Protein 4X00 (pdb70)

Structure (mmCIF, N/CA/C/O backbone):
data_4X00
#
_entry.id   4X00
#
_cell.length_a   65.720
_cell.length_b   80.370
_cell.length_c   99.400
_cell.angle_alpha   90.000
_cell.angle_beta   93.070
_cell.angle_gamma   90.000
#
_symmetry.space_group_name_H-M   'P 1 21 1'
#
loop_
_entity.id
_entity.type
_entity.pdbx_description
1 polymer 'Putative hydrolase'
2 non-polymer 1,2-ETHANEDIOL
3 non-polymer GLYCEROL
4 non-polymer 'FLUORIDE ION'
5 water water
#
loop_
_atom_site.group_PDB
_atom_site.id
_atom_site.type_symbol
_atom_site.label_atom_id
_atom_site.label_alt_id
_atom_site.label_comp_id
_atom_site.label_asym_id
_atom_site.label_entity_id
_atom_site.label_seq_id
_atom_site.pdbx_PDB_ins_code
_atom_site.Cartn_x
_atom_site.Cartn_y
_atom_site.Cartn_z
_atom_site.occupancy
_atom_site.B_iso_or_equiv
_atom_site.auth_seq_id
_atom_site.auth_comp_id
_atom_site.auth_asym_id
_atom_site.auth_atom_id
_atom_site.pdbx_PDB_model_num
ATOM 1 N N . ALA A 1 11 ? 65.472 1.214 -5.577 1.00 42.58 11 ALA A N 1
ATOM 2 C CA . ALA A 1 11 ? 66.029 1.483 -4.255 1.00 42.20 11 ALA A CA 1
ATOM 3 C C . ALA A 1 11 ? 67.326 2.278 -4.369 1.00 40.48 11 ALA A C 1
ATOM 4 O O . ALA A 1 11 ? 68.070 2.124 -5.338 1.00 44.17 11 ALA A O 1
ATOM 6 N N . ARG A 1 12 ? 67.594 3.119 -3.373 1.00 34.24 12 ARG A N 1
ATOM 7 C CA . ARG A 1 12 ? 68.763 3.988 -3.385 1.00 28.85 12 ARG A CA 1
ATOM 8 C C . ARG A 1 12 ? 69.590 3.806 -2.122 1.00 23.74 12 ARG A C 1
ATOM 9 O O . ARG A 1 12 ? 69.052 3.454 -1.072 1.00 21.62 12 ARG A O 1
ATOM 11 N N . ASP A 1 13 ? 70.897 4.003 -2.269 1.00 21.57 13 ASP A N 1
ATOM 12 C CA . ASP A 1 13 ? 71.888 3.969 -1.191 1.00 20.56 13 ASP A CA 1
ATOM 13 C C . ASP A 1 13 ? 72.589 5.303 -1.125 1.00 19.04 13 ASP A C 1
ATOM 14 O O . ASP A 1 13 ? 72.989 5.819 -2.168 1.00 20.92 13 ASP A O 1
ATOM 19 N N . TYR A 1 14 ? 72.785 5.846 0.074 1.00 16.36 14 TYR A N 1
ATOM 20 C CA . TYR A 1 14 ? 73.601 7.050 0.214 1.00 16.27 14 TYR A CA 1
ATOM 21 C C . TYR A 1 14 ? 74.057 7.207 1.652 1.00 15.54 14 TYR A C 1
ATOM 22 O O . TYR A 1 14 ? 73.871 6.313 2.467 1.00 16.00 14 TYR A O 1
ATOM 31 N N . THR A 1 15 ? 74.692 8.319 1.977 1.00 16.02 15 THR A N 1
ATOM 32 C CA . THR A 1 15 ? 75.189 8.478 3.323 1.00 16.11 15 THR A CA 1
ATOM 33 C C . THR A 1 15 ? 74.747 9.830 3.870 1.00 15.88 15 THR A C 1
ATOM 34 O O . THR A 1 15 ? 74.426 10.762 3.097 1.00 17.95 15 THR A O 1
ATOM 38 N N . VAL A 1 16 ? 74.747 9.921 5.202 1.00 14.20 16 VAL A N 1
ATOM 39 C CA . VAL A 1 16 ? 74.417 11.147 5.933 1.00 14.18 16 VAL A CA 1
ATOM 40 C C . VAL A 1 16 ? 75.459 11.340 7.036 1.00 13.73 16 VAL A C 1
ATOM 41 O O . VAL A 1 16 ? 75.718 10.416 7.813 1.00 13.11 16 VAL A O 1
ATOM 45 N N . THR A 1 17 ? 76.075 12.517 7.100 1.00 13.81 17 THR A N 1
ATOM 46 C CA . THR A 1 17 ? 77.008 12.792 8.183 1.00 14.48 17 THR A CA 1
ATOM 47 C C . THR A 1 17 ? 76.304 13.309 9.430 1.00 14.89 17 THR A C 1
ATOM 48 O O . THR A 1 17 ? 75.569 14.285 9.365 1.00 16.04 17 THR A O 1
ATOM 52 N N . ALA A 1 18 ? 76.529 12.664 10.566 1.00 14.99 18 ALA A N 1
ATOM 53 C CA . ALA A 1 18 ? 75.952 13.109 11.836 1.00 15.42 18 ALA A CA 1
ATOM 54 C C . ALA A 1 18 ? 76.742 14.282 12.431 1.00 16.20 18 ALA A C 1
ATOM 55 O O . ALA A 1 18 ? 77.862 14.569 12.001 1.00 15.43 18 ALA A O 1
ATOM 57 N N . PRO A 1 19 ? 76.183 14.963 13.442 1.00 17.58 19 PRO A N 1
ATOM 58 C CA . PRO A 1 19 ? 76.888 16.170 13.927 1.00 18.64 19 PRO A CA 1
ATOM 59 C C . PRO A 1 19 ? 78.264 15.920 14.568 1.00 17.94 19 PRO A C 1
ATOM 60 O O . PRO A 1 19 ? 79.067 16.856 14.649 1.00 19.40 19 PRO A O 1
ATOM 64 N N . ASP A 1 20 ? 78.538 14.693 15.005 1.00 17.83 20 ASP A N 1
ATOM 65 C CA . ASP A 1 20 ? 79.849 14.388 15.563 1.00 17.02 20 ASP A CA 1
ATOM 66 C C . ASP A 1 20 ? 80.786 13.807 14.506 1.00 17.12 20 ASP A C 1
ATOM 67 O O . ASP A 1 20 ? 81.896 13.362 14.825 1.00 17.93 20 ASP A O 1
ATOM 72 N N . GLY A 1 21 ? 80.347 13.826 13.247 1.00 16.64 21 GLY A N 1
ATOM 73 C CA . GLY A 1 21 ? 81.196 13.425 12.137 1.00 15.67 21 GLY A CA 1
ATOM 74 C C . GLY A 1 21 ? 81.030 11.971 11.723 1.00 15.51 21 GLY A C 1
ATOM 75 O O . GLY A 1 21 ? 81.634 11.565 10.732 1.00 16.89 21 GLY A O 1
ATOM 76 N N . VAL A 1 22 ? 80.245 11.179 12.463 1.00 14.41 22 VAL A N 1
ATOM 77 C CA . VAL A 1 22 ? 80.032 9.776 12.111 1.00 14.41 22 VAL A CA 1
ATOM 78 C C . VAL A 1 22 ? 79.181 9.714 10.839 1.00 14.28 22 VAL A C 1
ATOM 79 O O . VAL A 1 22 ? 78.185 10.424 10.727 1.00 15.18 22 VAL A O 1
ATOM 83 N N . VAL A 1 23 ? 79.585 8.899 9.878 1.00 12.82 23 VAL A N 1
ATOM 84 C CA . VAL A 1 23 ? 78.846 8.769 8.621 1.00 13.24 23 VAL A CA 1
ATOM 85 C C . VAL A 1 23 ? 77.880 7.582 8.685 1.00 12.37 23 VAL A C 1
ATOM 86 O O . VAL A 1 23 ? 78.288 6.463 8.996 1.00 13.46 23 VAL A O 1
ATOM 90 N N . LEU A 1 24 ? 76.612 7.851 8.443 1.00 11.06 24 LEU A N 1
ATOM 91 C CA . LEU A 1 24 ? 75.561 6.845 8.498 1.00 10.57 24 LEU A CA 1
ATOM 92 C C . LEU A 1 24 ? 75.230 6.352 7.120 1.00 10.29 24 LEU A C 1
ATOM 93 O O . LEU A 1 24 ? 75.079 7.150 6.200 1.00 11.32 24 LEU A O 1
ATOM 98 N N . ALA A 1 25 ? 75.108 5.035 6.990 1.00 10.07 25 ALA A N 1
ATOM 99 C CA . ALA A 1 25 ? 74.683 4.404 5.741 1.00 9.49 25 ALA A CA 1
ATOM 100 C C . ALA A 1 25 ? 73.159 4.388 5.703 1.00 9.22 25 ALA A C 1
ATOM 101 O O . ALA A 1 25 ? 72.533 3.809 6.585 1.00 9.59 25 ALA A O 1
ATOM 103 N N . VAL A 1 26 ? 72.583 5.039 4.696 1.00 9.70 26 VAL A N 1
ATOM 104 C CA . VAL A 1 26 ? 71.145 5.232 4.574 1.00 10.35 26 VAL A CA 1
ATOM 105 C C . VAL A 1 26 ? 70.633 4.600 3.281 1.00 11.06 26 VAL A C 1
ATOM 106 O O . VAL A 1 26 ? 71.330 4.578 2.249 1.00 11.72 26 VAL A O 1
ATOM 110 N N . GLN A 1 27 ? 69.427 4.047 3.343 1.00 10.27 27 GLN A N 1
ATOM 111 C CA . GLN A 1 27 ? 68.785 3.459 2.156 1.00 9.95 27 GLN A CA 1
ATOM 112 C C . GLN A 1 27 ? 67.353 3.958 2.008 1.00 10.53 27 GLN A C 1
ATOM 113 O O . GLN A 1 27 ? 66.718 4.327 2.999 1.00 11.25 27 GLN A O 1
ATOM 119 N N . GLU A 1 28 ? 66.859 3.964 0.774 1.00 12.69 28 GLU A N 1
ATOM 120 C CA . GLU A 1 28 ? 65.469 4.312 0.537 1.00 14.96 28 GLU A CA 1
ATOM 121 C C . GLU A 1 28 ? 64.811 3.385 -0.439 1.00 14.83 28 GLU A C 1
ATOM 122 O O . GLU A 1 28 ? 65.437 2.907 -1.392 1.00 16.45 28 GLU A O 1
ATOM 128 N N . ALA A 1 29 ? 63.522 3.177 -0.221 1.00 14.62 29 ALA A N 1
ATOM 129 C CA . ALA A 1 29 ? 62.714 2.384 -1.130 1.00 15.39 29 ALA A CA 1
ATOM 130 C C . ALA A 1 29 ? 61.348 3.022 -1.170 1.00 13.72 29 ALA A C 1
ATOM 131 O O . ALA A 1 29 ? 61.126 4.051 -0.549 1.00 13.55 29 ALA A O 1
ATOM 133 N N . GLY A 1 30 ? 60.424 2.418 -1.907 1.00 13.66 30 GLY A N 1
ATOM 134 C CA . GLY A 1 30 ? 59.091 2.981 -2.011 1.00 14.62 30 GLY A CA 1
ATOM 135 C C . GLY A 1 30 ? 59.048 4.211 -2.892 1.00 15.21 30 GLY A C 1
ATOM 136 O O . GLY A 1 30 ? 59.833 4.372 -3.813 1.00 17.36 30 GLY A O 1
ATOM 137 N N . ASP A 1 31 ? 58.096 5.081 -2.612 1.00 14.59 31 ASP A N 1
ATOM 138 C CA . ASP A 1 31 ? 57.877 6.274 -3.425 1.00 14.48 31 ASP A CA 1
ATOM 139 C C . ASP A 1 31 ? 58.598 7.473 -2.812 1.00 14.36 31 ASP A C 1
ATOM 140 O O . ASP A 1 31 ? 58.280 7.867 -1.708 1.00 14.56 31 ASP A O 1
ATOM 145 N N . PRO A 1 32 ? 59.542 8.088 -3.542 1.00 14.63 32 PRO A N 1
ATOM 146 C CA . PRO A 1 32 ? 60.293 9.217 -2.972 1.00 15.20 32 PRO A CA 1
ATOM 147 C C . PRO A 1 32 ? 59.401 10.410 -2.595 1.00 15.06 32 PRO A C 1
ATOM 148 O O . PRO A 1 32 ? 59.803 11.204 -1.738 1.00 16.33 32 PRO A O 1
ATOM 152 N N . GLU A 1 33 ? 58.203 10.503 -3.176 1.00 14.09 33 GLU A N 1
ATOM 153 C CA . GLU A 1 33 ? 57.280 11.597 -2.850 1.00 14.07 33 GLU A CA 1
ATOM 154 C C . GLU A 1 33 ? 56.189 11.169 -1.878 1.00 14.30 33 GLU A C 1
ATOM 155 O O . GLU A 1 33 ? 55.328 11.972 -1.548 1.00 14.68 33 GLU A O 1
ATOM 161 N N . GLY A 1 34 ? 56.206 9.908 -1.455 1.00 15.01 34 GLY A N 1
ATOM 162 C CA . GLY A 1 34 ? 55.207 9.423 -0.523 1.00 15.24 34 GLY A CA 1
ATOM 163 C C . GLY A 1 34 ? 55.446 9.850 0.911 1.00 15.65 34 GLY A C 1
ATOM 164 O O . GLY A 1 34 ? 56.491 10.396 1.251 1.00 15.37 34 GLY A O 1
ATOM 165 N N . SER A 1 35 ? 54.466 9.596 1.767 1.00 15.80 35 SER A N 1
ATOM 166 C CA . SER A 1 35 ? 54.609 9.897 3.185 1.00 16.09 35 SER A CA 1
ATOM 167 C C . SER A 1 35 ? 55.791 9.096 3.753 1.00 14.26 35 SER A C 1
ATOM 168 O O . SER A 1 35 ? 55.858 7.889 3.545 1.00 14.30 35 SER A O 1
ATOM 171 N N . PRO A 1 36 ? 56.737 9.759 4.442 1.00 13.10 36 PRO A N 1
ATOM 172 C CA . PRO A 1 36 ? 57.927 9.011 4.889 1.00 13.20 36 PRO A CA 1
ATOM 173 C C . PRO A 1 36 ? 57.728 8.195 6.160 1.00 11.69 36 PRO A C 1
ATOM 174 O O . PRO A 1 36 ? 57.055 8.595 7.118 1.00 11.62 36 PRO A O 1
ATOM 178 N N . ILE A 1 37 ? 58.402 7.055 6.174 1.00 10.20 37 ILE A N 1
ATOM 179 C CA . ILE A 1 37 ? 58.534 6.211 7.349 1.00 10.15 37 ILE A CA 1
ATOM 180 C C . ILE A 1 37 ? 60.016 5.933 7.523 1.00 9.70 37 ILE A C 1
ATOM 181 O O . ILE A 1 37 ? 60.676 5.515 6.556 1.00 10.97 37 ILE A O 1
ATOM 186 N N . ILE A 1 38 ? 60.557 6.226 8.702 1.00 8.81 38 ILE A N 1
ATOM 187 C CA . ILE A 1 38 ? 61.963 5.949 9.004 1.00 8.09 38 ILE A CA 1
ATOM 188 C C . ILE A 1 38 ? 62.039 4.798 9.991 1.00 8.50 38 ILE A C 1
ATOM 189 O O . ILE A 1 38 ? 61.462 4.879 11.092 1.00 9.27 38 ILE A O 1
ATOM 194 N N . PHE A 1 39 ? 62.707 3.720 9.548 1.00 7.88 39 PHE A N 1
ATOM 195 C CA . PHE A 1 39 ? 62.878 2.502 10.327 1.00 7.83 39 PHE A CA 1
ATOM 196 C C . PHE A 1 39 ? 64.221 2.517 11.043 1.00 7.77 39 PHE A C 1
ATOM 197 O O . PHE A 1 39 ? 65.248 2.792 10.416 1.00 9.55 39 PHE A O 1
ATOM 205 N N . ILE A 1 40 ? 64.203 2.211 12.338 1.00 7.93 40 ILE A N 1
ATOM 206 C CA . ILE A 1 40 ? 65.381 2.269 13.206 1.00 8.10 40 ILE A CA 1
ATOM 207 C C . ILE A 1 40 ? 65.554 0.911 13.829 1.00 7.90 40 ILE A C 1
ATOM 208 O O . ILE A 1 40 ? 64.693 0.480 14.601 1.00 8.70 40 ILE A O 1
ATOM 213 N N . HIS A 1 41 ? 66.605 0.189 13.450 1.00 8.00 41 HIS A N 1
ATOM 214 C CA . HIS A 1 41 ? 66.773 -1.177 13.923 1.00 7.66 41 HIS A CA 1
ATOM 215 C C . HIS A 1 41 ? 67.318 -1.244 15.360 1.00 8.17 41 HIS A C 1
ATOM 216 O O . HIS A 1 41 ? 67.500 -0.213 16.017 1.00 8.08 41 HIS A O 1
ATOM 223 N N . GLY A 1 42 ? 67.534 -2.467 15.843 1.00 7.76 42 GLY A N 1
ATOM 224 C CA . GLY A 1 42 ? 67.947 -2.697 17.214 1.00 8.17 42 GLY A CA 1
ATOM 225 C C . GLY A 1 42 ? 69.359 -3.247 17.311 1.00 7.78 42 GLY A C 1
ATOM 226 O O . GLY A 1 42 ? 70.102 -3.320 16.321 1.00 7.80 42 GLY A O 1
ATOM 227 N N . LEU A 1 43 ? 69.708 -3.646 18.516 1.00 7.58 43 LEU A N 1
ATOM 228 C CA . LEU A 1 43 ? 71.082 -4.052 18.807 1.00 7.37 43 LEU A CA 1
ATOM 229 C C . LEU A 1 43 ? 71.498 -5.247 17.953 1.00 7.82 43 LEU A C 1
ATOM 230 O O . LEU A 1 43 ? 70.747 -6.237 17.861 1.00 9.04 43 LEU A O 1
ATOM 235 N N . LEU A 1 44 ? 72.678 -5.137 17.334 1.00 7.86 44 LEU A N 1
ATOM 236 C CA . LEU A 1 44 ? 73.272 -6.157 16.437 1.00 8.19 44 LEU A CA 1
ATOM 237 C C . LEU A 1 44 ? 72.510 -6.308 15.120 1.00 7.97 44 LEU A C 1
ATOM 238 O O . LEU A 1 44 ? 72.806 -7.211 14.328 1.00 9.10 44 LEU A O 1
ATOM 243 N N . GLY A 1 45 ? 71.598 -5.387 14.841 1.00 7.10 45 GLY A N 1
ATOM 244 C CA . GLY A 1 45 ? 70.884 -5.387 13.574 1.00 7.65 45 GLY A CA 1
ATOM 245 C C . GLY A 1 45 ? 71.537 -4.555 12.486 1.00 7.45 45 GLY A C 1
ATOM 246 O O . GLY A 1 45 ? 72.682 -4.092 12.617 1.00 7.63 45 GLY A O 1
ATOM 247 N N . SER A 1 46 ? 70.787 -4.309 11.413 1.00 7.58 46 SER A N 1
ATOM 248 C CA . SER A 1 46 ? 71.148 -3.323 10.398 1.00 7.76 46 SER A CA 1
ATOM 249 C C . SER A 1 46 ? 69.887 -3.077 9.572 1.00 7.02 46 SER A C 1
ATOM 250 O O . SER A 1 46 ? 68.820 -3.608 9.900 1.00 7.09 46 SER A O 1
ATOM 253 N N . ARG A 1 47 ? 69.998 -2.317 8.487 1.00 7.47 47 ARG A N 1
ATOM 254 C CA . ARG A 1 47 ? 68.851 -2.126 7.608 1.00 7.42 47 ARG A CA 1
ATOM 255 C C . ARG A 1 47 ? 68.266 -3.454 7.134 1.00 8.02 47 ARG A C 1
ATOM 256 O O . ARG A 1 47 ? 67.079 -3.487 6.802 1.00 9.40 47 ARG A O 1
ATOM 264 N N . LEU A 1 48 ? 69.059 -4.533 7.108 1.00 7.74 48 LEU A N 1
ATOM 265 C CA . LEU A 1 48 ? 68.554 -5.829 6.632 1.00 8.30 48 LEU A CA 1
ATOM 266 C C . LEU A 1 48 ? 67.405 -6.359 7.452 1.00 8.05 48 LEU A C 1
ATOM 267 O O . LEU A 1 48 ? 66.620 -7.172 6.936 1.00 9.31 48 LEU A O 1
ATOM 272 N N . ASN A 1 49 ? 67.273 -5.921 8.705 1.00 8.15 49 ASN A N 1
ATOM 273 C CA . ASN A 1 49 ? 66.141 -6.386 9.509 1.00 8.48 49 ASN A CA 1
ATOM 274 C C . ASN A 1 49 ? 64.786 -6.066 8.912 1.00 8.55 49 ASN A C 1
ATOM 275 O O . ASN A 1 49 ? 63.829 -6.749 9.221 1.00 9.04 49 ASN A O 1
ATOM 280 N N . TRP A 1 50 ? 64.723 -5.023 8.077 1.00 7.92 50 TRP A N 1
ATOM 281 C CA . TRP A 1 50 ? 63.440 -4.488 7.615 1.00 8.25 50 TRP A CA 1
ATOM 282 C C . TRP A 1 50 ? 63.025 -4.991 6.241 1.00 9.06 50 TRP A C 1
ATOM 283 O O . TRP A 1 50 ? 62.089 -4.468 5.650 1.00 9.19 50 TRP A O 1
ATOM 294 N N . SER A 1 51 ? 63.655 -6.049 5.751 1.00 9.65 51 SER A N 1
ATOM 295 C CA A SER A 1 51 ? 63.405 -6.527 4.391 0.76 11.08 51 SER A CA 1
ATOM 296 C CA B SER A 1 51 ? 63.403 -6.501 4.388 0.24 10.48 51 SER A CA 1
ATOM 297 C C . SER A 1 51 ? 61.934 -6.864 4.102 1.00 10.97 51 SER A C 1
ATOM 298 O O . SER A 1 51 ? 61.438 -6.620 3.001 1.00 11.68 51 SER A O 1
ATOM 303 N N . LYS A 1 52 ? 61.224 -7.434 5.075 1.00 10.72 52 LYS A N 1
ATOM 304 C CA A LYS A 1 52 ? 59.838 -7.821 4.800 0.76 11.19 52 LYS A CA 1
ATOM 305 C CA B LYS A 1 52 ? 59.842 -7.833 4.815 0.24 11.24 52 LYS A CA 1
ATOM 306 C C . LYS A 1 52 ? 58.900 -6.627 4.759 1.00 11.01 52 LYS A C 1
ATOM 307 O O . LYS A 1 52 ? 57.769 -6.730 4.253 1.00 11.90 52 LYS A O 1
ATOM 318 N N . GLN A 1 53 ? 59.338 -5.499 5.302 1.00 10.02 53 GLN A N 1
ATOM 319 C CA . GLN A 1 53 ? 58.583 -4.243 5.162 1.00 9.82 53 GLN A CA 1
ATOM 320 C C . GLN A 1 53 ? 58.924 -3.614 3.807 1.00 11.02 53 GLN A C 1
ATOM 321 O O . GLN A 1 53 ? 58.023 -3.231 3.042 1.00 12.33 53 GLN A O 1
ATOM 327 N N . LEU A 1 54 ? 60.212 -3.507 3.491 1.00 12.37 54 LEU A N 1
ATOM 328 C CA . LEU A 1 54 ? 60.602 -2.850 2.241 1.00 14.06 54 LEU A CA 1
ATOM 329 C C . LEU A 1 54 ? 60.140 -3.577 0.990 1.00 16.05 54 LEU A C 1
ATOM 330 O O . LEU A 1 54 ? 59.943 -2.952 -0.049 1.00 17.31 54 LEU A O 1
ATOM 335 N N . GLN A 1 55 ? 59.984 -4.888 1.080 1.00 16.40 55 GLN A N 1
ATOM 336 C CA . GLN A 1 55 ? 59.565 -5.679 -0.074 1.00 18.79 55 GLN A CA 1
ATOM 337 C C . GLN A 1 55 ? 58.062 -5.783 -0.280 1.00 18.26 55 GLN A C 1
ATOM 338 O O . GLN A 1 55 ? 57.625 -6.343 -1.271 1.00 18.93 55 GLN A O 1
ATOM 344 N N . ASP A 1 56 ? 57.267 -5.265 0.651 1.00 16.41 56 ASP A N 1
ATOM 345 C CA . ASP A 1 56 ? 55.817 -5.408 0.570 1.00 16.68 56 ASP A CA 1
ATOM 346 C C . ASP A 1 56 ? 55.228 -4.383 -0.392 1.00 18.13 56 ASP A C 1
ATOM 347 O O . ASP A 1 56 ? 55.338 -3.194 -0.149 1.00 17.79 56 ASP A O 1
ATOM 352 N N . PRO A 1 57 ? 54.591 -4.846 -1.481 1.00 20.58 57 PRO A N 1
ATOM 353 C CA . PRO A 1 57 ? 53.978 -3.908 -2.428 1.00 21.88 57 PRO A CA 1
ATOM 354 C C . PRO A 1 57 ? 53.031 -2.925 -1.738 1.00 20.87 57 PRO A C 1
ATOM 355 O O . PRO A 1 57 ? 52.897 -1.768 -2.176 1.00 21.74 57 PRO A O 1
ATOM 359 N N . ARG A 1 58 ? 52.386 -3.385 -0.673 1.00 19.57 58 ARG A N 1
ATOM 360 C CA . ARG A 1 58 ? 51.358 -2.592 0.016 1.00 19.51 58 ARG A CA 1
ATOM 361 C C . ARG A 1 58 ? 51.936 -1.422 0.817 1.00 18.12 58 ARG A C 1
ATOM 362 O O . ARG A 1 58 ? 51.198 -0.544 1.256 1.00 18.78 58 ARG A O 1
ATOM 364 N N . LEU A 1 59 ? 53.254 -1.395 0.999 1.00 16.06 59 LEU A N 1
ATOM 365 C CA . LEU A 1 59 ? 53.898 -0.271 1.664 1.00 15.35 59 LEU A CA 1
ATOM 366 C C . LEU A 1 59 ? 54.634 0.650 0.695 1.00 14.83 59 LEU A C 1
ATOM 367 O O . LEU A 1 59 ? 55.209 1.643 1.128 1.00 15.02 59 LEU A O 1
ATOM 372 N N . GLN A 1 60 ? 54.604 0.347 -0.597 1.00 16.57 60 GLN A N 1
ATOM 373 C CA A GLN A 1 60 ? 55.429 0.987 -1.634 0.54 18.05 60 GLN A CA 1
ATOM 374 C CA B GLN A 1 60 ? 55.561 1.067 -1.436 0.46 18.02 60 GLN A CA 1
ATOM 375 C C . GLN A 1 60 ? 55.027 2.414 -1.972 1.00 17.53 60 GLN A C 1
ATOM 376 O O . GLN A 1 60 ? 55.746 3.116 -2.695 1.00 17.71 60 GLN A O 1
ATOM 387 N N . HIS A 1 61 ? 53.837 2.830 -1.535 1.00 16.27 61 HIS A N 1
ATOM 388 C CA . HIS A 1 61 ? 53.417 4.209 -1.795 1.00 15.78 61 HIS A CA 1
ATOM 389 C C . HIS A 1 61 ? 53.919 5.128 -0.699 1.00 14.87 61 HIS A C 1
ATOM 390 O O . HIS A 1 61 ? 53.735 6.347 -0.787 1.00 15.59 61 HIS A O 1
ATOM 397 N N . TYR A 1 62 ? 54.562 4.560 0.323 1.00 13.42 62 TYR A N 1
ATOM 398 C CA . TYR A 1 62 ? 55.254 5.383 1.316 1.00 12.45 62 TYR A CA 1
ATOM 399 C C . TYR A 1 62 ? 56.698 5.583 0.908 1.00 10.85 62 TYR A C 1
ATOM 400 O O . TYR A 1 62 ? 57.217 4.806 0.108 1.00 12.26 62 TYR A O 1
ATOM 409 N N . ARG A 1 63 ? 57.349 6.609 1.457 1.00 10.03 63 ARG A N 1
ATOM 410 C CA . ARG A 1 63 ? 58.799 6.770 1.298 1.00 10.19 63 ARG A CA 1
ATOM 411 C C . ARG A 1 63 ? 59.471 5.997 2.431 1.00 10.35 63 ARG A C 1
ATOM 412 O O . ARG A 1 63 ? 59.371 6.379 3.602 1.00 11.89 63 ARG A O 1
ATOM 420 N N . LEU A 1 64 ? 60.125 4.885 2.085 1.00 10.35 64 LEU A N 1
ATOM 421 C CA . LEU A 1 64 ? 60.608 3.940 3.098 1.00 10.73 64 LEU A CA 1
ATOM 422 C C . LEU A 1 64 ? 62.098 4.129 3.329 1.00 10.66 64 LEU A C 1
ATOM 423 O O . LEU A 1 64 ? 62.912 3.756 2.487 1.00 13.23 64 LEU A O 1
ATOM 428 N N . ILE A 1 65 ? 62.438 4.701 4.470 1.00 9.05 65 ILE A N 1
ATOM 429 C CA . ILE A 1 65 ? 63.831 5.055 4.755 1.00 8.91 65 ILE A CA 1
ATOM 430 C C . ILE A 1 65 ? 64.383 4.133 5.837 1.00 7.83 65 ILE A C 1
ATOM 431 O O . ILE A 1 65 ? 63.776 3.993 6.904 1.00 8.55 65 ILE A O 1
ATOM 436 N N . THR A 1 66 ? 65.552 3.542 5.589 1.00 8.10 66 THR A N 1
ATOM 437 C CA . THR A 1 66 ? 66.230 2.761 6.606 1.00 8.40 66 THR A CA 1
ATOM 438 C C . THR A 1 66 ? 67.651 3.314 6.769 1.00 8.61 66 THR A C 1
ATOM 439 O O . THR A 1 66 ? 68.137 4.050 5.911 1.00 9.38 66 THR A O 1
ATOM 443 N N . TYR A 1 67 ? 68.320 2.946 7.855 1.00 7.59 67 TYR A N 1
ATOM 444 C CA . TYR A 1 67 ? 69.730 3.269 8.002 1.00 7.00 67 TYR A CA 1
ATOM 445 C C . TYR A 1 67 ? 70.358 2.325 8.998 1.00 7.22 67 TYR A C 1
ATOM 446 O O . TYR A 1 67 ? 69.666 1.639 9.769 1.00 8.22 67 TYR A O 1
ATOM 455 N N . ASP A 1 68 ? 71.692 2.266 8.992 1.00 7.23 68 ASP A N 1
ATOM 456 C CA . ASP A 1 68 ? 72.419 1.492 9.984 1.00 7.71 68 ASP A CA 1
ATOM 457 C C . ASP A 1 68 ? 72.766 2.409 11.155 1.00 7.53 68 ASP A C 1
ATOM 458 O O . ASP A 1 68 ? 73.306 3.518 10.975 1.00 8.98 68 ASP A O 1
ATOM 463 N N . LEU A 1 69 ? 72.436 1.980 12.367 1.00 8.26 69 LEU A N 1
ATOM 464 C CA . LEU A 1 69 ? 72.861 2.712 13.580 1.00 9.00 69 LEU A CA 1
ATOM 465 C C . LEU A 1 69 ? 74.376 2.850 13.650 1.00 8.86 69 LEU A C 1
ATOM 466 O O . LEU A 1 69 ? 75.126 2.006 13.116 1.00 8.47 69 LEU A O 1
ATOM 471 N N . ARG A 1 70 ? 74.837 3.901 14.321 1.00 8.38 70 ARG A N 1
ATOM 472 C CA . ARG A 1 70 ? 76.262 3.971 14.619 1.00 8.31 70 ARG A CA 1
ATOM 473 C C . ARG A 1 70 ? 76.706 2.655 15.259 1.00 8.83 70 ARG A C 1
ATOM 474 O O . ARG A 1 70 ? 75.982 2.020 16.046 1.00 8.56 70 ARG A O 1
ATOM 482 N N . GLY A 1 71 ? 77.916 2.226 14.905 1.00 8.71 71 GLY A N 1
ATOM 483 C CA . GLY A 1 71 ? 78.435 0.968 15.434 1.00 9.37 71 GLY A CA 1
ATOM 484 C C . GLY A 1 71 ? 77.936 -0.288 14.759 1.00 9.16 71 GLY A C 1
ATOM 485 O O . GLY A 1 71 ? 78.357 -1.374 15.153 1.00 9.79 71 GLY A O 1
ATOM 486 N N . HIS A 1 72 ? 77.045 -0.150 13.779 1.00 8.16 72 HIS A N 1
ATOM 487 C CA . HIS A 1 72 ? 76.380 -1.271 13.122 1.00 7.74 72 HIS A CA 1
ATOM 488 C C . HIS A 1 72 ? 76.514 -1.239 11.613 1.00 7.62 72 HIS A C 1
ATOM 489 O O . HIS A 1 72 ? 76.734 -0.177 11.019 1.00 7.54 72 HIS A O 1
ATOM 496 N N . GLY A 1 73 ? 76.361 -2.410 10.987 1.00 7.85 73 GLY A N 1
ATOM 497 C CA . GLY A 1 73 ? 76.238 -2.486 9.540 1.00 8.86 73 GLY A CA 1
ATOM 498 C C . GLY A 1 73 ? 77.400 -1.828 8.820 1.00 8.35 73 GLY A C 1
ATOM 499 O O . GLY A 1 73 ? 78.576 -2.136 9.110 1.00 9.13 73 GLY A O 1
ATOM 500 N N . LEU A 1 74 ? 77.093 -0.875 7.933 1.00 8.63 74 LEU A N 1
ATOM 501 C CA . LEU A 1 74 ? 78.118 -0.126 7.193 1.00 8.80 74 LEU A CA 1
ATOM 502 C C . LEU A 1 74 ? 78.193 1.327 7.635 1.00 8.27 74 LEU A C 1
ATOM 503 O O . LEU A 1 74 ? 78.844 2.147 6.961 1.00 10.11 74 LEU A O 1
ATOM 508 N N . SER A 1 75 ? 77.603 1.648 8.782 1.00 8.64 75 SER A N 1
ATOM 509 C CA . SER A 1 75 ? 77.780 2.974 9.350 1.00 8.94 75 SER A CA 1
ATOM 510 C C . SER A 1 75 ? 79.124 3.094 10.071 1.00 9.34 75 SER A C 1
ATOM 511 O O . SER A 1 75 ? 79.806 2.091 10.350 1.00 10.13 75 SER A O 1
ATOM 514 N N . GLY A 1 76 ? 79.518 4.327 10.380 1.00 9.61 76 GLY A N 1
ATOM 515 C CA . GLY A 1 76 ? 80.759 4.543 11.109 1.00 9.79 76 GLY A CA 1
ATOM 516 C C . GLY A 1 76 ? 80.736 3.893 12.485 1.00 10.22 76 GLY A C 1
ATOM 517 O O . GLY A 1 76 ? 79.672 3.736 13.132 1.00 10.36 76 GLY A O 1
ATOM 518 N N . LYS A 1 77 ? 81.929 3.518 12.931 1.00 11.10 77 LYS A N 1
ATOM 519 C CA A LYS A 1 77 ? 82.107 2.767 14.169 0.53 11.58 77 LYS A CA 1
ATOM 520 C CA B LYS A 1 77 ? 82.103 2.770 14.173 0.47 11.61 77 LYS A CA 1
ATOM 521 C C . LYS A 1 77 ? 83.225 3.373 15.005 1.00 12.67 77 LYS A C 1
ATOM 522 O O . LYS A 1 77 ? 84.312 2.808 15.100 1.00 14.09 77 LYS A O 1
ATOM 533 N N . PRO A 1 78 ? 82.957 4.521 15.631 1.00 12.74 78 PRO A N 1
ATOM 534 C CA . PRO A 1 78 ? 83.988 5.144 16.480 1.00 14.08 78 PRO A CA 1
ATOM 535 C C . PRO A 1 78 ? 84.467 4.197 17.569 1.00 14.38 78 PRO A C 1
ATOM 536 O O . PRO A 1 78 ? 83.738 3.325 18.030 1.00 13.25 78 PRO A O 1
ATOM 540 N N . ALA A 1 79 ? 85.717 4.365 17.965 1.00 15.82 79 ALA A N 1
ATOM 541 C CA . ALA A 1 79 ? 86.317 3.521 18.995 1.00 16.91 79 ALA A CA 1
ATOM 542 C C . ALA A 1 79 ? 85.984 3.986 20.412 1.00 16.51 79 ALA A C 1
ATOM 543 O O . ALA A 1 79 ? 85.974 3.183 21.338 1.00 18.09 79 ALA A O 1
ATOM 545 N N . GLU A 1 80 ? 85.695 5.270 20.599 1.00 15.87 80 GLU A N 1
ATOM 546 C CA . GLU A 1 80 ? 85.494 5.786 21.959 1.00 16.14 80 GLU A CA 1
ATOM 547 C C . GLU A 1 80 ? 84.164 5.336 22.535 1.00 13.90 80 GLU A C 1
ATOM 548 O O . GLU A 1 80 ? 83.121 5.573 21.911 1.00 14.17 80 GLU A O 1
ATOM 554 N N . ALA A 1 81 ? 84.177 4.750 23.731 1.00 12.97 81 ALA A N 1
ATOM 555 C CA . ALA A 1 81 ? 82.927 4.374 24.400 1.00 12.40 81 ALA A CA 1
ATOM 556 C C . ALA A 1 81 ? 82.019 5.581 24.561 1.00 12.61 81 ALA A C 1
ATOM 557 O O . ALA A 1 81 ? 80.793 5.459 24.432 1.00 12.66 81 ALA A O 1
ATOM 559 N N . SER A 1 82 ? 82.599 6.748 24.800 1.00 13.42 82 SER A N 1
ATOM 560 C CA . SER A 1 82 ? 81.773 7.931 25.027 1.00 13.36 82 SER A CA 1
ATOM 561 C C . SER A 1 82 ? 81.026 8.404 23.763 1.00 13.51 82 SER A C 1
ATOM 562 O O . SER A 1 82 ? 80.105 9.216 23.846 1.00 14.87 82 SER A O 1
ATOM 565 N N . SER A 1 83 ? 81.371 7.862 22.600 1.00 12.93 83 SER A N 1
ATOM 566 C CA . SER A 1 83 ? 80.586 8.109 21.398 1.00 13.11 83 SER A CA 1
ATOM 567 C C . SER A 1 83 ? 79.283 7.303 21.372 1.00 12.31 83 SER A C 1
ATOM 568 O O . SER A 1 83 ? 78.431 7.547 20.523 1.00 12.45 83 SER A O 1
ATOM 571 N N . TYR A 1 84 ? 79.116 6.377 22.317 1.00 10.97 84 TYR A N 1
ATOM 572 C CA . TYR A 1 84 ? 77.914 5.544 22.391 1.00 10.99 84 TYR A CA 1
ATOM 573 C C . TYR A 1 84 ? 77.144 5.706 23.713 1.00 11.59 84 TYR A C 1
ATOM 574 O O . TYR A 1 84 ? 75.935 5.485 23.754 1.00 12.47 84 TYR A O 1
ATOM 583 N N . THR A 1 85 ? 77.833 6.012 24.809 1.00 12.47 85 THR A N 1
ATOM 584 C CA . THR A 1 85 ? 77.153 6.027 26.101 1.00 13.20 85 THR A CA 1
ATOM 585 C C . THR A 1 85 ? 76.250 7.243 26.232 1.00 14.85 85 THR A C 1
ATOM 586 O O . THR A 1 85 ? 75.309 7.223 27.022 1.00 14.86 85 THR A O 1
ATOM 590 N N . ASP A 1 86 ? 76.521 8.294 25.460 1.00 15.02 86 ASP A N 1
ATOM 591 C CA . ASP A 1 86 ? 75.635 9.455 25.462 1.00 16.22 86 ASP A CA 1
ATOM 592 C C . ASP A 1 86 ? 74.472 9.172 24.493 1.00 15.50 86 ASP A C 1
ATOM 593 O O . ASP A 1 86 ? 74.657 9.189 23.264 1.00 15.27 86 ASP A O 1
ATOM 598 N N . GLY A 1 87 ? 73.277 8.913 25.034 1.00 15.52 87 GLY A N 1
ATOM 599 C CA . GLY A 1 87 ? 72.099 8.662 24.216 1.00 15.26 87 GLY A CA 1
ATOM 600 C C . GLY A 1 87 ? 71.827 9.763 23.202 1.00 14.97 87 GLY A C 1
ATOM 601 O O . GLY A 1 87 ? 71.252 9.501 22.149 1.00 15.31 87 GLY A O 1
ATOM 602 N N . ARG A 1 88 ? 72.220 10.993 23.516 1.00 15.46 88 ARG A N 1
ATOM 603 C CA . ARG A 1 88 ? 71.992 12.110 22.612 1.00 16.27 88 ARG A CA 1
ATOM 604 C C . ARG A 1 88 ? 72.682 11.904 21.263 1.00 15.71 88 ARG A C 1
ATOM 605 O O . ARG A 1 88 ? 72.190 12.402 20.241 1.00 15.95 88 ARG A O 1
ATOM 613 N N . ARG A 1 89 ? 73.827 11.199 21.239 1.00 14.58 89 ARG A N 1
ATOM 614 C CA . ARG A 1 89 ? 74.523 11.022 19.962 1.00 14.37 89 ARG A CA 1
ATOM 615 C C . ARG A 1 89 ? 73.661 10.236 18.985 1.00 12.74 89 ARG A C 1
ATOM 616 O O . ARG A 1 89 ? 73.629 10.533 17.783 1.00 12.75 89 ARG A O 1
ATOM 624 N N . TRP A 1 90 ? 72.967 9.226 19.499 1.00 12.57 90 TRP A N 1
ATOM 625 C CA . TRP A 1 90 ? 72.130 8.400 18.633 1.00 11.86 90 TRP A CA 1
ATOM 626 C C . TRP A 1 90 ? 70.891 9.186 18.194 1.00 11.58 90 TRP A C 1
ATOM 627 O O . TRP A 1 90 ? 70.415 9.039 17.070 1.00 11.91 90 TRP A O 1
ATOM 638 N N . ALA A 1 91 ? 70.333 9.970 19.107 1.00 11.87 91 ALA A N 1
ATOM 639 C CA . ALA A 1 91 ? 69.242 10.851 18.741 1.00 12.14 91 ALA A CA 1
ATOM 640 C C . ALA A 1 91 ? 69.662 11.850 17.675 1.00 11.74 91 ALA A C 1
ATOM 641 O O . ALA A 1 91 ? 68.870 12.161 16.768 1.00 12.30 91 ALA A O 1
ATOM 643 N N . ASP A 1 92 ? 70.886 12.372 17.785 1.00 11.91 92 ASP A N 1
ATOM 644 C CA . ASP A 1 92 ? 71.381 13.308 16.769 1.00 12.34 92 ASP A CA 1
ATOM 645 C C . ASP A 1 92 ? 71.599 12.633 15.419 1.00 11.47 92 ASP A C 1
ATOM 646 O O . ASP A 1 92 ? 71.423 13.280 14.382 1.00 13.09 92 ASP A O 1
ATOM 651 N N . ASP A 1 93 ? 71.969 11.350 15.416 1.00 11.25 93 ASP A N 1
ATOM 652 C CA . ASP A 1 93 ? 72.062 10.611 14.160 1.00 11.60 93 ASP A CA 1
ATOM 653 C C . ASP A 1 93 ? 70.693 10.603 13.475 1.00 11.47 93 ASP A C 1
ATOM 654 O O . ASP A 1 93 ? 70.588 10.867 12.275 1.00 11.95 93 ASP A O 1
ATOM 659 N N . LEU A 1 94 ? 69.652 10.256 14.237 1.00 11.20 94 LEU A N 1
ATOM 660 C CA . LEU A 1 94 ? 68.300 10.227 13.707 1.00 10.93 94 LEU A CA 1
ATOM 661 C C . LEU A 1 94 ? 67.889 11.629 13.217 1.00 11.75 94 LEU A C 1
ATOM 662 O O . LEU A 1 94 ? 67.345 11.765 12.112 1.00 13.03 94 LEU A O 1
ATOM 667 N N . ALA A 1 95 ? 68.187 12.671 13.997 1.00 11.36 95 ALA A N 1
ATOM 668 C CA . ALA A 1 95 ? 67.831 14.021 13.580 1.00 12.30 95 ALA A CA 1
ATOM 669 C C . ALA A 1 95 ? 68.524 14.389 12.267 1.00 12.80 95 ALA A C 1
ATOM 670 O O . ALA A 1 95 ? 67.945 15.065 11.418 1.00 13.52 95 ALA A O 1
ATOM 672 N N . ALA A 1 96 ? 69.771 13.944 12.102 1.00 13.13 96 ALA A N 1
ATOM 673 C CA . ALA A 1 96 ? 70.511 14.259 10.895 1.00 14.83 96 ALA A CA 1
ATOM 674 C C . ALA A 1 96 ? 69.880 13.589 9.677 1.00 16.07 96 ALA A C 1
ATOM 675 O O . ALA A 1 96 ? 69.814 14.181 8.595 1.00 17.08 96 ALA A O 1
ATOM 677 N N . ILE A 1 97 ? 69.436 12.348 9.839 1.00 15.72 97 ILE A N 1
ATOM 678 C CA . ILE A 1 97 ? 68.727 11.681 8.747 1.00 16.29 97 ILE A CA 1
ATOM 679 C C . ILE A 1 97 ? 67.392 12.357 8.430 1.00 16.53 97 ILE A C 1
ATOM 680 O O . ILE A 1 97 ? 67.095 12.574 7.262 1.00 17.21 97 ILE A O 1
ATOM 685 N N . ILE A 1 98 ? 66.609 12.731 9.445 1.00 15.50 98 ILE A N 1
ATOM 686 C CA . ILE A 1 98 ? 65.362 13.467 9.200 1.00 16.06 98 ILE A CA 1
ATOM 687 C C . ILE A 1 98 ? 65.647 14.737 8.410 1.00 18.12 98 ILE A C 1
ATOM 688 O O . ILE A 1 98 ? 64.943 15.064 7.453 1.00 18.91 98 ILE A O 1
ATOM 693 N N . GLU A 1 99 ? 66.711 15.439 8.773 1.00 19.09 99 GLU A N 1
ATOM 694 C CA . GLU A 1 99 ? 67.042 16.684 8.069 1.00 23.22 99 GLU A CA 1
ATOM 695 C C . GLU A 1 99 ? 67.547 16.453 6.645 1.00 23.36 99 GLU A C 1
ATOM 696 O O . GLU A 1 99 ? 67.102 17.118 5.697 1.00 23.18 99 GLU A O 1
ATOM 702 N N . SER A 1 100 ? 68.472 15.513 6.489 1.00 23.87 100 SER A N 1
ATOM 703 C CA . SER A 1 100 ? 69.144 15.337 5.208 1.00 25.88 100 SER A CA 1
ATOM 704 C C . SER A 1 100 ? 68.183 14.837 4.142 1.00 26.81 100 SER A C 1
ATOM 705 O O . SER A 1 100 ? 68.269 15.222 2.973 1.00 27.99 100 SER A O 1
ATOM 708 N N . THR A 1 101 ? 67.265 13.974 4.551 1.00 26.50 101 THR A N 1
ATOM 709 C CA . THR A 1 101 ? 66.283 13.424 3.634 1.00 26.52 101 THR A CA 1
ATOM 710 C C . THR A 1 101 ? 65.156 14.415 3.359 1.00 26.77 101 THR A C 1
ATOM 711 O O . THR A 1 101 ? 64.338 14.207 2.466 1.00 26.67 101 THR A O 1
ATOM 715 N N . HIS A 1 102 ? 65.140 15.517 4.107 1.00 27.18 102 HIS A N 1
ATOM 716 C CA . HIS A 1 102 ? 64.044 16.489 4.075 1.00 27.77 102 HIS A CA 1
ATOM 717 C C . HIS A 1 102 ? 62.701 15.791 4.270 1.00 26.65 102 HIS A C 1
ATOM 718 O O . HIS A 1 102 ? 61.682 16.224 3.726 1.00 26.54 102 HIS A O 1
ATOM 725 N N . ALA A 1 103 ? 62.730 14.719 5.066 1.00 26.38 103 ALA A N 1
ATOM 726 C CA . ALA A 1 103 ? 61.535 13.945 5.382 1.00 26.55 103 ALA A CA 1
ATOM 727 C C . ALA A 1 103 ? 60.508 14.828 6.078 1.00 27.74 103 ALA A C 1
ATOM 728 O O . ALA A 1 103 ? 60.775 15.408 7.136 1.00 28.91 103 ALA A O 1
ATOM 730 N N . ARG A 1 104 ? 59.334 14.919 5.466 1.00 27.26 104 ARG A N 1
ATOM 731 C CA . ARG A 1 104 ? 58.247 15.746 5.968 1.00 27.29 104 ARG A CA 1
ATOM 732 C C . ARG A 1 104 ? 57.326 14.955 6.886 1.00 25.03 104 ARG A C 1
ATOM 733 O O . ARG A 1 104 ? 56.707 13.985 6.445 1.00 25.96 104 ARG A O 1
ATOM 735 N N . LYS A 1 105 ? 57.240 15.388 8.143 1.00 22.38 105 LYS A N 1
ATOM 736 C CA . LYS A 1 105 ? 56.569 14.673 9.219 1.00 20.96 105 LYS A CA 1
ATOM 737 C C . LYS A 1 105 ? 56.664 13.159 9.060 1.00 16.89 105 LYS A C 1
ATOM 738 O O . LYS A 1 105 ? 55.662 12.519 8.777 1.00 16.74 105 LYS A O 1
ATOM 744 N N . PRO A 1 106 ? 57.864 12.571 9.219 1.00 14.04 106 PRO A N 1
ATOM 745 C CA . PRO A 1 106 ? 57.932 11.107 9.103 1.00 12.85 106 PRO A CA 1
ATOM 746 C C . PRO A 1 106 ? 57.291 10.425 10.294 1.00 11.49 106 PRO A C 1
ATOM 747 O O . PRO A 1 106 ? 57.226 10.979 11.396 1.00 11.83 106 PRO A O 1
ATOM 751 N N . VAL A 1 107 ? 56.861 9.195 10.074 1.00 9.72 107 VAL A N 1
ATOM 752 C CA . VAL A 1 107 ? 56.557 8.293 11.178 1.00 9.59 107 VAL A CA 1
ATOM 753 C C . VAL A 1 107 ? 57.844 7.523 11.488 1.00 10.41 107 VAL A C 1
ATOM 754 O O . VAL A 1 107 ? 58.481 7.010 10.571 1.00 11.04 107 VAL A O 1
ATOM 758 N N . LEU A 1 108 ? 58.201 7.447 12.764 1.00 9.41 108 LEU A N 1
ATOM 759 C CA . LEU A 1 108 ? 59.370 6.677 13.211 1.00 8.75 108 LEU A CA 1
ATOM 760 C C . LEU A 1 108 ? 58.958 5.280 13.625 1.00 8.96 108 LEU A C 1
ATOM 761 O O . LEU A 1 108 ? 57.922 5.111 14.282 1.00 9.93 108 LEU A O 1
ATOM 766 N N . VAL A 1 109 ? 59.742 4.275 13.242 1.00 7.99 109 VAL A N 1
ATOM 767 C CA . VAL A 1 109 ? 59.465 2.886 13.647 1.00 7.25 109 VAL A CA 1
ATOM 768 C C . VAL A 1 109 ? 60.755 2.393 14.276 1.00 7.77 109 VAL A C 1
ATOM 769 O O . VAL A 1 109 ? 61.757 2.248 13.582 1.00 9.20 109 VAL A O 1
ATOM 773 N N . GLY A 1 110 ? 60.737 2.129 15.571 1.00 7.55 110 GLY A N 1
ATOM 774 C CA . GLY A 1 110 ? 61.969 1.777 16.281 1.00 8.55 110 GLY A CA 1
ATOM 775 C C . GLY A 1 110 ? 61.891 0.413 16.935 1.00 8.40 110 GLY A C 1
ATOM 776 O O . GLY A 1 110 ? 61.008 0.179 17.752 1.00 8.77 110 GLY A O 1
ATOM 777 N N . TRP A 1 111 ? 62.806 -0.481 16.574 1.00 7.81 111 TRP A N 1
ATOM 778 C CA . TRP A 1 111 ? 62.868 -1.833 17.128 1.00 8.20 111 TRP A CA 1
ATOM 779 C C . TRP A 1 111 ? 63.869 -1.889 18.270 1.00 7.67 111 TRP A C 1
ATOM 780 O O . TRP A 1 111 ? 65.054 -1.624 18.050 1.00 7.95 111 TRP A O 1
ATOM 791 N N . SER A 1 112 ? 63.391 -2.218 19.477 1.00 8.33 112 SER A N 1
ATOM 792 C CA . SER A 1 112 ? 64.248 -2.566 20.618 1.00 8.84 112 SER A CA 1
ATOM 793 C C . SER A 1 112 ? 65.160 -1.367 20.963 1.00 8.88 112 SER A C 1
ATOM 794 O O . SER A 1 112 ? 64.639 -0.337 21.420 1.00 9.37 112 SER A O 1
ATOM 797 N N . LEU A 1 113 ? 66.476 -1.451 20.758 1.00 8.26 113 LEU A N 1
ATOM 798 C CA . LEU A 1 113 ? 67.343 -0.290 20.981 1.00 8.66 113 LEU A CA 1
ATOM 799 C C . LEU A 1 113 ? 66.845 0.934 20.198 1.00 8.40 113 LEU A C 1
ATOM 800 O O . LEU A 1 113 ? 66.967 2.068 20.646 1.00 8.87 113 LEU A O 1
ATOM 805 N N . GLY A 1 114 ? 66.263 0.678 19.031 1.00 8.25 114 GLY A N 1
ATOM 806 C CA . GLY A 1 114 ? 65.713 1.747 18.220 1.00 8.98 114 GLY A CA 1
ATOM 807 C C . GLY A 1 114 ? 64.622 2.529 18.937 1.00 9.38 114 GLY A C 1
ATOM 808 O O . GLY A 1 114 ? 64.438 3.723 18.675 1.00 9.53 114 GLY A O 1
ATOM 809 N N . GLY A 1 115 ? 63.888 1.851 19.824 1.00 8.73 115 GLY A N 1
ATOM 810 C CA . GLY A 1 115 ? 62.894 2.530 20.657 1.00 9.77 115 GLY A CA 1
ATOM 811 C C . GLY A 1 115 ? 63.546 3.518 21.619 1.00 9.55 115 GLY A C 1
ATOM 812 O O . GLY A 1 115 ? 63.041 4.623 21.851 1.00 9.59 115 GLY A O 1
ATOM 813 N N . ALA A 1 116 ? 64.687 3.122 22.174 1.00 10.07 116 ALA A N 1
ATOM 814 C CA . ALA A 1 116 ? 65.415 4.032 23.060 1.00 10.71 116 ALA A CA 1
ATOM 815 C C . ALA A 1 116 ? 65.954 5.234 22.293 1.00 10.49 116 ALA A C 1
ATOM 816 O O . ALA A 1 116 ? 65.992 6.361 22.818 1.00 11.36 116 ALA A O 1
ATOM 818 N N . VAL A 1 117 ? 66.392 4.994 21.060 1.00 10.00 117 VAL A N 1
ATOM 819 C CA . VAL A 1 117 ? 66.805 6.117 20.210 1.00 10.19 117 VAL A CA 1
ATOM 820 C C . VAL A 1 117 ? 65.626 7.095 20.008 1.00 9.37 117 VAL A C 1
ATOM 821 O O . VAL A 1 117 ? 65.813 8.327 20.102 1.00 10.21 117 VAL A O 1
ATOM 825 N N . ILE A 1 118 ? 64.420 6.568 19.733 1.00 9.55 118 ILE A N 1
ATOM 826 C CA . ILE A 1 118 ? 63.253 7.450 19.612 1.00 9.53 118 ILE A CA 1
ATOM 827 C C . ILE A 1 118 ? 63.012 8.216 20.907 1.00 10.09 118 ILE A C 1
ATOM 828 O O . ILE A 1 118 ? 62.743 9.427 20.858 1.00 10.14 118 ILE A O 1
ATOM 833 N N . SER A 1 119 ? 63.088 7.546 22.060 1.00 10.21 119 SER A N 1
ATOM 834 C CA . SER A 1 119 ? 62.852 8.286 23.309 1.00 10.45 119 SER A CA 1
ATOM 835 C C . SER A 1 119 ? 63.854 9.419 23.472 1.00 10.70 119 SER A C 1
ATOM 836 O O . SER A 1 119 ? 63.487 10.519 23.903 1.00 11.02 119 SER A O 1
ATOM 839 N N . ASN A 1 120 ? 65.120 9.149 23.150 1.00 11.00 120 ASN A N 1
ATOM 840 C CA . ASN A 1 120 ? 66.140 10.182 23.282 1.00 11.62 120 ASN A CA 1
ATOM 841 C C . ASN A 1 120 ? 65.943 11.306 22.262 1.00 11.79 120 ASN A C 1
ATOM 842 O O . ASN A 1 120 ? 66.178 12.479 22.584 1.00 12.21 120 ASN A O 1
ATOM 847 N N . TYR A 1 121 ? 65.461 10.964 21.067 1.00 11.35 121 TYR A N 1
ATOM 848 C CA . TYR A 1 121 ? 65.102 11.973 20.087 1.00 11.40 121 TYR A CA 1
ATOM 849 C C . TYR A 1 121 ? 63.944 12.842 20.588 1.00 12.12 121 TYR A C 1
ATOM 850 O O . TYR A 1 121 ? 64.014 14.082 20.524 1.00 12.62 121 TYR A O 1
ATOM 859 N N . LEU A 1 122 ? 62.896 12.201 21.106 1.00 11.35 122 LEU A N 1
ATOM 860 C CA . LEU A 1 122 ? 61.772 12.951 21.676 1.00 12.68 122 LEU A CA 1
ATOM 861 C C . LEU A 1 122 ? 62.235 13.848 22.814 1.00 13.86 122 LEU A C 1
ATOM 862 O O . LEU A 1 122 ? 61.787 14.992 22.930 1.00 14.42 122 LEU A O 1
ATOM 867 N N . ALA A 1 123 ? 63.145 13.361 23.652 1.00 13.78 123 ALA A N 1
ATOM 868 C CA . ALA A 1 123 ? 63.584 14.174 24.796 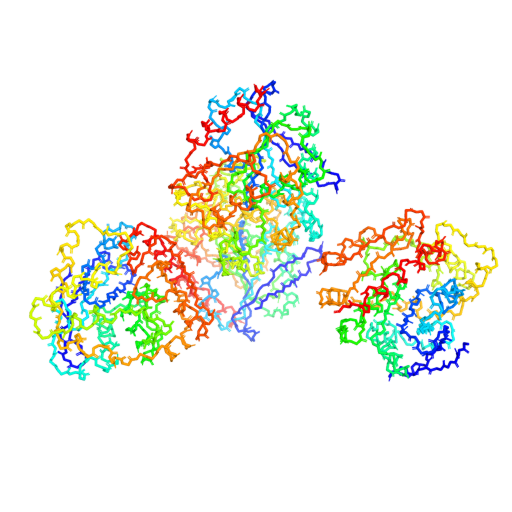1.00 14.37 123 ALA A CA 1
ATOM 869 C C . ALA A 1 123 ? 64.323 15.424 24.335 1.00 16.28 123 ALA A C 1
ATOM 870 O O . ALA A 1 123 ? 64.135 16.522 24.881 1.00 17.79 123 ALA A O 1
ATOM 872 N N . ALA A 1 124 ? 65.164 15.262 23.318 1.00 15.98 124 ALA A N 1
ATOM 873 C CA . ALA A 1 124 ? 66.021 16.368 22.888 1.00 17.02 124 ALA A CA 1
ATOM 874 C C . ALA A 1 124 ? 65.332 17.329 21.914 1.00 17.75 124 ALA A C 1
ATOM 875 O O . ALA A 1 124 ? 65.595 18.543 21.939 1.00 19.95 124 ALA A O 1
ATOM 877 N N . TYR A 1 125 ? 64.454 16.793 21.064 1.00 16.77 125 TYR A N 1
ATOM 878 C CA . TYR A 1 125 ? 63.927 17.560 19.936 1.00 16.99 125 TYR A CA 1
ATOM 879 C C . TYR A 1 125 ? 62.420 17.757 20.006 1.00 16.63 125 TYR A C 1
ATOM 880 O O . TYR A 1 125 ? 61.884 18.577 19.273 1.00 17.73 125 TYR A O 1
ATOM 889 N N . GLY A 1 126 ? 61.741 16.985 20.857 1.00 15.70 126 GLY A N 1
ATOM 890 C CA . GLY A 1 126 ? 60.290 16.969 20.873 1.00 15.15 126 GLY A CA 1
ATOM 891 C C . GLY A 1 126 ? 59.731 16.325 19.625 1.00 15.07 126 GLY A C 1
ATOM 892 O O . GLY A 1 126 ? 60.468 15.752 18.832 1.00 14.91 126 GLY A O 1
ATOM 893 N N . ASP A 1 127 ? 58.420 16.401 19.436 1.00 15.01 127 ASP A N 1
ATOM 894 C CA . ASP A 1 127 ? 57.810 15.684 18.314 1.00 15.37 127 ASP A CA 1
ATOM 895 C C . ASP A 1 127 ? 57.243 16.553 17.192 1.00 15.33 127 ASP A C 1
ATOM 896 O O . ASP A 1 127 ? 56.532 16.033 16.324 1.00 16.25 127 ASP A O 1
ATOM 901 N N . LYS A 1 128 ? 57.590 17.843 17.156 1.00 16.10 128 LYS A N 1
ATOM 902 C CA . LYS A 1 128 ? 56.976 18.703 16.147 1.00 17.44 128 LYS A CA 1
ATOM 903 C C . LYS A 1 128 ? 57.485 18.358 14.751 1.00 17.88 128 LYS A C 1
ATOM 904 O O . LYS A 1 128 ? 56.847 18.690 13.755 1.00 19.94 128 LYS A O 1
ATOM 906 N N . GLY A 1 129 ? 58.618 17.653 14.676 1.00 15.59 129 GLY A N 1
ATOM 907 C CA . GLY A 1 129 ? 59.161 17.237 13.390 1.00 15.31 129 GLY A CA 1
ATOM 908 C C . GLY A 1 129 ? 58.697 15.877 12.876 1.00 14.84 129 GLY A C 1
ATOM 909 O O . GLY A 1 129 ? 59.136 15.438 11.821 1.00 16.84 129 GLY A O 1
ATOM 910 N N . ILE A 1 130 ? 57.831 15.194 13.619 1.00 13.33 130 ILE A N 1
ATOM 911 C CA . ILE A 1 130 ? 57.409 13.870 13.201 1.00 12.01 130 ILE A CA 1
ATOM 912 C C . ILE A 1 130 ? 55.884 13.764 13.266 1.00 12.57 130 ILE A C 1
ATOM 913 O O . ILE A 1 130 ? 55.234 14.616 13.848 1.00 13.38 130 ILE A O 1
ATOM 918 N N . ALA A 1 131 ? 55.335 12.700 12.684 1.00 11.45 131 ALA A N 1
ATOM 919 C CA . ALA A 1 131 ? 53.894 12.494 12.658 1.00 11.71 131 ALA A CA 1
ATOM 920 C C . ALA A 1 131 ? 53.427 11.469 13.683 1.00 9.83 131 ALA A C 1
ATOM 921 O O . ALA A 1 131 ? 52.244 11.411 13.989 1.00 10.25 131 ALA A O 1
ATOM 923 N N . GLY A 1 132 ? 54.337 10.662 14.213 1.00 9.73 132 GLY A N 1
ATOM 924 C CA . GLY A 1 132 ? 53.983 9.598 15.127 1.00 9.39 132 GLY A CA 1
ATOM 925 C C . GLY A 1 132 ? 55.165 8.652 15.285 1.00 9.33 132 GLY A C 1
ATOM 926 O O . GLY A 1 132 ? 56.157 8.767 14.547 1.00 10.23 132 GLY A O 1
ATOM 927 N N . ALA A 1 133 ? 55.051 7.692 16.202 1.00 8.93 133 ALA A N 1
ATOM 928 C CA . ALA A 1 133 ? 56.109 6.710 16.367 1.00 9.00 133 ALA A CA 1
ATOM 929 C C . ALA A 1 133 ? 55.529 5.377 16.768 1.00 9.42 133 ALA A C 1
ATOM 930 O O . ALA A 1 133 ? 54.576 5.321 17.547 1.00 9.87 133 ALA A O 1
ATOM 932 N N . VAL A 1 134 ? 56.124 4.329 16.229 1.00 9.18 134 VAL A N 1
ATOM 933 C CA . VAL A 1 134 ? 55.821 2.965 16.599 1.00 8.89 134 VAL A CA 1
ATOM 934 C C . VAL A 1 134 ? 57.042 2.372 17.307 1.00 8.00 134 VAL A C 1
ATOM 935 O O . VAL A 1 134 ? 58.140 2.340 16.725 1.00 9.17 134 VAL A O 1
ATOM 939 N N . TYR A 1 135 ? 56.871 1.946 18.554 1.00 7.91 135 TYR A N 1
ATOM 940 C CA . TYR A 1 135 ? 57.912 1.225 19.286 1.00 8.57 135 TYR A CA 1
ATOM 941 C C . TYR A 1 135 ? 57.634 -0.249 19.059 1.00 8.22 135 TYR A C 1
ATOM 942 O O . TYR A 1 135 ? 56.578 -0.746 19.461 1.00 9.49 135 TYR A O 1
ATOM 951 N N . VAL A 1 136 ? 58.547 -0.939 18.405 1.00 7.89 136 VAL A N 1
ATOM 952 C CA . VAL A 1 136 ? 58.369 -2.351 18.138 1.00 9.11 136 VAL A CA 1
ATOM 953 C C . VAL A 1 136 ? 59.251 -3.132 19.093 1.00 8.21 136 VAL A C 1
ATOM 954 O O . VAL A 1 136 ? 60.483 -3.129 18.956 1.00 8.51 136 VAL A O 1
ATOM 958 N N . ASP A 1 137 ? 58.650 -3.757 20.102 1.00 7.93 137 ASP A N 1
ATOM 959 C CA . ASP A 1 137 ? 59.452 -4.399 21.150 1.00 7.31 137 ASP A CA 1
ATOM 960 C C . ASP A 1 137 ? 60.536 -3.454 21.626 1.00 7.35 137 ASP A C 1
ATOM 961 O O . ASP A 1 137 ? 61.683 -3.845 21.866 1.00 8.54 137 ASP A O 1
ATOM 966 N N . GLY A 1 138 ? 60.157 -2.190 21.766 1.00 8.20 138 GLY A N 1
ATOM 967 C CA . GLY A 1 138 ? 61.097 -1.158 22.132 1.00 8.90 138 GLY A CA 1
ATOM 968 C C . GLY A 1 138 ? 61.620 -1.255 23.542 1.00 9.13 138 GLY A C 1
ATOM 969 O O . GLY A 1 138 ? 60.903 -1.610 24.509 1.00 10.34 138 GLY A O 1
ATOM 970 N N . VAL A 1 139 ? 62.906 -0.943 23.679 1.00 9.34 139 VAL A N 1
ATOM 971 C CA . VAL A 1 139 ? 63.404 -0.630 24.997 1.00 10.39 139 VAL A CA 1
ATOM 972 C C . VAL A 1 139 ? 62.697 0.621 25.481 1.00 10.91 139 VAL A C 1
ATOM 973 O O . VAL A 1 139 ? 62.642 1.612 24.751 1.00 12.00 139 VAL A O 1
ATOM 977 N N . ILE A 1 140 ? 62.162 0.568 26.700 1.00 10.68 140 ILE A N 1
ATOM 978 C CA . ILE A 1 140 ? 61.582 1.737 27.353 1.00 12.07 140 ILE A CA 1
ATOM 979 C C . ILE A 1 140 ? 62.654 2.229 28.321 1.00 13.09 140 ILE A C 1
ATOM 980 O O . ILE A 1 140 ? 63.303 3.247 28.071 1.00 13.48 140 ILE A O 1
ATOM 985 N N . GLU A 1 141 ? 62.902 1.473 29.388 1.00 13.24 141 GLU A N 1
ATOM 986 C CA . GLU A 1 141 ? 64.099 1.698 30.198 1.00 14.68 141 GLU A CA 1
ATOM 987 C C . GLU A 1 141 ? 64.891 0.426 30.308 1.00 15.79 141 GLU A C 1
ATOM 988 O O . GLU A 1 141 ? 64.335 -0.673 30.259 1.00 15.78 141 GLU A O 1
ATOM 994 N N . LEU A 1 142 ? 66.199 0.580 30.475 1.00 17.27 142 LEU A N 1
ATOM 995 C CA . LEU A 1 142 ? 67.082 -0.554 30.675 1.00 18.51 142 LEU A CA 1
ATOM 996 C C . LEU A 1 142 ? 67.171 -0.867 32.163 1.00 19.62 142 LEU A C 1
ATOM 997 O O . LEU A 1 142 ? 68.119 -0.466 32.827 1.00 21.23 142 LEU A O 1
ATOM 1002 N N . LYS A 1 143 ? 66.148 -1.541 32.684 1.00 20.00 143 LYS A N 1
ATOM 1003 C CA . LYS A 1 143 ? 66.008 -1.816 34.114 1.00 20.18 143 LYS A CA 1
ATOM 1004 C C . LYS A 1 143 ? 65.592 -3.281 34.257 1.00 20.21 143 LYS A C 1
ATOM 1005 O O . LYS A 1 143 ? 64.942 -3.825 33.368 1.00 19.27 143 LYS A O 1
ATOM 1007 N N . PRO A 1 144 ? 65.973 -3.936 35.356 1.00 21.34 144 PRO A N 1
ATOM 1008 C CA . PRO A 1 144 ? 65.615 -5.349 35.512 1.00 21.35 144 PRO A CA 1
ATOM 1009 C C . PRO A 1 144 ? 64.121 -5.639 35.463 1.00 21.30 144 PRO A C 1
ATOM 1010 O O . PRO A 1 144 ? 63.737 -6.729 35.039 1.00 21.31 144 PRO A O 1
ATOM 1014 N N . ASP A 1 145 ? 63.283 -4.682 35.840 1.00 20.88 145 ASP A N 1
ATOM 1015 C CA . ASP A 1 145 ? 61.852 -4.927 35.812 1.00 21.74 145 ASP A CA 1
ATOM 1016 C C . ASP A 1 145 ? 61.317 -4.909 34.386 1.00 19.07 145 ASP A C 1
ATOM 1017 O O . ASP A 1 145 ? 60.175 -5.278 34.162 1.00 19.09 145 ASP A O 1
ATOM 1022 N N . GLN A 1 146 ? 62.151 -4.520 33.424 1.00 16.63 146 GLN A N 1
ATOM 1023 C CA . GLN A 1 146 ? 61.697 -4.392 32.030 1.00 15.58 146 GLN A CA 1
ATOM 1024 C C . GLN A 1 146 ? 62.527 -5.187 31.030 1.00 14.18 146 GLN A C 1
ATOM 1025 O O . GLN A 1 146 ? 62.158 -5.251 29.864 1.00 13.49 146 GLN A O 1
ATOM 1031 N N . ILE A 1 147 ? 63.634 -5.793 31.476 1.00 13.90 147 ILE A N 1
ATOM 1032 C CA . ILE A 1 147 ? 64.557 -6.502 30.595 1.00 13.14 147 ILE A CA 1
ATOM 1033 C C . ILE A 1 147 ? 64.729 -7.950 31.095 1.00 12.44 147 ILE A C 1
ATOM 1034 O O . ILE A 1 147 ? 64.885 -8.185 32.284 1.00 13.67 147 ILE A O 1
ATOM 1039 N N . VAL A 1 148 ? 64.610 -8.918 30.197 1.00 10.94 148 VAL A N 1
ATOM 1040 C CA . VAL A 1 148 ? 64.712 -10.325 30.609 1.00 10.89 148 VAL A CA 1
ATOM 1041 C C . VAL A 1 148 ? 66.135 -10.649 31.028 1.00 11.40 148 VAL A C 1
ATOM 1042 O O . VAL A 1 148 ? 67.091 -10.258 30.357 1.00 12.43 148 VAL A O 1
ATOM 1046 N N . ALA A 1 149 ? 66.280 -11.392 32.118 1.00 11.52 149 ALA A N 1
ATOM 1047 C CA . ALA A 1 149 ? 67.609 -11.773 32.585 1.00 11.54 149 ALA A CA 1
ATOM 1048 C C . ALA A 1 149 ? 68.242 -12.840 31.693 1.00 11.32 149 ALA A C 1
ATOM 1049 O O . ALA A 1 149 ? 67.630 -13.893 31.446 1.00 12.88 149 ALA A O 1
ATOM 1051 N N . HIS A 1 150 ? 69.465 -12.578 31.219 1.00 11.33 150 HIS A N 1
ATOM 1052 C CA . HIS A 1 150 ? 70.246 -13.566 30.500 1.00 11.39 150 HIS A CA 1
ATOM 1053 C C . HIS A 1 150 ? 71.701 -13.338 30.835 1.00 11.23 150 HIS A C 1
ATOM 1054 O O . HIS A 1 150 ? 72.473 -12.872 29.999 1.00 11.37 150 HIS A O 1
ATOM 1061 N N . PRO A 1 151 ? 72.093 -13.650 32.070 1.00 11.54 151 PRO A N 1
ATOM 1062 C CA . PRO A 1 151 ? 73.440 -13.204 32.480 1.00 11.97 151 PRO A CA 1
ATOM 1063 C C . PRO A 1 151 ? 74.560 -13.818 31.655 1.00 11.70 151 PRO A C 1
ATOM 1064 O O . PRO A 1 151 ? 75.508 -13.103 31.332 1.00 13.07 151 PRO A O 1
ATOM 1068 N N . GLU A 1 152 ? 74.445 -15.087 31.266 1.00 11.04 152 GLU A N 1
ATOM 1069 C CA . GLU A 1 152 ? 75.494 -15.772 30.497 1.00 12.11 152 GLU A CA 1
ATOM 1070 C C . GLU A 1 152 ? 75.641 -15.136 29.116 1.00 11.59 152 GLU A C 1
ATOM 1071 O O . GLU A 1 152 ? 76.741 -14.842 28.656 1.00 11.39 152 GLU A O 1
ATOM 1077 N N . VAL A 1 153 ? 74.515 -14.926 28.433 1.00 10.27 153 VAL A N 1
ATOM 1078 C CA . VAL A 1 153 ? 74.551 -14.419 27.065 1.00 10.06 153 VAL A CA 1
ATOM 1079 C C . VAL A 1 153 ? 75.025 -12.966 27.048 1.00 9.31 153 VAL A C 1
ATOM 1080 O O . VAL A 1 153 ? 75.856 -12.576 26.205 1.00 9.65 153 VAL A O 1
ATOM 1084 N N . TYR A 1 154 ? 74.500 -12.159 27.976 1.00 9.93 154 TYR A N 1
ATOM 1085 C CA . TYR A 1 154 ? 74.863 -10.757 27.977 1.00 11.19 154 TYR A CA 1
ATOM 1086 C C . TYR A 1 154 ? 76.360 -10.584 28.289 1.00 11.64 154 TYR A C 1
ATOM 1087 O O . TYR A 1 154 ? 77.016 -9.717 27.697 1.00 13.06 154 TYR A O 1
ATOM 1096 N N . ARG A 1 155 ? 76.910 -11.443 29.153 1.00 10.98 155 ARG A N 1
ATOM 1097 C CA . ARG A 1 155 ? 78.344 -11.431 29.426 1.00 11.71 155 ARG A CA 1
ATOM 1098 C C . ARG A 1 155 ? 79.126 -11.939 28.211 1.00 10.34 155 ARG A C 1
ATOM 1099 O O . ARG A 1 155 ? 80.147 -11.323 27.799 1.00 11.45 155 ARG A O 1
ATOM 1107 N N . ASP A 1 156 ? 78.704 -13.071 27.651 1.00 10.40 156 ASP A N 1
ATOM 1108 C CA . ASP A 1 156 ? 79.491 -13.652 26.568 1.00 9.95 156 ASP A CA 1
ATOM 1109 C C . ASP A 1 156 ? 79.528 -12.754 25.331 1.00 9.30 156 ASP A C 1
ATOM 1110 O O . ASP A 1 156 ? 80.547 -12.687 24.650 1.00 9.28 156 ASP A O 1
ATOM 1115 N N . MET A 1 157 ? 78.409 -12.093 25.001 1.00 10.02 157 MET A N 1
ATOM 1116 C CA A MET A 1 157 ? 78.330 -11.362 23.744 0.43 10.18 157 MET A CA 1
ATOM 1117 C CA B MET A 1 157 ? 78.375 -11.405 23.715 0.57 10.26 157 MET A CA 1
ATOM 1118 C C . MET A 1 157 ? 79.265 -10.151 23.730 1.00 11.19 157 MET A C 1
ATOM 1119 O O . MET A 1 157 ? 79.512 -9.598 22.670 1.00 11.62 157 MET A O 1
ATOM 1128 N N . ILE A 1 158 ? 79.786 -9.753 24.903 1.00 11.51 158 ILE A N 1
ATOM 1129 C CA . ILE A 1 158 ? 80.756 -8.645 24.957 1.00 12.12 158 ILE A CA 1
ATOM 1130 C C . ILE A 1 158 ? 82.139 -9.110 25.423 1.00 12.50 158 ILE A C 1
ATOM 1131 O O . ILE A 1 158 ? 83.024 -8.283 25.691 1.00 14.13 158 ILE A O 1
ATOM 1136 N N . ALA A 1 159 ? 82.343 -10.418 25.511 1.00 11.85 159 ALA A N 1
ATOM 1137 C CA . ALA A 1 159 ? 83.614 -10.955 25.991 1.00 10.99 159 ALA A CA 1
ATOM 1138 C C . ALA A 1 159 ? 84.794 -10.655 25.073 1.00 11.18 159 ALA A C 1
ATOM 1139 O O . ALA A 1 159 ? 84.654 -10.482 23.852 1.00 11.29 159 ALA A O 1
ATOM 1141 N N . SER A 1 160 ? 85.991 -10.617 25.656 1.00 11.90 160 SER A N 1
ATOM 1142 C CA A SER A 1 160 ? 87.193 -10.419 24.851 0.42 11.85 160 SER A CA 1
ATOM 1143 C CA B SER A 1 160 ? 87.186 -10.409 24.846 0.58 11.96 160 SER A CA 1
ATOM 1144 C C . SER A 1 160 ? 87.569 -11.667 24.057 1.00 11.29 160 SER A C 1
ATOM 1145 O O . SER A 1 160 ? 88.114 -11.576 22.968 1.00 11.92 160 SER A O 1
ATOM 1150 N N . ASP A 1 161 ? 87.266 -12.842 24.601 1.00 10.14 161 ASP A N 1
ATOM 1151 C CA . ASP A 1 161 ? 87.578 -14.088 23.899 1.00 9.44 161 ASP A CA 1
ATOM 1152 C C . ASP A 1 161 ? 86.765 -14.214 22.628 1.00 9.07 161 ASP A C 1
ATOM 1153 O O . ASP A 1 161 ? 85.538 -14.121 22.677 1.00 9.24 161 ASP A O 1
ATOM 1158 N N . LEU A 1 162 ? 87.413 -14.458 21.502 1.00 8.99 162 LEU A N 1
ATOM 1159 C CA . LEU A 1 162 ? 86.733 -14.422 20.220 1.00 8.35 162 LEU A CA 1
ATOM 1160 C C . LEU A 1 162 ? 85.599 -15.448 20.072 1.00 8.13 162 LEU A C 1
ATOM 1161 O O . LEU A 1 162 ? 84.483 -15.078 19.703 1.00 8.07 162 LEU A O 1
ATOM 1166 N N . GLN A 1 163 ? 85.859 -16.718 20.365 1.00 8.40 163 GLN A N 1
ATOM 1167 C CA . GLN A 1 163 ? 84.783 -17.689 20.255 1.00 8.45 163 GLN A CA 1
ATOM 1168 C C . GLN A 1 163 ? 83.634 -17.359 21.194 1.00 8.98 163 GLN A C 1
ATOM 1169 O O . GLN A 1 163 ? 82.460 -17.451 20.800 1.00 9.11 163 GLN A O 1
ATOM 1175 N N . THR A 1 164 ? 83.942 -16.970 22.420 1.00 8.90 164 THR A N 1
ATOM 1176 C CA . THR A 1 164 ? 82.890 -16.672 23.394 1.00 9.09 164 THR A CA 1
ATOM 1177 C C . THR A 1 164 ? 82.030 -15.523 22.890 1.00 8.37 164 THR A C 1
ATOM 1178 O O . THR A 1 164 ? 80.798 -15.556 22.996 1.00 8.88 164 THR A O 1
ATOM 1182 N N . HIS A 1 165 ? 82.684 -14.494 22.347 1.00 8.31 165 HIS A N 1
ATOM 1183 C CA . HIS A 1 165 ? 81.972 -13.329 21.824 1.00 8.43 165 HIS A CA 1
ATOM 1184 C C . HIS A 1 165 ? 81.028 -13.717 20.686 1.00 7.78 165 HIS A C 1
ATOM 1185 O O . HIS A 1 165 ? 79.859 -13.300 20.646 1.00 7.77 165 HIS A O 1
ATOM 1192 N N . LEU A 1 166 ? 81.539 -14.483 19.732 1.00 7.65 166 LEU A N 1
ATOM 1193 C CA . LEU A 1 166 ? 80.699 -14.903 18.607 1.00 8.03 166 LEU A CA 1
ATOM 1194 C C . LEU A 1 166 ? 79.575 -15.847 19.073 1.00 8.01 166 LEU A C 1
ATOM 1195 O O . LEU A 1 166 ? 78.417 -15.700 18.644 1.00 8.22 166 LEU A O 1
ATOM 1200 N N . ASP A 1 167 ? 79.870 -16.789 19.962 1.00 7.87 167 ASP A N 1
ATOM 1201 C CA . ASP A 1 167 ? 78.837 -17.669 20.495 1.00 8.52 167 ASP A CA 1
ATOM 1202 C C . ASP A 1 167 ? 77.766 -16.835 21.212 1.00 8.46 167 ASP A C 1
ATOM 1203 O O . ASP A 1 167 ? 76.564 -17.130 21.112 1.00 9.53 167 ASP A O 1
ATOM 1208 N N . GLY A 1 168 ? 78.184 -15.816 21.960 1.00 8.18 168 GLY A N 1
ATOM 1209 C CA . GLY A 1 168 ? 77.238 -14.947 22.654 1.00 8.75 168 GLY A CA 1
ATOM 1210 C C . GLY A 1 168 ? 76.325 -14.199 21.679 1.00 8.20 168 GLY A C 1
ATOM 1211 O O . GLY A 1 168 ? 75.114 -14.087 21.894 1.00 8.68 168 GLY A O 1
ATOM 1212 N N . GLU A 1 169 ? 76.897 -13.659 20.598 1.00 7.37 169 GLU A N 1
ATOM 1213 C CA . GLU A 1 169 ? 76.079 -12.987 19.601 1.00 6.85 169 GLU A CA 1
ATOM 1214 C C . GLU A 1 169 ? 75.088 -13.954 18.975 1.00 7.21 169 GLU A C 1
ATOM 1215 O O . GLU A 1 169 ? 73.944 -13.553 18.709 1.00 8.31 169 GLU A O 1
ATOM 1221 N N . ARG A 1 170 ? 75.510 -15.192 18.707 1.00 7.17 170 ARG A N 1
ATOM 1222 C CA . ARG A 1 170 ? 74.609 -16.153 18.088 1.00 8.23 170 ARG A CA 1
ATOM 1223 C C . ARG A 1 170 ? 73.460 -16.476 19.038 1.00 8.21 170 ARG A C 1
ATOM 1224 O O . ARG A 1 170 ? 72.283 -16.555 18.609 1.00 8.80 170 ARG A O 1
ATOM 1232 N N . ALA A 1 171 ? 73.754 -16.622 20.327 1.00 8.10 171 ALA A N 1
ATOM 1233 C CA . ALA A 1 171 ? 72.703 -16.877 21.314 1.00 8.61 171 ALA A CA 1
ATOM 1234 C C . ALA A 1 171 ? 71.750 -15.673 21.437 1.00 8.01 171 ALA A C 1
ATOM 1235 O O . ALA A 1 171 ? 70.523 -15.831 21.553 1.00 8.64 171 ALA A O 1
ATOM 1237 N N . PHE A 1 172 ? 72.302 -14.465 21.410 1.00 7.89 172 PHE A N 1
ATOM 1238 C CA . PHE A 1 172 ? 71.463 -13.272 21.455 1.00 8.44 172 PHE A CA 1
ATOM 1239 C C . PHE A 1 172 ? 70.523 -13.238 20.247 1.00 8.58 172 PHE A C 1
ATOM 1240 O O . PHE A 1 172 ? 69.342 -12.893 20.372 1.00 8.70 172 PHE A O 1
ATOM 1248 N N . LEU A 1 173 ? 71.052 -13.520 19.061 1.00 8.84 173 LEU A N 1
ATOM 1249 C CA . LEU A 1 173 ? 70.202 -13.471 17.860 1.00 8.52 173 LEU A CA 1
ATOM 1250 C C . LEU A 1 173 ? 69.094 -14.520 17.974 1.00 9.03 173 LEU A C 1
ATOM 1251 O O . LEU A 1 173 ? 67.943 -14.257 17.584 1.00 8.95 173 LEU A O 1
ATOM 1256 N N . ARG A 1 174 ? 69.382 -15.711 18.523 1.00 9.55 174 ARG A N 1
ATOM 1257 C CA A ARG A 1 174 ? 68.322 -16.709 18.714 0.55 9.01 174 ARG A CA 1
ATOM 1258 C CA B ARG A 1 174 ? 68.339 -16.721 18.717 0.45 9.49 174 ARG A CA 1
ATOM 1259 C C . ARG A 1 174 ? 67.246 -16.186 19.655 1.00 9.72 174 ARG A C 1
ATOM 1260 O O . ARG A 1 174 ? 66.061 -16.480 19.464 1.00 10.37 174 ARG A O 1
ATOM 1275 N N . LEU A 1 175 ? 67.647 -15.403 20.658 1.00 9.49 175 LEU A N 1
ATOM 1276 C CA . LEU A 1 175 ? 66.695 -14.827 21.607 1.00 9.94 175 LEU A CA 1
ATOM 1277 C C . LEU A 1 175 ? 65.840 -13.738 20.965 1.00 9.80 175 LEU A C 1
ATOM 1278 O O . LEU A 1 175 ? 64.880 -13.279 21.580 1.00 10.37 175 LEU A O 1
ATOM 1283 N N . CYS A 1 176 ? 66.172 -13.304 19.754 1.00 8.91 176 CYS A N 1
ATOM 1284 C CA . CYS A 1 176 ? 65.391 -12.254 19.114 1.00 9.04 176 CYS A CA 1
ATOM 1285 C C . CYS A 1 176 ? 64.078 -12.790 18.525 1.00 8.88 176 CYS A C 1
ATOM 1286 O O . CYS A 1 176 ? 63.276 -11.997 18.029 1.00 10.03 176 CYS A O 1
ATOM 1289 N N . PHE A 1 177 ? 63.872 -14.113 18.551 1.00 9.38 177 PHE A N 1
ATOM 1290 C CA . PHE A 1 177 ? 62.708 -14.701 17.882 1.00 9.86 177 PHE A CA 1
ATOM 1291 C C . PHE A 1 177 ? 62.007 -15.697 18.762 1.00 11.19 177 PHE A C 1
ATOM 1292 O O . PHE A 1 177 ? 62.664 -16.432 19.516 1.00 11.97 177 PHE A O 1
ATOM 1300 N N . HIS A 1 178 ? 60.680 -15.755 18.653 1.00 10.81 178 HIS A N 1
ATOM 1301 C CA . HIS A 1 178 ? 59.949 -16.954 19.080 1.00 13.39 178 HIS A CA 1
ATOM 1302 C C . HIS A 1 178 ? 59.782 -17.885 17.888 1.00 14.52 178 HIS A C 1
ATOM 1303 O O . HIS A 1 178 ? 60.139 -19.059 17.976 1.00 16.60 178 HIS A O 1
ATOM 1310 N N . ARG A 1 179 ? 59.216 -17.363 16.793 1.00 15.30 179 ARG A N 1
ATOM 1311 C CA . ARG A 1 179 ? 59.121 -18.077 15.512 1.00 17.49 179 ARG A CA 1
ATOM 1312 C C . ARG A 1 179 ? 60.499 -17.932 14.844 1.00 16.55 179 ARG A C 1
ATOM 1313 O O . ARG A 1 179 ? 60.802 -16.876 14.311 1.00 14.92 179 ARG A O 1
ATOM 1321 N N . GLN A 1 180 ? 61.362 -18.944 14.925 1.00 16.07 180 GLN A N 1
ATOM 1322 C CA . GLN A 1 180 ? 62.692 -18.794 14.334 1.00 15.49 180 GLN A CA 1
ATOM 1323 C C . GLN A 1 180 ? 62.610 -18.629 12.830 1.00 14.54 180 GLN A C 1
ATOM 1324 O O . GLN A 1 180 ? 61.779 -19.260 12.179 1.00 15.54 180 GLN A O 1
ATOM 1330 N N . PRO A 1 181 ? 63.481 -17.778 12.277 1.00 13.45 181 PRO A N 1
ATOM 1331 C CA . PRO A 1 181 ? 63.526 -17.603 10.819 1.00 13.96 181 PRO A CA 1
ATOM 1332 C C . PRO A 1 181 ? 64.088 -18.839 10.135 1.00 14.13 181 PRO A C 1
ATOM 1333 O O . PRO A 1 181 ? 64.646 -19.719 10.795 1.00 14.46 181 PRO A O 1
ATOM 1337 N N . ASP A 1 182 ? 63.946 -18.929 8.825 1.00 14.48 182 ASP A N 1
ATOM 1338 C CA . ASP A 1 182 ? 64.572 -20.061 8.149 1.00 16.03 182 ASP A CA 1
ATOM 1339 C C . ASP A 1 182 ? 66.096 -19.944 8.304 1.00 14.12 182 ASP A C 1
ATOM 1340 O O . ASP A 1 182 ? 66.633 -18.871 8.644 1.00 14.45 182 ASP A O 1
ATOM 1345 N N . ALA A 1 183 ? 66.786 -21.047 8.058 1.00 14.15 183 ALA A N 1
ATOM 1346 C CA . ALA A 1 183 ? 68.211 -21.134 8.336 1.00 14.09 183 ALA A CA 1
ATOM 1347 C C . ALA A 1 183 ? 69.001 -20.121 7.534 1.00 13.88 183 ALA A C 1
ATOM 1348 O O . ALA A 1 183 ? 69.982 -19.579 8.017 1.00 13.43 183 ALA A O 1
ATOM 1350 N N . THR A 1 184 ? 68.607 -19.872 6.295 1.00 14.08 184 THR A N 1
ATOM 1351 C CA . THR A 1 184 ? 69.389 -18.955 5.479 1.00 14.50 184 THR A CA 1
ATOM 1352 C C . THR A 1 184 ? 69.228 -17.507 5.981 1.00 12.29 184 THR A C 1
ATOM 1353 O O . THR A 1 184 ? 70.210 -16.759 6.095 1.00 12.48 184 THR A O 1
ATOM 1357 N N . THR A 1 185 ? 68.005 -17.116 6.333 1.00 11.60 185 THR A N 1
ATOM 1358 C CA . THR A 1 185 ? 67.781 -15.809 6.911 1.00 11.60 185 THR A CA 1
ATOM 1359 C C . THR A 1 185 ? 68.545 -15.647 8.217 1.00 9.74 185 THR A C 1
ATOM 1360 O O . THR A 1 185 ? 69.160 -14.585 8.465 1.00 9.34 185 THR A O 1
ATOM 1364 N N . PHE A 1 186 ? 68.522 -16.677 9.062 1.00 9.64 186 PHE A N 1
ATOM 1365 C CA . PHE A 1 186 ? 69.284 -16.604 10.296 1.00 9.31 186 PHE A CA 1
ATOM 1366 C C . PHE A 1 186 ? 70.773 -16.406 10.004 1.00 8.86 186 PHE A C 1
ATOM 1367 O O . PHE A 1 186 ? 71.428 -15.572 10.638 1.00 9.18 186 PHE A O 1
ATOM 1375 N N . SER A 1 187 ? 71.308 -17.134 9.018 1.00 8.91 187 SER A N 1
ATOM 1376 C CA A SER A 1 187 ? 72.729 -17.017 8.701 0.48 9.20 187 SER A CA 1
ATOM 1377 C CA B SER A 1 187 ? 72.737 -17.025 8.722 0.52 9.13 187 SER A CA 1
ATOM 1378 C C . SER A 1 187 ? 73.078 -15.611 8.221 1.00 8.49 187 SER A C 1
ATOM 1379 O O . SER A 1 187 ? 74.162 -15.094 8.521 1.00 8.66 187 SER A O 1
ATOM 1384 N N . LEU A 1 188 ? 72.187 -14.984 7.448 1.00 8.48 188 LEU A N 1
ATOM 1385 C CA . LEU A 1 188 ? 72.423 -13.622 6.946 1.00 8.77 188 LEU A CA 1
ATOM 1386 C C . LEU A 1 188 ? 72.463 -12.666 8.133 1.00 8.14 188 LEU A C 1
ATOM 1387 O O . LEU A 1 188 ? 73.374 -11.834 8.266 1.00 8.25 188 LEU A O 1
ATOM 1392 N N . LEU A 1 189 ? 71.489 -12.787 9.034 1.00 8.61 189 LEU A N 1
ATOM 1393 C CA . LEU A 1 189 ? 71.433 -11.909 10.200 1.00 8.34 189 LEU A CA 1
ATOM 1394 C C . LEU A 1 189 ? 72.575 -12.182 11.180 1.00 7.93 189 LEU A C 1
ATOM 1395 O O . LEU A 1 189 ? 73.014 -11.274 11.871 1.00 8.83 189 LEU A O 1
ATOM 1400 N N . LEU A 1 190 ? 73.072 -13.414 11.210 1.00 7.32 190 LEU A N 1
ATOM 1401 C CA . LEU A 1 190 ? 74.206 -13.768 12.074 1.00 7.59 190 LEU A CA 1
ATOM 1402 C C . LEU A 1 190 ? 75.493 -13.063 11.599 1.00 7.16 190 LEU A C 1
ATOM 1403 O O . LEU A 1 190 ? 76.208 -12.430 12.383 1.00 7.75 190 LEU A O 1
ATOM 1408 N N . ALA A 1 191 ? 75.764 -13.143 10.299 1.00 6.76 191 ALA A N 1
ATOM 1409 C CA . ALA A 1 191 ? 76.927 -12.446 9.718 1.00 7.64 191 ALA A CA 1
ATOM 1410 C C . ALA A 1 191 ? 76.767 -10.926 9.878 1.00 7.16 191 ALA A C 1
ATOM 1411 O O . ALA A 1 191 ? 77.706 -10.189 10.225 1.00 7.89 191 ALA A O 1
ATOM 1413 N N . ASN A 1 192 ? 75.540 -10.451 9.660 1.00 7.49 192 ASN A N 1
ATOM 1414 C CA . ASN A 1 192 ? 75.193 -9.058 9.847 1.00 7.74 192 ASN A CA 1
ATOM 1415 C C . ASN A 1 192 ? 75.501 -8.573 11.268 1.00 7.55 192 ASN A C 1
ATOM 1416 O O . ASN A 1 192 ? 76.074 -7.475 11.468 1.00 8.38 192 ASN A O 1
ATOM 1421 N N . ALA A 1 193 ? 75.164 -9.397 12.262 1.00 7.28 193 ALA A N 1
ATOM 1422 C CA . ALA A 1 193 ? 75.421 -9.058 13.658 1.00 7.74 193 ALA A CA 1
ATOM 1423 C C . ALA A 1 193 ? 76.920 -8.992 13.921 1.00 7.17 193 ALA A C 1
ATOM 1424 O O . ALA A 1 193 ? 77.354 -8.182 14.731 1.00 7.90 193 ALA A O 1
ATOM 1426 N N . ALA A 1 194 ? 77.712 -9.852 13.258 1.00 6.69 194 ALA A N 1
ATOM 1427 C CA . ALA A 1 194 ? 79.162 -9.861 13.482 1.00 6.93 194 ALA A CA 1
ATOM 1428 C C . ALA A 1 194 ? 79.843 -8.590 12.992 1.00 7.74 194 ALA A C 1
ATOM 1429 O O . ALA A 1 194 ? 80.985 -8.327 13.384 1.00 9.36 194 ALA A O 1
ATOM 1431 N N . LEU A 1 195 ? 79.154 -7.789 12.191 1.00 8.25 195 LEU A N 1
ATOM 1432 C CA . LEU A 1 195 ? 79.694 -6.501 11.774 1.00 8.58 195 LEU A CA 1
ATOM 1433 C C . LEU A 1 195 ? 79.659 -5.471 12.882 1.00 9.56 195 LEU A C 1
ATOM 1434 O O . LEU A 1 195 ? 80.347 -4.450 12.800 1.00 10.92 195 LEU A O 1
ATOM 1439 N N . ALA A 1 196 ? 78.867 -5.699 13.921 1.00 9.73 196 ALA A N 1
ATOM 1440 C CA . ALA A 1 196 ? 78.728 -4.655 14.954 1.00 9.89 196 ALA A CA 1
ATOM 1441 C C . ALA A 1 196 ? 80.030 -4.444 15.741 1.00 8.77 196 ALA A C 1
ATOM 1442 O O . ALA A 1 196 ? 80.760 -5.376 16.082 1.00 9.45 196 ALA A O 1
ATOM 1444 N N . SER A 1 197 ? 80.284 -3.184 16.052 1.00 8.10 197 SER A N 1
ATOM 1445 C CA . SER A 1 197 ? 81.474 -2.780 16.792 1.00 8.34 197 SER A CA 1
ATOM 1446 C C . SER A 1 197 ? 81.494 -3.335 18.207 1.00 8.37 197 SER A C 1
ATOM 1447 O O . SER A 1 197 ? 80.526 -3.181 18.950 1.00 9.08 197 SER A O 1
ATOM 1450 N N . TRP A 1 198 ? 82.621 -3.931 18.605 1.00 8.13 198 TRP A N 1
ATOM 1451 C CA . TRP A 1 198 ? 82.767 -4.421 19.968 1.00 8.65 198 TRP A CA 1
ATOM 1452 C C . TRP A 1 198 ? 82.846 -3.249 20.958 1.00 9.33 198 TRP A C 1
ATOM 1453 O O . TRP A 1 198 ? 82.473 -3.385 22.132 1.00 10.65 198 TRP A O 1
ATOM 1464 N N . ASP A 1 199 ? 83.311 -2.086 20.489 1.00 9.61 199 ASP A N 1
ATOM 1465 C CA . ASP A 1 199 ? 83.336 -0.899 21.359 1.00 10.80 199 ASP A CA 1
ATOM 1466 C C . ASP A 1 199 ? 81.911 -0.456 21.648 1.00 10.02 199 ASP A C 1
ATOM 1467 O O . ASP A 1 199 ? 81.561 -0.133 22.773 1.00 11.25 199 ASP A O 1
ATOM 1472 N N . MET A 1 200 ? 81.090 -0.441 20.605 1.00 9.26 200 MET A N 1
ATOM 1473 C CA . MET A 1 200 ? 79.682 -0.115 20.739 1.00 9.04 200 MET A CA 1
ATOM 1474 C C . MET A 1 200 ? 79.022 -1.105 21.696 1.00 9.65 200 MET A C 1
ATOM 1475 O O . MET A 1 200 ? 78.306 -0.692 22.623 1.00 10.03 200 MET A O 1
ATOM 1480 N N . GLN A 1 201 ? 79.288 -2.409 21.512 1.00 9.07 201 GLN A N 1
ATOM 1481 C CA . GLN A 1 201 ? 78.574 -3.393 22.321 1.00 10.23 201 GLN A CA 1
ATOM 1482 C C . GLN A 1 201 ? 78.835 -3.246 23.818 1.00 10.94 201 GLN A C 1
ATOM 1483 O O . GLN A 1 201 ? 77.936 -3.405 24.644 1.00 13.15 201 GLN A O 1
ATOM 1489 N N . ARG A 1 202 ? 80.087 -2.981 24.183 1.00 11.33 202 ARG A N 1
ATOM 1490 C CA . ARG A 1 202 ? 80.425 -2.794 25.603 1.00 14.29 202 ARG A CA 1
ATOM 1491 C C . ARG A 1 202 ? 79.811 -1.517 26.169 1.00 14.39 202 ARG A C 1
ATOM 1492 O O . ARG A 1 202 ? 79.400 -1.469 27.337 1.00 17.44 202 ARG A O 1
ATOM 1500 N N . ALA A 1 203 ? 79.739 -0.485 25.339 1.00 12.13 203 ALA A N 1
ATOM 1501 C CA . ALA A 1 203 ? 79.258 0.815 25.779 1.00 13.08 203 ALA A CA 1
ATOM 1502 C C . ALA A 1 203 ? 77.728 0.933 25.860 1.00 14.29 203 ALA A C 1
ATOM 1503 O O . ALA A 1 203 ? 77.185 1.645 26.731 1.00 14.79 203 ALA A O 1
ATOM 1505 N N . VAL A 1 204 ? 77.013 0.251 24.962 1.00 15.29 204 VAL A N 1
ATOM 1506 C CA . VAL A 1 204 ? 75.592 0.539 24.802 1.00 15.72 204 VAL A CA 1
ATOM 1507 C C . VAL A 1 204 ? 74.796 0.160 26.058 1.00 17.52 204 VAL A C 1
ATOM 1508 O O . VAL A 1 204 ? 73.750 0.754 26.331 1.00 16.70 204 VAL A O 1
ATOM 1512 N N . ARG A 1 205 ? 75.323 -0.781 26.838 1.00 29.56 205 ARG A N 1
ATOM 1513 C CA . ARG A 1 205 ? 74.829 -1.134 28.167 1.00 29.90 205 ARG A CA 1
ATOM 1514 C C . ARG A 1 205 ? 74.577 0.096 29.047 1.00 29.90 205 ARG A C 1
ATOM 1515 O O . ARG A 1 205 ? 73.632 0.143 29.844 1.00 29.85 205 ARG A O 1
ATOM 1523 N N . SER A 1 206 ? 75.449 1.084 28.887 1.00 18.69 206 SER A N 1
ATOM 1524 C CA . SER A 1 206 ? 75.477 2.289 29.715 1.00 16.93 206 SER A CA 1
ATOM 1525 C C . SER A 1 206 ? 74.859 3.491 29.032 1.00 16.43 206 SER A C 1
ATOM 1526 O O . SER A 1 206 ? 74.952 4.596 29.552 1.00 17.54 206 SER A O 1
ATOM 1529 N N . MET A 1 207 ? 74.249 3.292 27.867 1.00 15.18 207 MET A N 1
ATOM 1530 C CA . MET A 1 207 ? 73.654 4.402 27.125 1.00 14.64 207 MET A CA 1
ATOM 1531 C C . MET A 1 207 ? 72.519 5.034 27.912 1.00 14.60 207 MET A C 1
ATOM 1532 O O . MET A 1 207 ? 71.636 4.336 28.382 1.00 16.14 207 MET A O 1
ATOM 1537 N N . THR A 1 208 ? 72.539 6.356 28.044 1.00 14.44 208 THR A N 1
ATOM 1538 C CA . THR A 1 208 ? 71.462 7.048 28.721 1.00 15.50 208 THR A CA 1
ATOM 1539 C C . THR A 1 208 ? 70.175 6.955 27.891 1.00 15.32 208 THR A C 1
ATOM 1540 O O . THR A 1 208 ? 70.224 6.969 26.658 1.00 15.09 208 THR A O 1
ATOM 1544 N N . VAL A 1 209 ? 69.041 6.808 28.574 1.00 14.99 209 VAL A N 1
ATOM 1545 C CA . VAL A 1 209 ? 67.741 6.745 27.892 1.00 15.47 209 VAL A CA 1
ATOM 1546 C C . VAL A 1 209 ? 66.761 7.649 28.623 1.00 16.52 209 VAL A C 1
ATOM 1547 O O . VAL A 1 209 ? 66.376 7.371 29.764 1.00 17.51 209 VAL A O 1
ATOM 1551 N N . GLU A 1 210 ? 66.350 8.734 27.976 1.00 16.06 210 GLU A N 1
ATOM 1552 C CA . GLU A 1 210 ? 65.431 9.675 28.614 1.00 17.14 210 GLU A CA 1
ATOM 1553 C C . GLU A 1 210 ? 63.990 9.334 28.262 1.00 15.78 210 GLU A C 1
ATOM 1554 O O . GLU A 1 210 ? 63.270 10.124 27.641 1.00 15.30 210 GLU A O 1
ATOM 1560 N N . ALA A 1 211 ? 63.572 8.136 28.658 1.00 15.02 211 ALA A N 1
ATOM 1561 C CA . ALA A 1 211 ? 62.224 7.678 28.346 1.00 14.85 211 ALA A CA 1
ATOM 1562 C C . ALA A 1 211 ? 61.165 8.530 29.043 1.00 14.57 211 ALA A C 1
ATOM 1563 O O . ALA A 1 211 ? 60.152 8.870 28.447 1.00 14.23 211 ALA A O 1
ATOM 1565 N N . ALA A 1 212 ? 61.367 8.855 30.314 1.00 15.67 212 ALA A N 1
ATOM 1566 C CA . ALA A 1 212 ? 60.354 9.595 31.045 1.00 16.86 212 ALA A CA 1
ATOM 1567 C C . ALA A 1 212 ? 60.110 10.941 30.392 1.00 17.26 212 ALA A C 1
ATOM 1568 O O . ALA A 1 212 ? 58.959 11.324 30.124 1.00 18.32 212 ALA A O 1
ATOM 1570 N N . LYS A 1 213 ? 61.189 11.651 30.089 1.00 17.39 213 LYS A N 1
ATOM 1571 C CA . LYS A 1 213 ? 61.047 12.952 29.448 1.00 18.54 213 LYS A CA 1
ATOM 1572 C C . LYS A 1 213 ? 60.482 12.831 28.020 1.00 17.30 213 LYS A C 1
ATOM 1573 O O . LYS A 1 213 ? 59.544 13.532 27.663 1.00 19.00 213 LYS A O 1
ATOM 1579 N N . GLY A 1 214 ? 61.037 11.949 27.194 1.00 15.08 214 GLY A N 1
ATOM 1580 C CA . GLY A 1 214 ? 60.608 11.914 25.806 1.00 14.67 214 GLY A CA 1
ATOM 1581 C C . GLY A 1 214 ? 59.184 11.407 25.637 1.00 15.07 214 GLY A C 1
ATOM 1582 O O . GLY A 1 214 ? 58.412 11.955 24.853 1.00 15.51 214 GLY A O 1
ATOM 1583 N N . LEU A 1 215 ? 58.851 10.320 26.333 1.00 14.60 215 LEU A N 1
ATOM 1584 C CA . LEU A 1 215 ? 57.513 9.756 26.191 1.00 14.97 215 LEU A CA 1
ATOM 1585 C C . LEU A 1 215 ? 56.460 10.647 26.802 1.00 15.74 215 LEU A C 1
ATOM 1586 O O . LEU A 1 215 ? 55.382 10.831 26.218 1.00 15.49 215 LEU A O 1
ATOM 1591 N N . SER A 1 216 ? 56.728 11.195 27.981 1.00 16.95 216 SER A N 1
ATOM 1592 C CA A SER A 1 216 ? 55.642 11.853 28.692 0.69 18.30 216 SER A CA 1
ATOM 1593 C CA B SER A 1 216 ? 55.695 11.906 28.734 0.31 17.86 216 SER A CA 1
ATOM 1594 C C . SER A 1 216 ? 55.244 13.128 27.980 1.00 19.27 216 SER A C 1
ATOM 1595 O O . SER A 1 216 ? 54.086 13.520 28.053 1.00 19.97 216 SER A O 1
ATOM 1600 N N . LYS A 1 217 ? 56.174 13.740 27.261 1.00 20.50 217 LYS A N 1
ATOM 1601 C CA . LYS A 1 217 ? 55.862 14.990 26.574 1.00 22.70 217 LYS A CA 1
ATOM 1602 C C . LYS A 1 217 ? 55.271 14.834 25.175 1.00 20.01 217 LYS A C 1
ATOM 1603 O O . LYS A 1 217 ? 54.889 15.828 24.559 1.00 21.10 217 LYS A O 1
ATOM 1609 N N . ALA A 1 218 ? 55.204 13.612 24.654 1.00 17.68 218 ALA A N 1
ATOM 1610 C CA . ALA A 1 218 ? 54.787 13.444 23.267 1.00 16.22 218 ALA A CA 1
ATOM 1611 C C . ALA A 1 218 ? 53.293 13.697 23.093 1.00 15.36 218 ALA A C 1
ATOM 1612 O O . ALA A 1 218 ? 52.489 13.263 23.935 1.00 16.22 218 ALA A O 1
ATOM 1614 N N . GLU A 1 219 ? 52.929 14.363 21.989 1.00 14.20 219 GLU A N 1
ATOM 1615 C CA . GLU A 1 219 ? 51.519 14.543 21.600 1.00 14.68 219 GLU A CA 1
ATOM 1616 C C . GLU A 1 219 ? 51.160 13.760 20.358 1.00 13.20 219 GLU A C 1
ATOM 1617 O O . GLU A 1 219 ? 49.987 13.457 20.107 1.00 14.16 219 GLU A O 1
ATOM 1623 N N . VAL A 1 220 ? 52.144 13.460 19.530 1.00 12.03 220 VAL A N 1
ATOM 1624 C CA . VAL A 1 220 ? 51.848 12.664 18.336 1.00 11.42 220 VAL A CA 1
ATOM 1625 C C . VAL A 1 220 ? 51.417 11.281 18.763 1.00 10.73 220 VAL A C 1
ATOM 1626 O O . VAL A 1 220 ? 51.730 10.828 19.870 1.00 11.69 220 VAL A O 1
ATOM 1630 N N . PRO A 1 221 ? 50.707 10.578 17.879 1.00 10.06 221 PRO A N 1
ATOM 1631 C CA . PRO A 1 221 ? 50.324 9.223 18.258 1.00 9.97 221 PRO A CA 1
ATOM 1632 C C . PRO A 1 221 ? 51.530 8.302 18.451 1.00 9.53 221 PRO A C 1
ATOM 1633 O O . PRO A 1 221 ? 52.524 8.353 17.704 1.00 9.99 221 PRO A O 1
ATOM 1637 N N . LEU A 1 222 ? 51.400 7.446 19.451 1.00 9.99 222 LEU A N 1
ATOM 1638 C CA . LEU A 1 222 ? 52.395 6.447 19.776 1.00 9.81 222 LEU A CA 1
ATOM 1639 C C . LEU A 1 222 ? 51.726 5.076 19.836 1.00 9.24 222 LEU A C 1
ATOM 1640 O O . LEU A 1 222 ? 50.698 4.895 20.514 1.00 10.05 222 LEU A O 1
ATOM 1645 N N . LEU A 1 223 ? 52.345 4.112 19.169 1.00 9.17 223 LEU A N 1
ATOM 1646 C CA . LEU A 1 223 ? 51.857 2.736 19.165 1.00 9.35 223 LEU A CA 1
ATOM 1647 C C . LEU A 1 223 ? 52.993 1.816 19.629 1.00 9.37 223 LEU A C 1
ATOM 1648 O O . LEU A 1 223 ? 54.105 1.900 19.117 1.00 9.99 223 LEU A O 1
ATOM 1653 N N . LEU A 1 224 ? 52.710 0.969 20.602 1.00 9.83 224 LEU A N 1
ATOM 1654 C CA . LEU A 1 224 ? 53.679 0.007 21.102 1.00 10.12 224 LEU A CA 1
ATOM 1655 C C . LEU A 1 224 ? 53.229 -1.370 20.659 1.00 10.57 224 LEU A C 1
ATOM 1656 O O . LEU A 1 224 ? 52.155 -1.830 21.054 1.00 12.09 224 LEU A O 1
ATOM 1661 N N . LEU A 1 225 ? 54.023 -2.026 19.828 1.00 8.94 225 LEU A N 1
ATOM 1662 C CA . LEU A 1 225 ? 53.681 -3.337 19.278 1.00 9.98 225 LEU A CA 1
ATOM 1663 C C . LEU A 1 225 ? 54.732 -4.304 19.790 1.00 8.54 225 LEU A C 1
ATOM 1664 O O . LEU A 1 225 ? 55.922 -4.125 19.465 1.00 9.46 225 LEU A O 1
ATOM 1669 N N . TYR A 1 226 ? 54.333 -5.301 20.589 1.00 8.52 226 TYR A N 1
ATOM 1670 C CA . TYR A 1 226 ? 55.308 -6.238 21.198 1.00 8.48 226 TYR A CA 1
ATOM 1671 C C . TYR A 1 226 ? 54.880 -7.662 20.945 1.00 8.74 226 TYR A C 1
ATOM 1672 O O . TYR A 1 226 ? 53.677 -7.979 21.022 1.00 8.80 226 TYR A O 1
ATOM 1681 N N . GLY A 1 227 ? 55.848 -8.544 20.727 1.00 8.78 227 GLY A N 1
ATOM 1682 C CA . GLY A 1 227 ? 55.584 -9.966 20.836 1.00 9.01 227 GLY A CA 1
ATOM 1683 C C . GLY A 1 227 ? 55.420 -10.338 22.296 1.00 10.01 227 GLY A C 1
ATOM 1684 O O . GLY A 1 227 ? 56.280 -10.009 23.138 1.00 10.61 227 GLY A O 1
ATOM 1685 N N . ALA A 1 228 ? 54.351 -11.071 22.619 1.00 10.74 228 ALA A N 1
ATOM 1686 C CA . ALA A 1 228 ? 54.090 -11.453 24.005 1.00 11.46 228 ALA A CA 1
ATOM 1687 C C . ALA A 1 228 ? 55.182 -12.361 24.555 1.00 12.40 228 ALA A C 1
ATOM 1688 O O . ALA A 1 228 ? 55.378 -12.441 25.764 1.00 14.06 228 ALA A O 1
ATOM 1690 N N . GLN A 1 229 ? 55.856 -13.078 23.660 1.00 11.33 229 GLN A N 1
ATOM 1691 C CA A GLN A 1 229 ? 56.878 -14.012 24.129 0.69 11.27 229 GLN A CA 1
ATOM 1692 C CA B GLN A 1 229 ? 56.899 -14.047 23.982 0.31 11.95 229 GLN A CA 1
ATOM 1693 C C . GLN A 1 229 ? 58.292 -13.463 23.929 1.00 10.97 229 GLN A C 1
ATOM 1694 O O . GLN A 1 229 ? 59.263 -14.215 23.903 1.00 12.10 229 GLN A O 1
ATOM 1705 N N . ASP A 1 230 ? 58.412 -12.142 23.848 1.00 9.98 230 ASP A N 1
ATOM 1706 C CA . ASP A 1 230 ? 59.718 -11.498 23.720 1.00 9.61 230 ASP A CA 1
ATOM 1707 C C . ASP A 1 230 ? 60.651 -11.976 24.845 1.00 9.60 230 ASP A C 1
ATOM 1708 O O . ASP A 1 230 ? 60.362 -11.847 26.022 1.00 10.94 230 ASP A O 1
ATOM 1713 N N . ALA A 1 231 ? 61.766 -12.572 24.446 1.00 9.29 231 ALA A N 1
ATOM 1714 C CA . ALA A 1 231 ? 62.738 -13.162 25.374 1.00 9.95 231 ALA A CA 1
ATOM 1715 C C . ALA A 1 231 ? 63.834 -12.190 25.778 1.00 10.16 231 ALA A C 1
ATOM 1716 O O . ALA A 1 231 ? 64.731 -12.578 26.519 1.00 11.88 231 ALA A O 1
ATOM 1718 N N . LEU A 1 232 ? 63.744 -10.937 25.322 1.00 9.33 232 LEU A N 1
ATOM 1719 C CA . LEU A 1 232 ? 64.792 -9.968 25.619 1.00 9.27 232 LEU A CA 1
ATOM 1720 C C . LEU A 1 232 ? 64.237 -8.771 26.350 1.00 9.54 232 LEU A C 1
ATOM 1721 O O . LEU A 1 232 ? 64.819 -8.333 27.347 1.00 10.49 232 LEU A O 1
ATOM 1726 N N . VAL A 1 233 ? 63.120 -8.237 25.867 1.00 9.38 233 VAL A N 1
ATOM 1727 C CA . VAL A 1 233 ? 62.462 -7.121 26.542 1.00 9.96 233 VAL A CA 1
ATOM 1728 C C . VAL A 1 233 ? 61.183 -7.668 27.162 1.00 10.55 233 VAL A C 1
ATOM 1729 O O . VAL A 1 233 ? 60.444 -8.378 26.475 1.00 11.40 233 VAL A O 1
ATOM 1733 N N . LYS A 1 234 ? 60.942 -7.385 28.445 1.00 10.71 234 LYS A N 1
ATOM 1734 C CA . LYS A 1 234 ? 59.711 -7.832 29.108 1.00 10.87 234 LYS A CA 1
ATOM 1735 C C . LYS A 1 234 ? 58.538 -7.001 28.571 1.00 11.08 234 LYS A C 1
ATOM 1736 O O . LYS A 1 234 ? 58.433 -5.806 28.848 1.00 12.08 234 LYS A O 1
ATOM 1742 N N . ALA A 1 235 ? 57.674 -7.644 27.793 1.00 10.53 235 ALA A N 1
ATOM 1743 C CA . ALA A 1 235 ? 56.635 -6.931 27.025 1.00 10.96 235 ALA A CA 1
ATOM 1744 C C . ALA A 1 235 ? 55.628 -6.211 27.918 1.00 11.79 235 ALA A C 1
ATOM 1745 O O . ALA A 1 235 ? 55.466 -4.987 27.806 1.00 12.31 235 ALA A O 1
ATOM 1747 N N . LYS A 1 236 ? 54.937 -6.947 28.785 1.00 12.69 236 LYS A N 1
ATOM 1748 C CA . LYS A 1 236 ? 53.909 -6.266 29.561 1.00 13.66 236 LYS A CA 1
ATOM 1749 C C . LYS A 1 236 ? 54.484 -5.201 30.516 1.00 13.33 236 LYS A C 1
ATOM 1750 O O . LYS A 1 236 ? 53.933 -4.110 30.597 1.00 13.91 236 LYS A O 1
ATOM 1756 N N . PRO A 1 237 ? 55.611 -5.477 31.196 1.00 13.45 237 PRO A N 1
ATOM 1757 C CA . PRO A 1 237 ? 56.115 -4.420 32.082 1.00 13.07 237 PRO A CA 1
ATOM 1758 C C . PRO A 1 237 ? 56.622 -3.196 31.315 1.00 13.28 237 PRO A C 1
ATOM 1759 O O . PRO A 1 237 ? 56.464 -2.086 31.802 1.00 14.48 237 PRO A O 1
ATOM 1763 N N . SER A 1 238 ? 57.193 -3.388 30.131 1.00 12.11 238 SER A N 1
ATOM 1764 C CA . SER A 1 238 ? 57.637 -2.251 29.341 1.00 11.62 238 SER A CA 1
ATOM 1765 C C . SER A 1 238 ? 56.447 -1.419 28.871 1.00 11.45 238 SER A C 1
ATOM 1766 O O . SER A 1 238 ? 56.476 -0.190 28.945 1.00 12.71 238 SER A O 1
ATOM 1769 N N . ILE A 1 239 ? 55.413 -2.092 28.363 1.00 10.18 239 ILE A N 1
ATOM 1770 C CA . ILE A 1 239 ? 54.201 -1.406 27.935 1.00 10.99 239 ILE A CA 1
ATOM 1771 C C . ILE A 1 239 ? 53.588 -0.646 29.102 1.00 11.81 239 ILE A C 1
ATOM 1772 O O . ILE A 1 239 ? 53.207 0.519 28.958 1.00 12.11 239 ILE A O 1
ATOM 1777 N N . ALA A 1 240 ? 53.534 -1.275 30.271 1.00 12.41 240 ALA A N 1
ATOM 1778 C CA . ALA A 1 240 ? 52.898 -0.645 31.424 1.00 13.70 240 ALA A CA 1
ATOM 1779 C C . ALA A 1 240 ? 53.694 0.575 31.875 1.00 13.47 240 ALA A C 1
ATOM 1780 O O . ALA A 1 240 ? 53.108 1.607 32.215 1.00 14.02 240 ALA A O 1
ATOM 1782 N N . ARG A 1 241 ? 55.019 0.487 31.859 1.00 13.68 241 ARG A N 1
ATOM 1783 C CA . ARG A 1 241 ? 55.844 1.630 32.218 1.00 13.62 241 ARG A CA 1
ATOM 1784 C C . ARG A 1 241 ? 55.628 2.773 31.229 1.00 13.32 241 ARG A C 1
ATOM 1785 O O . ARG A 1 241 ? 55.453 3.916 31.632 1.00 13.55 241 ARG A O 1
ATOM 1793 N N . ALA A 1 242 ? 55.604 2.458 29.937 1.00 12.12 242 ALA A N 1
ATOM 1794 C CA . ALA A 1 242 ? 55.358 3.496 28.944 1.00 12.09 242 ALA A CA 1
ATOM 1795 C C . ALA A 1 242 ? 53.990 4.142 29.102 1.00 12.77 242 ALA A C 1
ATOM 1796 O O . ALA A 1 242 ? 53.887 5.373 28.989 1.00 13.04 242 ALA A O 1
ATOM 1798 N N . LYS A 1 243 ? 52.936 3.343 29.333 1.00 12.02 243 LYS A N 1
ATOM 1799 C CA . LYS A 1 243 ? 51.604 3.911 29.488 1.00 13.04 243 LYS A CA 1
ATOM 1800 C C . LYS A 1 243 ? 51.513 4.735 30.763 1.00 14.54 243 LYS A C 1
ATOM 1801 O O . LYS A 1 243 ? 50.729 5.688 30.826 1.00 15.37 243 LYS A O 1
ATOM 1807 N N . SER A 1 244 ? 52.306 4.383 31.775 1.00 15.48 244 SER A N 1
ATOM 1808 C CA A SER A 1 244 ? 52.346 5.153 33.012 0.62 16.26 244 SER A CA 1
ATOM 1809 C CA B SER A 1 244 ? 52.339 5.160 33.013 0.38 16.70 244 SER A CA 1
ATOM 1810 C C . SER A 1 244 ? 52.891 6.548 32.725 1.00 16.99 244 SER A C 1
ATOM 1811 O O . SER A 1 244 ? 52.440 7.553 33.299 1.00 19.21 244 SER A O 1
ATOM 1816 N N . LEU A 1 245 ? 53.843 6.617 31.812 1.00 16.43 245 LEU A N 1
ATOM 1817 C CA . LEU A 1 245 ? 54.447 7.877 31.433 1.00 15.37 245 LEU A CA 1
ATOM 1818 C C . LEU A 1 245 ? 53.576 8.684 30.487 1.00 15.33 245 LEU A C 1
ATOM 1819 O O . LEU A 1 245 ? 53.543 9.921 30.566 1.00 16.83 245 LEU A O 1
ATOM 1824 N N . ASN A 1 246 ? 52.883 7.986 29.588 1.00 14.24 246 ASN A N 1
ATOM 1825 C CA . ASN A 1 246 ? 52.029 8.650 28.608 1.00 14.05 246 ASN A CA 1
ATOM 1826 C C . ASN A 1 246 ? 50.781 7.824 28.405 1.00 12.84 246 ASN A C 1
ATOM 1827 O O . ASN A 1 246 ? 50.817 6.812 27.723 1.00 12.18 246 ASN A O 1
ATOM 1832 N N . PRO A 1 247 ? 49.655 8.256 28.998 1.00 13.20 247 PRO A N 1
ATOM 1833 C CA . PRO A 1 247 ? 48.439 7.421 29.001 1.00 12.20 247 PRO A CA 1
ATOM 1834 C C . PRO A 1 247 ? 47.753 7.389 27.647 1.00 11.92 247 PRO A C 1
ATOM 1835 O O . PRO A 1 247 ? 46.783 6.634 27.475 1.00 14.24 247 PRO A O 1
ATOM 1839 N N . ARG A 1 248 ? 48.225 8.180 26.681 1.00 11.47 248 ARG A N 1
ATOM 1840 C CA . ARG A 1 248 ? 47.617 8.110 25.348 1.00 11.51 248 ARG A CA 1
ATOM 1841 C C . ARG A 1 248 ? 48.273 7.059 24.445 1.00 10.93 248 ARG A C 1
ATOM 1842 O O . ARG A 1 248 ? 47.820 6.838 23.328 1.00 11.97 248 ARG A O 1
ATOM 1850 N N . ILE A 1 249 ? 49.342 6.423 24.915 1.00 11.12 249 ILE A N 1
ATOM 1851 C CA . ILE A 1 249 ? 49.933 5.305 24.171 1.00 11.44 249 ILE A CA 1
ATOM 1852 C C . ILE A 1 249 ? 48.903 4.198 23.939 1.00 12.44 249 ILE A C 1
ATOM 1853 O O . ILE A 1 249 ? 48.162 3.824 24.855 1.00 13.24 249 ILE A O 1
ATOM 1858 N N . ARG A 1 250 ? 48.875 3.676 22.721 1.00 12.14 250 ARG A N 1
ATOM 1859 C CA . ARG A 1 250 ? 48.124 2.476 22.407 1.00 13.28 250 ARG A CA 1
ATOM 1860 C C . ARG A 1 250 ? 49.112 1.316 22.266 1.00 10.97 250 ARG A C 1
ATOM 1861 O O . ARG A 1 250 ? 50.251 1.524 21.850 1.00 11.35 250 ARG A O 1
ATOM 1863 N N . SER A 1 251 ? 48.682 0.104 22.587 1.00 11.46 251 SER A N 1
ATOM 1864 C CA . SER A 1 251 ? 49.560 -1.041 22.481 1.00 11.88 251 SER A CA 1
ATOM 1865 C C . SER A 1 251 ? 48.840 -2.241 21.899 1.00 12.49 251 SER A C 1
ATOM 1866 O O . SER A 1 251 ? 47.604 -2.345 21.935 1.00 13.60 251 SER A O 1
ATOM 1869 N N . GLU A 1 252 ? 49.629 -3.166 21.359 1.00 12.31 252 GLU A N 1
ATOM 1870 C CA . GLU A 1 252 ? 49.122 -4.439 20.879 1.00 14.12 252 GLU A CA 1
ATOM 1871 C C . GLU A 1 252 ? 50.152 -5.499 21.226 1.00 12.41 252 GLU A C 1
ATOM 1872 O O . GLU A 1 252 ? 51.339 -5.275 21.068 1.00 12.68 252 GLU A O 1
ATOM 1878 N N . LEU A 1 253 ? 49.682 -6.640 21.684 1.00 12.50 253 LEU A N 1
ATOM 1879 C CA . LEU A 1 253 ? 50.518 -7.800 21.940 1.00 13.21 253 LEU A CA 1
ATOM 1880 C C . LEU A 1 253 ? 50.294 -8.827 20.859 1.00 12.80 253 LEU A C 1
ATOM 1881 O O . LEU A 1 253 ? 49.149 -9.221 20.607 1.00 14.70 253 LEU A O 1
ATOM 1886 N N . TYR A 1 254 ? 51.367 -9.304 20.244 1.00 10.86 254 TYR A N 1
ATOM 1887 C CA . TYR A 1 254 ? 51.293 -10.405 19.288 1.00 11.00 254 TYR A CA 1
ATOM 1888 C C . TYR A 1 254 ? 51.551 -11.674 20.085 1.00 11.32 254 TYR A C 1
ATOM 1889 O O . TYR A 1 254 ? 52.716 -11.961 20.455 1.00 11.79 254 TYR A O 1
ATOM 1898 N N . ALA A 1 255 ? 50.491 -12.439 20.350 1.00 11.86 255 ALA A N 1
ATOM 1899 C CA . ALA A 1 255 ? 50.574 -13.569 21.265 1.00 13.08 255 ALA A CA 1
ATOM 1900 C C . ALA A 1 255 ? 51.677 -14.581 20.947 1.00 15.25 255 ALA A C 1
ATOM 1901 O O . ALA A 1 255 ? 52.317 -15.112 21.867 1.00 16.45 255 ALA A O 1
ATOM 1903 N N . ASP A 1 256 ? 51.896 -14.839 19.661 1.00 14.78 256 ASP A N 1
ATOM 1904 C CA A ASP A 1 256 ? 52.800 -15.920 19.282 0.70 16.62 256 ASP A CA 1
ATOM 1905 C CA B ASP A 1 256 ? 52.746 -15.927 19.184 0.30 16.63 256 ASP A CA 1
ATOM 1906 C C . ASP A 1 256 ? 54.067 -15.407 18.613 1.00 16.18 256 ASP A C 1
ATOM 1907 O O . ASP A 1 256 ? 54.774 -16.141 17.946 1.00 19.13 256 ASP A O 1
ATOM 1916 N N . SER A 1 257 ? 54.381 -14.137 18.845 1.00 13.09 257 SER A N 1
ATOM 1917 C CA . SER A 1 257 ? 55.680 -13.595 18.421 1.00 11.99 257 SER A CA 1
ATOM 1918 C C . SER A 1 257 ? 56.565 -13.343 19.605 1.00 10.47 257 SER A C 1
ATOM 1919 O O . SER A 1 257 ? 56.105 -13.116 20.742 1.00 11.26 257 SER A O 1
ATOM 1922 N N . GLY A 1 258 ? 57.862 -13.362 19.328 1.00 10.39 258 GLY A N 1
ATOM 1923 C CA . GLY A 1 258 ? 58.871 -12.899 20.273 1.00 10.44 258 GLY A CA 1
ATOM 1924 C C . GLY A 1 258 ? 59.321 -11.483 19.954 1.00 8.66 258 GLY A C 1
ATOM 1925 O O . GLY A 1 258 ? 58.493 -10.620 19.628 1.00 9.86 258 GLY A O 1
ATOM 1926 N N . HIS A 1 259 ? 60.629 -11.244 20.077 1.00 8.12 259 HIS A N 1
ATOM 1927 C CA . HIS A 1 259 ? 61.193 -9.908 20.045 1.00 7.55 259 HIS A CA 1
ATOM 1928 C C . HIS A 1 259 ? 61.148 -9.226 18.671 1.00 7.94 259 HIS A C 1
ATOM 1929 O O . HIS A 1 259 ? 61.336 -8.019 18.587 1.00 8.46 259 HIS A O 1
ATOM 1936 N N . ALA A 1 260 ? 60.887 -9.980 17.599 1.00 8.14 260 ALA A N 1
ATOM 1937 C CA . ALA A 1 260 ? 60.959 -9.444 16.250 1.00 8.09 260 ALA A CA 1
ATOM 1938 C C . ALA A 1 260 ? 59.666 -9.706 15.438 1.00 8.05 260 ALA A C 1
ATOM 1939 O O . ALA A 1 260 ? 59.690 -10.358 14.395 1.00 8.50 260 ALA A O 1
ATOM 1941 N N . PRO A 1 261 ? 58.526 -9.139 15.877 1.00 8.28 261 PRO A N 1
ATOM 1942 C CA . PRO A 1 261 ? 57.246 -9.406 15.201 1.00 8.57 261 PRO A CA 1
ATOM 1943 C C . PRO A 1 261 ? 57.205 -8.949 13.741 1.00 8.72 261 PRO A C 1
ATOM 1944 O O . PRO A 1 261 ? 56.397 -9.480 12.981 1.00 8.90 261 PRO A O 1
ATOM 1948 N N . PHE A 1 262 ? 57.991 -7.950 13.363 1.00 8.30 262 PHE A N 1
ATOM 1949 C CA . PHE A 1 262 ? 58.030 -7.479 11.978 1.00 8.38 262 PHE A CA 1
ATOM 1950 C C . PHE A 1 262 ? 58.610 -8.555 11.041 1.00 8.80 262 PHE A C 1
ATOM 1951 O O . PHE A 1 262 ? 58.349 -8.524 9.820 1.00 9.49 262 PHE A O 1
ATOM 1959 N N . LEU A 1 263 ? 59.382 -9.497 11.603 1.00 8.72 263 LEU A N 1
ATOM 1960 C CA . LEU A 1 263 ? 59.874 -10.645 10.836 1.00 9.11 263 LEU A CA 1
ATOM 1961 C C . LEU A 1 263 ? 59.000 -11.858 11.083 1.00 9.56 263 LEU A C 1
ATOM 1962 O O . LEU A 1 263 ? 58.763 -12.651 10.168 1.00 10.84 263 LEU A O 1
ATOM 1967 N N . GLU A 1 264 ? 58.524 -12.012 12.321 1.00 8.69 264 GLU A N 1
ATOM 1968 C CA . GLU A 1 264 ? 57.768 -13.228 12.689 1.00 9.39 264 GLU A CA 1
ATOM 1969 C C . GLU A 1 264 ? 56.327 -13.258 12.177 1.00 9.35 264 GLU A C 1
ATOM 1970 O O . GLU A 1 264 ? 55.809 -14.343 11.837 1.00 11.00 264 GLU A O 1
ATOM 1976 N N . GLU A 1 265 ? 55.681 -12.100 12.156 1.00 9.31 265 GLU A N 1
ATOM 1977 C CA . GLU A 1 265 ? 54.308 -11.948 11.677 1.00 9.33 265 GLU A CA 1
ATOM 1978 C C . GLU A 1 265 ? 54.262 -10.747 10.732 1.00 8.93 265 GLU A C 1
ATOM 1979 O O . GLU A 1 265 ? 53.659 -9.713 11.050 1.00 9.16 265 GLU A O 1
ATOM 1985 N N . PRO A 1 266 ? 54.923 -10.859 9.577 1.00 8.59 266 PRO A N 1
ATOM 1986 C CA . PRO A 1 266 ? 55.149 -9.661 8.753 1.00 8.70 266 PRO A CA 1
ATOM 1987 C C . PRO A 1 266 ? 53.872 -9.144 8.103 1.00 8.69 266 PRO A C 1
ATOM 1988 O O . PRO A 1 266 ? 53.754 -7.925 7.948 1.00 9.86 266 PRO A O 1
ATOM 1992 N N . GLU A 1 267 ? 52.945 -10.019 7.729 1.00 9.66 267 GLU A N 1
ATOM 1993 C CA . GLU A 1 267 ? 51.714 -9.532 7.113 1.00 10.20 267 GLU A CA 1
ATOM 1994 C C . GLU A 1 267 ? 50.889 -8.720 8.114 1.00 9.28 267 GLU A C 1
ATOM 1995 O O . GLU A 1 267 ? 50.397 -7.625 7.821 1.00 9.76 267 GLU A O 1
ATOM 2001 N N . ARG A 1 268 ? 50.765 -9.244 9.327 1.00 9.21 268 ARG A N 1
ATOM 2002 C CA . ARG A 1 268 ? 50.082 -8.525 10.392 1.00 8.81 268 ARG A CA 1
ATOM 2003 C C . ARG A 1 268 ? 50.800 -7.220 10.737 1.00 8.91 268 ARG A C 1
ATOM 2004 O O . ARG A 1 268 ? 50.170 -6.156 10.848 1.00 9.20 268 ARG A O 1
ATOM 2012 N N . PHE A 1 269 ? 52.126 -7.284 10.843 1.00 8.49 269 PHE A N 1
ATOM 2013 C CA . PHE A 1 269 ? 52.883 -6.087 11.181 1.00 8.61 269 PHE A CA 1
ATOM 2014 C C . PHE A 1 269 ? 52.695 -5.002 10.134 1.00 8.53 269 PHE A C 1
ATOM 2015 O O . PHE A 1 269 ? 52.487 -3.838 10.476 1.00 8.64 269 PHE A O 1
ATOM 2023 N N . ASN A 1 270 ? 52.782 -5.379 8.861 1.00 8.50 270 ASN A N 1
ATOM 2024 C CA . ASN A 1 270 ? 52.696 -4.381 7.802 1.00 9.00 270 ASN A CA 1
ATOM 2025 C C . ASN A 1 270 ? 51.305 -3.780 7.729 1.00 9.20 270 ASN A C 1
ATOM 2026 O O . ASN A 1 270 ? 51.151 -2.602 7.379 1.00 10.47 270 ASN A O 1
ATOM 2031 N N . ARG A 1 271 ? 50.287 -4.595 8.012 1.00 9.81 271 ARG A N 1
ATOM 2032 C CA . ARG A 1 271 ? 48.919 -4.094 8.132 1.00 9.43 271 ARG A CA 1
ATOM 2033 C C . ARG A 1 271 ? 48.813 -3.074 9.278 1.00 9.54 271 ARG A C 1
ATOM 2034 O O . ARG A 1 271 ? 48.313 -1.958 9.094 1.00 9.96 271 ARG A O 1
ATOM 2042 N N . ASP A 1 272 ? 49.304 -3.449 10.466 1.00 9.11 272 ASP A N 1
ATOM 2043 C CA . ASP A 1 272 ? 49.264 -2.525 11.598 1.00 10.04 272 ASP A CA 1
ATOM 2044 C C . ASP A 1 272 ? 50.043 -1.244 11.318 1.00 10.13 272 ASP A C 1
ATOM 2045 O O . ASP A 1 272 ? 49.603 -0.152 11.696 1.00 10.22 272 ASP A O 1
ATOM 2050 N N . LEU A 1 273 ? 51.196 -1.364 10.668 1.00 8.93 273 LEU A N 1
ATOM 2051 C CA . LEU A 1 273 ? 52.021 -0.188 10.394 1.00 9.07 273 LEU A CA 1
ATOM 2052 C C . LEU A 1 273 ? 51.322 0.734 9.413 1.00 9.73 273 LEU A C 1
ATOM 2053 O O . LEU A 1 273 ? 51.208 1.954 9.655 1.00 9.64 273 LEU A O 1
ATOM 2058 N N . SER A 1 274 ? 50.800 0.178 8.321 1.00 10.60 274 SER A N 1
ATOM 2059 C CA . SER A 1 274 ? 50.144 1.050 7.341 1.00 10.98 274 SER A CA 1
ATOM 2060 C C . SER A 1 274 ? 48.912 1.724 7.961 1.00 10.94 274 SER A C 1
ATOM 2061 O O . SER A 1 274 ? 48.690 2.921 7.757 1.00 11.19 274 SER A O 1
ATOM 2064 N N . ASP A 1 275 ? 48.155 0.964 8.757 1.00 10.87 275 ASP A N 1
ATOM 2065 C CA . ASP A 1 275 ? 46.984 1.532 9.421 1.00 11.56 275 ASP A CA 1
ATOM 2066 C C . ASP A 1 275 ? 47.389 2.650 10.379 1.00 11.38 275 ASP A C 1
ATOM 2067 O O . ASP A 1 275 ? 46.722 3.670 10.449 1.00 11.77 275 ASP A O 1
ATOM 2072 N N . PHE A 1 276 ? 48.490 2.470 11.112 1.00 10.59 276 PHE A N 1
ATOM 2073 C CA . PHE A 1 276 ? 48.936 3.482 12.035 1.00 9.96 276 PHE A CA 1
ATOM 2074 C C . PHE A 1 276 ? 49.335 4.761 11.280 1.00 10.32 276 PHE A C 1
ATOM 2075 O O . PHE A 1 276 ? 48.963 5.891 11.674 1.00 10.26 276 PHE A O 1
ATOM 2083 N N . VAL A 1 277 ? 50.077 4.603 10.185 1.00 10.71 277 VAL A N 1
ATOM 2084 C CA . VAL A 1 277 ? 50.513 5.764 9.434 1.00 10.58 277 VAL A CA 1
ATOM 2085 C C . VAL A 1 277 ? 49.311 6.502 8.865 1.00 10.39 277 VAL A C 1
ATOM 2086 O O . VAL A 1 277 ? 49.220 7.724 8.970 1.00 11.58 277 VAL A O 1
ATOM 2090 N N . ARG A 1 278 ? 48.371 5.767 8.284 1.00 10.33 278 ARG A N 1
ATOM 2091 C CA . ARG A 1 278 ? 47.146 6.382 7.750 1.00 11.37 278 ARG A CA 1
ATOM 2092 C C . ARG A 1 278 ? 46.405 7.182 8.817 1.00 11.60 278 ARG A C 1
ATOM 2093 O O . ARG A 1 278 ? 45.919 8.293 8.565 1.00 12.29 278 ARG A O 1
ATOM 2101 N N . MET A 1 279 ? 46.287 6.603 10.001 1.00 11.70 279 MET A N 1
ATOM 2102 C CA . MET A 1 279 ? 45.625 7.273 11.113 1.00 11.96 279 MET A CA 1
ATOM 2103 C C . MET A 1 279 ? 46.402 8.540 11.534 1.00 11.08 279 MET A C 1
ATOM 2104 O O . MET A 1 279 ? 45.819 9.621 11.738 1.00 11.64 279 MET A O 1
ATOM 2109 N N . ALA A 1 280 ? 47.719 8.421 11.644 1.00 10.88 280 ALA A N 1
ATOM 2110 C CA . ALA A 1 280 ? 48.525 9.527 12.150 1.00 11.21 280 ALA A CA 1
ATOM 2111 C C . ALA A 1 280 ? 48.468 10.711 11.203 1.00 11.78 280 ALA A C 1
ATOM 2112 O O . ALA A 1 280 ? 48.515 11.867 11.627 1.00 13.08 280 ALA A O 1
ATOM 2114 N N . LEU A 1 281 ? 48.324 10.413 9.920 1.00 11.27 281 LEU A N 1
ATOM 2115 C CA . LEU A 1 281 ? 48.314 11.464 8.899 1.00 11.77 281 LEU A CA 1
ATOM 2116 C C . LEU A 1 281 ? 46.926 12.072 8.637 1.00 13.61 281 LEU A C 1
ATOM 2117 O O . LEU A 1 281 ? 46.788 12.994 7.835 1.00 14.94 281 LEU A O 1
ATOM 2122 N N . SER A 1 282 ? 45.910 11.591 9.355 1.00 13.62 282 SER A N 1
ATOM 2123 C CA . SER A 1 282 ? 44.564 12.119 9.150 1.00 14.62 282 SER A CA 1
ATOM 2124 C C . SER A 1 282 ? 43.930 12.519 10.486 1.00 16.70 282 SER A C 1
ATOM 2125 O O . SER A 1 282 ? 42.715 12.696 10.573 1.00 17.58 282 SER A O 1
ATOM 2128 N N . ARG A 1 283 ? 44.768 12.760 11.495 1.00 19.29 283 ARG A N 1
ATOM 2129 C CA . ARG A 1 283 ? 44.309 13.119 12.843 1.00 22.94 283 ARG A CA 1
ATOM 2130 C C . ARG A 1 283 ? 43.696 14.529 12.908 1.00 25.20 283 ARG A C 1
ATOM 2131 O O . ARG A 1 283 ? 44.049 15.445 12.159 1.00 25.82 283 ARG A O 1
ATOM 2134 N N . ARG B 1 12 ? 64.411 -50.971 19.205 1.00 48.60 12 ARG B N 1
ATOM 2135 C CA . ARG B 1 12 ? 65.247 -51.678 20.169 1.00 42.43 12 ARG B CA 1
ATOM 2136 C C . ARG B 1 12 ? 64.633 -51.642 21.567 1.00 35.18 12 ARG B C 1
ATOM 2137 O O . ARG B 1 12 ? 64.302 -50.578 22.102 1.00 31.49 12 ARG B O 1
ATOM 2145 N N . ASP B 1 13 ? 64.501 -52.824 22.151 1.00 31.77 13 ASP B N 1
ATOM 2146 C CA . ASP B 1 13 ? 63.880 -52.986 23.450 1.00 29.18 13 ASP B CA 1
ATOM 2147 C C . ASP B 1 13 ? 64.536 -54.177 24.155 1.00 25.76 13 ASP B C 1
ATOM 2148 O O . ASP B 1 13 ? 64.528 -55.292 23.630 1.00 26.38 13 ASP B O 1
ATOM 2153 N N . TYR B 1 14 ? 65.123 -53.951 25.322 1.00 21.11 14 TYR B N 1
ATOM 2154 C CA . TYR B 1 14 ? 65.840 -55.018 26.006 1.00 19.50 14 TYR B CA 1
ATOM 2155 C C . TYR B 1 14 ? 65.964 -54.706 27.492 1.00 18.62 14 TYR B C 1
ATOM 2156 O O . TYR B 1 14 ? 65.360 -53.755 27.982 1.00 19.13 14 TYR B O 1
ATOM 2165 N N . THR B 1 15 ? 66.703 -55.526 28.219 1.00 17.87 15 THR B N 1
ATOM 2166 C CA . THR B 1 15 ? 66.896 -55.274 29.626 1.00 18.04 15 THR B CA 1
ATOM 2167 C C . THR B 1 15 ? 68.371 -55.209 29.947 1.00 17.28 15 THR B C 1
ATOM 2168 O O . THR B 1 15 ? 69.217 -55.721 29.198 1.00 17.99 15 THR B O 1
ATOM 2172 N N . VAL B 1 16 ? 68.665 -54.540 31.056 1.00 16.23 16 VAL B N 1
ATOM 2173 C CA . VAL B 1 16 ? 70.021 -54.414 31.617 1.00 16.45 16 VAL B CA 1
ATOM 2174 C C . VAL B 1 16 ? 69.915 -54.705 33.104 1.00 15.93 16 VAL B C 1
ATOM 2175 O O . VAL B 1 16 ? 69.033 -54.146 33.784 1.00 16.26 16 VAL B O 1
ATOM 2179 N N . THR B 1 17 ? 70.746 -55.598 33.626 1.00 16.48 17 THR B N 1
ATOM 2180 C CA . THR B 1 17 ? 70.696 -55.878 35.043 1.00 16.86 17 THR B CA 1
ATOM 2181 C C . THR B 1 17 ? 71.647 -54.938 35.769 1.00 16.74 17 THR B C 1
ATOM 2182 O O . THR B 1 17 ? 72.841 -54.854 35.442 1.00 18.00 17 THR B O 1
ATOM 2186 N N . ALA B 1 18 ? 71.098 -54.218 36.745 1.00 15.80 18 ALA B N 1
ATOM 2187 C CA . ALA B 1 18 ? 71.840 -53.245 37.547 1.00 16.25 18 ALA B CA 1
ATOM 2188 C C . ALA B 1 18 ? 72.758 -53.963 38.544 1.00 16.66 18 ALA B C 1
ATOM 2189 O O . ALA B 1 18 ? 72.568 -55.146 38.843 1.00 17.58 18 ALA B O 1
ATOM 2191 N N . PRO B 1 19 ? 73.759 -53.246 39.067 1.00 17.22 19 PRO B N 1
ATOM 2192 C CA . PRO B 1 19 ? 74.656 -53.871 40.033 1.00 18.51 19 PRO B CA 1
ATOM 2193 C C . PRO B 1 19 ? 73.971 -54.542 41.231 1.00 19.14 19 PRO B C 1
ATOM 2194 O O . PRO B 1 19 ? 74.485 -55.568 41.703 1.00 21.44 19 PRO B O 1
ATOM 2198 N N . ASP B 1 20 ? 72.831 -54.031 41.710 1.00 18.36 20 ASP B N 1
ATOM 2199 C CA . ASP B 1 20 ? 72.186 -54.701 42.847 1.00 18.73 20 ASP B CA 1
ATOM 2200 C C . ASP B 1 20 ? 71.138 -55.733 42.405 1.00 19.24 20 ASP B C 1
ATOM 2201 O O . ASP B 1 20 ? 70.370 -56.233 43.224 1.00 20.91 20 ASP B O 1
ATOM 2206 N N . GLY B 1 21 ? 71.113 -56.054 41.116 1.00 17.90 21 GLY B N 1
ATOM 2207 C CA . GLY B 1 21 ? 70.271 -57.128 40.627 1.00 18.04 21 GLY B CA 1
ATOM 2208 C C . GLY B 1 21 ? 68.945 -56.662 40.030 1.00 17.93 21 GLY B C 1
ATOM 2209 O O . GLY B 1 21 ? 68.232 -57.465 39.411 1.00 19.58 21 GLY B O 1
ATOM 2210 N N . VAL B 1 22 ? 68.585 -55.391 40.205 1.00 15.69 22 VAL B N 1
ATOM 2211 C CA . VAL B 1 22 ? 67.324 -54.913 39.644 1.00 15.17 22 VAL B CA 1
ATOM 2212 C C . VAL B 1 22 ? 67.409 -54.926 38.123 1.00 14.93 22 VAL B C 1
ATOM 2213 O O . VAL B 1 22 ? 68.376 -54.475 37.538 1.00 14.81 22 VAL B O 1
ATOM 2217 N N . VAL B 1 23 ? 66.388 -55.450 37.471 1.00 14.12 23 VAL B N 1
ATOM 2218 C CA . VAL B 1 23 ? 66.372 -55.554 36.029 1.00 14.54 23 VAL B CA 1
ATOM 2219 C C . VAL B 1 23 ? 65.710 -54.322 35.430 1.00 13.83 23 VAL B C 1
ATOM 2220 O O . VAL B 1 23 ? 64.538 -54.044 35.686 1.00 14.77 23 VAL B O 1
ATOM 2224 N N . LEU B 1 24 ? 66.466 -53.570 34.641 1.00 12.50 24 LEU B N 1
ATOM 2225 C CA . LEU B 1 24 ? 65.977 -52.320 34.045 1.00 12.19 24 LEU B CA 1
ATOM 2226 C C . LEU B 1 24 ? 65.481 -52.543 32.641 1.00 12.47 24 LEU B C 1
ATOM 2227 O O . LEU B 1 24 ? 66.122 -53.231 31.861 1.00 13.19 24 LEU B O 1
ATOM 2232 N N . ALA B 1 25 ? 64.343 -51.938 32.305 1.00 12.00 25 ALA B N 1
ATOM 2233 C CA . ALA B 1 25 ? 63.808 -51.983 30.958 1.00 11.71 25 ALA B CA 1
ATOM 2234 C C . ALA B 1 25 ? 64.377 -50.818 30.167 1.00 11.75 25 ALA B C 1
ATOM 2235 O O . ALA B 1 25 ? 64.231 -49.645 30.572 1.00 12.27 25 ALA B O 1
ATOM 2237 N N . VAL B 1 26 ? 65.048 -51.148 29.059 1.00 12.36 26 VAL B N 1
ATOM 2238 C CA . VAL B 1 26 ? 65.805 -50.187 28.256 1.00 13.34 26 VAL B CA 1
ATOM 2239 C C . VAL B 1 26 ? 65.309 -50.172 26.827 1.00 13.56 26 VAL B C 1
ATOM 2240 O O . VAL B 1 26 ? 64.889 -51.210 26.287 1.00 14.62 26 VAL B O 1
ATOM 2244 N N . GLN B 1 27 ? 65.338 -49.000 26.214 1.00 14.47 27 GLN B N 1
ATOM 2245 C CA . GLN B 1 27 ? 64.900 -48.841 24.826 1.00 14.60 27 GLN B CA 1
ATOM 2246 C C . GLN B 1 27 ? 65.864 -47.972 24.057 1.00 15.53 27 GLN B C 1
ATOM 2247 O O . GLN B 1 27 ? 66.570 -47.142 24.630 1.00 16.29 27 GLN B O 1
ATOM 2253 N N . GLU B 1 28 ? 65.884 -48.156 22.743 1.00 16.73 28 GLU B N 1
ATOM 2254 C CA . GLU B 1 28 ? 66.669 -47.277 21.871 1.00 19.00 28 GLU B CA 1
ATOM 2255 C C . GLU B 1 28 ? 65.901 -46.880 20.650 1.00 19.39 28 GLU B C 1
ATOM 2256 O O . GLU B 1 28 ? 65.120 -47.667 20.109 1.00 20.66 28 GLU B O 1
ATOM 2262 N N . ALA B 1 29 ? 66.226 -45.699 20.149 1.00 19.12 29 ALA B N 1
ATOM 2263 C CA . ALA B 1 29 ? 65.663 -45.184 18.923 1.00 19.83 29 ALA B CA 1
ATOM 2264 C C . ALA B 1 29 ? 66.724 -44.309 18.246 1.00 19.51 29 ALA B C 1
ATOM 2265 O O . ALA B 1 29 ? 67.891 -44.277 18.668 1.00 19.04 29 ALA B O 1
ATOM 2267 N N . GLY B 1 30 ? 66.331 -43.594 17.200 1.00 19.82 30 GLY B N 1
ATOM 2268 C CA . GLY B 1 30 ? 67.275 -42.795 16.431 1.00 20.76 30 GLY B CA 1
ATOM 2269 C C . GLY B 1 30 ? 68.306 -43.638 15.687 1.00 22.81 30 GLY B C 1
ATOM 2270 O O . GLY B 1 30 ? 68.031 -44.773 15.305 1.00 23.63 30 GLY B O 1
ATOM 2271 N N . ASP B 1 31 ? 69.484 -43.069 15.457 1.00 22.89 31 ASP B N 1
ATOM 2272 C CA . ASP B 1 31 ? 70.546 -43.727 14.693 1.00 24.19 31 ASP B CA 1
ATOM 2273 C C . ASP B 1 31 ? 71.448 -44.520 15.637 1.00 24.28 31 ASP B C 1
ATOM 2274 O O . ASP B 1 31 ? 72.115 -43.926 16.474 1.00 23.44 31 ASP B O 1
ATOM 2279 N N . PRO B 1 32 ? 71.491 -45.864 15.491 1.00 25.25 32 PRO B N 1
ATOM 2280 C CA . PRO B 1 32 ? 72.336 -46.658 16.401 1.00 25.90 32 PRO B CA 1
ATOM 2281 C C . PRO B 1 32 ? 73.809 -46.268 16.317 1.00 26.56 32 PRO B C 1
ATOM 2282 O O . PRO B 1 32 ? 74.554 -46.531 17.254 1.00 26.50 32 PRO B O 1
ATOM 2286 N N . GLU B 1 33 ? 74.206 -45.657 15.204 1.00 27.46 33 GLU B N 1
ATOM 2287 C CA . GLU B 1 33 ? 75.596 -45.272 14.993 1.00 30.27 33 GLU B CA 1
ATOM 2288 C C . GLU B 1 33 ? 75.848 -43.819 15.376 1.00 28.34 33 GLU B C 1
ATOM 2289 O O . GLU B 1 33 ? 76.976 -43.346 15.286 1.00 28.78 33 GLU B O 1
ATOM 2291 N N . GLY B 1 34 ? 74.811 -43.109 15.808 1.00 26.62 34 GLY B N 1
ATOM 2292 C CA . GLY B 1 34 ? 74.966 -41.709 16.169 1.00 25.20 34 GLY B CA 1
ATOM 2293 C C . GLY B 1 34 ? 75.510 -41.520 17.568 1.00 23.61 34 GLY B C 1
ATOM 2294 O O . GLY B 1 34 ? 75.567 -42.455 18.358 1.00 23.23 34 GLY B O 1
ATOM 2295 N N . SER B 1 35 ? 75.906 -40.297 17.894 1.00 23.75 35 SER B N 1
ATOM 2296 C CA A SER B 1 35 ? 76.356 -39.994 19.248 0.60 22.79 35 SER B CA 1
ATOM 2297 C CA B SER B 1 35 ? 76.342 -39.970 19.248 0.40 22.81 35 SER B CA 1
ATOM 2298 C C . SER B 1 35 ? 75.185 -40.198 20.212 1.00 20.16 35 SER B C 1
ATOM 2299 O O . SER B 1 35 ? 74.054 -39.851 19.904 1.00 19.73 35 SER B O 1
ATOM 2304 N N . PRO B 1 36 ? 75.460 -40.784 21.379 1.00 18.76 36 PRO B N 1
ATOM 2305 C CA . PRO B 1 36 ? 74.361 -41.174 22.278 1.00 17.84 36 PRO B CA 1
ATOM 2306 C C . PRO B 1 36 ? 73.849 -40.059 23.184 1.00 15.97 36 PRO B C 1
ATOM 2307 O O . PRO B 1 36 ? 74.634 -39.212 23.665 1.00 15.11 36 PRO B O 1
ATOM 2311 N N . ILE B 1 37 ? 72.527 -40.064 23.388 1.00 14.83 37 ILE B N 1
ATOM 2312 C CA . ILE B 1 37 ? 71.856 -39.252 24.371 1.00 14.15 37 ILE B CA 1
ATOM 2313 C C . ILE B 1 37 ? 71.084 -40.210 25.246 1.00 13.85 37 ILE B C 1
ATOM 2314 O O . ILE B 1 37 ? 70.334 -41.029 24.716 1.00 14.86 37 ILE B O 1
ATOM 2319 N N . ILE B 1 38 ? 71.255 -40.125 26.564 1.00 12.43 38 ILE B N 1
ATOM 2320 C CA . ILE B 1 38 ? 70.503 -40.984 27.485 1.00 11.85 38 ILE B CA 1
ATOM 2321 C C . ILE B 1 38 ? 69.528 -40.112 28.273 1.00 11.01 38 ILE B C 1
ATOM 2322 O O . ILE B 1 38 ? 69.920 -39.132 28.937 1.00 11.81 38 ILE B O 1
ATOM 2327 N N . PHE B 1 39 ? 68.254 -40.464 28.170 1.00 11.27 39 PHE B N 1
ATOM 2328 C CA . PHE B 1 39 ? 67.159 -39.745 28.822 1.00 10.91 39 PHE B CA 1
ATOM 2329 C C . PHE B 1 39 ? 66.728 -40.460 30.083 1.00 10.79 39 PHE B C 1
ATOM 2330 O O . PHE B 1 39 ? 66.493 -41.671 30.053 1.00 11.65 39 PHE B O 1
ATOM 2338 N N . ILE B 1 40 ? 66.579 -39.707 31.167 1.00 10.58 40 ILE B N 1
ATOM 2339 C CA . ILE B 1 40 ? 66.277 -40.237 32.495 1.00 10.37 40 ILE B CA 1
ATOM 2340 C C . ILE B 1 40 ? 65.012 -39.537 32.973 1.00 9.85 40 ILE B C 1
ATOM 2341 O O . ILE B 1 40 ? 65.001 -38.310 33.162 1.00 10.65 40 ILE B O 1
ATOM 2346 N N . HIS B 1 41 ? 63.917 -40.285 33.137 1.00 9.99 41 HIS B N 1
ATOM 2347 C CA . HIS B 1 41 ? 62.659 -39.653 33.461 1.00 9.68 41 HIS B CA 1
ATOM 2348 C C . HIS B 1 41 ? 62.531 -39.342 34.954 1.00 10.54 41 HIS B C 1
ATOM 2349 O O . HIS B 1 41 ? 63.472 -39.536 35.739 1.00 11.32 41 HIS B O 1
ATOM 2356 N N . GLY B 1 42 ? 61.374 -38.799 35.325 1.00 11.67 42 GLY B N 1
ATOM 2357 C CA . GLY B 1 42 ? 61.117 -38.374 36.693 1.00 11.61 42 GLY B CA 1
ATOM 2358 C C . GLY B 1 42 ? 60.110 -39.230 37.438 1.00 10.97 42 GLY B C 1
ATOM 2359 O O . GLY B 1 42 ? 59.668 -40.257 36.929 1.00 10.45 42 GLY B O 1
ATOM 2360 N N . LEU B 1 43 ? 59.749 -38.792 38.647 1.00 10.74 43 LEU B N 1
ATOM 2361 C CA . LEU B 1 43 ? 58.832 -39.541 39.492 1.00 11.13 43 LEU B CA 1
ATOM 2362 C C . LEU B 1 43 ? 57.492 -39.801 38.801 1.00 11.08 43 LEU B C 1
ATOM 2363 O O . LEU B 1 43 ? 56.879 -38.883 38.215 1.00 11.98 43 LEU B O 1
ATOM 2368 N N . LEU B 1 44 ? 57.084 -41.067 38.876 1.00 10.80 44 LEU B N 1
ATOM 2369 C CA A LEU B 1 44 ? 55.823 -41.560 38.297 0.56 11.00 44 LEU B CA 1
ATOM 2370 C CA B LEU B 1 44 ? 55.832 -41.577 38.300 0.44 10.91 44 LEU B CA 1
ATOM 2371 C C . LEU B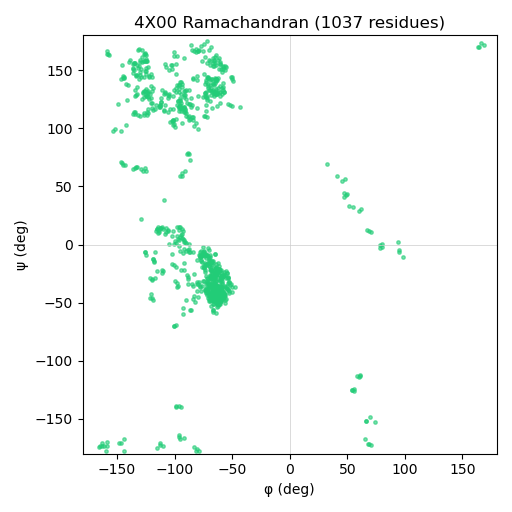 1 44 ? 55.830 -41.583 36.777 1.00 10.64 44 LEU B C 1
ATOM 2372 O O . LEU B 1 44 ? 54.784 -41.828 36.165 1.00 11.78 44 LEU B O 1
ATOM 2381 N N . GLY B 1 45 ? 56.988 -41.371 36.164 1.00 10.68 45 GLY B N 1
ATOM 2382 C CA . GLY B 1 45 ? 57.094 -41.444 34.718 1.00 10.91 45 GLY B CA 1
ATOM 2383 C C . GLY B 1 45 ? 57.570 -42.788 34.216 1.00 9.99 45 GLY B C 1
ATOM 2384 O O . GLY B 1 45 ? 57.551 -43.794 34.934 1.00 10.78 45 GLY B O 1
ATOM 2385 N N . SER B 1 46 ? 58.000 -42.795 32.957 1.00 9.94 46 SER B N 1
ATOM 2386 C CA . SER B 1 46 ? 58.653 -43.950 32.334 1.00 9.72 46 SER B CA 1
ATOM 2387 C C . SER B 1 46 ? 59.302 -43.444 31.061 1.00 10.06 46 SER B C 1
ATOM 2388 O O . SER B 1 46 ? 59.266 -42.240 30.794 1.00 10.75 46 SER B O 1
ATOM 2391 N N . ARG B 1 47 ? 59.865 -44.344 30.258 1.00 10.11 47 ARG B N 1
ATOM 2392 C CA . ARG B 1 47 ? 60.393 -43.912 28.959 1.00 10.93 47 ARG B CA 1
ATOM 2393 C C . ARG B 1 47 ? 59.368 -43.165 28.075 1.00 10.70 47 ARG B C 1
ATOM 2394 O O . ARG B 1 47 ? 59.772 -42.377 27.199 1.00 12.06 47 ARG B O 1
ATOM 2402 N N . LEU B 1 48 ? 58.068 -43.400 28.285 1.00 10.51 48 LEU B N 1
ATOM 2403 C CA . LEU B 1 48 ? 57.027 -42.737 27.501 1.00 11.52 48 LEU B CA 1
ATOM 2404 C C . LEU B 1 48 ? 57.015 -41.217 27.643 1.00 12.53 48 LEU B C 1
ATOM 2405 O O . LEU B 1 48 ? 56.479 -40.521 26.791 1.00 13.41 48 LEU B O 1
ATOM 2410 N N . ASN B 1 49 ? 57.642 -40.703 28.696 1.00 11.87 49 ASN B N 1
ATOM 2411 C CA . ASN B 1 49 ? 57.732 -39.261 28.860 1.00 12.62 49 ASN B CA 1
ATOM 2412 C C . ASN B 1 49 ? 58.425 -38.588 27.691 1.00 12.13 49 ASN B C 1
ATOM 2413 O O . ASN B 1 49 ? 58.137 -37.436 27.398 1.00 13.28 49 ASN B O 1
ATOM 2418 N N . TRP B 1 50 ? 59.333 -39.313 27.039 1.00 11.71 50 TRP B N 1
ATOM 2419 C CA . TRP B 1 50 ? 60.205 -38.724 26.036 1.00 12.01 50 TRP B CA 1
ATOM 2420 C C . TRP B 1 50 ? 59.745 -38.848 24.589 1.00 13.17 50 TRP B C 1
ATOM 2421 O O . TRP B 1 50 ? 60.521 -38.600 23.662 1.00 13.99 50 TRP B O 1
ATOM 2432 N N . SER B 1 51 ? 58.482 -39.196 24.383 1.00 14.56 51 SER B N 1
ATOM 2433 C CA . SER B 1 51 ? 57.993 -39.457 23.029 1.00 16.63 51 SER B CA 1
ATOM 2434 C C . SER B 1 51 ? 58.230 -38.319 22.029 1.00 17.52 51 SER B C 1
ATOM 2435 O O . SER B 1 51 ? 58.549 -38.564 20.874 1.00 18.51 51 SER B O 1
ATOM 2438 N N . LYS B 1 52 ? 58.091 -37.073 22.465 1.00 18.05 52 LYS B N 1
ATOM 2439 C CA . LYS B 1 52 ? 58.235 -35.966 21.532 1.00 19.70 52 LYS B CA 1
ATOM 2440 C C . LYS B 1 52 ? 59.680 -35.672 21.167 1.00 18.88 52 LYS B C 1
ATOM 2441 O O . LYS B 1 52 ? 59.930 -34.968 20.195 1.00 19.78 52 LYS B O 1
ATOM 2447 N N . GLN B 1 53 ? 60.621 -36.205 21.938 1.00 16.99 53 GLN B N 1
ATOM 2448 C CA . GLN B 1 53 ? 62.047 -36.134 21.589 1.00 16.23 53 GLN B CA 1
ATOM 2449 C C . GLN B 1 53 ? 62.392 -37.256 20.624 1.00 16.85 53 GLN B C 1
ATOM 2450 O O . GLN B 1 53 ? 63.067 -37.048 19.610 1.00 17.19 53 GLN B O 1
ATOM 2456 N N . LEU B 1 54 ? 61.889 -38.451 20.930 1.00 16.60 54 LEU B N 1
ATOM 2457 C CA . LEU B 1 54 ? 62.186 -39.620 20.103 1.00 18.01 54 LEU B CA 1
ATOM 2458 C C . LEU B 1 54 ? 61.621 -39.472 18.692 1.00 20.35 54 LEU B C 1
ATOM 2459 O O . LEU B 1 54 ? 62.148 -40.058 17.733 1.00 21.34 54 LEU B O 1
ATOM 2464 N N . GLN B 1 55 ? 60.565 -38.673 18.559 1.00 21.80 55 GLN B N 1
ATOM 2465 C CA . GLN B 1 55 ? 59.882 -38.522 17.277 1.00 25.10 55 GLN B CA 1
ATOM 2466 C C . GLN B 1 55 ? 60.413 -37.367 16.425 1.00 26.19 55 GLN B C 1
ATOM 2467 O O . GLN B 1 55 ? 59.995 -37.199 15.281 1.00 26.53 55 GLN B O 1
ATOM 2473 N N . ASP B 1 56 ? 61.350 -36.594 16.967 1.00 26.81 56 ASP B N 1
ATOM 2474 C CA A ASP B 1 56 ? 61.887 -35.398 16.311 0.49 27.23 56 ASP B CA 1
ATOM 2475 C CA B ASP B 1 56 ? 61.836 -35.411 16.257 0.51 27.48 56 ASP B CA 1
ATOM 2476 C C . ASP B 1 56 ? 62.985 -35.739 15.301 1.00 28.37 56 ASP B C 1
ATOM 2477 O O . ASP B 1 56 ? 63.999 -36.316 15.690 1.00 27.17 56 ASP B O 1
ATOM 2486 N N . PRO B 1 57 ? 62.809 -35.373 14.012 1.00 31.25 57 PRO B N 1
ATOM 2487 C CA . PRO B 1 57 ? 63.832 -35.681 13.000 1.00 32.41 57 PRO B CA 1
ATOM 2488 C C . PRO B 1 57 ? 65.245 -35.216 13.339 1.00 33.17 57 PRO B C 1
ATOM 2489 O O . PRO B 1 57 ? 66.186 -35.969 13.072 1.00 33.32 57 PRO B O 1
ATOM 2493 N N . ARG B 1 58 ? 65.392 -34.020 13.912 1.00 32.99 58 ARG B N 1
ATOM 2494 C CA . ARG B 1 58 ? 66.706 -33.517 14.316 1.00 32.36 58 ARG B CA 1
ATOM 2495 C C . ARG B 1 58 ? 67.408 -34.432 15.317 1.00 30.64 58 ARG B C 1
ATOM 2496 O O . ARG B 1 58 ? 68.599 -34.720 15.185 1.00 31.49 58 ARG B O 1
ATOM 2498 N N . LEU B 1 59 ? 66.669 -34.907 16.314 1.00 27.76 59 LEU B N 1
ATOM 2499 C CA . LEU B 1 59 ? 67.280 -35.687 17.376 1.00 25.18 59 LEU B CA 1
ATOM 2500 C C . LEU B 1 59 ? 67.584 -37.113 16.911 1.00 24.63 59 LEU B C 1
ATOM 2501 O O . LEU B 1 59 ? 68.409 -37.800 17.510 1.00 22.91 59 LEU B O 1
ATOM 2506 N N . GLN B 1 60 ? 66.930 -37.545 15.838 1.00 25.70 60 GLN B N 1
ATOM 2507 C CA . GLN B 1 60 ? 67.103 -38.912 15.367 1.00 27.08 60 GLN B CA 1
ATOM 2508 C C . GLN B 1 60 ? 68.440 -39.149 14.673 1.00 27.73 60 GLN B C 1
ATOM 2509 O O . GLN B 1 60 ? 68.764 -40.287 14.344 1.00 27.63 60 GLN B O 1
ATOM 2515 N N . HIS B 1 61 ? 69.230 -38.087 14.484 1.00 28.22 61 HIS B N 1
ATOM 2516 C CA . HIS B 1 61 ? 70.627 -38.236 14.065 1.00 29.92 61 HIS B CA 1
ATOM 2517 C C . HIS B 1 61 ? 71.461 -38.831 15.194 1.00 26.29 61 HIS B C 1
ATOM 2518 O O . HIS B 1 61 ? 72.582 -39.298 14.973 1.00 26.72 61 HIS B O 1
ATOM 2525 N N . TYR B 1 62 ? 70.910 -38.799 16.403 1.00 23.23 62 TYR B N 1
ATOM 2526 C CA . TYR B 1 62 ? 71.578 -39.314 17.594 1.00 21.13 62 TYR B CA 1
ATOM 2527 C C . TYR B 1 62 ? 71.075 -40.692 17.984 1.00 19.32 62 TYR B C 1
ATOM 2528 O O . TYR B 1 62 ? 70.036 -41.136 17.517 1.00 18.67 62 TYR B O 1
ATOM 2537 N N . ARG B 1 63 ? 71.849 -41.383 18.812 1.00 18.79 63 ARG B N 1
ATOM 2538 C CA . ARG B 1 63 ? 71.419 -42.658 19.351 1.00 17.68 63 ARG B CA 1
ATOM 2539 C C . ARG B 1 63 ? 70.644 -42.337 20.614 1.00 16.40 63 ARG B C 1
ATOM 2540 O O . ARG B 1 63 ? 71.216 -41.886 21.614 1.00 16.87 63 ARG B O 1
ATOM 2548 N N . LEU B 1 64 ? 69.331 -42.562 20.558 1.00 14.91 64 LEU B N 1
ATOM 2549 C CA . LEU B 1 64 ? 68.432 -42.053 21.579 1.00 14.57 64 LEU B CA 1
ATOM 2550 C C . LEU B 1 64 ? 68.062 -43.177 22.548 1.00 14.42 64 LEU B C 1
ATOM 2551 O O . LEU B 1 64 ? 67.256 -44.057 22.223 1.00 15.63 64 LEU B O 1
ATOM 2556 N N . ILE B 1 65 ? 68.669 -43.164 23.719 1.00 13.99 65 ILE B N 1
ATOM 2557 C CA . ILE B 1 65 ? 68.510 -44.233 24.711 1.00 13.04 65 ILE B CA 1
ATOM 2558 C C . ILE B 1 65 ? 67.600 -43.783 25.850 1.00 11.94 65 ILE B C 1
ATOM 2559 O O . ILE B 1 65 ? 67.762 -42.667 26.374 1.00 12.77 65 ILE B O 1
ATOM 2564 N N . THR B 1 66 ? 66.598 -44.607 26.173 1.00 12.06 66 THR B N 1
ATOM 2565 C CA . THR B 1 66 ? 65.705 -44.333 27.294 1.00 11.89 66 THR B CA 1
ATOM 2566 C C . THR B 1 66 ? 65.694 -45.571 28.192 1.00 11.28 66 THR B C 1
ATOM 2567 O O . THR B 1 66 ? 66.112 -46.671 27.775 1.00 12.70 66 THR B O 1
ATOM 2571 N N . TYR B 1 67 ? 65.208 -45.407 29.410 1.00 11.17 67 TYR B N 1
ATOM 2572 C CA . TYR B 1 67 ? 64.943 -46.560 30.264 1.00 11.04 67 TYR B CA 1
ATOM 2573 C C . TYR B 1 67 ? 63.951 -46.188 31.338 1.00 10.37 67 TYR B C 1
ATOM 2574 O O . TYR B 1 67 ? 63.675 -45.024 31.568 1.00 10.79 67 TYR B O 1
ATOM 2583 N N . ASP B 1 68 ? 63.422 -47.196 32.001 1.00 10.28 68 ASP B N 1
ATOM 2584 C CA . ASP B 1 68 ? 62.535 -46.978 33.132 1.00 10.19 68 ASP B CA 1
ATOM 2585 C C . ASP B 1 68 ? 63.353 -47.018 34.422 1.00 9.87 68 ASP B C 1
ATOM 2586 O O . ASP B 1 68 ? 64.132 -47.965 34.661 1.00 9.78 68 ASP B O 1
ATOM 2591 N N . LEU B 1 69 ? 63.187 -46.001 35.267 1.00 10.01 69 LEU B N 1
ATOM 2592 C CA . LEU B 1 69 ? 63.818 -46.026 36.584 1.00 10.22 69 LEU B CA 1
ATOM 2593 C C . LEU B 1 69 ? 63.385 -47.244 37.401 1.00 9.80 69 LEU B C 1
ATOM 2594 O O . LEU B 1 69 ? 62.276 -47.750 37.224 1.00 10.20 69 LEU B O 1
ATOM 2599 N N . ARG B 1 70 ? 64.232 -47.675 38.330 1.00 10.53 70 ARG B N 1
ATOM 2600 C CA . ARG B 1 70 ? 63.790 -48.644 39.315 1.00 10.10 70 ARG B CA 1
ATOM 2601 C C . ARG B 1 70 ? 62.460 -48.188 39.951 1.00 9.90 70 ARG B C 1
ATOM 2602 O O . ARG B 1 70 ? 62.224 -46.997 40.155 1.00 10.15 70 ARG B O 1
ATOM 2610 N N . GLY B 1 71 ? 61.561 -49.145 40.180 1.00 10.19 71 GLY B N 1
ATOM 2611 C CA . GLY B 1 71 ? 60.270 -48.850 40.757 1.00 10.41 71 GLY B CA 1
ATOM 2612 C C . GLY B 1 71 ? 59.244 -48.310 39.783 1.00 10.89 71 GLY B C 1
ATOM 2613 O O . GLY B 1 71 ? 58.113 -48.025 40.179 1.00 11.98 71 GLY B O 1
ATOM 2614 N N . HIS B 1 72 ? 59.615 -48.162 38.517 1.00 10.58 72 HIS B N 1
ATOM 2615 C CA . HIS B 1 72 ? 58.754 -47.500 37.518 1.00 10.41 72 HIS B CA 1
ATOM 2616 C C . HIS B 1 72 ? 58.578 -48.361 36.287 1.00 9.95 72 HIS B C 1
ATOM 2617 O O . HIS B 1 72 ? 59.426 -49.210 35.986 1.00 10.40 72 HIS B O 1
ATOM 2624 N N . GLY B 1 73 ? 57.492 -48.125 35.557 1.00 10.08 73 GLY B N 1
ATOM 2625 C CA . GLY B 1 73 ? 57.322 -48.720 34.239 1.00 10.57 73 GLY B CA 1
ATOM 2626 C C . GLY B 1 73 ? 57.459 -50.226 34.253 1.00 10.93 73 GLY B C 1
ATOM 2627 O O . GLY B 1 73 ? 56.756 -50.914 35.002 1.00 11.73 73 GLY B O 1
ATOM 2628 N N . LEU B 1 74 ? 58.355 -50.749 33.416 1.00 10.56 74 LEU B N 1
ATOM 2629 C CA . LEU B 1 74 ? 58.587 -52.202 33.350 1.00 10.70 74 LEU B CA 1
ATOM 2630 C C . LEU B 1 74 ? 59.905 -52.606 34.000 1.00 11.10 74 LEU B C 1
ATOM 2631 O O . LEU B 1 74 ? 60.342 -53.723 33.806 1.00 12.37 74 LEU B O 1
ATOM 2636 N N . SER B 1 75 ? 60.536 -51.707 34.751 1.00 10.37 75 SER B N 1
ATOM 2637 C CA . SER B 1 75 ? 61.765 -52.085 35.463 1.00 10.68 75 SER B CA 1
ATOM 2638 C C . SER B 1 75 ? 61.411 -52.782 36.776 1.00 11.21 75 SER B C 1
ATOM 2639 O O . SER B 1 75 ? 60.254 -52.749 37.229 1.00 11.57 75 SER B O 1
ATOM 2642 N N . GLY B 1 76 ? 62.398 -53.426 37.401 1.00 11.49 76 GLY B N 1
ATOM 2643 C CA . GLY B 1 76 ? 62.167 -54.116 38.654 1.00 10.96 76 GLY B CA 1
ATOM 2644 C C . GLY B 1 76 ? 61.671 -53.187 39.744 1.00 11.67 76 GLY B C 1
ATOM 2645 O O . GLY B 1 76 ? 61.989 -51.984 39.749 1.00 11.53 76 GLY B O 1
ATOM 2646 N N . LYS B 1 77 ? 60.892 -53.763 40.662 1.00 11.86 77 LYS B N 1
ATOM 2647 C CA A LYS B 1 77 ? 60.184 -53.020 41.701 0.45 12.29 77 LYS B CA 1
ATOM 2648 C CA B LYS B 1 77 ? 60.206 -52.994 41.708 0.55 12.51 77 LYS B CA 1
ATOM 2649 C C . LYS B 1 77 ? 60.409 -53.701 43.052 1.00 13.31 77 LYS B C 1
ATOM 2650 O O . LYS B 1 77 ? 59.488 -54.266 43.632 1.00 14.27 77 LYS B O 1
ATOM 2661 N N . PRO B 1 78 ? 61.644 -53.667 43.562 1.00 14.06 78 PRO B N 1
ATOM 2662 C CA . PRO B 1 78 ? 61.869 -54.318 44.855 1.00 14.83 78 PRO B CA 1
ATOM 2663 C C . PRO B 1 78 ? 61.046 -53.662 45.955 1.00 15.10 78 PRO B C 1
ATOM 2664 O O . PRO B 1 78 ? 60.604 -52.503 45.819 1.00 14.92 78 PRO B O 1
ATOM 2668 N N . ALA B 1 79 ? 60.830 -54.402 47.033 1.00 16.37 79 ALA B N 1
ATOM 2669 C CA . ALA B 1 79 ? 59.965 -53.937 48.103 1.00 17.33 79 ALA B CA 1
ATOM 2670 C C . ALA B 1 79 ? 60.675 -53.123 49.161 1.00 18.00 79 ALA B C 1
ATOM 2671 O O . ALA B 1 79 ? 60.069 -52.266 49.797 1.00 19.10 79 ALA B O 1
ATOM 2673 N N . GLU B 1 80 ? 61.952 -53.421 49.365 1.00 18.04 80 GLU B N 1
ATOM 2674 C CA . GLU B 1 80 ? 62.723 -52.867 50.468 1.00 19.68 80 GLU B CA 1
ATOM 2675 C C . GLU B 1 80 ? 62.989 -51.377 50.285 1.00 18.29 80 GLU B C 1
ATOM 2676 O O . GLU B 1 80 ? 63.400 -50.947 49.209 1.00 18.07 80 GLU B O 1
ATOM 2682 N N . ALA B 1 81 ? 62.763 -50.596 51.339 1.00 18.39 81 ALA B N 1
ATOM 2683 C CA . ALA B 1 81 ? 62.991 -49.166 51.266 1.00 17.58 81 ALA B CA 1
ATOM 2684 C C . ALA B 1 81 ? 64.440 -48.851 50.899 1.00 17.09 81 ALA B C 1
ATOM 2685 O O . ALA B 1 81 ? 64.690 -47.902 50.166 1.00 15.54 81 ALA B O 1
ATOM 2687 N N . SER B 1 82 ? 65.395 -49.639 51.387 1.00 18.50 82 SER B N 1
ATOM 2688 C CA . SER B 1 82 ? 66.805 -49.380 51.092 1.00 19.71 82 SER B CA 1
ATOM 2689 C C . SER B 1 82 ? 67.128 -49.460 49.592 1.00 18.41 82 SER B C 1
ATOM 2690 O O . SER B 1 82 ? 68.101 -48.846 49.123 1.00 18.71 82 SER B O 1
ATOM 2693 N N . SER B 1 83 ? 66.301 -50.173 48.822 1.00 16.44 83 SER B N 1
ATOM 2694 C CA . SER B 1 83 ? 66.511 -50.204 47.378 1.00 14.87 83 SER B CA 1
ATOM 2695 C C . SER B 1 83 ? 66.277 -48.840 46.737 1.00 13.74 83 SER B C 1
ATOM 2696 O O . SER B 1 83 ? 66.683 -48.612 45.590 1.00 14.41 83 SER B O 1
ATOM 2699 N N . TYR B 1 84 ? 65.617 -47.936 47.460 1.00 13.25 84 TYR B N 1
ATOM 2700 C CA . TYR B 1 84 ? 65.300 -46.629 46.896 1.00 13.52 84 TYR B CA 1
ATOM 2701 C C . TYR B 1 84 ? 65.912 -45.476 47.665 1.00 13.69 84 TYR B C 1
ATOM 2702 O O . TYR B 1 84 ? 66.199 -44.435 47.085 1.00 14.05 84 TYR B O 1
ATOM 2711 N N . THR B 1 85 ? 66.095 -45.624 48.974 1.00 13.34 85 THR B N 1
ATOM 2712 C CA . THR B 1 85 ? 66.636 -44.499 49.742 1.00 14.07 85 THR B CA 1
ATOM 2713 C C . THR B 1 85 ? 68.131 -44.271 49.485 1.00 14.39 85 THR B C 1
ATOM 2714 O O . THR B 1 85 ? 68.618 -43.162 49.646 1.00 14.20 85 THR B O 1
ATOM 2718 N N . ASP B 1 86 ? 68.850 -45.300 49.057 1.00 15.20 86 ASP B N 1
ATOM 2719 C CA . ASP B 1 86 ? 70.289 -45.173 48.783 1.00 15.06 86 ASP B CA 1
ATOM 2720 C C . ASP B 1 86 ? 70.436 -44.599 47.367 1.00 13.98 86 ASP B C 1
ATOM 2721 O O . ASP B 1 86 ? 70.235 -45.325 46.378 1.00 14.49 86 ASP B O 1
ATOM 2726 N N . GLY B 1 87 ? 70.726 -43.302 47.266 1.00 12.93 87 GLY B N 1
ATOM 2727 C CA . GLY B 1 87 ? 70.880 -42.659 45.973 1.00 13.13 87 GLY B CA 1
ATOM 2728 C C . GLY B 1 87 ? 71.880 -43.335 45.059 1.00 12.90 87 GLY B C 1
ATOM 2729 O O . GLY B 1 87 ? 71.781 -43.228 43.839 1.00 13.70 87 GLY B O 1
ATOM 2730 N N . ARG B 1 88 ? 72.865 -44.006 45.640 1.00 13.38 88 ARG B N 1
ATOM 2731 C CA . ARG B 1 88 ? 73.880 -44.639 44.813 1.00 13.82 88 ARG B CA 1
ATOM 2732 C C . ARG B 1 88 ? 73.308 -45.770 43.941 1.00 14.09 88 ARG B C 1
ATOM 2733 O O . ARG B 1 88 ? 73.831 -46.056 42.865 1.00 13.88 88 ARG B O 1
ATOM 2741 N N . ARG B 1 89 ? 72.228 -46.401 44.395 1.00 13.92 89 ARG B N 1
ATOM 2742 C CA . ARG B 1 89 ? 71.633 -47.460 43.586 1.00 14.06 89 ARG B CA 1
ATOM 2743 C C . ARG B 1 89 ? 71.092 -46.926 42.275 1.00 12.89 89 ARG B C 1
ATOM 2744 O O . ARG B 1 89 ? 71.205 -47.590 41.238 1.00 12.20 89 ARG B O 1
ATOM 2752 N N . TRP B 1 90 ? 70.514 -45.728 42.324 1.00 12.82 90 TRP B N 1
ATOM 2753 C CA . TRP B 1 90 ? 69.977 -45.131 41.109 1.00 13.10 90 TRP B CA 1
ATOM 2754 C C . TRP B 1 90 ? 71.111 -44.662 40.196 1.00 12.60 90 TRP B C 1
ATOM 2755 O O . TRP B 1 90 ? 71.008 -44.748 38.970 1.00 13.13 90 TRP B O 1
ATOM 2766 N N . ALA B 1 91 ? 72.185 -44.136 40.795 1.00 12.43 91 ALA B N 1
ATOM 2767 C CA . ALA B 1 91 ? 73.396 -43.815 40.051 1.00 12.38 91 ALA B CA 1
ATOM 2768 C C . ALA B 1 91 ? 73.948 -45.051 39.382 1.00 12.78 91 ALA B C 1
ATOM 2769 O O . ALA B 1 91 ? 74.372 -44.989 38.218 1.00 12.17 91 ALA B O 1
ATOM 2771 N N . ASP B 1 92 ? 73.958 -46.168 40.107 1.00 12.76 92 ASP B N 1
ATOM 2772 C CA . ASP B 1 92 ? 74.494 -47.394 39.522 1.00 13.13 92 ASP B CA 1
ATOM 2773 C C . ASP B 1 92 ? 73.613 -47.934 38.398 1.00 12.65 92 ASP B C 1
ATOM 2774 O O . ASP B 1 92 ? 74.114 -48.577 37.461 1.00 13.03 92 ASP B O 1
ATOM 2779 N N . ASP B 1 93 ? 72.304 -47.683 38.466 1.00 12.14 93 ASP B N 1
ATOM 2780 C CA . ASP B 1 93 ? 71.404 -48.063 37.378 1.00 11.82 93 ASP B CA 1
ATOM 2781 C C . ASP B 1 93 ? 71.823 -47.340 36.111 1.00 11.72 93 ASP B C 1
ATOM 2782 O O . ASP B 1 93 ? 71.939 -47.941 35.044 1.00 12.62 93 ASP B O 1
ATOM 2787 N N . LEU B 1 94 ? 72.038 -46.030 36.225 1.00 11.57 94 LEU B N 1
ATOM 2788 C CA . LEU B 1 94 ? 72.404 -45.244 35.053 1.00 11.68 94 LEU B CA 1
ATOM 2789 C C . LEU B 1 94 ? 73.774 -45.686 34.542 1.00 12.47 94 LEU B C 1
ATOM 2790 O O . LEU B 1 94 ? 73.989 -45.834 33.332 1.00 13.21 94 LEU B O 1
ATOM 2795 N N . ALA B 1 95 ? 74.714 -45.917 35.453 1.00 12.87 95 ALA B N 1
ATOM 2796 C CA . ALA B 1 95 ? 76.020 -46.414 35.015 1.00 13.36 95 ALA B CA 1
ATOM 2797 C C . ALA B 1 95 ? 75.883 -47.744 34.259 1.00 13.75 95 ALA B C 1
ATOM 2798 O O . ALA B 1 95 ? 76.542 -47.979 33.247 1.00 14.12 95 ALA B O 1
ATOM 2800 N N . ALA B 1 96 ? 75.013 -48.616 34.750 1.00 14.32 96 ALA B N 1
ATOM 2801 C CA . ALA B 1 96 ? 74.815 -49.909 34.095 1.00 15.96 96 ALA B CA 1
ATOM 2802 C C . ALA B 1 96 ? 74.288 -49.724 32.674 1.00 16.24 96 ALA B C 1
ATOM 2803 O O . ALA B 1 96 ? 74.650 -50.487 31.769 1.00 17.12 96 ALA B O 1
ATOM 2805 N N . ILE B 1 97 ? 73.428 -48.726 32.479 1.00 15.95 97 ILE B N 1
ATOM 2806 C CA . ILE B 1 97 ? 72.911 -48.421 31.137 1.00 17.30 97 ILE B CA 1
ATOM 2807 C C . ILE B 1 97 ? 74.064 -47.990 30.218 1.00 16.38 97 ILE B C 1
ATOM 2808 O O . ILE B 1 97 ? 74.213 -48.464 29.083 1.00 16.88 97 ILE B O 1
ATOM 2813 N N . ILE B 1 98 ? 74.883 -47.074 30.717 1.00 15.35 98 ILE B N 1
ATOM 2814 C CA . ILE B 1 98 ? 75.982 -46.579 29.927 1.00 16.64 98 ILE B CA 1
ATOM 2815 C C . ILE B 1 98 ? 76.935 -47.724 29.574 1.00 18.03 98 ILE B C 1
ATOM 2816 O O . ILE B 1 98 ? 77.380 -47.863 28.426 1.00 18.78 98 ILE B O 1
ATOM 2821 N N . GLU B 1 99 ? 77.233 -48.559 30.560 1.00 18.13 99 GLU B N 1
ATOM 2822 C CA . GLU B 1 99 ? 78.163 -49.671 30.352 1.00 19.07 99 GLU B CA 1
ATOM 2823 C C . GLU B 1 99 ? 77.609 -50.695 29.363 1.00 20.28 99 GLU B C 1
ATOM 2824 O O . GLU B 1 99 ? 78.305 -51.130 28.456 1.00 21.39 99 GLU B O 1
ATOM 2830 N N . SER B 1 100 ? 76.338 -51.056 29.525 1.00 19.96 100 SER B N 1
ATOM 2831 C CA . SER B 1 100 ? 75.761 -52.114 28.709 1.00 21.47 100 SER B CA 1
ATOM 2832 C C . SER B 1 100 ? 75.553 -51.666 27.256 1.00 21.55 100 SER B C 1
ATOM 2833 O O . SER B 1 100 ? 75.751 -52.446 26.314 1.00 22.65 100 SER B O 1
ATOM 2836 N N . THR B 1 101 ? 75.166 -50.409 27.069 1.00 21.14 101 THR B N 1
ATOM 2837 C CA . THR B 1 101 ? 74.950 -49.896 25.725 1.00 21.39 101 THR B CA 1
ATOM 2838 C C . THR B 1 101 ? 76.252 -49.542 25.009 1.00 21.94 101 THR B C 1
ATOM 2839 O O . THR B 1 101 ? 76.224 -49.257 23.812 1.00 22.86 101 THR B O 1
ATOM 2843 N N . HIS B 1 102 ? 77.377 -49.554 25.733 1.00 21.60 102 HIS B N 1
ATOM 2844 C CA . HIS B 1 102 ? 78.673 -49.136 25.182 1.00 22.87 102 HIS B CA 1
ATOM 2845 C C . HIS B 1 102 ? 78.631 -47.693 24.712 1.00 22.19 102 HIS B C 1
ATOM 2846 O O . HIS B 1 102 ? 79.352 -47.328 23.779 1.00 22.79 102 HIS B O 1
ATOM 2853 N N . ALA B 1 103 ? 77.779 -46.887 25.342 1.00 20.69 103 ALA B N 1
ATOM 2854 C CA . ALA B 1 103 ? 77.688 -45.469 25.014 1.00 20.51 103 ALA B CA 1
ATOM 2855 C C . ALA B 1 103 ? 78.963 -44.736 25.412 1.00 20.94 103 ALA B C 1
ATOM 2856 O O . ALA B 1 103 ? 79.294 -44.645 26.595 1.00 20.94 103 ALA B O 1
ATOM 2858 N N . ARG B 1 104 ? 79.645 -44.180 24.414 1.00 20.90 104 ARG B N 1
ATOM 2859 C CA . ARG B 1 104 ? 80.838 -43.372 24.639 1.00 22.37 104 ARG B CA 1
ATOM 2860 C C . ARG B 1 104 ? 80.435 -41.900 24.685 1.00 23.42 104 ARG B C 1
ATOM 2861 O O . ARG B 1 104 ? 79.800 -41.385 23.764 1.00 24.88 104 ARG B O 1
ATOM 2863 N N . LYS B 1 105 ? 80.828 -41.239 25.763 1.00 23.12 105 LYS B N 1
ATOM 2864 C CA . LYS B 1 105 ? 80.495 -39.835 26.021 1.00 22.18 105 LYS B CA 1
ATOM 2865 C C . LYS B 1 105 ? 79.062 -39.447 25.668 1.00 20.24 105 LYS B C 1
ATOM 2866 O O . LYS B 1 105 ? 78.834 -38.544 24.848 1.00 20.27 105 LYS B O 1
ATOM 2868 N N . PRO B 1 106 ? 78.091 -40.115 26.292 1.00 18.90 106 PRO B N 1
ATOM 2869 C CA . PRO B 1 106 ? 76.715 -39.694 26.063 1.00 17.23 106 PRO B CA 1
ATOM 2870 C C . PRO B 1 106 ? 76.444 -38.343 26.686 1.00 15.67 106 PRO B C 1
ATOM 2871 O O . PRO B 1 106 ? 77.119 -37.941 27.637 1.00 16.45 106 PRO B O 1
ATOM 2875 N N . VAL B 1 107 ? 75.473 -37.627 26.145 1.00 14.28 107 VAL B N 1
ATOM 2876 C CA . VAL B 1 107 ? 74.874 -36.528 26.880 1.00 13.82 107 VAL B CA 1
ATOM 2877 C C . VAL B 1 107 ? 73.728 -37.093 27.727 1.00 13.20 107 VAL B C 1
ATOM 2878 O O . VAL B 1 107 ? 72.924 -37.886 27.219 1.00 13.44 107 VAL B O 1
ATOM 2882 N N . LEU B 1 108 ? 73.668 -36.720 29.013 1.00 12.27 108 LEU B N 1
ATOM 2883 C CA . LEU B 1 108 ? 72.584 -37.154 29.908 1.00 11.72 108 LEU B CA 1
ATOM 2884 C C . LEU B 1 108 ? 71.511 -36.086 29.940 1.00 11.45 108 LEU B C 1
ATOM 2885 O O . LEU B 1 108 ? 71.827 -34.893 29.989 1.00 12.88 108 LEU B O 1
ATOM 2890 N N . VAL B 1 109 ? 70.252 -36.507 29.948 1.00 11.70 109 VAL B N 1
ATOM 2891 C CA . VAL B 1 109 ? 69.133 -35.590 30.012 1.00 11.61 109 VAL B CA 1
ATOM 2892 C C . VAL B 1 109 ? 68.216 -36.116 31.099 1.00 11.36 109 VAL B C 1
ATOM 2893 O O . VAL B 1 109 ? 67.621 -37.169 30.899 1.00 11.62 109 VAL B O 1
ATOM 2897 N N . GLY B 1 110 ? 68.102 -35.406 32.218 1.00 11.50 110 GLY B N 1
ATOM 2898 C CA . GLY B 1 110 ? 67.404 -35.915 33.371 1.00 10.17 110 GLY B CA 1
ATOM 2899 C C . GLY B 1 110 ? 66.283 -34.994 33.775 1.00 10.29 110 GLY B C 1
ATOM 2900 O O . GLY B 1 110 ? 66.511 -33.804 34.044 1.00 11.37 110 GLY B O 1
ATOM 2901 N N . TRP B 1 111 ? 65.073 -35.548 33.858 1.00 9.65 111 TRP B N 1
ATOM 2902 C CA . TRP B 1 111 ? 63.893 -34.780 34.221 1.00 9.83 111 TRP B CA 1
ATOM 2903 C C . TRP B 1 111 ? 63.581 -34.957 35.689 1.00 10.86 111 TRP B C 1
ATOM 2904 O O . TRP B 1 111 ? 63.335 -36.076 36.115 1.00 10.38 111 TRP B O 1
ATOM 2915 N N . SER B 1 112 ? 63.573 -33.864 36.467 1.00 10.78 112 SER B N 1
ATOM 2916 C CA . SER B 1 112 ? 63.072 -33.874 37.840 1.00 10.28 112 SER B CA 1
ATOM 2917 C C . SER B 1 112 ? 63.848 -34.893 38.728 1.00 10.04 112 SER B C 1
ATOM 2918 O O . SER B 1 112 ? 65.032 -34.668 38.959 1.00 10.47 112 SER B O 1
ATOM 2921 N N . LEU B 1 113 ? 63.245 -35.979 39.214 1.00 10.16 113 LEU B N 1
ATOM 2922 C CA . LEU B 1 113 ? 64.004 -37.029 39.920 1.00 10.94 113 LEU B CA 1
ATOM 2923 C C . LEU B 1 113 ? 65.233 -37.499 39.127 1.00 10.84 113 LEU B C 1
ATOM 2924 O O . LEU B 1 113 ? 66.283 -37.802 39.715 1.00 10.10 113 LEU B O 1
ATOM 2929 N N . GLY B 1 114 ? 65.108 -37.503 37.804 1.00 9.91 114 GLY B N 1
ATOM 2930 C CA . GLY B 1 114 ? 66.202 -37.836 36.913 1.00 10.04 114 GLY B CA 1
ATOM 2931 C C . GLY B 1 114 ? 67.405 -36.917 37.107 1.00 10.23 114 GLY B C 1
ATOM 2932 O O . GLY B 1 114 ? 68.558 -37.327 36.878 1.00 10.43 114 GLY B O 1
ATOM 2933 N N . GLY B 1 115 ? 67.183 -35.647 37.483 1.00 10.56 115 GLY B N 1
ATOM 2934 C CA . GLY B 1 115 ? 68.302 -34.761 37.788 1.00 10.63 115 GLY B CA 1
ATOM 2935 C C . GLY B 1 115 ? 69.049 -35.218 39.022 1.00 10.31 115 GLY B C 1
ATOM 2936 O O . GLY B 1 115 ? 70.297 -35.157 39.074 1.00 11.12 115 GLY B O 1
ATOM 2937 N N . ALA B 1 116 ? 68.317 -35.670 40.035 1.00 10.48 116 ALA B N 1
ATOM 2938 C CA . ALA B 1 116 ? 68.948 -36.211 41.236 1.00 11.12 116 ALA B CA 1
ATOM 2939 C C . ALA B 1 116 ? 69.748 -37.470 40.898 1.00 10.31 116 ALA B C 1
ATOM 2940 O O . ALA B 1 116 ? 70.820 -37.704 41.461 1.00 10.63 116 ALA B O 1
ATOM 2942 N N . VAL B 1 117 ? 69.241 -38.286 39.976 1.00 9.65 117 VAL B N 1
ATOM 2943 C CA . VAL B 1 117 ? 70.002 -39.448 39.513 1.00 10.46 117 VAL B CA 1
ATOM 2944 C C . VAL B 1 117 ? 71.337 -38.988 38.896 1.00 9.63 117 VAL B C 1
ATOM 2945 O O . VAL B 1 117 ? 72.384 -39.558 39.201 1.00 10.34 117 VAL B O 1
ATOM 2949 N N . ILE B 1 118 ? 71.301 -37.950 38.054 1.00 9.33 118 ILE B N 1
ATOM 2950 C CA . ILE B 1 118 ? 72.521 -37.430 37.445 1.00 9.65 118 ILE B CA 1
ATOM 2951 C C . ILE B 1 118 ? 73.460 -36.940 38.535 1.00 10.43 118 ILE B C 1
ATOM 2952 O O . ILE B 1 118 ? 74.651 -37.210 38.482 1.00 10.96 118 ILE B O 1
ATOM 2957 N N . SER B 1 119 ? 72.960 -36.229 39.538 1.00 10.34 119 SER B N 1
ATOM 2958 C CA . SER B 1 119 ? 73.858 -35.735 40.597 1.00 10.81 119 SER B CA 1
ATOM 2959 C C . SER B 1 119 ? 74.529 -36.879 41.329 1.00 11.07 119 SER B C 1
ATOM 2960 O O . SER B 1 119 ? 75.722 -36.839 41.636 1.00 11.50 119 SER B O 1
ATOM 2963 N N . ASN B 1 120 ? 73.753 -37.916 41.624 1.00 11.29 120 ASN B N 1
ATOM 2964 C CA . ASN B 1 120 ? 74.338 -39.053 42.304 1.00 11.00 120 ASN B CA 1
ATOM 2965 C C . ASN B 1 120 ? 75.330 -39.792 41.418 1.00 11.40 120 ASN B C 1
ATOM 2966 O O . ASN B 1 120 ? 76.375 -40.281 41.909 1.00 11.48 120 ASN B O 1
ATOM 2971 N N . TYR B 1 121 ? 75.031 -39.861 40.126 1.00 11.38 121 TYR B N 1
ATOM 2972 C CA . TYR B 1 121 ? 75.966 -40.445 39.171 1.00 11.59 121 TYR B CA 1
ATOM 2973 C C . TYR B 1 121 ? 77.293 -39.633 39.131 1.00 11.95 121 TYR B C 1
ATOM 2974 O O . TYR B 1 121 ? 78.393 -40.220 39.175 1.00 13.06 121 TYR B O 1
ATOM 2983 N N . LEU B 1 122 ? 77.188 -38.306 39.040 1.00 11.99 122 LEU B N 1
ATOM 2984 C CA . LEU B 1 122 ? 78.376 -37.450 39.001 1.00 12.86 122 LEU B CA 1
ATOM 2985 C C . LEU B 1 122 ? 79.174 -37.638 40.279 1.00 13.55 122 LEU B C 1
ATOM 2986 O O . LEU B 1 122 ? 80.395 -37.669 40.244 1.00 14.05 122 LEU B O 1
ATOM 2991 N N . ALA B 1 123 ? 78.497 -37.770 41.424 1.00 13.59 123 ALA B N 1
ATOM 2992 C CA . ALA B 1 123 ? 79.216 -37.917 42.702 1.00 14.64 123 ALA B CA 1
ATOM 2993 C C . ALA B 1 123 ? 79.997 -39.221 42.789 1.00 15.42 123 ALA B C 1
ATOM 2994 O O . ALA B 1 123 ? 81.084 -39.260 43.368 1.00 16.67 123 ALA B O 1
ATOM 2996 N N . ALA B 1 124 ? 79.436 -40.284 42.218 1.00 14.72 124 ALA B N 1
ATOM 2997 C CA . ALA B 1 124 ? 80.011 -41.622 42.329 1.00 15.68 124 ALA B CA 1
ATOM 2998 C C . ALA B 1 124 ? 81.019 -41.901 41.230 1.00 15.64 124 ALA B C 1
ATOM 2999 O O . ALA B 1 124 ? 82.005 -42.596 41.466 1.00 17.04 124 ALA B O 1
ATOM 3001 N N . TYR B 1 125 ? 80.788 -41.361 40.035 1.00 15.39 125 TYR B N 1
ATOM 3002 C CA . TYR B 1 125 ? 81.563 -41.741 38.846 1.00 15.53 125 TYR B CA 1
ATOM 3003 C C . TYR B 1 125 ? 82.354 -40.601 38.240 1.00 16.06 125 TYR B C 1
ATOM 3004 O O . TYR B 1 125 ? 83.241 -40.846 37.434 1.00 17.62 125 TYR B O 1
ATOM 3013 N N . GLY B 1 126 ? 82.064 -39.367 38.633 1.00 15.44 126 GLY B N 1
ATOM 3014 C CA . GLY B 1 126 ? 82.644 -38.235 37.934 1.00 16.05 126 GLY B CA 1
ATOM 3015 C C . GLY B 1 126 ? 82.083 -38.121 36.524 1.00 16.26 126 GLY B C 1
ATOM 3016 O O . GLY B 1 126 ? 81.143 -38.847 36.142 1.00 16.85 126 GLY B O 1
ATOM 3017 N N . ASP B 1 127 ? 82.657 -37.228 35.723 1.00 17.76 127 ASP B N 1
ATOM 3018 C CA . ASP B 1 127 ? 82.070 -36.971 34.411 1.00 18.69 127 ASP B CA 1
ATOM 3019 C C . ASP B 1 127 ? 82.939 -37.389 33.233 1.00 18.51 127 ASP B C 1
ATOM 3020 O O . ASP B 1 127 ? 82.649 -37.034 32.087 1.00 18.68 127 ASP B O 1
ATOM 3025 N N . LYS B 1 128 ? 83.963 -38.195 33.484 1.00 19.96 128 LYS B N 1
ATOM 3026 C CA . LYS B 1 128 ? 84.864 -38.550 32.402 1.00 22.59 128 LYS B CA 1
ATOM 3027 C C . LYS B 1 128 ? 84.194 -39.444 31.361 1.00 21.29 128 LYS B C 1
ATOM 3028 O O . LYS B 1 128 ? 84.666 -39.536 30.239 1.00 22.74 128 LYS B O 1
ATOM 3034 N N . GLY B 1 129 ? 83.093 -40.094 31.717 1.00 19.48 129 GLY B N 1
ATOM 3035 C CA . GLY B 1 129 ? 82.410 -40.942 30.756 1.00 19.86 129 GLY B CA 1
ATOM 3036 C C . GLY B 1 129 ? 81.227 -40.288 30.065 1.00 19.45 129 GLY B C 1
ATOM 3037 O O . GLY B 1 129 ? 80.477 -40.962 29.355 1.00 20.30 129 GLY B O 1
ATOM 3038 N N . ILE B 1 130 ? 81.026 -38.991 30.288 1.00 17.27 130 ILE B N 1
ATOM 3039 C CA . ILE B 1 130 ? 79.927 -38.289 29.625 1.00 16.27 130 ILE B CA 1
ATOM 3040 C C . ILE B 1 130 ? 80.428 -37.025 28.931 1.00 16.31 130 ILE B C 1
ATOM 3041 O O . ILE B 1 130 ? 81.539 -36.550 29.200 1.00 17.03 130 ILE B O 1
ATOM 3046 N N . ALA B 1 131 ? 79.644 -36.510 27.998 1.00 15.12 131 ALA B N 1
ATOM 3047 C CA . ALA B 1 131 ? 80.004 -35.293 27.287 1.00 15.28 131 ALA B CA 1
ATOM 3048 C C . ALA B 1 131 ? 79.385 -34.056 27.940 1.00 14.33 131 ALA B C 1
ATOM 3049 O O . ALA B 1 131 ? 79.833 -32.939 27.720 1.00 16.94 131 ALA B O 1
ATOM 3051 N N . GLY B 1 132 ? 78.313 -34.245 28.700 1.00 13.56 132 GLY B N 1
ATOM 3052 C CA . GLY B 1 132 ? 77.594 -33.122 29.274 1.00 12.89 132 GLY B CA 1
ATOM 3053 C C . GLY B 1 132 ? 76.281 -33.603 29.853 1.00 12.57 132 GLY B C 1
ATOM 3054 O O . GLY B 1 132 ? 75.904 -34.754 29.669 1.00 13.08 132 GLY B O 1
ATOM 3055 N N . ALA B 1 133 ? 75.582 -32.730 30.571 1.00 11.81 133 ALA B N 1
ATOM 3056 C CA . ALA B 1 133 ? 74.278 -33.092 31.109 1.00 12.03 133 ALA B CA 1
ATOM 3057 C C . ALA B 1 133 ? 73.322 -31.930 31.106 1.00 11.89 133 ALA B C 1
ATOM 3058 O O . ALA B 1 133 ? 73.710 -30.771 31.332 1.00 12.36 133 ALA B O 1
ATOM 3060 N N . VAL B 1 134 ? 72.061 -32.283 30.866 1.00 11.83 134 VAL B N 1
ATOM 3061 C CA . VAL B 1 134 ? 70.961 -31.340 30.920 1.00 12.41 134 VAL B CA 1
ATOM 3062 C C . VAL B 1 134 ? 70.030 -31.748 32.044 1.00 11.78 134 VAL B C 1
ATOM 3063 O O . VAL B 1 134 ? 69.522 -32.856 32.044 1.00 12.86 134 VAL B O 1
ATOM 3067 N N . TYR B 1 135 ? 69.840 -30.867 33.022 1.00 11.20 135 TYR B N 1
ATOM 3068 C CA . TYR B 1 135 ? 68.841 -31.032 34.075 1.00 11.12 135 TYR B CA 1
ATOM 3069 C C . TYR B 1 135 ? 67.581 -30.343 33.607 1.00 10.79 135 TYR B C 1
ATOM 3070 O O . TYR B 1 135 ? 67.599 -29.115 33.457 1.00 12.51 135 TYR B O 1
ATOM 3079 N N . VAL B 1 136 ? 66.511 -31.103 33.356 1.00 10.66 136 VAL B N 1
ATOM 3080 C CA . VAL B 1 136 ? 65.252 -30.552 32.882 1.00 10.74 136 VAL B CA 1
ATOM 3081 C C . VAL B 1 136 ? 64.335 -30.488 34.084 1.00 9.41 136 VAL B C 1
ATOM 3082 O O . VAL B 1 136 ? 63.864 -31.529 34.558 1.00 10.05 136 VAL B O 1
ATOM 3086 N N . ASP B 1 137 ? 64.097 -29.286 34.607 1.00 10.70 137 ASP B N 1
ATOM 3087 C CA . ASP B 1 137 ? 63.302 -29.144 35.835 1.00 10.45 137 ASP B CA 1
ATOM 3088 C C . ASP B 1 137 ? 63.807 -30.105 36.906 1.00 10.92 137 ASP B C 1
ATOM 3089 O O . ASP B 1 137 ? 63.054 -30.732 37.648 1.00 11.21 137 ASP B O 1
ATOM 3094 N N . GLY B 1 138 ? 65.123 -30.185 37.003 1.00 10.43 138 GLY B N 1
ATOM 3095 C CA . GLY B 1 138 ? 65.747 -31.185 37.852 1.00 11.37 138 GLY B CA 1
ATOM 3096 C C . GLY B 1 138 ? 65.598 -30.906 39.320 1.00 10.77 138 GLY B C 1
ATOM 3097 O O . GLY B 1 138 ? 65.653 -29.759 39.782 1.00 10.40 138 GLY B O 1
ATOM 3098 N N . VAL B 1 139 ? 65.445 -31.973 40.081 1.00 10.93 139 VAL B N 1
ATOM 3099 C CA . VAL B 1 139 ? 65.708 -31.894 41.498 1.00 10.73 139 VAL B CA 1
ATOM 3100 C C . VAL B 1 139 ? 67.178 -31.589 41.684 1.00 10.48 139 VAL B C 1
ATOM 3101 O O . VAL B 1 139 ? 68.022 -32.279 41.091 1.00 11.47 139 VAL B O 1
ATOM 3105 N N . ILE B 1 140 ? 67.470 -30.568 42.490 1.00 9.92 140 ILE B N 1
ATOM 3106 C CA . ILE B 1 140 ? 68.844 -30.245 42.864 1.00 10.26 140 ILE B CA 1
ATOM 3107 C C . ILE B 1 140 ? 69.021 -30.817 44.261 1.00 11.45 140 ILE B C 1
ATOM 3108 O O . ILE B 1 140 ? 69.678 -31.855 44.424 1.00 12.35 140 ILE B O 1
ATOM 3113 N N . GLU B 1 141 ? 68.364 -30.215 45.247 1.00 12.36 141 GLU B N 1
ATOM 3114 C CA . GLU B 1 141 ? 68.209 -30.863 46.555 1.00 12.99 141 GLU B CA 1
ATOM 3115 C C . GLU B 1 141 ? 66.734 -30.998 46.942 1.00 13.08 141 GLU B C 1
ATOM 3116 O O . GLU B 1 141 ? 65.894 -30.185 46.530 1.00 13.31 141 GLU B O 1
ATOM 3122 N N . LEU B 1 142 ? 66.438 -32.013 47.753 1.00 13.73 142 LEU B N 1
ATOM 3123 C CA . LEU B 1 142 ? 65.077 -32.226 48.259 1.00 14.88 142 LEU B CA 1
ATOM 3124 C C . LEU B 1 142 ? 64.936 -31.447 49.565 1.00 16.37 142 LEU B C 1
ATOM 3125 O O . LEU B 1 142 ? 65.018 -32.000 50.666 1.00 18.01 142 LEU B O 1
ATOM 3130 N N . LYS B 1 143 ? 64.756 -30.142 49.420 1.00 15.41 143 LYS B N 1
ATOM 3131 C CA . LYS B 1 143 ? 64.652 -29.224 50.550 1.00 16.10 143 LYS B CA 1
ATOM 3132 C C . LYS B 1 143 ? 63.452 -28.323 50.334 1.00 16.28 143 LYS B C 1
ATOM 3133 O O . LYS B 1 143 ? 63.117 -28.017 49.188 1.00 15.56 143 LYS B O 1
ATOM 3139 N N . PRO B 1 144 ? 62.837 -27.840 51.420 1.00 17.63 144 PRO B N 1
ATOM 3140 C CA . PRO B 1 144 ? 61.655 -26.986 51.252 1.00 17.66 144 PRO B CA 1
ATOM 3141 C C . PRO B 1 144 ? 61.946 -25.702 50.486 1.00 17.95 144 PRO B C 1
ATOM 3142 O O . PRO B 1 144 ? 61.028 -25.192 49.857 1.00 18.60 144 PRO B O 1
ATOM 3146 N N . ASP B 1 145 ? 63.184 -25.199 50.508 1.00 18.07 145 ASP B N 1
ATOM 3147 C CA . ASP B 1 145 ? 63.442 -23.971 49.767 1.00 19.19 145 ASP B CA 1
ATOM 3148 C C . ASP B 1 145 ? 63.571 -24.221 48.264 1.00 16.90 145 ASP B C 1
ATOM 3149 O O . ASP B 1 145 ? 63.638 -23.260 47.499 1.00 16.96 145 ASP B O 1
ATOM 3154 N N . GLN B 1 146 ? 63.553 -25.490 47.840 1.00 13.70 146 GLN B N 1
ATOM 3155 C CA . GLN B 1 146 ? 63.702 -25.825 46.423 1.00 13.45 146 GLN B CA 1
ATOM 3156 C C . GLN B 1 146 ? 62.580 -26.676 45.826 1.00 13.26 146 GLN B C 1
ATOM 3157 O O . GLN B 1 146 ? 62.555 -26.904 44.628 1.00 13.81 146 GLN B O 1
ATOM 3163 N N . ILE B 1 147 ? 61.693 -27.167 46.669 1.00 13.87 147 ILE B N 1
ATOM 3164 C CA . ILE B 1 147 ? 60.614 -28.060 46.269 1.00 14.85 147 ILE B CA 1
ATOM 3165 C C . ILE B 1 147 ? 59.287 -27.442 46.694 1.00 15.17 147 ILE B C 1
ATOM 3166 O O . ILE B 1 147 ? 59.155 -26.966 47.840 1.00 15.67 147 ILE B O 1
ATOM 3171 N N . VAL B 1 148 ? 58.323 -27.411 45.775 1.00 14.93 148 VAL B N 1
ATOM 3172 C CA . VAL B 1 148 ? 57.038 -26.779 46.067 1.00 15.44 148 VAL B CA 1
ATOM 3173 C C . VAL B 1 148 ? 56.245 -27.631 47.057 1.00 16.37 148 VAL B C 1
ATOM 3174 O O . VAL B 1 148 ? 56.154 -28.860 46.902 1.00 16.46 148 VAL B O 1
ATOM 3178 N N . ALA B 1 149 ? 55.672 -26.978 48.069 1.00 17.73 149 ALA B N 1
ATOM 3179 C CA . ALA B 1 149 ? 54.852 -27.671 49.053 1.00 18.33 149 ALA B CA 1
ATOM 3180 C C . ALA B 1 149 ? 53.515 -28.100 48.453 1.00 19.37 149 ALA B C 1
ATOM 3181 O O . ALA B 1 149 ? 52.771 -27.267 47.915 1.00 20.66 149 ALA B O 1
ATOM 3183 N N . HIS B 1 150 ? 53.212 -29.386 48.578 1.00 19.05 150 HIS B N 1
ATOM 3184 C CA . HIS B 1 150 ? 51.888 -29.906 48.254 1.00 18.63 150 HIS B CA 1
ATOM 3185 C C . HIS B 1 150 ? 51.552 -31.009 49.253 1.00 18.35 150 HIS B C 1
ATOM 3186 O O . HIS B 1 150 ? 51.531 -32.172 48.901 1.00 18.32 150 HIS B O 1
ATOM 3193 N N . PRO B 1 151 ? 51.336 -30.650 50.520 1.00 18.99 151 PRO B N 1
ATOM 3194 C CA . PRO B 1 151 ? 51.255 -31.721 51.520 1.00 19.84 151 PRO B CA 1
ATOM 3195 C C . PRO B 1 151 ? 50.072 -32.674 51.312 1.00 21.11 151 PRO B C 1
ATOM 3196 O O . PRO B 1 151 ? 50.223 -33.855 51.609 1.00 21.20 151 PRO B O 1
ATOM 3200 N N . GLU B 1 152 ? 48.950 -32.202 50.778 1.00 22.08 152 GLU B N 1
ATOM 3201 C CA . GLU B 1 152 ? 47.827 -33.110 50.531 1.00 23.30 152 GLU B CA 1
ATOM 3202 C C . GLU B 1 152 ? 48.117 -34.087 49.381 1.00 21.02 152 GLU B C 1
ATOM 3203 O O . GLU B 1 152 ? 47.837 -35.287 49.479 1.00 20.08 152 GLU B O 1
ATOM 3209 N N . VAL B 1 153 ? 48.672 -33.576 48.287 1.00 19.29 153 VAL B N 1
ATOM 3210 C CA . VAL B 1 153 ? 48.970 -34.423 47.142 1.00 18.19 153 VAL B CA 1
ATOM 3211 C C . VAL B 1 153 ? 50.048 -35.452 47.521 1.00 17.10 153 VAL B C 1
ATOM 3212 O O . VAL B 1 153 ? 49.914 -36.652 47.232 1.00 16.77 153 VAL B O 1
ATOM 3216 N N . TYR B 1 154 ? 51.099 -35.008 48.210 1.00 15.95 154 TYR B N 1
ATOM 3217 C CA A TYR B 1 154 ? 52.169 -35.930 48.588 0.72 16.56 154 TYR B CA 1
ATOM 3218 C CA B TYR B 1 154 ? 52.178 -35.907 48.579 0.28 16.56 154 TYR B CA 1
ATOM 3219 C C . TYR B 1 154 ? 51.680 -36.965 49.583 1.00 15.92 154 TYR B C 1
ATOM 3220 O O . TYR B 1 154 ? 52.085 -38.125 49.527 1.00 17.29 154 TYR B O 1
ATOM 3237 N N . ARG B 1 155 ? 50.805 -36.555 50.492 1.00 15.95 155 ARG B N 1
ATOM 3238 C CA . ARG B 1 155 ? 50.169 -37.510 51.403 1.00 15.70 155 ARG B CA 1
ATOM 3239 C C . ARG B 1 155 ? 49.288 -38.520 50.661 1.00 15.89 155 ARG B C 1
ATOM 3240 O O . ARG B 1 155 ? 49.392 -39.738 50.863 1.00 16.74 155 ARG B O 1
ATOM 3248 N N . ASP B 1 156 ? 48.415 -38.003 49.806 1.00 15.79 156 ASP B N 1
ATOM 3249 C CA . ASP B 1 156 ? 47.416 -38.858 49.177 1.00 17.02 156 ASP B CA 1
ATOM 3250 C C . ASP B 1 156 ? 48.039 -39.826 48.205 1.00 16.19 156 ASP B C 1
ATOM 3251 O O . ASP B 1 156 ? 47.604 -40.971 48.113 1.00 15.98 156 ASP B O 1
ATOM 3256 N N . MET B 1 157 ? 49.072 -39.406 47.479 1.00 15.97 157 MET B N 1
ATOM 3257 C CA A MET B 1 157 ? 49.635 -40.244 46.434 0.55 16.31 157 MET B CA 1
ATOM 3258 C CA B MET B 1 157 ? 49.560 -40.294 46.434 0.45 16.57 157 MET B CA 1
ATOM 3259 C C . MET B 1 157 ? 50.398 -41.440 47.018 1.00 16.51 157 MET B C 1
ATOM 3260 O O . MET B 1 157 ? 50.761 -42.344 46.283 1.00 16.63 157 MET B O 1
ATOM 3269 N N . ILE B 1 158 ? 50.652 -41.443 48.336 1.00 16.83 158 ILE B N 1
ATOM 3270 C CA . ILE B 1 158 ? 51.257 -42.628 48.985 1.00 17.63 158 ILE B CA 1
ATOM 3271 C C . ILE B 1 158 ? 50.329 -43.312 50.013 1.00 18.11 158 ILE B C 1
ATOM 3272 O O . ILE B 1 158 ? 50.750 -44.191 50.784 1.00 18.57 158 ILE B O 1
ATOM 3277 N N . ALA B 1 159 ? 49.054 -42.943 49.976 1.00 16.34 159 ALA B N 1
ATOM 3278 C CA . ALA B 1 159 ? 48.062 -43.462 50.924 1.00 16.08 159 ALA B CA 1
ATOM 3279 C C . ALA B 1 159 ? 47.809 -44.958 50.725 1.00 16.45 159 ALA B C 1
ATOM 3280 O O . ALA B 1 159 ? 47.947 -45.490 49.620 1.00 15.91 159 ALA B O 1
ATOM 3282 N N . SER B 1 160 ? 47.385 -45.631 51.787 1.00 17.18 160 SER B N 1
ATOM 3283 C CA A SER B 1 160 ? 47.023 -47.047 51.694 0.73 18.31 160 SER B CA 1
ATOM 3284 C CA B SER B 1 160 ? 47.033 -47.040 51.673 0.27 17.95 160 SER B CA 1
ATOM 3285 C C . SER B 1 160 ? 45.680 -47.252 50.995 1.00 17.95 160 SER B C 1
ATOM 3286 O O . SER B 1 160 ? 45.490 -48.256 50.320 1.00 18.24 160 SER B O 1
ATOM 3291 N N . ASP B 1 161 ? 44.761 -46.302 51.157 1.00 16.64 161 ASP B N 1
ATOM 3292 C CA . ASP B 1 161 ? 43.437 -46.423 50.528 1.00 15.40 161 ASP B CA 1
ATOM 3293 C C . ASP B 1 161 ? 43.560 -46.332 49.005 1.00 14.37 161 ASP B C 1
ATOM 3294 O O . ASP B 1 161 ? 44.201 -45.397 48.485 1.00 14.71 161 ASP B O 1
ATOM 3299 N N . LEU B 1 162 ? 42.923 -47.265 48.287 1.00 13.18 162 LEU B N 1
ATOM 3300 C CA . LEU B 1 162 ? 43.154 -47.375 46.851 1.00 12.69 162 LEU B CA 1
ATOM 3301 C C . LEU B 1 162 ? 42.710 -46.101 46.103 1.00 13.20 162 LEU B C 1
ATOM 3302 O O . LEU B 1 162 ? 43.496 -45.544 45.316 1.00 13.01 162 LEU B O 1
ATOM 3307 N N . GLN B 1 163 ? 41.465 -45.651 46.287 1.00 13.33 163 GLN B N 1
ATOM 3308 C CA . GLN B 1 163 ? 41.017 -44.489 45.520 1.00 14.44 163 GLN B CA 1
ATOM 3309 C C . GLN B 1 163 ? 41.859 -43.253 45.860 1.00 13.63 163 GLN B C 1
ATOM 3310 O O . GLN B 1 163 ? 42.183 -42.444 44.985 1.00 13.95 163 GLN B O 1
ATOM 3316 N N . THR B 1 164 ? 42.178 -43.089 47.139 1.00 14.07 164 THR B N 1
ATOM 3317 C CA . THR B 1 164 ? 42.950 -41.920 47.561 1.00 14.70 164 THR B CA 1
ATOM 3318 C C . THR B 1 164 ? 44.315 -41.909 46.871 1.00 13.76 164 THR B C 1
ATOM 3319 O O . THR B 1 164 ? 44.753 -40.864 46.381 1.00 14.12 164 THR B O 1
ATOM 3323 N N . HIS B 1 165 ? 44.957 -43.076 46.798 1.00 12.34 165 HIS B N 1
ATOM 3324 C CA . HIS B 1 165 ? 46.272 -43.214 46.189 1.00 11.94 165 HIS B CA 1
ATOM 3325 C C . HIS B 1 165 ? 46.207 -42.846 44.716 1.00 11.57 165 HIS B C 1
ATOM 3326 O O . HIS B 1 165 ? 47.032 -42.097 44.214 1.00 12.59 165 HIS B O 1
ATOM 3333 N N . LEU B 1 166 ? 45.187 -43.355 44.024 1.00 11.42 166 LEU B N 1
ATOM 3334 C CA . LEU B 1 166 ? 45.071 -43.100 42.603 1.00 11.91 166 LEU B CA 1
ATOM 3335 C C . LEU B 1 166 ? 44.723 -41.629 42.372 1.00 12.04 166 LEU B C 1
ATOM 3336 O O . LEU B 1 166 ? 45.273 -40.989 41.460 1.00 11.86 166 LEU B O 1
ATOM 3341 N N . ASP B 1 167 ? 43.800 -41.091 43.180 1.00 13.01 167 ASP B N 1
ATOM 3342 C CA . ASP B 1 167 ? 43.485 -39.676 43.072 1.00 13.77 167 ASP B CA 1
ATOM 3343 C C . ASP B 1 167 ? 44.718 -38.802 43.332 1.00 13.34 167 ASP B C 1
ATOM 3344 O O . ASP B 1 167 ? 44.911 -37.791 42.646 1.00 13.64 167 ASP B O 1
ATOM 3349 N N . GLY B 1 168 ? 45.571 -39.205 44.283 1.00 13.78 168 GLY B N 1
ATOM 3350 C CA . GLY B 1 168 ? 46.802 -38.472 44.569 1.00 13.28 168 GLY B CA 1
ATOM 3351 C C . GLY B 1 168 ? 47.756 -38.493 43.372 1.00 12.26 168 GLY B C 1
ATOM 3352 O O . GLY B 1 168 ? 48.340 -37.460 43.008 1.00 12.64 168 GLY B O 1
ATOM 3353 N N . GLU B 1 169 ? 47.904 -39.663 42.741 1.00 12.37 169 GLU B N 1
ATOM 3354 C CA . GLU B 1 169 ? 48.751 -39.754 41.564 1.00 12.22 169 GLU B CA 1
ATOM 3355 C C . GLU B 1 169 ? 48.222 -38.865 40.448 1.00 11.57 169 GLU B C 1
ATOM 3356 O O . GLU B 1 169 ? 49.000 -38.210 39.756 1.00 12.08 169 GLU B O 1
ATOM 3362 N N . ARG B 1 170 ? 46.898 -38.840 40.259 1.00 11.63 170 ARG B N 1
ATOM 3363 C CA . ARG B 1 170 ? 46.335 -38.041 39.186 1.00 11.64 170 ARG B CA 1
ATOM 3364 C C . ARG B 1 170 ? 46.603 -36.547 39.430 1.00 12.27 170 ARG B C 1
ATOM 3365 O O . ARG B 1 170 ? 46.986 -35.819 38.510 1.00 12.75 170 ARG B O 1
ATOM 3373 N N . ALA B 1 171 ? 46.448 -36.114 40.675 1.00 12.53 171 ALA B N 1
ATOM 3374 C CA . ALA B 1 171 ? 46.710 -34.720 41.029 1.00 13.17 171 ALA B CA 1
ATOM 3375 C C . ALA B 1 171 ? 48.204 -34.370 40.813 1.00 12.62 171 ALA B C 1
ATOM 3376 O O . ALA B 1 171 ? 48.536 -33.286 40.323 1.00 12.36 171 ALA B O 1
ATOM 3378 N N . PHE B 1 172 ? 49.104 -35.292 41.163 1.00 12.67 172 PHE B N 1
ATOM 3379 C CA . PHE B 1 172 ? 50.537 -35.079 40.944 1.00 12.34 172 PHE B CA 1
ATOM 3380 C C . PHE B 1 172 ? 50.828 -34.940 39.453 1.00 12.29 172 PHE B C 1
ATOM 3381 O O . PHE B 1 172 ? 51.574 -34.055 39.023 1.00 12.14 172 PHE B O 1
ATOM 3389 N N . LEU B 1 173 ? 50.227 -35.819 38.654 1.00 11.77 173 LEU B N 1
ATOM 3390 C CA . LEU B 1 173 ? 50.467 -35.739 37.214 1.00 12.03 173 LEU B CA 1
ATOM 3391 C C . LEU B 1 173 ? 49.952 -34.399 36.666 1.00 12.16 173 LEU B C 1
ATOM 3392 O O . LEU B 1 173 ? 50.624 -33.800 35.819 1.00 12.32 173 LEU B O 1
ATOM 3397 N N . ARG B 1 174 ? 48.789 -33.922 37.129 1.00 13.12 174 ARG B N 1
ATOM 3398 C CA . ARG B 1 174 ? 48.337 -32.627 36.671 1.00 13.65 174 ARG B CA 1
ATOM 3399 C C . ARG B 1 174 ? 49.351 -31.527 37.022 1.00 13.53 174 ARG B C 1
ATOM 3400 O O . ARG B 1 174 ? 49.551 -30.591 36.241 1.00 14.58 174 ARG B O 1
ATOM 3408 N N . LEU B 1 175 ? 49.994 -31.630 38.183 1.00 13.56 175 LEU B N 1
ATOM 3409 C CA . LEU B 1 175 ? 50.988 -30.644 38.604 1.00 13.13 175 LEU B CA 1
ATOM 3410 C C . LEU B 1 175 ? 52.266 -30.711 37.786 1.00 12.69 175 LEU B C 1
ATOM 3411 O O . LEU B 1 175 ? 53.125 -29.832 37.910 1.00 12.98 175 LEU B O 1
ATOM 3416 N N . CYS B 1 176 ? 52.438 -31.753 36.975 1.00 13.34 176 CYS B N 1
ATOM 3417 C CA . CYS B 1 176 ? 53.610 -31.821 36.100 1.00 13.45 176 CYS B CA 1
ATOM 3418 C C . CYS B 1 176 ? 53.545 -30.839 34.917 1.00 13.44 176 CYS B C 1
ATOM 3419 O O . CYS B 1 176 ? 54.534 -30.686 34.172 1.00 13.92 176 CYS B O 1
ATOM 3422 N N . PHE B 1 177 ? 52.390 -30.192 34.718 1.00 14.37 177 PHE B N 1
ATOM 3423 C CA . PHE B 1 177 ? 52.200 -29.309 33.555 1.00 15.17 177 PHE B CA 1
ATOM 3424 C C . PHE B 1 177 ? 51.662 -27.962 33.933 1.00 16.08 177 PHE B C 1
ATOM 3425 O O . PHE B 1 177 ? 50.850 -27.857 34.855 1.00 16.80 177 PHE B O 1
ATOM 3433 N N . HIS B 1 178 ? 52.079 -26.931 33.200 1.00 16.63 178 HIS B N 1
ATOM 3434 C CA . HIS B 1 178 ? 51.349 -25.660 33.238 1.00 18.06 178 HIS B CA 1
ATOM 3435 C C . HIS B 1 178 ? 50.216 -25.715 32.226 1.00 20.42 178 HIS B C 1
ATOM 3436 O O . HIS B 1 178 ? 49.045 -25.526 32.576 1.00 21.64 178 HIS B O 1
ATOM 3443 N N . ARG B 1 179 ? 50.560 -25.975 30.968 1.00 20.99 179 ARG B N 1
ATOM 3444 C CA . ARG B 1 179 ? 49.541 -26.261 29.960 1.00 22.67 179 ARG B CA 1
ATOM 3445 C C . ARG B 1 179 ? 49.358 -27.759 29.846 1.00 21.17 179 ARG B C 1
ATOM 3446 O O . ARG B 1 179 ? 50.285 -28.488 29.478 1.00 21.49 179 ARG B O 1
ATOM 3448 N N . GLN B 1 180 ? 48.155 -28.227 30.162 1.00 20.33 180 GLN B N 1
ATOM 3449 C CA . GLN B 1 180 ? 47.891 -29.665 30.163 1.00 19.99 180 GLN B CA 1
ATOM 3450 C C . GLN B 1 180 ? 48.014 -30.227 28.753 1.00 20.09 180 GLN B C 1
ATOM 3451 O O . GLN B 1 180 ? 47.655 -29.546 27.777 1.00 20.86 180 GLN B O 1
ATOM 3457 N N . PRO B 1 181 ? 48.545 -31.448 28.640 1.00 19.24 181 PRO B N 1
ATOM 3458 C CA . PRO B 1 181 ? 48.639 -32.098 27.329 1.00 19.56 181 PRO B CA 1
ATOM 3459 C C . PRO B 1 181 ? 47.275 -32.538 26.843 1.00 19.64 181 PRO B C 1
ATOM 3460 O O . PRO B 1 181 ? 46.275 -32.408 27.577 1.00 19.52 181 PRO B O 1
ATOM 3464 N N . ASP B 1 182 ? 47.216 -33.054 25.624 1.00 20.30 182 ASP B N 1
ATOM 3465 C CA . ASP B 1 182 ? 45.906 -33.491 25.143 1.00 22.37 182 ASP B CA 1
ATOM 3466 C C . ASP B 1 182 ? 45.436 -34.659 26.003 1.00 20.31 182 ASP B C 1
ATOM 3467 O O . ASP B 1 182 ? 46.228 -35.275 26.714 1.00 18.66 182 ASP B O 1
ATOM 3472 N N . ALA B 1 183 ? 44.135 -34.931 25.958 1.00 19.69 183 ALA B N 1
ATOM 3473 C CA . ALA B 1 183 ? 43.510 -35.920 26.834 1.00 18.83 183 ALA B CA 1
ATOM 3474 C C . ALA B 1 183 ? 44.086 -37.302 26.653 1.00 18.06 183 ALA B C 1
ATOM 3475 O O . ALA B 1 183 ? 44.202 -38.046 27.614 1.00 18.75 183 ALA B O 1
ATOM 3477 N N . THR B 1 184 ? 44.401 -37.664 25.413 1.00 18.05 184 THR B N 1
ATOM 3478 C CA . THR B 1 184 ? 44.918 -39.001 25.156 1.00 18.66 184 THR B CA 1
ATOM 3479 C C . THR B 1 184 ? 46.309 -39.158 25.762 1.00 16.73 184 THR B C 1
ATOM 3480 O O . THR B 1 184 ? 46.609 -40.165 26.423 1.00 17.20 184 THR B O 1
ATOM 3484 N N . THR B 1 185 ? 47.158 -38.155 25.563 1.00 15.93 185 THR B N 1
ATOM 3485 C CA . THR B 1 185 ? 48.484 -38.153 26.166 1.00 15.25 185 THR B CA 1
ATOM 3486 C C . THR B 1 185 ? 48.377 -38.210 27.684 1.00 13.99 185 THR B C 1
ATOM 3487 O O . THR B 1 185 ? 49.095 -38.964 28.336 1.00 13.80 185 THR B O 1
ATOM 3491 N N . PHE B 1 186 ? 47.475 -37.428 28.263 1.00 13.99 186 PHE B N 1
ATOM 3492 C CA . PHE B 1 186 ? 47.316 -37.479 29.701 1.00 13.98 186 PHE B CA 1
ATOM 3493 C C . PHE B 1 186 ? 46.865 -38.860 30.177 1.00 13.55 186 PHE B C 1
ATOM 3494 O O . PHE B 1 186 ? 47.416 -39.396 31.154 1.00 13.94 186 PHE B O 1
ATOM 3502 N N . SER B 1 187 ? 45.881 -39.442 29.490 1.00 13.12 187 SER B N 1
ATOM 3503 C CA . SER B 1 187 ? 45.432 -40.773 29.860 1.00 13.04 187 SER B CA 1
ATOM 3504 C C . SER B 1 187 ? 46.546 -41.812 29.780 1.00 12.17 187 SER B C 1
ATOM 3505 O O . SER B 1 187 ? 46.645 -42.683 30.645 1.00 12.45 187 SER B O 1
ATOM 3508 N N . LEU B 1 188 ? 47.380 -41.737 28.750 1.00 11.83 188 LEU B N 1
ATOM 3509 C CA . LEU B 1 188 ? 48.525 -42.637 28.646 1.00 11.64 188 LEU B CA 1
ATOM 3510 C C . LEU B 1 188 ? 49.467 -42.463 29.836 1.00 11.70 188 LEU B C 1
ATOM 3511 O O . LEU B 1 188 ? 49.878 -43.446 30.479 1.00 11.81 188 LEU B O 1
ATOM 3516 N N . LEU B 1 189 ? 49.812 -41.217 30.153 1.00 11.69 189 LEU B N 1
ATOM 3517 C CA . LEU B 1 189 ? 50.737 -40.983 31.267 1.00 11.28 189 LEU B CA 1
ATOM 3518 C C . LEU B 1 189 ? 50.120 -41.324 32.620 1.00 11.51 189 LEU B C 1
ATOM 3519 O O . LEU B 1 189 ? 50.821 -41.675 33.562 1.00 12.62 189 LEU B O 1
ATOM 3524 N N . LEU B 1 190 ? 48.800 -41.233 32.720 1.00 11.11 190 LEU B N 1
ATOM 3525 C CA . LEU B 1 190 ? 48.137 -41.548 33.973 1.00 10.65 190 LEU B CA 1
ATOM 3526 C C . LEU B 1 190 ? 48.212 -43.052 34.272 1.00 10.97 190 LEU B C 1
ATOM 3527 O O . LEU B 1 190 ? 48.528 -43.473 35.397 1.00 11.36 190 LEU B O 1
ATOM 3532 N N . ALA B 1 191 ? 47.893 -43.864 33.265 1.00 10.17 191 ALA B N 1
ATOM 3533 C CA . ALA B 1 191 ? 48.032 -45.324 33.405 1.00 10.06 191 ALA B CA 1
ATOM 3534 C C . ALA B 1 191 ? 49.496 -45.703 33.655 1.00 10.03 191 ALA B C 1
ATOM 3535 O O . ALA B 1 191 ? 49.787 -46.560 34.501 1.00 10.94 191 ALA B O 1
ATOM 3537 N N . ASN B 1 192 ? 50.395 -45.020 32.942 1.00 10.38 192 ASN B N 1
ATOM 3538 C CA . ASN B 1 192 ? 51.817 -45.208 33.108 1.00 10.96 192 ASN B CA 1
ATOM 3539 C C . ASN B 1 192 ? 52.250 -44.955 34.566 1.00 10.73 192 ASN B C 1
ATOM 3540 O O . ASN B 1 192 ? 53.035 -45.713 35.153 1.00 11.17 192 ASN B O 1
ATOM 3545 N N . ALA B 1 193 ? 51.726 -43.887 35.152 1.00 10.57 193 ALA B N 1
ATOM 3546 C CA . ALA B 1 193 ? 52.036 -43.541 36.555 1.00 10.60 193 ALA B CA 1
ATOM 3547 C C . ALA B 1 193 ? 51.535 -44.612 37.515 1.00 10.63 193 ALA B C 1
ATOM 3548 O O . ALA B 1 193 ? 52.165 -44.871 38.535 1.00 11.10 193 ALA B O 1
ATOM 3550 N N . ALA B 1 194 ? 50.403 -45.239 37.191 1.00 9.99 194 ALA B N 1
ATOM 3551 C CA . ALA B 1 194 ? 49.838 -46.249 38.080 1.00 10.39 194 ALA B CA 1
ATOM 3552 C C . ALA B 1 194 ? 50.707 -47.508 38.160 1.00 11.31 194 ALA B C 1
ATOM 3553 O O . ALA B 1 194 ? 50.507 -48.345 39.042 1.00 12.14 194 ALA B O 1
ATOM 3555 N N . LEU B 1 195 ? 51.651 -47.647 37.235 1.00 10.85 195 LEU B N 1
ATOM 3556 C CA . LEU B 1 195 ? 52.618 -48.752 37.308 1.00 11.07 195 LEU B CA 1
ATOM 3557 C C . LEU B 1 195 ? 53.649 -48.575 38.408 1.00 11.13 195 LEU B C 1
ATOM 3558 O O . LEU B 1 195 ? 54.330 -49.535 38.769 1.00 12.53 195 LEU B O 1
ATOM 3563 N N . ALA B 1 196 ? 53.792 -47.363 38.922 1.00 11.33 196 ALA B N 1
ATOM 3564 C CA . ALA B 1 196 ? 54.872 -47.089 39.870 1.00 12.48 196 ALA B CA 1
ATOM 3565 C C . ALA B 1 196 ? 54.664 -47.868 41.152 1.00 12.34 196 ALA B C 1
ATOM 3566 O O . ALA B 1 196 ? 53.549 -47.950 41.681 1.00 12.89 196 ALA B O 1
ATOM 3568 N N . SER B 1 197 ? 55.747 -48.435 41.667 1.00 11.36 197 SER B N 1
ATOM 3569 C CA . SER B 1 197 ? 55.716 -49.174 42.912 1.00 11.66 197 SER B CA 1
ATOM 3570 C C . SER B 1 197 ? 55.338 -48.314 44.104 1.00 11.73 197 SER B C 1
ATOM 3571 O O . SER B 1 197 ? 55.926 -47.245 44.327 1.00 11.86 197 SER B O 1
ATOM 3574 N N . TRP B 1 198 ? 54.363 -48.767 44.885 1.00 11.94 198 TRP B N 1
ATOM 3575 C CA . TRP B 1 198 ? 53.980 -48.040 46.083 1.00 12.31 198 TRP B CA 1
ATOM 3576 C C . TRP B 1 198 ? 55.117 -48.032 47.128 1.00 12.98 198 TRP B C 1
ATOM 3577 O O . TRP B 1 198 ? 55.216 -47.104 47.942 1.00 14.10 198 TRP B O 1
ATOM 3588 N N . ASP B 1 199 ? 55.956 -49.078 47.117 1.00 13.10 199 ASP B N 1
ATOM 3589 C CA . ASP B 1 199 ? 57.124 -49.132 48.003 1.00 13.40 199 ASP B CA 1
ATOM 3590 C C . ASP B 1 199 ? 58.119 -48.056 47.603 1.00 13.59 199 ASP B C 1
ATOM 3591 O O . ASP B 1 199 ? 58.648 -47.324 48.455 1.00 13.73 199 ASP B O 1
ATOM 3596 N N . MET B 1 200 ? 58.357 -47.940 46.299 1.00 12.70 200 MET B N 1
ATOM 3597 C CA . MET B 1 200 ? 59.231 -46.886 45.799 1.00 11.50 200 MET B CA 1
ATOM 3598 C C . MET B 1 200 ? 58.696 -45.519 46.212 1.00 12.24 200 MET B C 1
ATOM 3599 O O . MET B 1 200 ? 59.440 -44.659 46.693 1.00 12.43 200 MET B O 1
ATOM 3604 N N . GLN B 1 201 ? 57.395 -45.322 46.038 1.00 12.33 201 GLN B N 1
ATOM 3605 C CA . GLN B 1 201 ? 56.801 -44.022 46.333 1.00 13.50 201 GLN B CA 1
ATOM 3606 C C . GLN B 1 201 ? 57.023 -43.580 47.771 1.00 14.79 201 GLN B C 1
ATOM 3607 O O . GLN B 1 201 ? 57.269 -42.396 48.021 1.00 15.28 201 GLN B O 1
ATOM 3613 N N . ARG B 1 202 ? 56.895 -44.502 48.724 1.00 15.42 202 ARG B N 1
ATOM 3614 C CA . ARG B 1 202 ? 57.086 -44.139 50.133 1.00 17.87 202 ARG B CA 1
ATOM 3615 C C . ARG B 1 202 ? 58.548 -43.857 50.466 1.00 17.87 202 ARG B C 1
ATOM 3616 O O . ARG B 1 202 ? 58.849 -43.013 51.295 1.00 19.79 202 ARG B O 1
ATOM 3624 N N . ALA B 1 203 ? 59.458 -44.545 49.803 1.00 15.28 203 ALA B N 1
ATOM 3625 C CA . ALA B 1 203 ? 60.862 -44.463 50.145 1.00 15.92 203 ALA B CA 1
ATOM 3626 C C . ALA B 1 203 ? 61.596 -43.334 49.414 1.00 16.37 203 ALA B C 1
ATOM 3627 O O . ALA B 1 203 ? 62.598 -42.815 49.914 1.00 15.94 203 ALA B O 1
ATOM 3629 N N . VAL B 1 204 ? 61.126 -42.960 48.221 1.00 16.66 204 VAL B N 1
ATOM 3630 C CA . VAL B 1 204 ? 61.936 -42.097 47.362 1.00 16.89 204 VAL B CA 1
ATOM 3631 C C . VAL B 1 204 ? 62.064 -40.693 47.969 1.00 17.52 204 VAL B C 1
ATOM 3632 O O . VAL B 1 204 ? 63.016 -39.967 47.670 1.00 17.03 204 VAL B O 1
ATOM 3636 N N . ARG B 1 205 ? 61.134 -40.342 48.855 1.00 19.52 205 ARG B N 1
ATOM 3637 C CA . ARG B 1 205 ? 61.148 -39.082 49.606 1.00 21.19 205 ARG B CA 1
ATOM 3638 C C . ARG B 1 205 ? 62.443 -38.879 50.371 1.00 19.83 205 ARG B C 1
ATOM 3639 O O . ARG B 1 205 ? 62.851 -37.748 50.636 1.00 20.86 205 ARG B O 1
ATOM 3647 N N . SER B 1 206 ? 63.048 -39.996 50.748 1.00 18.22 206 SER B N 1
ATOM 3648 C CA . SER B 1 206 ? 64.210 -40.028 51.605 1.00 18.63 206 SER B CA 1
ATOM 3649 C C . SER B 1 206 ? 65.477 -40.394 50.839 1.00 17.32 206 SER B C 1
ATOM 3650 O O . SER B 1 206 ? 66.514 -40.638 51.454 1.00 17.47 206 SER B O 1
ATOM 3653 N N . MET B 1 207 ? 65.407 -40.419 49.512 1.00 15.62 207 MET B N 1
ATOM 3654 C CA . MET B 1 207 ? 66.572 -40.750 48.692 1.00 14.97 207 MET B CA 1
ATOM 3655 C C . MET B 1 207 ? 67.695 -39.745 48.936 1.00 14.11 207 MET B C 1
ATOM 3656 O O . MET B 1 207 ? 67.463 -38.535 48.907 1.00 15.25 207 MET B O 1
ATOM 3661 N N . THR B 1 208 ? 68.904 -40.236 49.181 1.00 13.22 208 THR B N 1
ATOM 3662 C CA . THR B 1 208 ? 70.040 -39.331 49.342 1.00 13.43 208 THR B CA 1
ATOM 3663 C C . THR B 1 208 ? 70.400 -38.717 47.998 1.00 13.83 208 THR B C 1
ATOM 3664 O O . THR B 1 208 ? 70.278 -39.362 46.953 1.00 13.98 208 THR B O 1
ATOM 3668 N N . VAL B 1 209 ? 70.804 -37.453 48.019 1.00 13.26 209 VAL B N 1
ATOM 3669 C CA . VAL B 1 209 ? 71.168 -36.773 46.781 1.00 13.16 209 VAL B CA 1
ATOM 3670 C C . VAL B 1 209 ? 72.455 -35.996 47.009 1.00 14.23 209 VAL B C 1
ATOM 3671 O O . VAL B 1 209 ? 72.493 -35.038 47.778 1.00 15.75 209 VAL B O 1
ATOM 3675 N N . GLU B 1 210 ? 73.516 -36.406 46.337 1.00 15.13 210 GLU B N 1
ATOM 3676 C CA . GLU B 1 210 ? 74.823 -35.759 46.508 1.00 16.17 210 GLU B CA 1
ATOM 3677 C C . GLU B 1 210 ? 75.013 -34.662 45.459 1.00 14.78 210 GLU B C 1
ATOM 3678 O O . GLU B 1 210 ? 75.948 -34.692 44.653 1.00 14.46 210 GLU B O 1
ATOM 3684 N N . ALA B 1 211 ? 74.111 -33.689 45.473 1.00 14.44 211 ALA B N 1
ATOM 3685 C CA . ALA B 1 211 ? 74.173 -32.589 44.516 1.00 13.76 211 ALA B CA 1
ATOM 3686 C C . ALA B 1 211 ? 75.446 -31.792 44.672 1.00 14.54 211 ALA B C 1
ATOM 3687 O O . ALA B 1 211 ? 76.066 -31.429 43.680 1.00 13.98 211 ALA B O 1
ATOM 3689 N N . ALA B 1 212 ? 75.822 -31.515 45.915 1.00 15.73 212 ALA B N 1
ATOM 3690 C CA . ALA B 1 212 ? 76.980 -30.678 46.131 1.00 17.91 212 ALA B CA 1
ATOM 3691 C C . ALA B 1 212 ? 78.226 -31.345 45.562 1.00 17.81 212 ALA B C 1
ATOM 3692 O O . ALA B 1 212 ? 78.971 -30.741 44.794 1.00 18.64 212 ALA B O 1
ATOM 3694 N N . LYS B 1 213 ? 78.445 -32.601 45.921 1.00 17.70 213 LYS B N 1
ATOM 3695 C CA . LYS B 1 213 ? 79.612 -33.310 45.425 1.00 18.94 213 LYS B CA 1
ATOM 3696 C C . LYS B 1 213 ? 79.580 -33.455 43.907 1.00 17.85 213 LYS B C 1
ATOM 3697 O O . LYS B 1 213 ? 80.539 -33.108 43.218 1.00 19.89 213 LYS B O 1
ATOM 3703 N N . GLY B 1 214 ? 78.457 -33.918 43.365 1.00 15.03 214 GLY B N 1
ATOM 3704 C CA . GLY B 1 214 ? 78.389 -34.159 41.942 1.00 15.20 214 GLY B CA 1
ATOM 3705 C C . GLY B 1 214 ? 78.504 -32.907 41.082 1.00 14.43 214 GLY B C 1
ATOM 3706 O O . GLY B 1 214 ? 79.281 -32.867 40.127 1.00 15.20 214 GLY B O 1
ATOM 3707 N N . LEU B 1 215 ? 77.750 -31.872 41.424 1.00 14.57 215 LEU B N 1
ATOM 3708 C CA . LEU B 1 215 ? 77.773 -30.665 40.629 1.00 15.37 215 LEU B CA 1
ATOM 3709 C C . LEU B 1 215 ? 79.052 -29.873 40.833 1.00 16.84 215 LEU B C 1
ATOM 3710 O O . LEU B 1 215 ? 79.568 -29.309 39.881 1.00 17.58 215 LEU B O 1
ATOM 3715 N N . SER B 1 216 ? 79.555 -29.807 42.064 1.00 17.37 216 SER B N 1
ATOM 3716 C CA . SER B 1 216 ? 80.663 -28.888 42.339 1.00 19.52 216 SER B CA 1
ATOM 3717 C C . SER B 1 216 ? 81.911 -29.299 41.593 1.00 20.87 216 SER B C 1
ATOM 3718 O O . SER B 1 216 ? 82.694 -28.443 41.192 1.00 21.08 216 SER B O 1
ATOM 3721 N N . LYS B 1 217 ? 82.101 -30.597 41.393 1.00 22.70 217 LYS B N 1
ATOM 3722 C CA . LYS B 1 217 ? 83.308 -31.078 40.749 1.00 26.00 217 LYS B CA 1
ATOM 3723 C C . LYS B 1 217 ? 83.174 -31.322 39.232 1.00 24.58 217 LYS B C 1
ATOM 3724 O O . LYS B 1 217 ? 84.162 -31.633 38.574 1.00 24.55 217 LYS B O 1
ATOM 3726 N N . ALA B 1 218 ? 81.973 -31.182 38.669 1.00 22.52 218 ALA B N 1
ATOM 3727 C CA . ALA B 1 218 ? 81.778 -31.414 37.231 1.00 21.23 218 ALA B CA 1
ATOM 3728 C C . ALA B 1 218 ? 82.526 -30.411 36.339 1.00 21.45 218 ALA B C 1
ATOM 3729 O O . ALA B 1 218 ? 82.559 -29.221 36.644 1.00 21.20 218 ALA B O 1
ATOM 3731 N N . GLU B 1 219 ? 83.117 -30.900 35.243 1.00 22.47 219 GLU B N 1
ATOM 3732 C CA . GLU B 1 219 ? 83.845 -30.052 34.291 1.00 23.89 219 GLU B CA 1
ATOM 3733 C C . GLU B 1 219 ? 83.178 -30.024 32.914 1.00 20.93 219 GLU B C 1
ATOM 3734 O O . GLU B 1 219 ? 83.357 -29.083 32.141 1.00 21.43 219 GLU B O 1
ATOM 3740 N N . VAL B 1 220 ? 82.388 -31.053 32.602 1.00 18.45 220 VAL B N 1
ATOM 3741 C CA . VAL B 1 220 ? 81.640 -31.060 31.356 1.00 16.62 220 VAL B CA 1
ATOM 3742 C C . VAL B 1 220 ? 80.580 -29.958 31.407 1.00 16.11 220 VAL B C 1
ATOM 3743 O O . VAL B 1 220 ? 80.211 -29.505 32.490 1.00 16.98 220 VAL B O 1
ATOM 3747 N N . PRO B 1 221 ? 80.065 -29.536 30.238 1.00 15.73 221 PRO B N 1
ATOM 3748 C CA . PRO B 1 221 ? 78.993 -28.537 30.258 1.00 15.19 221 PRO B CA 1
ATOM 3749 C C . PRO B 1 221 ? 77.736 -29.063 30.916 1.00 14.20 221 PRO B C 1
ATOM 3750 O O . PRO B 1 221 ? 77.358 -30.232 30.778 1.00 14.35 221 PRO B O 1
ATOM 3754 N N . LEU B 1 222 ? 77.100 -28.160 31.646 1.00 12.81 222 LEU B N 1
ATOM 3755 C CA . LEU B 1 222 ? 75.861 -28.414 32.350 1.00 12.91 222 LEU B CA 1
ATOM 3756 C C . LEU B 1 222 ? 74.836 -27.352 31.978 1.00 12.58 222 LEU B C 1
ATOM 3757 O O . LEU B 1 222 ? 75.146 -26.168 32.015 1.00 12.84 222 LEU B O 1
ATOM 3762 N N . LEU B 1 223 ? 73.637 -27.786 31.606 1.00 12.18 223 LEU B N 1
ATOM 3763 C CA . LEU B 1 223 ? 72.553 -26.869 31.291 1.00 12.65 223 LEU B CA 1
ATOM 3764 C C . LEU B 1 223 ? 71.361 -27.223 32.154 1.00 12.23 223 LEU B C 1
ATOM 3765 O O . LEU B 1 223 ? 70.958 -28.375 32.205 1.00 13.26 223 LEU B O 1
ATOM 3770 N N . LEU B 1 224 ? 70.828 -26.230 32.838 1.00 11.25 224 LEU B N 1
ATOM 3771 C CA . LEU B 1 224 ? 69.591 -26.365 33.579 1.00 11.48 224 LEU B CA 1
ATOM 3772 C C . LEU B 1 224 ? 68.469 -25.694 32.814 1.00 11.47 224 LEU B C 1
ATOM 3773 O O . LEU B 1 224 ? 68.501 -24.503 32.590 1.00 13.00 224 LEU B O 1
ATOM 3778 N N . LEU B 1 225 ? 67.482 -26.476 32.395 1.00 11.47 225 LEU B N 1
ATOM 3779 C CA . LEU B 1 225 ? 66.370 -25.952 31.607 1.00 12.55 225 LEU B CA 1
ATOM 3780 C C . LEU B 1 225 ? 65.103 -26.193 32.408 1.00 11.75 225 LEU B C 1
ATOM 3781 O O . LEU B 1 225 ? 64.761 -27.354 32.704 1.00 12.19 225 LEU B O 1
ATOM 3786 N N . TYR B 1 226 ? 64.448 -25.108 32.820 1.00 12.00 226 TYR B N 1
ATOM 3787 C CA . TYR B 1 226 ? 63.246 -25.164 33.670 1.00 11.40 226 TYR B CA 1
ATOM 3788 C C . TYR B 1 226 ? 62.089 -24.386 33.076 1.00 12.39 226 TYR B C 1
ATOM 3789 O O . TYR B 1 226 ? 62.286 -23.324 32.484 1.00 13.46 226 TYR B O 1
ATOM 3798 N N . GLY B 1 227 ? 60.877 -24.898 33.260 1.00 12.14 227 GLY B N 1
ATOM 3799 C CA . GLY B 1 227 ? 59.691 -24.063 33.082 1.00 12.03 227 GLY B CA 1
ATOM 3800 C C . GLY B 1 227 ? 59.563 -23.108 34.265 1.00 12.23 227 GLY B C 1
ATOM 3801 O O . GLY B 1 227 ? 59.623 -23.538 35.430 1.00 12.62 227 GLY B O 1
ATOM 3802 N N . ALA B 1 228 ? 59.372 -21.823 33.983 1.00 13.18 228 ALA B N 1
ATOM 3803 C CA . ALA B 1 228 ? 59.280 -20.830 35.039 1.00 14.78 228 ALA B CA 1
ATOM 3804 C C . ALA B 1 228 ? 58.065 -21.067 35.955 1.00 15.59 228 ALA B C 1
ATOM 3805 O O . ALA B 1 228 ? 58.038 -20.612 37.096 1.00 18.11 228 ALA B O 1
ATOM 3807 N N . GLN B 1 229 ? 57.052 -21.758 35.447 1.00 14.51 229 GLN B N 1
ATOM 3808 C CA A GLN B 1 229 ? 55.799 -22.030 36.150 0.58 15.29 229 GLN B CA 1
ATOM 3809 C CA B GLN B 1 229 ? 55.862 -21.966 36.271 0.42 15.06 229 GLN B CA 1
ATOM 3810 C C . GLN B 1 229 ? 55.788 -23.380 36.854 1.00 14.18 229 GLN B C 1
ATOM 3811 O O . GLN B 1 229 ? 54.731 -23.852 37.277 1.00 14.75 229 GLN B O 1
ATOM 3822 N N . ASP B 1 230 ? 56.937 -24.029 36.938 1.00 13.43 230 ASP B N 1
ATOM 3823 C CA . ASP B 1 230 ? 57.021 -25.390 37.474 1.00 12.59 230 ASP B CA 1
ATOM 3824 C C . ASP B 1 230 ? 56.334 -25.445 38.834 1.00 12.93 230 ASP B C 1
ATOM 3825 O O . ASP B 1 230 ? 56.705 -24.707 39.746 1.00 13.42 230 ASP B O 1
ATOM 3830 N N . ALA B 1 231 ? 55.309 -26.292 38.940 1.00 12.69 231 ALA B N 1
ATOM 3831 C CA . ALA B 1 231 ? 54.520 -26.382 40.173 1.00 12.24 231 ALA B CA 1
ATOM 3832 C C . ALA B 1 231 ? 55.008 -27.444 41.153 1.00 13.24 231 ALA B C 1
ATOM 3833 O O . ALA B 1 231 ? 54.374 -27.672 42.195 1.00 13.97 231 ALA B O 1
ATOM 3835 N N . LEU B 1 232 ? 56.127 -28.099 40.840 1.00 11.92 232 LEU B N 1
ATOM 3836 C CA . LEU B 1 232 ? 56.630 -29.172 41.697 1.00 12.28 232 LEU B CA 1
ATOM 3837 C C . LEU B 1 232 ? 58.033 -28.889 42.217 1.00 12.57 232 LEU B C 1
ATOM 3838 O O . LEU B 1 232 ? 58.316 -29.146 43.386 1.00 12.64 232 LEU B O 1
ATOM 3843 N N . VAL B 1 233 ? 58.908 -28.390 41.346 1.00 12.05 233 VAL B N 1
ATOM 3844 C CA . VAL B 1 233 ? 60.267 -27.996 41.725 1.00 11.49 233 VAL B CA 1
ATOM 3845 C C . VAL B 1 233 ? 60.283 -26.474 41.604 1.00 11.35 233 VAL B C 1
ATOM 3846 O O . VAL B 1 233 ? 59.832 -25.949 40.570 1.00 12.27 233 VAL B O 1
ATOM 3850 N N . LYS B 1 234 ? 60.815 -25.771 42.617 1.00 11.02 234 LYS B N 1
ATOM 3851 C CA . LYS B 1 234 ? 60.913 -24.322 42.570 1.00 12.11 234 LYS B CA 1
ATOM 3852 C C . LYS B 1 234 ? 62.034 -23.950 41.628 1.00 11.96 234 LYS B C 1
ATOM 3853 O O . LYS B 1 234 ? 63.197 -24.195 41.943 1.00 11.71 234 LYS B O 1
ATOM 3859 N N . ALA B 1 235 ? 61.706 -23.381 40.475 1.00 12.32 235 ALA B N 1
ATOM 3860 C CA . ALA B 1 235 ? 62.696 -23.241 39.404 1.00 12.66 235 ALA B CA 1
ATOM 3861 C C . ALA B 1 235 ? 63.824 -22.288 39.770 1.00 12.26 235 ALA B C 1
ATOM 3862 O O . ALA B 1 235 ? 64.995 -22.686 39.721 1.00 11.62 235 ALA B O 1
ATOM 3864 N N . LYS B 1 236 ? 63.520 -21.043 40.130 1.00 11.99 236 LYS B N 1
ATOM 3865 C CA . LYS B 1 236 ? 64.618 -20.109 40.371 1.00 12.64 236 LYS B CA 1
ATOM 3866 C C . LYS B 1 236 ? 65.456 -20.493 41.596 1.00 12.80 236 LYS B C 1
ATOM 3867 O O . LYS B 1 236 ? 66.680 -20.425 41.512 1.00 12.76 236 LYS B O 1
ATOM 3873 N N . PRO B 1 237 ? 64.844 -20.909 42.732 1.00 12.27 237 PRO B N 1
ATOM 3874 C CA . PRO B 1 237 ? 65.693 -21.347 43.852 1.00 12.61 237 PRO B CA 1
ATOM 3875 C C . PRO B 1 237 ? 66.549 -22.578 43.543 1.00 11.36 237 PRO B C 1
ATOM 3876 O O . PRO B 1 237 ? 67.690 -22.675 44.018 1.00 11.59 237 PRO B O 1
ATOM 3880 N N . SER B 1 238 ? 66.029 -23.512 42.766 1.00 11.43 238 SER B N 1
ATOM 3881 C CA . SER B 1 238 ? 66.826 -24.671 42.383 1.00 10.37 238 SER B CA 1
ATOM 3882 C C . SER B 1 238 ? 67.995 -24.279 41.473 1.00 10.29 238 SER B C 1
ATOM 3883 O O . SER B 1 238 ? 69.149 -24.693 41.704 1.00 10.66 238 SER B O 1
ATOM 3886 N N . ILE B 1 239 ? 67.720 -23.457 40.463 1.00 10.82 239 ILE B N 1
ATOM 3887 C CA . ILE B 1 239 ? 68.772 -22.960 39.592 1.00 10.86 239 ILE B CA 1
ATOM 3888 C C . ILE B 1 239 ? 69.799 -22.185 40.409 1.00 10.78 239 ILE B C 1
ATOM 3889 O O . ILE B 1 239 ? 71.005 -22.361 40.202 1.00 11.23 239 ILE B O 1
ATOM 3894 N N . ALA B 1 240 ? 69.341 -21.335 41.334 1.00 11.12 240 ALA B N 1
ATOM 3895 C CA . ALA B 1 240 ? 70.270 -20.524 42.118 1.00 11.78 240 ALA B CA 1
ATOM 3896 C C . ALA B 1 240 ? 71.166 -21.416 42.971 1.00 11.43 240 ALA B C 1
ATOM 3897 O O . ALA B 1 240 ? 72.388 -21.177 43.073 1.00 11.79 240 ALA B O 1
ATOM 3899 N N . ARG B 1 241 ? 70.592 -22.437 43.604 1.00 11.58 241 ARG B N 1
ATOM 3900 C CA . ARG B 1 241 ? 71.421 -23.333 44.408 1.00 11.68 241 ARG B CA 1
ATOM 3901 C C . ARG B 1 241 ? 72.433 -24.045 43.518 1.00 10.66 241 ARG B C 1
ATOM 3902 O O . ARG B 1 241 ? 73.617 -24.161 43.866 1.00 11.08 241 ARG B O 1
ATOM 3910 N N . ALA B 1 242 ? 71.981 -24.559 42.379 1.00 9.99 242 ALA B N 1
ATOM 3911 C CA . ALA B 1 242 ? 72.900 -25.243 41.471 1.00 10.11 242 ALA B CA 1
ATOM 3912 C C . ALA B 1 242 ? 74.042 -24.319 41.029 1.00 9.76 242 ALA B C 1
ATOM 3913 O O . ALA B 1 242 ? 75.213 -24.730 41.034 1.00 9.70 242 ALA B O 1
ATOM 3915 N N . LYS B 1 243 ? 73.728 -23.086 40.648 1.00 10.57 243 LYS B N 1
ATOM 3916 C CA . LYS B 1 243 ? 74.793 -22.169 40.217 1.00 10.78 243 LYS B CA 1
ATOM 3917 C C . LYS B 1 243 ? 75.696 -21.752 41.369 1.00 11.26 243 LYS B C 1
ATOM 3918 O O . LYS B 1 243 ? 76.883 -21.482 41.163 1.00 12.61 243 LYS B O 1
ATOM 3924 N N . SER B 1 244 ? 75.172 -21.723 42.589 1.00 11.55 244 SER B N 1
ATOM 3925 C CA A SER B 1 244 ? 76.026 -21.503 43.750 0.68 12.14 244 SER B CA 1
ATOM 3926 C CA B SER B 1 244 ? 76.046 -21.476 43.727 0.32 11.90 244 SER B CA 1
ATOM 3927 C C . SER B 1 244 ? 77.026 -22.649 43.900 1.00 11.46 244 SER B C 1
ATOM 3928 O O . SER B 1 244 ? 78.215 -22.420 44.180 1.00 11.73 244 SER B O 1
ATOM 3933 N N . LEU B 1 245 ? 76.552 -23.888 43.704 1.00 11.05 245 LEU B N 1
ATOM 3934 C CA . LEU B 1 245 ? 77.425 -25.073 43.794 1.00 11.32 245 LEU B CA 1
ATOM 3935 C C . LEU B 1 245 ? 78.429 -25.119 42.649 1.00 11.22 245 LEU B C 1
ATOM 3936 O O . LEU B 1 245 ? 79.578 -25.508 42.839 1.00 11.68 245 LEU B O 1
ATOM 3941 N N . ASN B 1 246 ? 78.016 -24.687 41.465 1.00 11.60 246 ASN B N 1
ATOM 3942 C CA . ASN B 1 246 ? 78.887 -24.689 40.295 1.00 11.45 246 ASN B CA 1
ATOM 3943 C C . ASN B 1 246 ? 78.542 -23.499 39.416 1.00 11.23 246 ASN B C 1
ATOM 3944 O O . ASN B 1 246 ? 77.589 -23.542 38.636 1.00 10.97 246 ASN B O 1
ATOM 3949 N N . PRO B 1 247 ? 79.307 -22.414 39.553 1.00 11.68 247 PRO B N 1
ATOM 3950 C CA . PRO B 1 247 ? 78.982 -21.150 38.874 1.00 12.87 247 PRO B CA 1
ATOM 3951 C C . PRO B 1 247 ? 79.057 -21.239 37.351 1.00 13.33 247 PRO B C 1
ATOM 3952 O O . PRO B 1 247 ? 78.643 -20.296 36.698 1.00 14.44 247 PRO B O 1
ATOM 3956 N N . ARG B 1 248 ? 79.560 -22.347 36.806 1.00 12.91 248 ARG B N 1
ATOM 3957 C CA . ARG B 1 248 ? 79.705 -22.496 35.371 1.00 13.68 248 ARG B CA 1
ATOM 3958 C C . ARG B 1 248 ? 78.474 -23.118 34.732 1.00 12.73 248 ARG B C 1
ATOM 3959 O O . ARG B 1 248 ? 78.373 -23.182 33.511 1.00 12.70 248 ARG B O 1
ATOM 3967 N N . ILE B 1 249 ? 77.530 -23.530 35.566 1.00 11.67 249 ILE B N 1
ATOM 3968 C CA . ILE B 1 249 ? 76.254 -24.036 35.065 1.00 11.47 249 ILE B CA 1
ATOM 3969 C C . ILE B 1 249 ? 75.531 -22.939 34.292 1.00 11.71 249 ILE B C 1
ATOM 3970 O O . ILE B 1 249 ? 75.481 -21.787 34.758 1.00 13.13 249 ILE B O 1
ATOM 3975 N N . ARG B 1 250 ? 74.995 -23.296 33.124 1.00 11.96 250 ARG B N 1
ATOM 3976 C CA . ARG B 1 250 ? 74.148 -22.380 32.372 1.00 12.70 250 ARG B CA 1
ATOM 3977 C C . ARG B 1 250 ? 72.691 -22.749 32.551 1.00 12.67 250 ARG B C 1
ATOM 3978 O O . ARG B 1 250 ? 72.376 -23.903 32.782 1.00 12.30 250 ARG B O 1
ATOM 3986 N N . SER B 1 251 ? 71.789 -21.784 32.461 1.00 13.02 251 SER B N 1
ATOM 3987 C CA . SER B 1 251 ? 70.373 -22.092 32.607 1.00 13.52 251 SER B CA 1
ATOM 3988 C C . SER B 1 251 ? 69.542 -21.398 31.561 1.00 14.44 251 SER B C 1
ATOM 3989 O O . SER B 1 251 ? 69.924 -20.362 31.017 1.00 15.17 251 SER B O 1
ATOM 3992 N N . GLU B 1 252 ? 68.385 -21.983 31.306 1.00 15.50 252 GLU B N 1
ATOM 3993 C CA . GLU B 1 252 ? 67.338 -21.403 30.471 1.00 17.78 252 GLU B CA 1
ATOM 3994 C C . GLU B 1 252 ? 66.023 -21.550 31.209 1.00 15.56 252 GLU B C 1
ATOM 3995 O O . GLU B 1 252 ? 65.734 -22.617 31.750 1.00 15.49 252 GLU B O 1
ATOM 4001 N N . LEU B 1 253 ? 65.234 -20.490 31.215 1.00 15.69 253 LEU B N 1
ATOM 4002 C CA A LEU B 1 253 ? 63.902 -20.517 31.811 0.58 15.74 253 LEU B CA 1
ATOM 4003 C CA B LEU B 1 253 ? 63.921 -20.510 31.816 0.42 15.90 253 LEU B CA 1
ATOM 4004 C C . LEU B 1 253 ? 62.868 -20.336 30.714 1.00 16.35 253 LEU B C 1
ATOM 4005 O O . LEU B 1 253 ? 62.907 -19.353 29.987 1.00 18.40 253 LEU B O 1
ATOM 4014 N N . TYR B 1 254 ? 61.945 -21.281 30.598 1.00 15.59 254 TYR B N 1
ATOM 4015 C CA . TYR B 1 254 ? 60.849 -21.163 29.648 1.00 15.73 254 TYR B CA 1
ATOM 4016 C C . TYR B 1 254 ? 59.708 -20.470 30.376 1.00 15.89 254 TYR B C 1
ATOM 4017 O O . TYR B 1 254 ? 59.091 -21.068 31.271 1.00 16.46 254 TYR B O 1
ATOM 4026 N N . ALA B 1 255 ? 59.409 -19.235 29.994 1.00 15.92 255 ALA B N 1
ATOM 4027 C CA . ALA B 1 255 ? 58.459 -18.412 30.751 1.00 17.57 255 ALA B CA 1
ATOM 4028 C C . ALA B 1 255 ? 57.093 -19.077 30.938 1.00 19.05 255 ALA B C 1
ATOM 4029 O O . ALA B 1 255 ? 56.448 -18.929 31.989 1.00 19.53 255 ALA B O 1
ATOM 4031 N N . ASP B 1 256 ? 56.640 -19.796 29.914 1.00 19.10 256 ASP B N 1
ATOM 4032 C CA . ASP B 1 256 ? 55.263 -20.247 29.895 1.00 21.48 256 ASP B CA 1
ATOM 4033 C C . ASP B 1 256 ? 55.123 -21.766 30.016 1.00 20.06 256 ASP B C 1
ATOM 4034 O O . ASP B 1 256 ? 54.050 -22.318 29.755 1.00 21.79 256 ASP B O 1
ATOM 4039 N N . SER B 1 257 ? 56.202 -22.441 30.415 1.00 17.97 257 SER B N 1
ATOM 4040 C CA . SER B 1 257 ? 56.153 -23.880 30.677 1.00 16.45 257 SER B CA 1
ATOM 4041 C C . SER B 1 257 ? 56.115 -24.148 32.169 1.00 14.98 257 SER B C 1
ATOM 4042 O O . SER B 1 257 ? 56.638 -23.338 32.976 1.00 14.41 257 SER B O 1
ATOM 4045 N N . GLY B 1 258 ? 55.552 -25.304 32.527 1.00 14.96 258 GLY B N 1
ATOM 4046 C CA . GLY B 1 258 ? 55.599 -25.791 33.879 1.00 14.14 258 GLY B CA 1
ATOM 4047 C C . GLY B 1 258 ? 56.713 -26.824 34.006 1.00 12.97 258 GLY B C 1
ATOM 4048 O O . GLY B 1 258 ? 57.802 -26.690 33.446 1.00 13.82 258 GLY B O 1
ATOM 4049 N N . HIS B 1 259 ? 56.430 -27.875 34.756 1.00 11.96 259 HIS B N 1
ATOM 4050 C CA . HIS B 1 259 ? 57.424 -28.875 35.132 1.00 11.21 259 HIS B CA 1
ATOM 4051 C C . HIS B 1 259 ? 57.912 -29.759 33.975 1.00 12.35 259 HIS B C 1
ATOM 4052 O O . HIS B 1 259 ? 58.961 -30.402 34.125 1.00 12.18 259 HIS B O 1
ATOM 4059 N N . ALA B 1 260 ? 57.183 -29.793 32.849 1.00 12.31 260 ALA B N 1
ATOM 4060 C CA . ALA B 1 260 ? 57.537 -30.694 31.733 1.00 12.07 260 ALA B CA 1
ATOM 4061 C C . ALA B 1 260 ? 57.723 -29.964 30.391 1.00 13.12 260 ALA B C 1
ATOM 4062 O O . ALA B 1 260 ? 56.978 -30.180 29.445 1.00 13.55 260 ALA B O 1
ATOM 4064 N N . PRO B 1 261 ? 58.711 -29.079 30.300 1.00 12.86 261 PRO B N 1
ATOM 4065 C CA . PRO B 1 261 ? 58.853 -28.286 29.066 1.00 12.33 261 PRO B CA 1
ATOM 4066 C C . PRO B 1 261 ? 59.144 -29.121 27.805 1.00 12.99 261 PRO B C 1
ATOM 4067 O O . PRO B 1 261 ? 58.883 -28.676 26.683 1.00 13.49 261 PRO B O 1
ATOM 4071 N N . PHE B 1 262 ? 59.683 -30.320 27.992 1.00 12.91 262 PHE B N 1
ATOM 4072 C CA . PHE B 1 262 ? 59.964 -31.218 26.870 1.00 13.01 262 PHE B CA 1
ATOM 4073 C C . PHE B 1 262 ? 58.653 -31.689 26.228 1.00 13.36 262 PHE B C 1
ATOM 4074 O O . PHE B 1 262 ? 58.648 -32.097 25.059 1.00 14.44 262 PHE B O 1
ATOM 4082 N N . LEU B 1 263 ? 57.562 -31.678 27.002 1.00 12.80 263 LEU B N 1
ATOM 4083 C CA . LEU B 1 263 ? 56.222 -31.969 26.472 1.00 14.37 263 LEU B CA 1
ATOM 4084 C C . LEU B 1 263 ? 55.419 -30.711 26.163 1.00 15.66 263 LEU B C 1
ATOM 4085 O O . LEU B 1 263 ? 54.617 -30.720 25.231 1.00 17.27 263 LEU B O 1
ATOM 4090 N N . GLU B 1 264 ? 55.614 -29.640 26.935 1.00 16.40 264 GLU B N 1
ATOM 4091 C CA . GLU B 1 264 ? 54.811 -28.420 26.757 1.00 16.57 264 GLU B CA 1
ATOM 4092 C C . GLU B 1 264 ? 55.310 -27.536 25.605 1.00 16.33 264 GLU B C 1
ATOM 4093 O O . GLU B 1 264 ? 54.513 -26.867 24.938 1.00 17.55 264 GLU B O 1
ATOM 4099 N N . GLU B 1 265 ? 56.625 -27.541 25.372 1.00 16.30 265 GLU B N 1
ATOM 4100 C CA . GLU B 1 265 ? 57.236 -26.752 24.300 1.00 16.47 265 GLU B CA 1
ATOM 4101 C C . GLU B 1 265 ? 58.273 -27.639 23.597 1.00 16.71 265 GLU B C 1
ATOM 4102 O O . GLU B 1 265 ? 59.482 -27.380 23.625 1.00 15.78 265 GLU B O 1
ATOM 4108 N N . PRO B 1 266 ? 57.800 -28.707 22.960 1.00 16.54 266 PRO B N 1
ATOM 4109 C CA . PRO B 1 266 ? 58.754 -29.702 22.461 1.00 16.94 266 PRO B CA 1
ATOM 4110 C C . PRO B 1 266 ? 59.665 -29.233 21.321 1.00 18.25 266 PRO B C 1
ATOM 4111 O O . PRO B 1 266 ? 60.823 -29.636 21.298 1.00 18.01 266 PRO B O 1
ATOM 4115 N N . GLU B 1 267 ? 59.168 -28.417 20.394 1.00 19.09 267 GLU B N 1
ATOM 4116 C CA . GLU B 1 267 ? 60.019 -27.940 19.303 1.00 18.68 267 GLU B CA 1
ATOM 4117 C C . GLU B 1 267 ? 61.174 -27.116 19.854 1.00 18.22 267 GLU B C 1
ATOM 4118 O O . GLU B 1 267 ? 62.333 -27.283 19.444 1.00 18.77 267 GLU B O 1
ATOM 4120 N N . ARG B 1 268 ? 60.848 -26.223 20.782 1.00 17.41 268 ARG B N 1
ATOM 4121 C CA . ARG B 1 268 ? 61.821 -25.366 21.424 1.00 17.17 268 ARG B CA 1
ATOM 4122 C C . ARG B 1 268 ? 62.798 -26.208 22.228 1.00 16.17 268 ARG B C 1
ATOM 4123 O O . ARG B 1 268 ? 64.007 -26.026 22.137 1.00 17.39 268 ARG B O 1
ATOM 4131 N N . PHE B 1 269 ? 62.277 -27.137 23.023 1.00 15.21 269 PHE B N 1
ATOM 4132 C CA . PHE B 1 269 ? 63.138 -28.010 23.795 1.00 13.82 269 PHE B CA 1
ATOM 4133 C C . PHE B 1 269 ? 64.068 -28.842 22.919 1.00 14.23 269 PHE B C 1
ATOM 4134 O O . PHE B 1 269 ? 65.265 -28.948 23.204 1.00 14.22 269 PHE B O 1
ATOM 4142 N N . ASN B 1 270 ? 63.538 -29.398 21.832 1.00 14.24 270 ASN B N 1
ATOM 4143 C CA . ASN B 1 270 ? 64.354 -30.237 20.978 1.00 15.35 270 ASN B CA 1
ATOM 4144 C C . ASN B 1 270 ? 65.468 -29.424 20.316 1.00 16.35 270 ASN B C 1
ATOM 4145 O O . ASN B 1 270 ? 66.572 -29.938 20.126 1.00 16.71 270 ASN B O 1
ATOM 4150 N N . ARG B 1 271 ? 65.192 -28.171 19.959 1.00 18.42 271 ARG B N 1
ATOM 4151 C CA . ARG B 1 271 ? 66.224 -27.327 19.361 1.00 20.31 271 ARG B CA 1
ATOM 4152 C C . ARG B 1 271 ? 67.298 -26.999 20.396 1.00 18.68 271 ARG B C 1
ATOM 4153 O O . ARG B 1 271 ? 68.495 -27.067 20.118 1.00 18.99 271 ARG B O 1
ATOM 4161 N N . ASP B 1 272 ? 66.870 -26.679 21.605 1.00 17.36 272 ASP B N 1
ATOM 4162 C CA . ASP B 1 272 ? 67.828 -26.349 22.665 1.00 17.18 272 ASP B CA 1
ATOM 4163 C C . ASP B 1 272 ? 68.675 -27.560 23.025 1.00 15.80 272 ASP B C 1
ATOM 4164 O O . ASP B 1 272 ? 69.886 -27.445 23.253 1.00 16.51 272 ASP B O 1
ATOM 4169 N N . LEU B 1 273 ? 68.043 -28.725 23.080 1.00 15.16 273 LEU B N 1
ATOM 4170 C CA . LEU B 1 273 ? 68.782 -29.952 23.349 1.00 15.17 273 LEU B CA 1
ATOM 4171 C C . LEU B 1 273 ? 69.803 -30.263 22.245 1.00 16.31 273 LEU B C 1
ATOM 4172 O O . LEU B 1 273 ? 70.976 -30.550 22.525 1.00 16.04 273 LEU B O 1
ATOM 4177 N N . SER B 1 274 ? 69.386 -30.201 20.981 1.00 17.20 274 SER B N 1
ATOM 4178 C CA A SER B 1 274 ? 70.311 -30.430 19.873 0.54 17.51 274 SER B CA 1
ATOM 4179 C CA B SER B 1 274 ? 70.346 -30.489 19.923 0.46 17.91 274 SER B CA 1
ATOM 4180 C C . SER B 1 274 ? 71.488 -29.452 19.918 1.00 17.36 274 SER B C 1
ATOM 4181 O O . SER B 1 274 ? 72.649 -29.831 19.695 1.00 17.13 274 SER B O 1
ATOM 4186 N N . ASP B 1 275 ? 71.185 -28.174 20.178 1.00 17.94 275 ASP B N 1
ATOM 4187 C CA . ASP B 1 275 ? 72.230 -27.142 20.278 1.00 18.30 275 ASP B CA 1
ATOM 4188 C C . ASP B 1 275 ? 73.228 -27.521 21.356 1.00 17.87 275 ASP B C 1
ATOM 4189 O O . ASP B 1 275 ? 74.443 -27.416 21.171 1.00 18.58 275 ASP B O 1
ATOM 4194 N N . PHE B 1 276 ? 72.701 -27.929 22.507 1.00 16.79 276 PHE B N 1
ATOM 4195 C CA . PHE B 1 276 ? 73.558 -28.313 23.620 1.00 15.76 276 PHE B CA 1
ATOM 4196 C C . PHE B 1 276 ? 74.449 -29.487 23.236 1.00 16.50 276 PHE B C 1
ATOM 4197 O O . PHE B 1 276 ? 75.649 -29.482 23.537 1.00 17.27 276 PHE B O 1
ATOM 4205 N N . VAL B 1 277 ? 73.856 -30.504 22.611 1.00 17.24 277 VAL B N 1
ATOM 4206 C CA . VAL B 1 277 ? 74.608 -31.706 22.292 1.00 17.77 277 VAL B CA 1
ATOM 4207 C C . VAL B 1 277 ? 75.731 -31.341 21.320 1.00 18.45 277 VAL B C 1
ATOM 4208 O O . VAL B 1 277 ? 76.875 -31.771 21.521 1.00 18.57 277 VAL B O 1
ATOM 4212 N N . ARG B 1 278 ? 75.440 -30.530 20.298 1.00 20.73 278 ARG B N 1
ATOM 4213 C CA . ARG B 1 278 ? 76.496 -30.160 19.345 1.00 23.50 278 ARG B CA 1
ATOM 4214 C C . ARG B 1 278 ? 77.622 -29.414 20.065 1.00 22.43 278 ARG B C 1
ATOM 4215 O O . ARG B 1 278 ? 78.815 -29.645 19.807 1.00 22.83 278 ARG B O 1
ATOM 4223 N N . MET B 1 279 ? 77.249 -28.521 20.973 1.00 21.18 279 MET B N 1
ATOM 4224 C CA . MET B 1 279 ? 78.241 -27.740 21.700 1.00 21.20 279 MET B CA 1
ATOM 4225 C C . MET B 1 279 ? 79.111 -28.659 22.553 1.00 20.51 279 MET B C 1
ATOM 4226 O O . MET B 1 279 ? 80.352 -28.528 22.568 1.00 20.41 279 MET B O 1
ATOM 4231 N N . ALA B 1 280 ? 78.472 -29.599 23.252 1.00 20.70 280 ALA B N 1
ATOM 4232 C CA . ALA B 1 280 ? 79.213 -30.476 24.136 1.00 21.25 280 ALA B CA 1
ATOM 4233 C C . ALA B 1 280 ? 80.160 -31.358 23.337 1.00 21.91 280 ALA B C 1
ATOM 4234 O O . ALA B 1 280 ? 81.271 -31.633 23.786 1.00 21.96 280 ALA B O 1
ATOM 4236 N N . LEU B 1 281 ? 79.721 -31.796 22.157 1.00 22.32 281 LEU B N 1
ATOM 4237 C CA . LEU B 1 281 ? 80.528 -32.719 21.362 1.00 23.89 281 LEU B CA 1
ATOM 4238 C C . LEU B 1 281 ? 81.674 -31.999 20.664 1.00 26.06 281 LEU B C 1
ATOM 4239 O O . LEU B 1 281 ? 82.595 -32.638 20.163 1.00 25.97 281 LEU B O 1
ATOM 4244 N N . SER B 1 282 ? 81.620 -30.670 20.646 1.00 28.50 282 SER B N 1
ATOM 4245 C CA . SER B 1 282 ? 82.627 -29.855 19.964 1.00 31.85 282 SER B CA 1
ATOM 4246 C C . SER B 1 282 ? 83.770 -29.452 20.873 1.00 34.02 282 SER B C 1
ATOM 4247 O O . SER B 1 282 ? 84.824 -28.998 20.396 1.00 33.78 282 SER B O 1
ATOM 4250 N N . ARG B 1 283 ? 83.553 -29.590 22.177 1.00 36.55 283 ARG B N 1
ATOM 4251 C CA . ARG B 1 283 ? 84.521 -29.134 23.168 1.00 39.90 283 ARG B CA 1
ATOM 4252 C C . ARG B 1 283 ? 85.733 -30.063 23.194 1.00 43.14 283 ARG B C 1
ATOM 4253 O O . ARG B 1 283 ? 86.848 -29.637 23.494 1.00 45.65 283 ARG B O 1
ATOM 4256 N N . ALA C 1 11 ? 98.431 32.345 56.963 1.00 44.18 11 ALA C N 1
ATOM 4257 C CA . ALA C 1 11 ? 99.003 31.345 56.068 1.00 41.35 11 ALA C CA 1
ATOM 4258 C C . ALA C 1 11 ? 100.261 30.728 56.672 1.00 38.12 11 ALA C C 1
ATOM 4259 O O . ALA C 1 11 ? 100.965 31.366 57.458 1.00 38.66 11 ALA C O 1
ATOM 4261 N N . ARG C 1 12 ? 100.539 29.485 56.296 1.00 33.50 12 ARG C N 1
ATOM 4262 C CA . ARG C 1 12 ? 101.709 28.778 56.794 1.00 29.48 12 ARG C CA 1
ATOM 4263 C C . ARG C 1 12 ? 102.557 28.291 55.629 1.00 25.42 12 ARG C C 1
ATOM 4264 O O . ARG C 1 12 ? 102.075 28.151 54.491 1.00 23.97 12 ARG C O 1
ATOM 4266 N N . ASP C 1 13 ? 103.818 28.018 55.940 1.00 23.42 13 ASP C N 1
ATOM 4267 C CA . ASP C 1 13 ? 104.823 27.618 54.967 1.00 23.66 13 ASP C CA 1
ATOM 4268 C C . ASP C 1 13 ? 105.683 26.553 55.645 1.00 20.72 13 ASP C C 1
ATOM 4269 O O . ASP C 1 13 ? 106.175 26.802 56.736 1.00 21.90 13 ASP C O 1
ATOM 4274 N N . TYR C 1 14 ? 105.821 25.369 55.047 1.00 17.73 14 TYR C N 1
ATOM 4275 C CA . TYR C 1 14 ? 106.649 24.311 55.625 1.00 17.41 14 TYR C CA 1
ATOM 4276 C C . TYR C 1 14 ? 107.051 23.320 54.536 1.00 17.07 14 TYR C C 1
ATOM 4277 O O . TYR C 1 14 ? 106.865 23.574 53.345 1.00 18.19 14 TYR C O 1
ATOM 4286 N N . THR C 1 15 ? 107.630 22.199 54.932 1.00 16.30 15 THR C N 1
ATOM 4287 C CA . THR C 1 15 ? 108.027 21.198 53.962 1.00 15.14 15 THR C CA 1
ATOM 4288 C C . THR C 1 15 ? 107.409 19.853 54.292 1.00 16.24 15 THR C C 1
ATOM 4289 O O . THR C 1 15 ? 106.989 19.594 55.436 1.00 18.02 15 THR C O 1
ATOM 4293 N N . VAL C 1 16 ? 107.323 19.017 53.266 1.00 15.42 16 VAL C N 1
ATOM 4294 C CA . VAL C 1 16 ? 106.935 17.628 53.403 1.00 15.44 16 VAL C CA 1
ATOM 4295 C C . VAL C 1 16 ? 107.923 16.820 52.569 1.00 15.93 16 VAL C C 1
ATOM 4296 O O . VAL C 1 16 ? 108.237 17.190 51.427 1.00 16.20 16 VAL C O 1
ATOM 4300 N N . THR C 1 17 ? 108.445 15.748 53.155 1.00 16.12 17 THR C N 1
ATOM 4301 C CA . THR C 1 17 ? 109.444 14.904 52.508 1.00 16.38 17 THR C CA 1
ATOM 4302 C C . THR C 1 17 ? 108.858 13.667 51.832 1.00 16.26 17 THR C C 1
ATOM 4303 O O . THR C 1 17 ? 108.183 12.848 52.461 1.00 16.53 17 THR C O 1
ATOM 4307 N N . ALA C 1 18 ? 109.129 13.534 50.542 1.00 15.20 18 ALA C N 1
ATOM 4308 C CA . ALA C 1 18 ? 108.672 12.379 49.780 1.00 15.89 18 ALA C CA 1
ATOM 4309 C C . ALA C 1 18 ? 109.547 11.184 50.117 1.00 16.64 18 ALA C C 1
ATOM 4310 O O . ALA C 1 18 ? 110.674 11.366 50.561 1.00 16.47 18 ALA C O 1
ATOM 4312 N N . PRO C 1 19 ? 109.042 9.955 49.901 1.00 17.66 19 PRO C N 1
ATOM 4313 C CA . PRO C 1 19 ? 109.811 8.784 50.345 1.00 17.87 19 PRO C CA 1
ATOM 4314 C C . PRO C 1 19 ? 111.104 8.557 49.557 1.00 17.84 19 PRO C C 1
ATOM 4315 O O . PRO C 1 19 ? 111.961 7.815 50.040 1.00 19.09 19 PRO C O 1
ATOM 4319 N N . ASP C 1 20 ? 111.273 9.194 48.402 1.00 16.92 20 ASP C N 1
ATOM 4320 C CA . ASP C 1 20 ? 112.549 9.124 47.703 1.00 16.70 20 ASP C CA 1
ATOM 4321 C C . ASP C 1 20 ? 113.470 10.293 48.062 1.00 16.67 20 ASP C C 1
ATOM 4322 O O . ASP C 1 20 ? 114.532 10.446 47.460 1.00 17.44 20 ASP C O 1
ATOM 4327 N N . GLY C 1 21 ? 113.059 11.123 49.022 1.00 15.96 21 GLY C N 1
ATOM 4328 C CA . GLY C 1 21 ? 113.952 12.150 49.568 1.00 15.54 21 GLY C CA 1
ATOM 4329 C C . GLY C 1 21 ? 113.864 13.524 48.945 1.00 14.64 21 GLY C C 1
ATOM 4330 O O . GLY C 1 21 ? 114.596 14.448 49.312 1.00 16.03 21 GLY C O 1
ATOM 4331 N N . VAL C 1 22 ? 112.956 13.671 47.997 1.00 13.11 22 VAL C N 1
ATOM 4332 C CA . VAL C 1 22 ? 112.670 14.996 47.479 1.00 12.82 22 VAL C CA 1
ATOM 4333 C C . VAL C 1 22 ? 111.908 15.756 48.543 1.00 13.52 22 VAL C C 1
ATOM 4334 O O . VAL C 1 22 ? 110.857 15.291 48.996 1.00 14.33 22 VAL C O 1
ATOM 4338 N N . VAL C 1 23 ? 112.417 16.920 48.935 1.00 13.37 23 VAL C N 1
ATOM 4339 C CA . VAL C 1 23 ? 111.733 17.710 49.952 1.00 13.29 23 VAL C CA 1
ATOM 4340 C C . VAL C 1 23 ? 110.844 18.731 49.261 1.00 12.46 23 VAL C C 1
ATOM 4341 O O . VAL C 1 23 ? 111.325 19.521 48.426 1.00 13.06 23 VAL C O 1
ATOM 4345 N N . LEU C 1 24 ? 109.540 18.674 49.563 1.00 11.99 24 LEU C N 1
ATOM 4346 C CA . LEU C 1 24 ? 108.533 19.482 48.884 1.00 12.31 24 LEU C CA 1
ATOM 4347 C C . LEU C 1 24 ? 108.232 20.744 49.679 1.00 11.93 24 LEU C C 1
ATOM 4348 O O . LEU C 1 24 ? 108.078 20.692 50.889 1.00 13.22 24 LEU C O 1
ATOM 4353 N N . ALA C 1 25 ? 108.113 21.870 48.979 1.00 11.31 25 ALA C N 1
ATOM 4354 C CA . ALA C 1 25 ? 107.703 23.130 49.592 1.00 12.32 25 ALA C CA 1
ATOM 4355 C C . ALA C 1 25 ? 106.175 23.186 49.606 1.00 12.10 25 ALA C C 1
ATOM 4356 O O . ALA C 1 25 ? 105.538 23.163 48.546 1.00 12.26 25 ALA C O 1
ATOM 4358 N N . VAL C 1 26 ? 105.587 23.259 50.804 1.00 12.32 26 VAL C N 1
ATOM 4359 C CA . VAL C 1 26 ? 104.135 23.203 51.002 1.00 12.59 26 VAL C CA 1
ATOM 4360 C C . VAL C 1 26 ? 103.666 24.473 51.684 1.00 12.97 26 VAL C C 1
ATOM 4361 O O . VAL C 1 26 ? 104.389 25.050 52.500 1.00 13.68 26 VAL C O 1
ATOM 4365 N N . GLN C 1 27 ? 102.461 24.907 51.341 1.00 12.91 27 GLN C N 1
ATOM 4366 C CA . GLN C 1 27 ? 101.866 26.093 51.928 1.00 14.02 27 GLN C CA 1
ATOM 4367 C C . GLN C 1 27 ? 100.440 25.797 52.304 1.00 14.91 27 GLN C C 1
ATOM 4368 O O . GLN C 1 27 ? 99.800 24.900 51.721 1.00 14.84 27 GLN C O 1
ATOM 4374 N N . GLU C 1 28 ? 99.914 26.563 53.252 1.00 16.78 28 GLU C N 1
ATOM 4375 C CA . GLU C 1 28 ? 98.479 26.501 53.437 1.00 19.59 28 GLU C CA 1
ATOM 4376 C C . GLU C 1 28 ? 97.915 27.840 53.847 1.00 20.61 28 GLU C C 1
ATOM 4377 O O . GLU C 1 28 ? 98.622 28.706 54.380 1.00 21.82 28 GLU C O 1
ATOM 4383 N N . ALA C 1 29 ? 96.637 28.016 53.530 1.00 20.02 29 ALA C N 1
ATOM 4384 C CA . ALA C 1 29 ? 95.926 29.265 53.756 1.00 20.26 29 ALA C CA 1
ATOM 4385 C C . ALA C 1 29 ? 94.485 28.906 54.093 1.00 20.41 29 ALA C C 1
ATOM 4386 O O . ALA C 1 29 ? 94.165 27.727 54.294 1.00 20.27 29 ALA C O 1
ATOM 4388 N N . GLY C 1 30 ? 93.624 29.916 54.158 1.00 20.74 30 GLY C N 1
ATOM 4389 C CA . GLY C 1 30 ? 92.234 29.704 54.514 1.00 21.63 30 GLY C CA 1
ATOM 4390 C C . GLY C 1 30 ? 92.113 29.325 55.978 1.00 23.05 30 GLY C C 1
ATOM 4391 O O . GLY C 1 30 ? 92.927 29.740 56.811 1.00 23.92 30 GLY C O 1
ATOM 4392 N N . ASP C 1 31 ? 91.112 28.514 56.287 1.00 24.78 31 ASP C N 1
ATOM 4393 C CA . ASP C 1 31 ? 90.813 28.127 57.656 1.00 26.39 31 ASP C CA 1
ATOM 4394 C C . ASP C 1 31 ? 91.472 26.788 57.949 1.00 27.02 31 ASP C C 1
ATOM 4395 O O . ASP C 1 31 ? 91.107 25.789 57.354 1.00 26.91 31 ASP C O 1
ATOM 4400 N N . PRO C 1 32 ? 92.451 26.762 58.868 1.00 28.75 32 PRO C N 1
ATOM 4401 C CA . PRO C 1 32 ? 93.122 25.489 59.159 1.00 30.05 32 PRO C CA 1
ATOM 4402 C C . PRO C 1 32 ? 92.166 24.436 59.723 1.00 31.46 32 PRO C C 1
ATOM 4403 O O . PRO C 1 32 ? 92.505 23.260 59.719 1.00 31.57 32 PRO C O 1
ATOM 4407 N N . GLU C 1 33 ? 90.984 24.851 60.174 1.00 32.76 33 GLU C N 1
ATOM 4408 C CA . GLU C 1 33 ? 90.000 23.912 60.708 1.00 34.78 33 GLU C CA 1
ATOM 4409 C C . GLU C 1 33 ? 88.932 23.533 59.682 1.00 32.01 33 GLU C C 1
ATOM 4410 O O . GLU C 1 33 ? 88.026 22.748 59.985 1.00 32.06 33 GLU C O 1
ATOM 4412 N N . GLY C 1 34 ? 89.041 24.072 58.466 1.00 29.26 34 GLY C N 1
ATOM 4413 C CA . GLY C 1 34 ? 88.054 23.814 57.424 1.00 27.52 34 GLY C CA 1
ATOM 4414 C C . GLY C 1 34 ? 88.340 22.538 56.653 1.00 25.74 34 GLY C C 1
ATOM 4415 O O . GLY C 1 34 ? 89.375 21.924 56.847 1.00 25.82 34 GLY C O 1
ATOM 4416 N N . SER C 1 35 ? 87.419 22.108 55.800 1.00 24.57 35 SER C N 1
ATOM 4417 C CA A SER C 1 35 ? 87.670 20.895 55.033 0.43 24.07 35 SER C CA 1
ATOM 4418 C CA B SER C 1 35 ? 87.640 20.908 55.006 0.57 23.69 35 SER C CA 1
ATOM 4419 C C . SER C 1 35 ? 88.786 21.181 54.039 1.00 22.50 35 SER C C 1
ATOM 4420 O O . SER C 1 35 ? 88.842 22.257 53.461 1.00 21.94 35 SER C O 1
ATOM 4425 N N . PRO C 1 36 ? 89.700 20.214 53.864 1.00 20.68 36 PRO C N 1
ATOM 4426 C CA . PRO C 1 36 ? 90.888 20.467 53.038 1.00 18.98 36 PRO C CA 1
ATOM 4427 C C . PRO C 1 36 ? 90.672 20.348 51.532 1.00 17.08 36 PRO C C 1
ATOM 4428 O O . PRO C 1 36 ? 89.933 19.480 51.024 1.00 17.58 36 PRO C O 1
ATOM 4432 N N . ILE C 1 37 ? 91.329 21.261 50.818 1.00 15.16 37 ILE C N 1
ATOM 4433 C CA . ILE C 1 37 ? 91.469 21.210 49.373 1.00 14.02 37 ILE C CA 1
ATOM 4434 C C . ILE C 1 37 ? 92.953 21.231 49.072 1.00 13.17 37 ILE C C 1
ATOM 4435 O O . ILE C 1 37 ? 93.666 22.069 49.614 1.00 14.18 37 ILE C O 1
ATOM 4440 N N . ILE C 1 38 ? 93.429 20.312 48.233 1.00 12.21 38 ILE C N 1
ATOM 4441 C CA . ILE C 1 38 ? 94.845 20.279 47.868 1.00 12.43 38 ILE C CA 1
ATOM 4442 C C . ILE C 1 38 ? 94.962 20.606 46.399 1.00 11.96 38 ILE C C 1
ATOM 4443 O O . ILE C 1 38 ? 94.367 19.901 45.568 1.00 12.05 38 ILE C O 1
ATOM 4448 N N . PHE C 1 39 ? 95.656 21.706 46.092 1.00 11.34 39 PHE C N 1
ATOM 4449 C CA . PHE C 1 39 ? 95.849 22.175 44.734 1.00 12.03 39 PHE C CA 1
ATOM 4450 C C . PHE C 1 39 ? 97.181 21.674 44.212 1.00 11.53 39 PHE C C 1
ATOM 4451 O O . PHE C 1 39 ? 98.213 21.795 44.892 1.00 11.39 39 PHE C O 1
ATOM 4459 N N . ILE C 1 40 ? 97.161 21.153 42.990 1.00 10.78 40 ILE C N 1
ATOM 4460 C CA . ILE C 1 40 ? 98.313 20.584 42.324 1.00 10.40 40 ILE C CA 1
ATOM 4461 C C . ILE C 1 40 ? 98.516 21.318 41.013 1.00 9.79 40 ILE C C 1
ATOM 4462 O O . ILE C 1 40 ? 97.664 21.236 40.142 1.00 9.70 40 ILE C O 1
ATOM 4467 N N . HIS C 1 41 ? 99.610 22.077 40.887 1.00 9.51 41 HIS C N 1
ATOM 4468 C CA . HIS C 1 41 ? 99.802 22.891 39.690 1.00 9.57 41 HIS C CA 1
ATOM 4469 C C . HIS C 1 41 ? 100.347 22.065 38.521 1.00 9.50 41 HIS C C 1
ATOM 4470 O O . HIS C 1 41 ? 100.498 20.848 38.610 1.00 10.25 41 HIS C O 1
ATOM 4477 N N . GLY C 1 42 ? 100.631 22.752 37.421 1.00 9.65 42 GLY C N 1
ATOM 4478 C CA . GLY C 1 42 ? 101.056 22.113 36.191 1.00 10.16 42 GLY C CA 1
ATOM 4479 C C . GLY C 1 42 ? 102.498 22.425 35.799 1.00 9.61 42 GLY C C 1
ATOM 4480 O O . GLY C 1 42 ? 103.244 23.099 36.545 1.00 9.73 42 GLY C O 1
ATOM 4481 N N . LEU C 1 43 ? 102.874 21.981 34.607 1.00 9.43 43 LEU C N 1
ATOM 4482 C CA . LEU C 1 43 ? 104.231 22.160 34.126 1.00 8.77 43 LEU C CA 1
ATOM 4483 C C . LEU C 1 43 ? 104.630 23.631 34.099 1.00 8.45 43 LEU C C 1
ATOM 4484 O O . LEU C 1 43 ? 103.901 24.489 33.584 1.00 9.85 43 LEU C O 1
ATOM 4489 N N . LEU C 1 44 ? 105.814 23.900 34.662 1.00 8.53 44 LEU C N 1
ATOM 4490 C CA . LEU C 1 44 ? 106.442 25.227 34.754 1.00 9.46 44 LEU C CA 1
ATOM 4491 C C . LEU C 1 44 ? 105.718 26.145 35.725 1.00 9.77 44 LEU C C 1
ATOM 4492 O O . LEU C 1 44 ? 106.053 27.326 35.808 1.00 10.49 44 LEU C O 1
ATOM 4497 N N . GLY C 1 45 ? 104.790 25.598 36.521 1.00 8.27 45 GLY C N 1
ATOM 4498 C CA . GLY C 1 45 ? 104.093 26.391 37.531 1.00 9.15 45 GLY C CA 1
ATOM 4499 C C . GLY C 1 45 ? 104.699 26.316 38.923 1.00 9.33 45 GLY C C 1
ATOM 4500 O O . GLY C 1 45 ? 105.841 25.863 39.123 1.00 9.88 45 GLY C O 1
ATOM 4501 N N . SER C 1 46 ? 103.943 26.801 39.907 1.00 9.57 46 SER C N 1
ATOM 4502 C CA . SER C 1 46 ? 104.283 26.593 41.304 1.00 9.81 46 SER C CA 1
ATOM 4503 C C . SER C 1 46 ? 103.022 26.894 42.083 1.00 9.66 46 SER C C 1
ATOM 4504 O O . SER C 1 46 ? 101.979 27.176 41.477 1.00 9.65 46 SER C O 1
ATOM 4507 N N . ARG C 1 47 ? 103.123 26.953 43.399 1.00 9.99 47 ARG C N 1
ATOM 4508 C CA . ARG C 1 47 ? 101.961 27.338 44.195 1.00 10.85 47 ARG C CA 1
ATOM 4509 C C . ARG C 1 47 ? 101.421 28.710 43.780 1.00 10.94 47 ARG C C 1
ATOM 4510 O O . ARG C 1 47 ? 100.228 28.988 44.009 1.00 11.44 47 ARG C O 1
ATOM 4518 N N . LEU C 1 48 ? 102.253 29.571 43.176 1.00 10.55 48 LEU C N 1
ATOM 4519 C CA . LEU C 1 48 ? 101.784 30.914 42.817 1.00 11.78 48 LEU C CA 1
ATOM 4520 C C . LEU C 1 48 ? 100.669 30.885 41.774 1.00 12.18 48 LEU C C 1
ATOM 4521 O O . LEU C 1 48 ? 99.937 31.878 41.610 1.00 13.02 48 LEU C O 1
ATOM 4526 N N . ASN C 1 49 ? 100.537 29.781 41.032 1.00 11.51 49 ASN C N 1
ATOM 4527 C CA . ASN C 1 49 ? 99.430 29.726 40.086 1.00 12.31 49 ASN C CA 1
ATOM 4528 C C . ASN C 1 49 ? 98.050 29.882 40.703 1.00 12.16 49 ASN C C 1
ATOM 4529 O O . ASN C 1 49 ? 97.103 30.294 40.020 1.00 12.11 49 ASN C O 1
ATOM 4534 N N . TRP C 1 50 ? 97.927 29.521 41.976 1.00 11.47 50 TRP C N 1
ATOM 4535 C CA . TRP C 1 50 ? 96.609 29.463 42.631 1.00 11.77 50 TRP C CA 1
ATOM 4536 C C . TRP C 1 50 ? 96.206 30.729 43.385 1.00 12.37 50 TRP C C 1
ATOM 4537 O O . TRP C 1 50 ? 95.245 30.704 44.165 1.00 13.32 50 TRP C O 1
ATOM 4548 N N . SER C 1 51 ? 96.920 31.834 43.165 1.00 13.36 51 SER C N 1
ATOM 4549 C CA . SER C 1 51 ? 96.661 33.072 43.908 1.00 14.81 51 SER C CA 1
ATOM 4550 C C . SER C 1 51 ? 95.192 33.504 43.935 1.00 14.86 51 SER C C 1
ATOM 4551 O O . SER C 1 51 ? 94.724 33.975 44.971 1.00 16.23 51 SER C O 1
ATOM 4554 N N . LYS C 1 52 ? 94.467 33.376 42.814 1.00 15.15 52 LYS C N 1
ATOM 4555 C CA . LYS C 1 52 ? 93.104 33.923 42.746 1.00 15.63 52 LYS C CA 1
ATOM 4556 C C . LYS C 1 52 ? 92.132 33.016 43.477 1.00 15.41 52 LYS C C 1
ATOM 4557 O O . LYS C 1 52 ? 91.021 33.433 43.791 1.00 16.52 52 LYS C O 1
ATOM 4563 N N . GLN C 1 53 ? 92.563 31.793 43.778 1.00 14.28 53 GLN C N 1
ATOM 4564 C CA . GLN C 1 53 ? 91.776 30.901 44.626 1.00 14.87 53 GLN C CA 1
ATOM 4565 C C . GLN C 1 53 ? 92.054 31.203 46.098 1.00 15.73 53 GLN C C 1
ATOM 4566 O O . GLN C 1 53 ? 91.122 31.339 46.896 1.00 16.80 53 GLN C O 1
ATOM 4572 N N . LEU C 1 54 ? 93.331 31.333 46.452 1.00 16.35 54 LEU C N 1
ATOM 4573 C CA . LEU C 1 54 ? 93.719 31.596 47.829 1.00 17.71 54 LEU C CA 1
ATOM 4574 C C . LEU C 1 54 ? 93.189 32.915 48.327 1.00 20.00 54 LEU C C 1
ATOM 4575 O O . LEU C 1 54 ? 92.915 33.054 49.519 1.00 21.76 54 LEU C O 1
ATOM 4580 N N . GLN C 1 55 ? 93.021 33.874 47.423 1.00 21.14 55 GLN C N 1
ATOM 4581 C CA A GLN C 1 55 ? 92.593 35.215 47.812 0.50 22.76 55 GLN C CA 1
ATOM 4582 C CA B GLN C 1 55 ? 92.591 35.229 47.786 0.50 22.61 55 GLN C CA 1
ATOM 4583 C C . GLN C 1 55 ? 91.071 35.364 47.892 1.00 23.48 55 GLN C C 1
ATOM 4584 O O . GLN C 1 55 ? 90.565 36.413 48.262 1.00 24.42 55 GLN C O 1
ATOM 4595 N N . ASP C 1 56 ? 90.344 34.303 47.571 1.00 23.12 56 ASP C N 1
ATOM 4596 C CA A ASP C 1 56 ? 88.883 34.334 47.496 0.53 22.94 56 ASP C CA 1
ATOM 4597 C CA B ASP C 1 56 ? 88.887 34.389 47.513 0.47 23.14 56 ASP C CA 1
ATOM 4598 C C . ASP C 1 56 ? 88.224 34.119 48.863 1.00 23.60 56 ASP C C 1
ATOM 4599 O O . ASP C 1 56 ? 88.403 33.066 49.466 1.00 22.46 56 ASP C O 1
ATOM 4608 N N . PRO C 1 57 ? 87.436 35.098 49.343 1.00 25.74 57 PRO C N 1
ATOM 4609 C CA . PRO C 1 57 ? 86.789 34.947 50.649 1.00 26.58 57 PRO C CA 1
ATOM 4610 C C . PRO C 1 57 ? 85.967 33.662 50.804 1.00 26.60 57 PRO C C 1
ATOM 4611 O O . PRO C 1 57 ? 86.012 33.064 51.879 1.00 26.73 57 PRO C O 1
ATOM 4615 N N . ARG C 1 58 ? 85.247 33.224 49.772 1.00 27.01 58 ARG C N 1
ATOM 4616 C CA . ARG C 1 58 ? 84.412 32.031 49.939 1.00 28.07 58 ARG C CA 1
ATOM 4617 C C . ARG C 1 58 ? 85.250 30.758 50.080 1.00 26.54 58 ARG C C 1
ATOM 4618 O O . ARG C 1 58 ? 84.923 29.880 50.865 1.00 26.83 58 ARG C O 1
ATOM 4626 N N . LEU C 1 59 ? 86.360 30.662 49.359 1.00 24.39 59 LEU C N 1
ATOM 4627 C CA . LEU C 1 59 ? 87.199 29.477 49.492 1.00 23.30 59 LEU C CA 1
ATOM 4628 C C . LEU C 1 59 ? 87.988 29.490 50.793 1.00 22.73 59 LEU C C 1
ATOM 4629 O O . LEU C 1 59 ? 88.457 28.450 51.249 1.00 22.17 59 LEU C O 1
ATOM 4634 N N . GLN C 1 60 ? 88.136 30.668 51.385 1.00 23.59 60 GLN C N 1
ATOM 4635 C CA . GLN C 1 60 ? 88.940 30.799 52.598 1.00 25.28 60 GLN C CA 1
ATOM 4636 C C . GLN C 1 60 ? 88.272 30.136 53.791 1.00 25.65 60 GLN C C 1
ATOM 4637 O O . GLN C 1 60 ? 88.861 30.068 54.860 1.00 26.13 60 GLN C O 1
ATOM 4643 N N . HIS C 1 61 ? 87.052 29.626 53.621 1.00 25.70 61 HIS C N 1
ATOM 4644 C CA A HIS C 1 61 ? 86.368 28.817 54.621 0.58 26.19 61 HIS C CA 1
ATOM 4645 C CA B HIS C 1 61 ? 86.511 28.875 54.749 0.42 26.11 61 HIS C CA 1
ATOM 4646 C C . HIS C 1 61 ? 86.945 27.404 54.655 1.00 24.88 61 HIS C C 1
ATOM 4647 O O . HIS C 1 61 ? 86.690 26.626 55.568 1.00 25.25 61 HIS C O 1
ATOM 4660 N N . TYR C 1 62 ? 87.702 27.059 53.610 1.00 22.17 62 TYR C N 1
ATOM 4661 C CA . TYR C 1 62 ? 88.301 25.737 53.514 1.00 21.09 62 TYR C CA 1
ATOM 4662 C C . TYR C 1 62 ? 89.767 25.796 53.934 1.00 19.22 62 TYR C C 1
ATOM 4663 O O . TYR C 1 62 ? 90.346 26.880 54.030 1.00 19.82 62 TYR C O 1
ATOM 4672 N N . ARG C 1 63 ? 90.363 24.632 54.187 1.00 17.53 63 ARG C N 1
ATOM 4673 C CA . ARG C 1 63 ? 91.807 24.544 54.425 1.00 16.81 63 ARG C CA 1
ATOM 4674 C C . ARG C 1 63 ? 92.498 24.403 53.071 1.00 15.62 63 ARG C C 1
ATOM 4675 O O . ARG C 1 63 ? 92.400 23.352 52.443 1.00 16.59 63 ARG C O 1
ATOM 4683 N N . LEU C 1 64 ? 93.184 25.463 52.637 1.00 15.41 64 LEU C N 1
ATOM 4684 C CA . LEU C 1 64 ? 93.671 25.564 51.277 1.00 15.19 64 LEU C CA 1
ATOM 4685 C C . LEU C 1 64 ? 95.157 25.201 51.229 1.00 14.20 64 LEU C C 1
ATOM 4686 O O . LEU C 1 64 ? 96.013 26.005 51.582 1.00 15.04 64 LEU C O 1
ATOM 4691 N N . ILE C 1 65 ? 95.439 23.983 50.797 1.00 13.37 65 ILE C N 1
ATOM 4692 C CA . ILE C 1 65 ? 96.794 23.454 50.746 1.00 12.55 65 ILE C CA 1
ATOM 4693 C C . ILE C 1 65 ? 97.335 23.508 49.320 1.00 12.20 65 ILE C C 1
ATOM 4694 O O . ILE C 1 65 ? 96.700 23.044 48.374 1.00 12.62 65 ILE C O 1
ATOM 4699 N N . THR C 1 66 ? 98.515 24.096 49.185 1.00 12.05 66 THR C N 1
ATOM 4700 C CA . THR C 1 66 ? 99.221 24.135 47.922 1.00 11.12 66 THR C CA 1
ATOM 4701 C C . THR C 1 66 ? 100.629 23.565 48.121 1.00 11.31 66 THR C C 1
ATOM 4702 O O . THR C 1 66 ? 101.086 23.427 49.251 1.00 11.73 66 THR C O 1
ATOM 4706 N N . TYR C 1 67 ? 101.289 23.216 47.022 1.00 10.41 67 TYR C N 1
ATOM 4707 C CA . TYR C 1 67 ? 102.693 22.829 47.078 1.00 10.15 67 TYR C CA 1
ATOM 4708 C C . TYR C 1 67 ? 103.332 22.981 45.730 1.00 9.90 67 TYR C C 1
ATOM 4709 O O . TYR C 1 67 ? 102.655 23.095 44.695 1.00 10.06 67 TYR C O 1
ATOM 4718 N N . ASP C 1 68 ? 104.657 22.987 45.734 1.00 9.84 68 ASP C N 1
ATOM 4719 C CA . ASP C 1 68 ? 105.412 22.983 44.492 1.00 9.74 68 ASP C CA 1
ATOM 4720 C C . ASP C 1 68 ? 105.725 21.553 44.083 1.00 10.06 68 ASP C C 1
ATOM 4721 O O . ASP C 1 68 ? 106.260 20.763 44.891 1.00 10.43 68 ASP C O 1
ATOM 4726 N N . LEU C 1 69 ? 105.377 21.201 42.841 1.00 9.17 69 LEU C N 1
ATOM 4727 C CA . LEU C 1 69 ? 105.747 19.883 42.309 1.00 9.25 69 LEU C CA 1
ATOM 4728 C C . LEU C 1 69 ? 107.248 19.649 42.404 1.00 9.60 69 LEU C C 1
ATOM 4729 O O . LEU C 1 69 ? 108.028 20.600 42.396 1.00 9.99 69 LEU C O 1
ATOM 4734 N N . ARG C 1 70 ? 107.665 18.392 42.493 1.00 9.81 70 ARG C N 1
ATOM 4735 C CA . ARG C 1 70 ? 109.081 18.100 42.336 1.00 8.92 70 ARG C CA 1
ATOM 4736 C C . ARG C 1 70 ? 109.585 18.772 41.042 1.00 8.85 70 ARG C C 1
ATOM 4737 O O . ARG C 1 70 ? 108.898 18.858 40.018 1.00 9.38 70 ARG C O 1
ATOM 4745 N N . GLY C 1 71 ? 110.825 19.247 41.090 1.00 9.27 71 GLY C N 1
ATOM 4746 C CA . GLY C 1 71 ? 111.372 19.938 39.940 1.00 10.08 71 GLY C CA 1
ATOM 4747 C C . GLY C 1 71 ? 110.934 21.389 39.750 1.00 10.04 71 GLY C C 1
ATOM 4748 O O . GLY C 1 71 ? 111.398 22.040 38.805 1.00 11.09 71 GLY C O 1
ATOM 4749 N N . HIS C 1 72 ? 110.049 21.887 40.617 1.00 9.56 72 HIS C N 1
ATOM 4750 C CA . HIS C 1 72 ? 109.431 23.205 40.424 1.00 8.93 72 HIS C CA 1
ATOM 4751 C C . HIS C 1 72 ? 109.598 24.083 41.643 1.00 9.65 72 HIS C C 1
ATOM 4752 O O . HIS C 1 72 ? 109.766 23.566 42.760 1.00 9.83 72 HIS C O 1
ATOM 4759 N N . GLY C 1 73 ? 109.506 25.399 41.438 1.00 10.45 73 GLY C N 1
ATOM 4760 C CA . GLY C 1 73 ? 109.385 26.320 42.557 1.00 11.25 73 GLY C CA 1
ATOM 4761 C C . GLY C 1 73 ? 110.520 26.166 43.555 1.00 11.11 73 GLY C C 1
ATOM 4762 O O . GLY C 1 73 ? 111.710 26.259 43.197 1.00 11.49 73 GLY C O 1
ATOM 4763 N N . LEU C 1 74 ? 110.153 25.961 44.818 1.00 10.26 74 LEU C N 1
ATOM 4764 C CA . LEU C 1 74 ? 111.159 25.755 45.854 1.00 10.78 74 LEU C CA 1
ATOM 4765 C C . LEU C 1 74 ? 111.234 24.308 46.342 1.00 11.21 74 LEU C C 1
ATOM 4766 O O . LEU C 1 74 ? 111.869 24.044 47.376 1.00 13.38 74 LEU C O 1
ATOM 4771 N N . SER C 1 75 ? 110.632 23.376 45.605 1.00 10.50 75 SER C N 1
ATOM 4772 C CA . SER C 1 75 ? 110.794 21.963 45.913 1.00 10.24 75 SER C CA 1
ATOM 4773 C C . SER C 1 75 ? 112.135 21.417 45.413 1.00 10.84 75 SER C C 1
ATOM 4774 O O . SER C 1 75 ? 112.793 22.061 44.598 1.00 11.92 75 SER C O 1
ATOM 4777 N N . GLY C 1 76 ? 112.493 20.222 45.871 1.00 10.75 76 GLY C N 1
ATOM 4778 C CA . GLY C 1 76 ? 113.709 19.563 45.425 1.00 10.67 76 GLY C CA 1
ATOM 4779 C C . GLY C 1 76 ? 113.717 19.346 43.925 1.00 10.77 76 GLY C C 1
ATOM 4780 O O . GLY C 1 76 ? 112.670 19.119 43.304 1.00 10.84 76 GLY C O 1
ATOM 4781 N N . LYS C 1 77 ? 114.918 19.389 43.351 1.00 11.80 77 LYS C N 1
ATOM 4782 C CA A LYS C 1 77 ? 115.128 19.306 41.913 0.49 12.01 77 LYS C CA 1
ATOM 4783 C CA B LYS C 1 77 ? 115.132 19.311 41.913 0.51 12.02 77 LYS C CA 1
ATOM 4784 C C . LYS C 1 77 ? 116.230 18.304 41.574 1.00 12.73 77 LYS C C 1
ATOM 4785 O O . LYS C 1 77 ? 117.299 18.674 41.090 1.00 13.04 77 LYS C O 1
ATOM 4796 N N . PRO C 1 78 ? 115.967 17.018 41.812 1.00 12.69 78 PRO C N 1
ATOM 4797 C CA . PRO C 1 78 ? 116.985 16.011 41.468 1.00 13.22 78 PRO C CA 1
ATOM 4798 C C . PRO C 1 78 ? 117.312 16.005 39.971 1.00 12.75 78 PRO C C 1
ATOM 4799 O O . PRO C 1 78 ? 116.499 16.427 39.132 1.00 12.34 78 PRO C O 1
ATOM 4803 N N . ALA C 1 79 ? 118.496 15.513 39.638 1.00 13.77 79 ALA C N 1
ATOM 4804 C CA . ALA C 1 79 ? 118.941 15.466 38.253 1.00 14.68 79 ALA C CA 1
ATOM 4805 C C . ALA C 1 79 ? 118.534 14.188 37.535 1.00 15.91 79 ALA C C 1
ATOM 4806 O O . ALA C 1 79 ? 118.444 14.174 36.324 1.00 17.54 79 ALA C O 1
ATOM 4808 N N . GLU C 1 80 ? 118.337 13.109 38.283 1.00 15.91 80 GLU C N 1
ATOM 4809 C CA . GLU C 1 80 ? 118.135 11.810 37.666 1.00 17.76 80 GLU C CA 1
ATOM 4810 C C . GLU C 1 80 ? 116.803 11.733 36.931 1.00 15.25 80 GLU C C 1
ATOM 4811 O O . GLU C 1 80 ? 115.764 12.120 37.480 1.00 14.97 80 GLU C O 1
ATOM 4817 N N . ALA C 1 81 ? 116.803 11.188 35.712 1.00 14.81 81 ALA C N 1
ATOM 4818 C CA . ALA C 1 81 ? 115.554 11.145 34.953 1.00 13.79 81 ALA C CA 1
ATOM 4819 C C . ALA C 1 81 ? 114.491 10.318 35.665 1.00 13.63 81 ALA C C 1
ATOM 4820 O O . ALA C 1 81 ? 113.324 10.669 35.614 1.00 13.22 81 ALA C O 1
ATOM 4822 N N . SER C 1 82 ? 114.887 9.224 36.326 1.00 15.35 82 SER C N 1
ATOM 4823 C CA . SER C 1 82 ? 113.920 8.364 36.998 1.00 17.21 82 SER C CA 1
ATOM 4824 C C . SER C 1 82 ? 113.150 9.079 38.105 1.00 16.62 82 SER C C 1
ATOM 4825 O O . SER C 1 82 ? 112.050 8.648 38.482 1.00 18.22 82 SER C O 1
ATOM 4828 N N . SER C 1 83 ? 113.706 10.178 38.624 1.00 14.92 83 SER C N 1
ATOM 4829 C CA . SER C 1 83 ? 112.985 10.961 39.608 1.00 14.00 83 SER C CA 1
ATOM 4830 C C . SER C 1 83 ? 111.710 11.547 39.024 1.00 12.76 83 SER C C 1
ATOM 4831 O O . SER C 1 83 ? 110.805 11.922 39.767 1.00 12.70 83 SER C O 1
ATOM 4834 N N . TYR C 1 84 ? 111.651 11.654 37.696 1.00 11.69 84 TYR C N 1
ATOM 4835 C CA . TYR C 1 84 ? 110.499 12.258 37.056 1.00 10.82 84 TYR C CA 1
ATOM 4836 C C . TYR C 1 84 ? 109.739 11.320 36.163 1.00 10.81 84 TYR C C 1
ATOM 4837 O O . TYR C 1 84 ? 108.545 11.510 35.950 1.00 11.22 84 TYR C O 1
ATOM 4846 N N . THR C 1 85 ? 110.406 10.324 35.583 1.00 11.03 85 THR C N 1
ATOM 4847 C CA . THR C 1 85 ? 109.689 9.444 34.649 1.00 12.25 85 THR C CA 1
ATOM 4848 C C . THR C 1 85 ? 108.725 8.493 35.333 1.00 12.94 85 THR C C 1
ATOM 4849 O O . THR C 1 85 ? 107.760 8.028 34.716 1.00 12.89 85 THR C O 1
ATOM 4853 N N . ASP C 1 86 ? 109.011 8.150 36.579 1.00 13.70 86 ASP C N 1
ATOM 4854 C CA . ASP C 1 86 ? 108.172 7.221 37.322 1.00 15.27 86 ASP C CA 1
ATOM 4855 C C . ASP C 1 86 ? 106.970 7.977 37.876 1.00 14.43 86 ASP C C 1
ATOM 4856 O O . ASP C 1 86 ? 107.104 8.725 38.855 1.00 13.93 86 ASP C O 1
ATOM 4861 N N . GLY C 1 87 ? 105.802 7.784 37.259 1.00 14.16 87 GLY C N 1
ATOM 4862 C CA . GLY C 1 87 ? 104.619 8.492 37.693 1.00 14.66 87 GLY C CA 1
ATOM 4863 C C . GLY C 1 87 ? 104.286 8.252 39.153 1.00 14.78 87 GLY C C 1
ATOM 4864 O O . GLY C 1 87 ? 103.689 9.130 39.794 1.00 14.09 87 GLY C O 1
ATOM 4865 N N . ARG C 1 88 ? 104.684 7.095 39.680 1.00 15.47 88 ARG C N 1
ATOM 4866 C CA . ARG C 1 88 ? 104.479 6.765 41.096 1.00 17.05 88 ARG C CA 1
ATOM 4867 C C . ARG C 1 88 ? 105.139 7.758 42.038 1.00 16.02 88 ARG C C 1
ATOM 4868 O O . ARG C 1 88 ? 104.630 8.000 43.142 1.00 16.52 88 ARG C O 1
ATOM 4876 N N . ARG C 1 89 ? 106.287 8.303 41.639 1.00 15.06 89 ARG C N 1
ATOM 4877 C CA . ARG C 1 89 ? 106.996 9.234 42.507 1.00 15.71 89 ARG C CA 1
ATOM 4878 C C . ARG C 1 89 ? 106.162 10.474 42.749 1.00 14.01 89 ARG C C 1
ATOM 4879 O O . ARG C 1 89 ? 106.131 10.994 43.872 1.00 13.90 89 ARG C O 1
ATOM 4887 N N . TRP C 1 90 ? 105.473 10.948 41.706 1.00 13.06 90 TRP C N 1
ATOM 4888 C CA . TRP C 1 90 ? 104.624 12.131 41.844 1.00 12.92 90 TRP C CA 1
ATOM 4889 C C . TRP C 1 90 ? 103.381 11.810 42.671 1.00 12.79 90 TRP C C 1
ATOM 4890 O O . TRP C 1 90 ? 102.901 12.647 43.453 1.00 13.20 90 TRP C O 1
ATOM 4901 N N . ALA C 1 91 ? 102.831 10.612 42.470 1.00 12.65 91 ALA C N 1
ATOM 4902 C CA . ALA C 1 91 ? 101.705 10.163 43.301 1.00 13.29 91 ALA C CA 1
ATOM 4903 C C . ALA C 1 91 ? 102.111 10.096 44.770 1.00 12.18 91 ALA C C 1
ATOM 4904 O O . ALA C 1 91 ? 101.329 10.444 45.667 1.00 12.77 91 ALA C O 1
ATOM 4906 N N . ASP C 1 92 ? 103.337 9.646 45.024 1.00 12.33 92 ASP C N 1
ATOM 4907 C CA . ASP C 1 92 ? 103.825 9.513 46.390 1.00 13.49 92 ASP C CA 1
ATOM 4908 C C . ASP C 1 92 ? 104.093 10.876 47.026 1.00 13.57 92 ASP C C 1
ATOM 4909 O O . ASP C 1 92 ? 103.951 11.019 48.243 1.00 14.65 92 ASP C O 1
ATOM 4914 N N . ASP C 1 93 ? 104.482 11.863 46.215 1.00 12.65 93 ASP C N 1
ATOM 4915 C CA . ASP C 1 93 ? 104.596 13.236 46.706 1.00 12.89 93 ASP C CA 1
ATOM 4916 C C . ASP C 1 93 ? 103.258 13.674 47.298 1.00 12.73 93 ASP C C 1
ATOM 4917 O O . ASP C 1 93 ? 103.175 14.180 48.425 1.00 12.48 93 ASP C O 1
ATOM 4922 N N . LEU C 1 94 ? 102.207 13.466 46.511 1.00 13.00 94 LEU C N 1
ATOM 4923 C CA . LEU C 1 94 ? 100.871 13.851 46.918 1.00 12.78 94 LEU C CA 1
ATOM 4924 C C . LEU C 1 94 ? 100.422 13.067 48.145 1.00 12.21 94 LEU C C 1
ATOM 4925 O O . LEU C 1 94 ? 99.903 13.647 49.103 1.00 13.00 94 LEU C O 1
ATOM 4930 N N . ALA C 1 95 ? 100.635 11.753 48.129 1.00 12.46 95 ALA C N 1
ATOM 4931 C CA . ALA C 1 95 ? 100.264 10.927 49.273 1.00 13.08 95 ALA C CA 1
ATOM 4932 C C . ALA C 1 95 ? 100.992 11.368 50.544 1.00 13.92 95 ALA C C 1
ATOM 4933 O O . ALA C 1 95 ? 100.395 11.398 51.633 1.00 15.02 95 ALA C O 1
ATOM 4935 N N . ALA C 1 96 ? 102.271 11.729 50.411 1.00 14.17 96 ALA C N 1
ATOM 4936 C CA . ALA C 1 96 ? 103.031 12.197 51.574 1.00 14.92 96 ALA C CA 1
ATOM 4937 C C . ALA C 1 96 ? 102.440 13.484 52.140 1.00 15.12 96 ALA C C 1
ATOM 4938 O O . ALA C 1 96 ? 102.394 13.680 53.361 1.00 15.99 96 ALA C O 1
ATOM 4940 N N . ILE C 1 97 ? 102.001 14.376 51.258 1.00 15.32 97 ILE C N 1
ATOM 4941 C CA . ILE C 1 97 ? 101.376 15.609 51.712 1.00 15.22 97 ILE C CA 1
ATOM 4942 C C . ILE C 1 97 ? 100.028 15.347 52.392 1.00 14.87 97 ILE C C 1
ATOM 4943 O O . ILE C 1 97 ? 99.723 15.928 53.430 1.00 15.20 97 ILE C O 1
ATOM 4948 N N . ILE C 1 98 ? 99.224 14.469 51.814 1.00 14.93 98 ILE C N 1
ATOM 4949 C CA . ILE C 1 98 ? 97.966 14.098 52.453 1.00 15.70 98 ILE C CA 1
ATOM 4950 C C . ILE C 1 98 ? 98.201 13.549 53.868 1.00 17.88 98 ILE C C 1
ATOM 4951 O O . ILE C 1 98 ? 97.528 13.952 54.833 1.00 19.04 98 ILE C O 1
ATOM 4956 N N . GLU C 1 99 ? 99.193 12.680 54.007 1.00 19.14 99 GLU C N 1
ATOM 4957 C CA . GLU C 1 99 ? 99.485 12.088 55.314 1.00 21.95 99 GLU C CA 1
ATOM 4958 C C . GLU C 1 99 ? 100.043 13.115 56.293 1.00 21.09 99 GLU C C 1
ATOM 4959 O O . GLU C 1 99 ? 99.590 13.198 57.441 1.00 21.87 99 GLU C O 1
ATOM 4965 N N . SER C 1 100 ? 101.001 13.915 55.842 1.00 20.93 100 SER C N 1
ATOM 4966 C CA A SER C 1 100 ? 101.674 14.864 56.728 0.77 21.33 100 SER C CA 1
ATOM 4967 C CA B SER C 1 100 ? 101.676 14.860 56.729 0.23 21.36 100 SER C CA 1
ATOM 4968 C C . SER C 1 100 ? 100.739 15.950 57.253 1.00 22.10 100 SER C C 1
ATOM 4969 O O . SER C 1 100 ? 100.820 16.347 58.418 1.00 23.15 100 SER C O 1
ATOM 4974 N N . THR C 1 101 ? 99.854 16.433 56.392 1.00 21.82 101 THR C N 1
ATOM 4975 C CA . THR C 1 101 ? 98.909 17.477 56.769 1.00 23.62 101 THR C CA 1
ATOM 4976 C C . THR C 1 101 ? 97.745 16.932 57.581 1.00 25.15 101 THR C C 1
ATOM 4977 O O . THR C 1 101 ? 96.969 17.699 58.150 1.00 25.67 101 THR C O 1
ATOM 4981 N N . HIS C 1 102 ? 97.646 15.607 57.633 1.00 25.96 102 HIS C N 1
ATOM 4982 C CA . HIS C 1 102 ? 96.518 14.904 58.231 1.00 27.95 102 HIS C CA 1
ATOM 4983 C C . HIS C 1 102 ? 95.205 15.350 57.623 1.00 27.03 102 HIS C C 1
ATOM 4984 O O . HIS C 1 102 ? 94.165 15.356 58.291 1.00 26.55 102 HIS C O 1
ATOM 4991 N N . ALA C 1 103 ? 95.254 15.710 56.346 1.00 26.65 103 ALA C N 1
ATOM 4992 C CA . ALA C 1 103 ? 94.046 16.051 55.602 1.00 26.38 103 ALA C CA 1
ATOM 4993 C C . ALA C 1 103 ? 93.119 14.846 55.494 1.00 27.09 103 ALA C C 1
ATOM 4994 O O . ALA C 1 103 ? 93.487 13.826 54.909 1.00 27.46 103 ALA C O 1
ATOM 4996 N N . ARG C 1 104 ? 91.913 14.985 56.041 1.00 27.54 104 ARG C N 1
ATOM 4997 C CA . ARG C 1 104 ? 90.911 13.938 55.987 1.00 28.38 104 ARG C CA 1
ATOM 4998 C C . ARG C 1 104 ? 89.978 14.180 54.803 1.00 28.89 104 ARG C C 1
ATOM 4999 O O . ARG C 1 104 ? 89.330 15.224 54.721 1.00 29.08 104 ARG C O 1
ATOM 5001 N N . LYS C 1 105 ? 89.932 13.214 53.893 1.00 28.79 105 LYS C N 1
ATOM 5002 C CA . LYS C 1 105 ? 89.100 13.300 52.700 1.00 29.03 105 LYS C CA 1
ATOM 5003 C C . LYS C 1 105 ? 89.242 14.640 51.978 1.00 24.65 105 LYS C C 1
ATOM 5004 O O . LYS C 1 105 ? 88.248 15.342 51.771 1.00 24.69 105 LYS C O 1
ATOM 5006 N N . PRO C 1 106 ? 90.471 15.009 51.595 1.00 20.41 106 PRO C N 1
ATOM 5007 C CA . PRO C 1 106 ? 90.601 16.249 50.827 1.00 17.96 106 PRO C CA 1
ATOM 5008 C C . PRO C 1 106 ? 89.965 16.130 49.461 1.00 16.22 106 PRO C C 1
ATOM 5009 O O . PRO C 1 106 ? 89.829 15.016 48.936 1.00 16.47 106 PRO C O 1
ATOM 5013 N N . VAL C 1 107 ? 89.595 17.276 48.890 1.00 15.11 107 VAL C N 1
ATOM 5014 C CA . VAL C 1 107 ? 89.317 17.373 47.477 1.00 14.09 107 VAL C CA 1
ATOM 5015 C C . VAL C 1 107 ? 90.623 17.732 46.786 1.00 13.30 107 VAL C C 1
ATOM 5016 O O . VAL C 1 107 ? 91.336 18.586 47.263 1.00 13.60 107 VAL C O 1
ATOM 5020 N N . LEU C 1 108 ? 90.945 17.035 45.696 1.00 12.63 108 LEU C N 1
ATOM 5021 C CA . LEU C 1 108 ? 92.145 17.306 44.896 1.00 12.13 108 LEU C CA 1
ATOM 5022 C C . LEU C 1 108 ? 91.767 18.162 43.715 1.00 12.06 108 LEU C C 1
ATOM 5023 O O . LEU C 1 108 ? 90.755 17.900 43.051 1.00 13.31 108 LEU C O 1
ATOM 5028 N N . VAL C 1 109 ? 92.585 19.155 43.424 1.00 10.95 109 VAL C N 1
ATOM 5029 C CA . VAL C 1 109 ? 92.390 20.013 42.258 1.00 10.88 109 VAL C CA 1
ATOM 5030 C C . VAL C 1 109 ? 93.675 20.012 41.467 1.00 9.94 109 VAL C C 1
ATOM 5031 O O . VAL C 1 109 ? 94.669 20.519 41.940 1.00 10.68 109 VAL C O 1
ATOM 5035 N N . GLY C 1 110 ? 93.669 19.423 40.290 1.00 9.05 110 GLY C N 1
ATOM 5036 C CA . GLY C 1 110 ? 94.898 19.251 39.528 1.00 9.80 110 GLY C CA 1
ATOM 5037 C C . GLY C 1 110 ? 94.852 19.939 38.187 1.00 9.44 110 GLY C C 1
ATOM 5038 O O . GLY C 1 110 ? 93.973 19.637 37.382 1.00 10.65 110 GLY C O 1
ATOM 5039 N N . TRP C 1 111 ? 95.793 20.862 37.952 1.00 9.11 111 TRP C N 1
ATOM 5040 C CA . TRP C 1 111 ? 95.895 21.609 36.704 1.00 9.48 111 TRP C CA 1
ATOM 5041 C C . TRP C 1 111 ? 96.899 20.949 35.770 1.00 8.94 111 TRP C C 1
ATOM 5042 O O . TRP C 1 111 ? 98.067 20.802 36.141 1.00 9.44 111 TRP C O 1
ATOM 5053 N N . SER C 1 112 ? 96.433 20.485 34.606 1.00 9.72 112 SER C N 1
ATOM 5054 C CA . SER C 1 112 ? 97.294 20.035 33.526 1.00 10.07 112 SER C CA 1
ATOM 5055 C C . SER C 1 112 ? 98.178 18.844 33.982 1.00 9.25 112 SER C C 1
ATOM 5056 O O . SER C 1 112 ? 97.618 17.776 34.247 1.00 10.47 112 SER C O 1
ATOM 5059 N N . LEU C 1 113 ? 99.509 18.993 34.089 1.00 9.27 113 LEU C N 1
ATOM 5060 C CA . LEU C 1 113 ? 100.345 17.930 34.643 1.00 9.94 113 LEU C CA 1
ATOM 5061 C C . LEU C 1 113 ? 99.772 17.436 35.988 1.00 9.70 113 LEU C C 1
ATOM 5062 O O . LEU C 1 113 ? 99.841 16.224 36.314 1.00 10.00 113 LEU C O 1
ATOM 5067 N N . GLY C 1 114 ? 99.207 18.352 36.787 1.00 9.78 114 GLY C N 1
ATOM 5068 C CA . GLY C 1 114 ? 98.611 17.953 38.055 1.00 10.57 114 GLY C CA 1
ATOM 5069 C C . GLY C 1 114 ? 97.458 16.937 37.909 1.00 10.53 114 GLY C C 1
ATOM 5070 O O . GLY C 1 114 ? 97.199 16.128 38.812 1.00 10.01 114 GLY C O 1
ATOM 5071 N N . GLY C 1 115 ? 96.764 16.954 36.768 1.00 9.75 115 GLY C N 1
ATOM 5072 C CA . GLY C 1 115 ? 95.741 15.936 36.479 1.00 10.33 115 GLY C CA 1
ATOM 5073 C C . GLY C 1 115 ? 96.386 14.556 36.351 1.00 11.18 115 GLY C C 1
ATOM 5074 O O . GLY C 1 115 ? 95.842 13.558 36.820 1.00 11.83 115 GLY C O 1
ATOM 5075 N N . ALA C 1 116 ? 97.562 14.487 35.714 1.00 10.67 116 ALA C N 1
ATOM 5076 C CA . ALA C 1 116 ? 98.278 13.222 35.599 1.00 10.98 116 ALA C CA 1
ATOM 5077 C C . ALA C 1 116 ? 98.760 12.753 36.978 1.00 11.12 116 ALA C C 1
ATOM 5078 O O . ALA C 1 116 ? 98.732 11.552 37.281 1.00 11.20 116 ALA C O 1
ATOM 5080 N N . VAL C 1 117 ? 99.128 13.698 37.847 1.00 10.56 117 VAL C N 1
ATOM 5081 C CA . VAL C 1 117 ? 99.466 13.330 39.207 1.00 11.32 117 VAL C CA 1
ATOM 5082 C C . VAL C 1 117 ? 98.251 12.665 39.893 1.00 10.65 117 VAL C C 1
ATOM 5083 O O . VAL C 1 117 ? 98.376 11.613 40.540 1.00 11.56 117 VAL C O 1
ATOM 5087 N N . ILE C 1 118 ? 97.072 13.264 39.722 1.00 9.86 118 ILE C N 1
ATOM 5088 C CA . ILE C 1 118 ? 95.872 12.705 40.347 1.00 10.22 118 ILE C CA 1
ATOM 5089 C C . ILE C 1 118 ? 95.606 11.308 39.791 1.00 10.92 118 ILE C C 1
ATOM 5090 O O . ILE C 1 118 ? 95.307 10.396 40.557 1.00 11.45 118 ILE C O 1
ATOM 5095 N N . SER C 1 119 ? 95.737 11.127 38.477 1.00 10.45 119 SER C N 1
ATOM 5096 C CA . SER C 1 119 ? 95.494 9.804 37.885 1.00 10.95 119 SER C CA 1
ATOM 5097 C C . SER C 1 119 ? 96.433 8.762 38.480 1.00 10.97 119 SER C C 1
ATOM 5098 O O . SER C 1 119 ? 96.038 7.651 38.788 1.00 11.48 119 SER C O 1
ATOM 5101 N N . ASN C 1 120 ? 97.699 9.129 38.622 1.00 11.13 120 ASN C N 1
ATOM 5102 C CA . ASN C 1 120 ? 98.706 8.202 39.142 1.00 11.14 120 ASN C CA 1
ATOM 5103 C C . ASN C 1 120 ? 98.444 7.934 40.619 1.00 11.62 120 ASN C C 1
ATOM 5104 O O . ASN C 1 120 ? 98.639 6.813 41.080 1.00 12.24 120 ASN C O 1
ATOM 5109 N N . TYR C 1 121 ? 97.969 8.937 41.352 1.00 11.89 121 TYR C N 1
ATOM 5110 C CA . TYR C 1 121 ? 97.591 8.730 42.738 1.00 12.23 121 TYR C CA 1
ATOM 5111 C C . TYR C 1 121 ? 96.418 7.760 42.816 1.00 13.10 121 TYR C C 1
ATOM 5112 O O . TYR C 1 121 ? 96.423 6.831 43.631 1.00 13.62 121 TYR C O 1
ATOM 5121 N N . LEU C 1 122 ? 95.415 7.977 41.966 1.00 12.83 122 LEU C N 1
ATOM 5122 C CA . LEU C 1 122 ? 94.254 7.069 41.941 1.00 13.14 122 LEU C CA 1
ATOM 5123 C C . LEU C 1 122 ? 94.693 5.644 41.598 1.00 13.50 122 LEU C C 1
ATOM 5124 O O . LEU C 1 122 ? 94.229 4.659 42.196 1.00 14.37 122 LEU C O 1
ATOM 5129 N N . ALA C 1 123 ? 95.582 5.514 40.621 1.00 13.51 123 ALA C N 1
ATOM 5130 C CA . ALA C 1 123 ? 96.022 4.188 40.214 1.00 14.61 123 ALA C CA 1
ATOM 5131 C C . ALA C 1 123 ? 96.762 3.480 41.330 1.00 15.55 123 ALA C C 1
ATOM 5132 O O . ALA C 1 123 ? 96.608 2.273 41.525 1.00 17.44 123 ALA C O 1
ATOM 5134 N N . ALA C 1 124 ? 97.571 4.232 42.063 1.00 15.47 124 ALA C N 1
ATOM 5135 C CA . ALA C 1 124 ? 98.421 3.639 43.080 1.00 16.80 124 ALA C CA 1
ATOM 5136 C C . ALA C 1 124 ? 97.656 3.360 44.366 1.00 16.81 124 ALA C C 1
ATOM 5137 O O . ALA C 1 124 ? 97.866 2.321 45.003 1.00 18.93 124 ALA C O 1
ATOM 5139 N N . TYR C 1 125 ? 96.779 4.277 44.757 1.00 15.75 125 TYR C N 1
ATOM 5140 C CA . TYR C 1 125 ? 96.224 4.274 46.108 1.00 17.13 125 TYR C CA 1
ATOM 5141 C C . TYR C 1 125 ? 94.710 4.112 46.135 1.00 17.22 125 TYR C C 1
ATOM 5142 O O . TYR C 1 125 ? 94.140 3.873 47.194 1.00 18.41 125 TYR C O 1
ATOM 5151 N N . GLY C 1 126 ? 94.065 4.259 44.979 1.00 16.13 126 GLY C N 1
ATOM 5152 C CA . GLY C 1 126 ? 92.611 4.305 44.940 1.00 16.79 126 GLY C CA 1
ATOM 5153 C C . GLY C 1 126 ? 92.126 5.613 45.542 1.00 17.24 126 GLY C C 1
ATOM 5154 O O . GLY C 1 126 ? 92.931 6.497 45.848 1.00 18.09 126 GLY C O 1
ATOM 5155 N N . ASP C 1 127 ? 90.816 5.752 45.727 1.00 17.35 127 ASP C N 1
ATOM 5156 C CA . ASP C 1 127 ? 90.264 7.035 46.159 1.00 17.79 127 ASP C CA 1
ATOM 5157 C C . ASP C 1 127 ? 89.645 7.039 47.566 1.00 18.74 127 ASP C C 1
ATOM 5158 O O . ASP C 1 127 ? 88.975 8.006 47.932 1.00 18.94 127 ASP C O 1
ATOM 5163 N N . LYS C 1 128 ? 89.880 5.999 48.364 1.00 19.41 128 LYS C N 1
ATOM 5164 C CA . LYS C 1 128 ? 89.238 5.942 49.673 1.00 20.93 128 LYS C CA 1
ATOM 5165 C C . LYS C 1 128 ? 89.759 7.037 50.614 1.00 21.83 128 LYS C C 1
ATOM 5166 O O . LYS C 1 128 ? 89.114 7.349 51.610 1.00 24.02 128 LYS C O 1
ATOM 5168 N N . GLY C 1 129 ? 90.912 7.625 50.299 1.00 21.57 129 GLY C N 1
ATOM 5169 C CA . GLY C 1 129 ? 91.472 8.683 51.123 1.00 22.07 129 GLY C CA 1
ATOM 5170 C C . GLY C 1 129 ? 91.166 10.094 50.644 1.00 21.38 129 GLY C C 1
ATOM 5171 O O . GLY C 1 129 ? 91.663 11.065 51.223 1.00 22.42 129 GLY C O 1
ATOM 5172 N N . ILE C 1 130 ? 90.344 10.229 49.602 1.00 19.10 130 ILE C N 1
ATOM 5173 C CA . ILE C 1 130 ? 89.944 11.560 49.137 1.00 17.17 130 ILE C CA 1
ATOM 5174 C C . ILE C 1 130 ? 88.423 11.659 49.016 1.00 17.01 130 ILE C C 1
ATOM 5175 O O . ILE C 1 130 ? 87.710 10.644 49.068 1.00 18.05 130 ILE C O 1
ATOM 5180 N N . ALA C 1 131 ? 87.936 12.885 48.850 1.00 15.54 131 ALA C N 1
ATOM 5181 C CA . ALA C 1 131 ? 86.498 13.124 48.709 1.00 16.41 131 ALA C CA 1
ATOM 5182 C C . ALA C 1 131 ? 86.051 13.285 47.258 1.00 15.80 131 ALA C C 1
ATOM 5183 O O . ALA C 1 131 ? 84.851 13.187 46.949 1.00 16.52 131 ALA C O 1
ATOM 5185 N N . GLY C 1 132 ? 86.988 13.579 46.372 1.00 15.20 132 GLY C N 1
ATOM 5186 C CA . GLY C 1 132 ? 86.657 13.908 45.001 1.00 14.38 132 GLY C CA 1
ATOM 5187 C C . GLY C 1 132 ? 87.842 14.564 44.320 1.00 13.01 132 GLY C C 1
ATOM 5188 O O . GLY C 1 132 ? 88.844 14.895 44.972 1.00 14.01 132 GLY C O 1
ATOM 5189 N N . ALA C 1 133 ? 87.766 14.739 43.009 1.00 12.71 133 ALA C N 1
ATOM 5190 C CA . ALA C 1 133 ? 88.858 15.421 42.320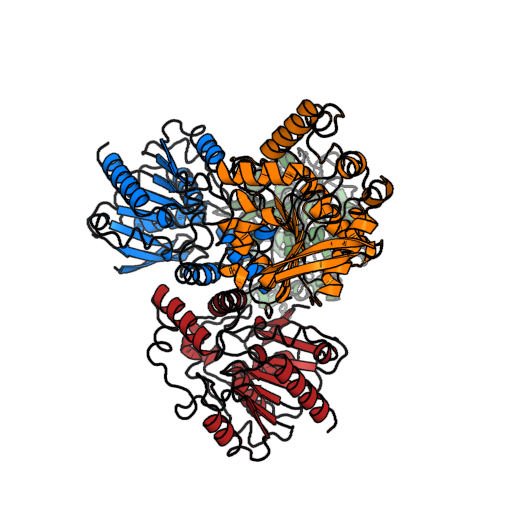 1.00 12.51 133 ALA C CA 1
ATOM 5191 C C . ALA C 1 133 ? 88.333 16.252 41.178 1.00 11.45 133 ALA C C 1
ATOM 5192 O O . ALA C 1 133 ? 87.361 15.866 40.511 1.00 12.08 133 ALA C O 1
ATOM 5194 N N . VAL C 1 134 ? 88.966 17.410 40.996 1.00 11.67 134 VAL C N 1
ATOM 5195 C CA . VAL C 1 134 ? 88.702 18.305 39.888 1.00 11.70 134 VAL C CA 1
ATOM 5196 C C . VAL C 1 134 ? 89.936 18.315 39.002 1.00 11.25 134 VAL C C 1
ATOM 5197 O O . VAL C 1 134 ? 91.035 18.632 39.469 1.00 12.19 134 VAL C O 1
ATOM 5201 N N . TYR C 1 135 ? 89.762 17.886 37.753 1.00 11.28 135 TYR C N 1
ATOM 5202 C CA . TYR C 1 135 ? 90.803 18.013 36.731 1.00 10.93 135 TYR C CA 1
ATOM 5203 C C . TYR C 1 135 ? 90.591 19.328 36.019 1.00 10.85 135 TYR C C 1
ATOM 5204 O O . TYR C 1 135 ? 89.549 19.508 35.372 1.00 12.21 135 TYR C O 1
ATOM 5213 N N . VAL C 1 136 ? 91.526 20.263 36.163 1.00 10.44 136 VAL C N 1
ATOM 5214 C CA . VAL C 1 136 ? 91.427 21.555 35.503 1.00 10.87 136 VAL C CA 1
ATOM 5215 C C . VAL C 1 136 ? 92.344 21.565 34.296 1.00 10.07 136 VAL C C 1
ATOM 5216 O O . VAL C 1 136 ? 93.572 21.601 34.442 1.00 10.01 136 VAL C O 1
ATOM 5220 N N . ASP C 1 137 ? 91.778 21.480 33.107 1.00 9.78 137 ASP C N 1
ATOM 5221 C CA . ASP C 1 137 ? 92.571 21.318 31.893 1.00 9.31 137 ASP C CA 1
ATOM 5222 C C . ASP C 1 137 ? 93.621 20.230 32.097 1.00 9.53 137 ASP C C 1
ATOM 5223 O O . ASP C 1 137 ? 94.810 20.367 31.736 1.00 10.48 137 ASP C O 1
ATOM 5228 N N . GLY C 1 138 ? 93.184 19.134 32.695 1.00 9.68 138 GLY C N 1
ATOM 5229 C CA . GLY C 1 138 ? 94.127 18.118 33.082 1.00 10.12 138 GLY C CA 1
ATOM 5230 C C . GLY C 1 138 ? 94.638 17.312 31.922 1.00 10.06 138 GLY C C 1
ATOM 5231 O O . GLY C 1 138 ? 93.928 17.026 30.944 1.00 10.94 138 GLY C O 1
ATOM 5232 N N . VAL C 1 139 ? 95.895 16.905 32.040 1.00 9.62 139 VAL C N 1
ATOM 5233 C CA . VAL C 1 139 ? 96.358 15.810 31.196 1.00 10.33 139 VAL C CA 1
ATOM 5234 C C . VAL C 1 139 ? 95.590 14.559 31.560 1.00 11.07 139 VAL C C 1
ATOM 5235 O O . VAL C 1 139 ? 95.475 14.235 32.752 1.00 12.30 139 VAL C O 1
ATOM 5239 N N . ILE C 1 140 ? 95.042 13.891 30.547 1.00 10.51 140 ILE C N 1
ATOM 5240 C CA . ILE C 1 140 ? 94.418 12.607 30.744 1.00 10.06 140 ILE C CA 1
ATOM 5241 C C . ILE C 1 140 ? 95.479 11.587 30.321 1.00 10.75 140 ILE C C 1
ATOM 5242 O O . ILE C 1 140 ? 96.076 10.925 31.167 1.00 10.73 140 ILE C O 1
ATOM 5247 N N . GLU C 1 141 ? 95.777 11.537 29.025 1.00 11.32 141 GLU C N 1
ATOM 5248 C CA . GLU C 1 141 ? 96.965 10.809 28.552 1.00 11.46 141 GLU C CA 1
ATOM 5249 C C . GLU C 1 141 ? 97.864 11.704 27.719 1.00 11.31 141 GLU C C 1
ATOM 5250 O O . GLU C 1 141 ? 97.374 12.626 27.076 1.00 12.11 141 GLU C O 1
ATOM 5256 N N . LEU C 1 142 ? 99.176 11.439 27.758 1.00 12.09 142 LEU C N 1
ATOM 5257 C CA . LEU C 1 142 ? 100.135 12.211 26.974 1.00 13.25 142 LEU C CA 1
ATOM 5258 C C . LEU C 1 142 ? 100.240 11.571 25.618 1.00 14.86 142 LEU C C 1
ATOM 5259 O O . LEU C 1 142 ? 101.181 10.834 25.353 1.00 16.75 142 LEU C O 1
ATOM 5264 N N . LYS C 1 143 ? 99.255 11.822 24.772 1.00 14.38 143 LYS C N 1
ATOM 5265 C CA . LYS C 1 143 ? 99.191 11.174 23.460 1.00 15.55 143 LYS C CA 1
ATOM 5266 C C . LYS C 1 143 ? 98.821 12.242 22.440 1.00 14.51 143 LYS C C 1
ATOM 5267 O O . LYS C 1 143 ? 98.144 13.203 22.788 1.00 13.57 143 LYS C O 1
ATOM 5273 N N . PRO C 1 144 ? 99.240 12.073 21.180 1.00 15.14 144 PRO C N 1
ATOM 5274 C CA . PRO C 1 144 ? 98.974 13.110 20.168 1.00 15.44 144 PRO C CA 1
ATOM 5275 C C . PRO C 1 144 ? 97.494 13.396 19.956 1.00 15.40 144 PRO C C 1
ATOM 5276 O O . PRO C 1 144 ? 97.166 14.521 19.597 1.00 15.37 144 PRO C O 1
ATOM 5280 N N . ASP C 1 145 ? 96.614 12.420 20.197 1.00 15.33 145 ASP C N 1
ATOM 5281 C CA . ASP C 1 145 ? 95.192 12.690 20.037 1.00 16.52 145 ASP C CA 1
ATOM 5282 C C . ASP C 1 145 ? 94.626 13.585 21.162 1.00 14.17 145 ASP C C 1
ATOM 5283 O O . ASP C 1 145 ? 93.466 14.023 21.100 1.00 15.00 145 ASP C O 1
ATOM 5288 N N . GLN C 1 146 ? 95.421 13.852 22.191 1.00 12.39 146 GLN C N 1
ATOM 5289 C CA . GLN C 1 146 ? 94.921 14.601 23.340 1.00 12.03 146 GLN C CA 1
ATOM 5290 C C . GLN C 1 146 ? 95.756 15.829 23.678 1.00 11.53 146 GLN C C 1
ATOM 5291 O O . GLN C 1 146 ? 95.375 16.612 24.560 1.00 12.25 146 GLN C O 1
ATOM 5297 N N . ILE C 1 147 ? 96.898 16.015 23.009 1.00 11.94 147 ILE C N 1
ATOM 5298 C CA . ILE C 1 147 ? 97.839 17.074 23.347 1.00 12.36 147 ILE C CA 1
ATOM 5299 C C . ILE C 1 147 ? 98.085 17.891 22.093 1.00 13.11 147 ILE C C 1
ATOM 5300 O O . ILE C 1 147 ? 98.294 17.329 21.035 1.00 14.44 147 ILE C O 1
ATOM 5305 N N . VAL C 1 148 ? 98.043 19.214 22.207 1.00 12.22 148 VAL C N 1
ATOM 5306 C CA . VAL C 1 148 ? 98.214 20.070 21.024 1.00 13.09 148 VAL C CA 1
ATOM 5307 C C . VAL C 1 148 ? 99.672 20.066 20.575 1.00 14.16 148 VAL C C 1
ATOM 5308 O O . VAL C 1 148 ? 100.594 20.146 21.403 1.00 14.75 148 VAL C O 1
ATOM 5312 N N . ALA C 1 149 ? 99.892 19.988 19.263 1.00 14.50 149 ALA C N 1
ATOM 5313 C CA . ALA C 1 149 ? 101.251 20.002 18.725 1.00 14.52 149 ALA C CA 1
ATOM 5314 C C . ALA C 1 149 ? 101.825 21.421 18.669 1.00 13.27 149 ALA C C 1
ATOM 5315 O O . ALA C 1 149 ? 101.229 22.323 18.088 1.00 14.29 149 ALA C O 1
ATOM 5317 N N . HIS C 1 150 ? 103.017 21.597 19.238 1.00 13.21 150 HIS C N 1
ATOM 5318 C CA . HIS C 1 150 ? 103.768 22.846 19.149 1.00 12.78 150 HIS C CA 1
ATOM 5319 C C . HIS C 1 150 ? 105.239 22.481 19.077 1.00 13.19 150 HIS C C 1
ATOM 5320 O O . HIS C 1 150 ? 105.974 22.732 20.021 1.00 13.77 150 HIS C O 1
ATOM 5327 N N . PRO C 1 151 ? 105.678 21.874 17.961 1.00 13.28 151 PRO C N 1
ATOM 5328 C CA . PRO C 1 151 ? 107.037 21.311 17.955 1.00 14.14 151 PRO C CA 1
ATOM 5329 C C . PRO C 1 151 ? 108.136 22.346 18.192 1.00 14.11 151 PRO C C 1
ATOM 5330 O O . PRO C 1 151 ? 109.142 22.039 18.814 1.00 13.57 151 PRO C O 1
ATOM 5334 N N . GLU C 1 152 ? 107.974 23.566 17.701 1.00 14.12 152 GLU C N 1
ATOM 5335 C CA . GLU C 1 152 ? 108.991 24.583 17.921 1.00 15.43 152 GLU C CA 1
ATOM 5336 C C . GLU C 1 152 ? 109.045 25.015 19.383 1.00 12.71 152 GLU C C 1
ATOM 5337 O O . GLU C 1 152 ? 110.111 25.083 19.981 1.00 12.90 152 GLU C O 1
ATOM 5343 N N . VAL C 1 153 ? 107.910 25.314 19.980 1.00 12.44 153 VAL C N 1
ATOM 5344 C CA . VAL C 1 153 ? 107.929 25.687 21.386 1.00 11.08 153 VAL C CA 1
ATOM 5345 C C . VAL C 1 153 ? 108.455 24.547 22.260 1.00 10.85 153 VAL C C 1
ATOM 5346 O O . VAL C 1 153 ? 109.272 24.776 23.175 1.00 11.41 153 VAL C O 1
ATOM 5350 N N . TYR C 1 154 ? 107.993 23.319 21.988 1.00 10.90 154 TYR C N 1
ATOM 5351 C CA . TYR C 1 154 ? 108.405 22.214 22.838 1.00 11.24 154 TYR C CA 1
ATOM 5352 C C . TYR C 1 154 ? 109.902 21.931 22.690 1.00 12.67 154 TYR C C 1
ATOM 5353 O O . TYR C 1 154 ? 110.560 21.622 23.690 1.00 13.71 154 TYR C O 1
ATOM 5362 N N . ARG C 1 155 ? 110.447 22.014 21.465 1.00 12.16 155 ARG C N 1
ATOM 5363 C CA . ARG C 1 155 ? 111.900 21.858 21.276 1.00 13.13 155 ARG C CA 1
ATOM 5364 C C . ARG C 1 155 ? 112.680 22.986 21.942 1.00 12.17 155 ARG C C 1
ATOM 5365 O O . ARG C 1 155 ? 113.699 22.765 22.619 1.00 12.17 155 ARG C O 1
ATOM 5373 N N . ASP C 1 156 ? 112.202 24.211 21.768 1.00 11.71 156 ASP C N 1
ATOM 5374 C CA . ASP C 1 156 ? 112.954 25.353 22.236 1.00 11.93 156 ASP C CA 1
ATOM 5375 C C . ASP C 1 156 ? 112.966 25.424 23.760 1.00 11.01 156 ASP C C 1
ATOM 5376 O O . ASP C 1 156 ? 114.002 25.767 24.349 1.00 10.69 156 ASP C O 1
ATOM 5381 N N . MET C 1 157 ? 111.857 25.075 24.418 1.00 11.06 157 MET C N 1
ATOM 5382 C CA A MET C 1 157 ? 111.782 25.277 25.867 0.54 11.09 157 MET C CA 1
ATOM 5383 C CA B MET C 1 157 ? 111.768 25.262 25.864 0.46 11.01 157 MET C CA 1
ATOM 5384 C C . MET C 1 157 ? 112.644 24.290 26.650 1.00 11.25 157 MET C C 1
ATOM 5385 O O . MET C 1 157 ? 112.845 24.476 27.840 1.00 11.05 157 MET C O 1
ATOM 5394 N N . ILE C 1 158 ? 113.177 23.264 25.974 1.00 11.21 158 ILE C N 1
ATOM 5395 C CA . ILE C 1 158 ? 114.153 22.364 26.617 1.00 11.67 158 ILE C CA 1
ATOM 5396 C C . ILE C 1 158 ? 115.540 22.452 25.950 1.00 11.57 158 ILE C C 1
ATOM 5397 O O . ILE C 1 158 ? 116.422 21.606 26.198 1.00 13.33 158 ILE C O 1
ATOM 5402 N N . ALA C 1 159 ? 115.757 23.470 25.123 1.00 12.62 159 ALA C N 1
ATOM 5403 C CA . ALA C 1 159 ? 117.037 23.618 24.400 1.00 12.18 159 ALA C CA 1
ATOM 5404 C C . ALA C 1 159 ? 118.209 23.843 25.341 1.00 12.28 159 ALA C C 1
ATOM 5405 O O . ALA C 1 159 ? 118.050 24.375 26.434 1.00 12.18 159 ALA C O 1
ATOM 5407 N N . SER C 1 160 ? 119.401 23.468 24.889 1.00 13.47 160 SER C N 1
ATOM 5408 C CA . SER C 1 160 ? 120.597 23.723 25.675 1.00 15.19 160 SER C CA 1
ATOM 5409 C C . SER C 1 160 ? 121.001 25.197 25.610 1.00 14.73 160 SER C C 1
ATOM 5410 O O . SER C 1 160 ? 121.594 25.721 26.566 1.00 14.96 160 SER C O 1
ATOM 5413 N N . ASP C 1 161 ? 120.715 25.846 24.477 1.00 13.25 161 ASP C N 1
ATOM 5414 C CA . ASP C 1 161 ? 121.042 27.267 24.312 1.00 13.50 161 ASP C CA 1
ATOM 5415 C C . ASP C 1 161 ? 120.213 28.104 25.274 1.00 12.24 161 ASP C C 1
ATOM 5416 O O . ASP C 1 161 ? 118.979 27.958 25.303 1.00 12.72 161 ASP C O 1
ATOM 5421 N N . LEU C 1 162 ? 120.854 28.995 26.027 1.00 11.64 162 LEU C N 1
ATOM 5422 C CA . LEU C 1 162 ? 120.155 29.697 27.108 1.00 10.62 162 LEU C CA 1
ATOM 5423 C C . LEU C 1 162 ? 119.009 30.584 26.600 1.00 10.97 162 LEU C C 1
ATOM 5424 O O . LEU C 1 162 ? 117.865 30.474 27.083 1.00 11.13 162 LEU C O 1
ATOM 5429 N N . GLN C 1 163 ? 119.278 31.443 25.622 1.00 10.65 163 GLN C N 1
ATOM 5430 C CA . GLN C 1 163 ? 118.208 32.307 25.119 1.00 11.34 163 GLN C CA 1
ATOM 5431 C C . GLN C 1 163 ? 117.084 31.488 24.506 1.00 11.01 163 GLN C C 1
ATOM 5432 O O . GLN C 1 163 ? 115.919 31.767 24.751 1.00 11.36 163 GLN C O 1
ATOM 5438 N N . THR C 1 164 ? 117.415 30.451 23.752 1.00 11.27 164 THR C N 1
ATOM 5439 C CA . THR C 1 164 ? 116.370 29.644 23.139 1.00 11.09 164 THR C CA 1
ATOM 5440 C C . THR C 1 164 ? 115.489 29.000 24.215 1.00 10.53 164 THR C C 1
ATOM 5441 O O . THR C 1 164 ? 114.252 28.962 24.106 1.00 10.99 164 THR C O 1
ATOM 5445 N N . HIS C 1 165 ? 116.115 28.494 25.268 1.00 10.27 165 HIS C N 1
ATOM 5446 C CA . HIS C 1 165 ? 115.381 27.846 26.358 1.00 9.53 165 HIS C CA 1
ATOM 5447 C C . HIS C 1 165 ? 114.434 28.849 27.025 1.00 9.53 165 HIS C C 1
ATOM 5448 O O . HIS C 1 165 ? 113.258 28.552 27.241 1.00 10.02 165 HIS C O 1
ATOM 5455 N N . LEU C 1 166 ? 114.928 30.048 27.318 1.00 9.21 166 LEU C N 1
ATOM 5456 C CA . LEU C 1 166 ? 114.081 31.029 27.992 1.00 9.30 166 LEU C CA 1
ATOM 5457 C C . LEU C 1 166 ? 112.964 31.533 27.063 1.00 10.03 166 LEU C C 1
ATOM 5458 O O . LEU C 1 166 ? 111.810 31.667 27.493 1.00 10.38 166 LEU C O 1
ATOM 5463 N N . ASP C 1 167 ? 113.295 31.771 25.793 1.00 10.82 167 ASP C N 1
ATOM 5464 C CA . ASP C 1 167 ? 112.276 32.183 24.807 1.00 11.40 167 ASP C CA 1
ATOM 5465 C C . ASP C 1 167 ? 111.205 31.090 24.658 1.00 11.12 167 ASP C C 1
ATOM 5466 O O . ASP C 1 167 ? 110.007 31.379 24.542 1.00 11.01 167 ASP C O 1
ATOM 5471 N N . GLY C 1 168 ? 111.618 29.832 24.676 1.00 11.28 168 GLY C N 1
ATOM 5472 C CA . GLY C 1 168 ? 110.669 28.739 24.578 1.00 10.28 168 GLY C CA 1
ATOM 5473 C C . GLY C 1 168 ? 109.773 28.670 25.796 1.00 10.29 168 GLY C C 1
ATOM 5474 O O . GLY C 1 168 ? 108.572 28.457 25.647 1.00 10.23 168 GLY C O 1
ATOM 5475 N N . GLU C 1 169 ? 110.321 28.861 26.993 1.00 9.31 169 GLU C N 1
ATOM 5476 C CA . GLU C 1 169 ? 109.481 28.874 28.182 1.00 9.75 169 GLU C CA 1
ATOM 5477 C C . GLU C 1 169 ? 108.479 30.023 28.109 1.00 9.53 169 GLU C C 1
ATOM 5478 O O . GLU C 1 169 ? 107.316 29.868 28.516 1.00 10.66 169 GLU C O 1
ATOM 5484 N N . ARG C 1 170 ? 108.908 31.181 27.600 1.00 9.38 170 ARG C N 1
ATOM 5485 C CA . ARG C 1 170 ? 108.012 32.323 27.537 1.00 9.65 170 ARG C CA 1
ATOM 5486 C C . ARG C 1 170 ? 106.859 32.013 26.570 1.00 9.85 170 ARG C C 1
ATOM 5487 O O . ARG C 1 170 ? 105.684 32.331 26.829 1.00 10.29 170 ARG C O 1
ATOM 5495 N N . ALA C 1 171 ? 107.175 31.406 25.434 1.00 9.98 171 ALA C N 1
ATOM 5496 C CA . ALA C 1 171 ? 106.126 31.056 24.472 1.00 10.78 171 ALA C CA 1
ATOM 5497 C C . ALA C 1 171 ? 105.179 30.002 25.052 1.00 10.55 171 ALA C C 1
ATOM 5498 O O . ALA C 1 171 ? 103.960 30.057 24.820 1.00 10.68 171 ALA C O 1
ATOM 5500 N N . PHE C 1 172 ? 105.709 29.041 25.809 1.00 9.87 172 PHE C N 1
ATOM 5501 C CA . PHE C 1 172 ? 104.870 28.047 26.475 1.00 9.94 172 PHE C CA 1
ATOM 5502 C C . PHE C 1 172 ? 103.928 28.726 27.480 1.00 9.60 172 PHE C C 1
ATOM 5503 O O . PHE C 1 172 ? 102.724 28.399 27.540 1.00 9.89 172 PHE C O 1
ATOM 5511 N N . LEU C 1 173 ? 104.435 29.689 28.251 1.00 9.52 173 LEU C N 1
ATOM 5512 C CA . LEU C 1 173 ? 103.586 30.341 29.239 1.00 10.55 173 LEU C CA 1
ATOM 5513 C C . LEU C 1 173 ? 102.490 31.141 28.537 1.00 10.09 173 LEU C C 1
ATOM 5514 O O . LEU C 1 173 ? 101.329 31.156 28.995 1.00 10.42 173 LEU C O 1
ATOM 5519 N N . ARG C 1 174 ? 102.814 31.770 27.406 1.00 10.24 174 ARG C N 1
ATOM 5520 C CA . ARG C 1 174 ? 101.772 32.452 26.625 1.00 11.07 174 ARG C CA 1
ATOM 5521 C C . ARG C 1 174 ? 100.677 31.463 26.189 1.00 11.44 174 ARG C C 1
ATOM 5522 O O . ARG C 1 174 ? 99.479 31.800 26.197 1.00 11.88 174 ARG C O 1
ATOM 5530 N N . LEU C 1 175 ? 101.077 30.255 25.803 1.00 11.01 175 LEU C N 1
ATOM 5531 C CA . LEU C 1 175 ? 100.111 29.228 25.390 1.00 10.29 175 LEU C CA 1
ATOM 5532 C C . LEU C 1 175 ? 99.275 28.715 26.563 1.00 10.81 175 LEU C C 1
ATOM 5533 O O . LEU C 1 175 ? 98.310 27.976 26.352 1.00 11.48 175 LEU C O 1
ATOM 5538 N N . CYS C 1 176 ? 99.618 29.095 27.801 1.00 10.68 176 CYS C N 1
ATOM 5539 C CA . CYS C 1 176 ? 98.779 28.708 28.939 1.00 10.76 176 CYS C CA 1
ATOM 5540 C C . CYS C 1 176 ? 97.479 29.502 29.060 1.00 11.33 176 CYS C C 1
ATOM 5541 O O . CYS C 1 176 ? 96.633 29.157 29.886 1.00 11.97 176 CYS C O 1
ATOM 5544 N N . PHE C 1 177 ? 97.329 30.542 28.246 1.00 11.63 177 PHE C N 1
ATOM 5545 C CA . PHE C 1 177 ? 96.180 31.444 28.336 1.00 13.55 177 PHE C CA 1
ATOM 5546 C C . PHE C 1 177 ? 95.561 31.707 26.987 1.00 14.31 177 PHE C C 1
ATOM 5547 O O . PHE C 1 177 ? 96.267 31.811 25.978 1.00 14.53 177 PHE C O 1
ATOM 5555 N N . HIS C 1 178 ? 94.240 31.863 26.979 1.00 15.26 178 HIS C N 1
ATOM 5556 C CA . HIS C 1 178 ? 93.580 32.496 25.853 1.00 16.69 178 HIS C CA 1
ATOM 5557 C C . HIS C 1 178 ? 93.580 34.008 26.050 1.00 19.61 178 HIS C C 1
ATOM 5558 O O . HIS C 1 178 ? 94.083 34.753 25.222 1.00 22.20 178 HIS C O 1
ATOM 5565 N N . ARG C 1 179 ? 93.025 34.440 27.167 1.00 19.09 179 ARG C N 1
ATOM 5566 C CA . ARG C 1 179 ? 93.116 35.829 27.597 1.00 21.03 179 ARG C CA 1
ATOM 5567 C C . ARG C 1 179 ? 94.361 35.958 28.456 1.00 20.26 179 ARG C C 1
ATOM 5568 O O . ARG C 1 179 ? 94.412 35.396 29.561 1.00 19.93 179 ARG C O 1
ATOM 5570 N N . GLN C 1 180 ? 95.358 36.696 27.961 1.00 20.11 180 GLN C N 1
ATOM 5571 C CA . GLN C 1 180 ? 96.599 36.877 28.694 1.00 19.44 180 GLN C CA 1
ATOM 5572 C C . GLN C 1 180 ? 96.327 37.623 29.986 1.00 18.58 180 GLN C C 1
ATOM 5573 O O . GLN C 1 180 ? 95.484 38.555 30.024 1.00 19.32 180 GLN C O 1
ATOM 5579 N N . PRO C 1 181 ? 97.012 37.207 31.063 1.00 17.71 181 PRO C N 1
ATOM 5580 C CA . PRO C 1 181 ? 96.898 37.896 32.354 1.00 18.66 181 PRO C CA 1
ATOM 5581 C C . PRO C 1 181 ? 97.520 39.291 32.311 1.00 19.59 181 PRO C C 1
ATOM 5582 O O . PRO C 1 181 ? 98.165 39.668 31.328 1.00 19.55 181 PRO C O 1
ATOM 5586 N N . ASP C 1 182 ? 97.295 40.065 33.361 1.00 20.45 182 ASP C N 1
ATOM 5587 C CA . ASP C 1 182 ? 97.924 41.374 33.415 1.00 20.86 182 ASP C CA 1
ATOM 5588 C C . ASP C 1 182 ? 99.441 41.205 33.389 1.00 18.91 182 ASP C C 1
ATOM 5589 O O . ASP C 1 182 ? 99.979 40.127 33.729 1.00 19.12 182 ASP C O 1
ATOM 5594 N N . ALA C 1 183 ? 100.129 42.247 32.934 1.00 18.43 183 ALA C N 1
ATOM 5595 C CA . ALA C 1 183 ? 101.567 42.162 32.695 1.00 17.99 183 ALA C CA 1
ATOM 5596 C C . ALA C 1 183 ? 102.354 41.770 33.938 1.00 17.09 183 ALA C C 1
ATOM 5597 O O . ALA C 1 183 ? 103.345 41.051 33.852 1.00 17.07 183 ALA C O 1
ATOM 5599 N N . THR C 1 184 ? 101.972 42.294 35.095 1.00 17.29 184 THR C N 1
ATOM 5600 C CA . THR C 1 184 ? 102.723 41.985 36.307 1.00 18.50 184 THR C CA 1
ATOM 5601 C C . THR C 1 184 ? 102.533 40.509 36.700 1.00 17.17 184 THR C C 1
ATOM 5602 O O . THR C 1 184 ? 103.478 39.836 37.071 1.00 17.08 184 THR C O 1
ATOM 5606 N N . THR C 1 185 ? 101.316 39.996 36.584 1.00 15.98 185 THR C N 1
ATOM 5607 C CA . THR C 1 185 ? 101.067 38.597 36.844 1.00 15.67 185 THR C CA 1
ATOM 5608 C C . THR C 1 185 ? 101.877 37.732 35.887 1.00 13.74 185 THR C C 1
ATOM 5609 O O . THR C 1 185 ? 102.493 36.730 36.283 1.00 13.93 185 THR C O 1
ATOM 5613 N N . PHE C 1 186 ? 101.898 38.119 34.622 1.00 13.04 186 PHE C N 1
ATOM 5614 C CA . PHE C 1 186 ? 102.666 37.345 33.656 1.00 12.55 186 PHE C CA 1
ATOM 5615 C C . PHE C 1 186 ? 104.144 37.350 34.015 1.00 12.58 186 PHE C C 1
ATOM 5616 O O . PHE C 1 186 ? 104.791 36.311 33.962 1.00 12.90 186 PHE C O 1
ATOM 5624 N N . SER C 1 187 ? 104.678 38.512 34.384 1.00 12.34 187 SER C N 1
ATOM 5625 C CA A SER C 1 187 ? 106.092 38.616 34.745 0.70 12.29 187 SER C CA 1
ATOM 5626 C CA B SER C 1 187 ? 106.095 38.611 34.734 0.30 12.23 187 SER C CA 1
ATOM 5627 C C . SER C 1 187 ? 106.425 37.718 35.934 1.00 11.55 187 SER C C 1
ATOM 5628 O O . SER C 1 187 ? 107.494 37.081 35.986 1.00 11.76 187 SER C O 1
ATOM 5633 N N . LEU C 1 188 ? 105.541 37.707 36.923 1.00 11.72 188 LEU C N 1
ATOM 5634 C CA . LEU C 1 188 ? 105.728 36.847 38.074 1.00 11.42 188 LEU C CA 1
ATOM 5635 C C . LEU C 1 188 ? 105.755 35.381 37.679 1.00 11.30 188 LEU C C 1
ATOM 5636 O O . LEU C 1 188 ? 106.657 34.639 38.063 1.00 12.02 188 LEU C O 1
ATOM 5641 N N . LEU C 1 189 ? 104.776 34.951 36.891 1.00 11.09 189 LEU C N 1
ATOM 5642 C CA . LEU C 1 189 ? 104.735 33.556 36.459 1.00 10.79 189 LEU C CA 1
ATOM 5643 C C . LEU C 1 189 ? 105.879 33.210 35.510 1.00 10.94 189 LEU C C 1
ATOM 5644 O O . LEU C 1 189 ? 106.311 32.066 35.456 1.00 10.71 189 LEU C O 1
ATOM 5649 N N . LEU C 1 190 ? 106.400 34.198 34.805 1.00 11.18 190 LEU C N 1
ATOM 5650 C CA . LEU C 1 190 ? 107.521 33.947 33.903 1.00 10.97 190 LEU C CA 1
ATOM 5651 C C . LEU C 1 190 ? 108.808 33.657 34.690 1.00 10.45 190 LEU C C 1
ATOM 5652 O O . LEU C 1 190 ? 109.537 32.706 34.396 1.00 10.05 190 LEU C O 1
ATOM 5657 N N . ALA C 1 191 ? 109.085 34.473 35.700 1.00 10.32 191 ALA C N 1
ATOM 5658 C CA . ALA C 1 191 ? 110.240 34.230 36.571 1.00 9.75 191 ALA C CA 1
ATOM 5659 C C . ALA C 1 191 ? 110.058 32.914 37.313 1.00 9.58 191 ALA C C 1
ATOM 5660 O O . ALA C 1 191 ? 110.981 32.141 37.487 1.00 9.83 191 ALA C O 1
ATOM 5662 N N . ASN C 1 192 ? 108.821 32.658 37.729 1.00 9.91 192 ASN C N 1
ATOM 5663 C CA . ASN C 1 192 ? 108.464 31.451 38.455 1.00 10.51 192 ASN C CA 1
ATOM 5664 C C . ASN C 1 192 ? 108.783 30.222 37.586 1.00 9.82 192 ASN C C 1
ATOM 5665 O O . ASN C 1 192 ? 109.329 29.220 38.068 1.00 10.45 192 ASN C O 1
ATOM 5670 N N . ALA C 1 193 ? 108.423 30.305 36.297 1.00 8.87 193 ALA C N 1
ATOM 5671 C CA . ALA C 1 193 ? 108.680 29.202 35.366 1.00 9.38 193 ALA C CA 1
ATOM 5672 C C . ALA C 1 193 ? 110.174 28.946 35.216 1.00 9.68 193 ALA C C 1
ATOM 5673 O O . ALA C 1 193 ? 110.600 27.809 35.038 1.00 10.23 193 ALA C O 1
ATOM 5675 N N . ALA C 1 194 ? 110.969 30.015 35.260 1.00 9.45 194 ALA C N 1
ATOM 5676 C CA . ALA C 1 194 ? 112.408 29.897 35.060 1.00 9.49 194 ALA C CA 1
ATOM 5677 C C . ALA C 1 194 ? 113.086 29.150 36.215 1.00 10.01 194 ALA C C 1
ATOM 5678 O O . ALA C 1 194 ? 114.242 28.737 36.081 1.00 10.99 194 ALA C O 1
ATOM 5680 N N . LEU C 1 195 ? 112.402 28.989 37.348 1.00 10.71 195 LEU C N 1
ATOM 5681 C CA . LEU C 1 195 ? 112.921 28.182 38.452 1.00 11.49 195 LEU C CA 1
ATOM 5682 C C . LEU C 1 195 ? 112.836 26.686 38.166 1.00 11.77 195 LEU C C 1
ATOM 5683 O O . LEU C 1 195 ? 113.487 25.913 38.847 1.00 12.95 195 LEU C O 1
ATOM 5688 N N . ALA C 1 196 ? 111.998 26.263 37.225 1.00 10.73 196 ALA C N 1
ATOM 5689 C CA . ALA C 1 196 ? 111.816 24.833 37.005 1.00 11.29 196 ALA C CA 1
ATOM 5690 C C . ALA C 1 196 ? 113.089 24.174 36.505 1.00 10.54 196 ALA C C 1
ATOM 5691 O O . ALA C 1 196 ? 113.817 24.735 35.679 1.00 11.34 196 ALA C O 1
ATOM 5693 N N . SER C 1 197 ? 113.325 22.970 36.990 1.00 10.08 197 SER C N 1
ATOM 5694 C CA . SER C 1 197 ? 114.518 22.225 36.630 1.00 9.54 197 SER C CA 1
ATOM 5695 C C . SER C 1 197 ? 114.552 21.827 35.160 1.00 9.18 197 SER C C 1
ATOM 5696 O O . SER C 1 197 ? 113.564 21.240 34.644 1.00 9.12 197 SER C O 1
ATOM 5699 N N . TRP C 1 198 ? 115.677 22.092 34.498 1.00 9.07 198 TRP C N 1
ATOM 5700 C CA . TRP C 1 198 ? 115.842 21.660 33.110 1.00 9.41 198 TRP C CA 1
ATOM 5701 C C . TRP C 1 198 ? 115.860 20.140 32.981 1.00 10.34 198 TRP C C 1
ATOM 5702 O O . TRP C 1 198 ? 115.458 19.590 31.945 1.00 10.91 198 TRP C O 1
ATOM 5713 N N . ASP C 1 199 ? 116.316 19.461 34.038 1.00 10.74 199 ASP C N 1
ATOM 5714 C CA . ASP C 1 199 ? 116.330 18.008 34.046 1.00 11.59 199 ASP C CA 1
ATOM 5715 C C . ASP C 1 199 ? 114.900 17.474 34.082 1.00 10.57 199 ASP C C 1
ATOM 5716 O O . ASP C 1 199 ? 114.544 16.571 33.328 1.00 11.63 199 ASP C O 1
ATOM 5721 N N . MET C 1 200 ? 114.080 18.075 34.939 1.00 9.85 200 MET C N 1
ATOM 5722 C CA . MET C 1 200 ? 112.671 17.740 35.033 1.00 9.44 200 MET C CA 1
ATOM 5723 C C . MET C 1 200 ? 111.989 17.974 33.688 1.00 9.07 200 MET C C 1
ATOM 5724 O O . MET C 1 200 ? 111.262 17.101 33.200 1.00 9.05 200 MET C O 1
ATOM 5729 N N . GLN C 1 201 ? 112.252 19.122 33.054 1.00 8.76 201 GLN C N 1
ATOM 5730 C CA . GLN C 1 201 ? 111.554 19.452 31.815 1.00 9.23 201 GLN C CA 1
ATOM 5731 C C . GLN C 1 201 ? 111.756 18.381 30.752 1.00 10.01 201 GLN C C 1
ATOM 5732 O O . GLN C 1 201 ? 110.823 18.028 30.026 1.00 11.52 201 GLN C O 1
ATOM 5738 N N . ARG C 1 202 ? 112.973 17.862 30.617 1.00 10.10 202 ARG C N 1
ATOM 5739 C CA . ARG C 1 202 ? 113.188 16.844 29.602 1.00 10.26 202 ARG C CA 1
ATOM 5740 C C . ARG C 1 202 ? 112.651 15.485 30.029 1.00 9.97 202 ARG C C 1
ATOM 5741 O O . ARG C 1 202 ? 112.001 14.799 29.227 1.00 11.97 202 ARG C O 1
ATOM 5749 N N . ALA C 1 203 ? 112.827 15.117 31.291 1.00 9.97 203 ALA C N 1
ATOM 5750 C CA . ALA C 1 203 ? 112.426 13.768 31.721 1.00 9.98 203 ALA C CA 1
ATOM 5751 C C . ALA C 1 203 ? 110.911 13.604 31.818 1.00 9.90 203 ALA C C 1
ATOM 5752 O O . ALA C 1 203 ? 110.383 12.494 31.578 1.00 11.34 203 ALA C O 1
ATOM 5754 N N . VAL C 1 204 ? 110.217 14.668 32.205 1.00 9.64 204 VAL C N 1
ATOM 5755 C CA . VAL C 1 204 ? 108.779 14.530 32.474 1.00 10.66 204 VAL C CA 1
ATOM 5756 C C . VAL C 1 204 ? 107.985 14.156 31.218 1.00 11.63 204 VAL C C 1
ATOM 5757 O O . VAL C 1 204 ? 106.897 13.620 31.313 1.00 12.22 204 VAL C O 1
ATOM 5761 N N . ARG C 1 205 ? 108.541 14.401 30.037 1.00 11.64 205 ARG C N 1
ATOM 5762 C CA . ARG C 1 205 ? 107.902 13.968 28.783 1.00 11.45 205 ARG C CA 1
ATOM 5763 C C . ARG C 1 205 ? 107.649 12.476 28.767 1.00 11.79 205 ARG C C 1
ATOM 5764 O O . ARG C 1 205 ? 106.724 12.020 28.079 1.00 12.97 205 ARG C O 1
ATOM 5772 N N . SER C 1 206 ? 108.464 11.726 29.523 1.00 11.58 206 SER C N 1
ATOM 5773 C CA . SER C 1 206 ? 108.355 10.266 29.574 1.00 11.76 206 SER C CA 1
ATOM 5774 C C . SER C 1 206 ? 107.640 9.757 30.816 1.00 12.00 206 SER C C 1
ATOM 5775 O O . SER C 1 206 ? 107.661 8.561 31.108 1.00 13.70 206 SER C O 1
ATOM 5778 N N . MET C 1 207 ? 107.002 10.653 31.556 1.00 11.53 207 MET C N 1
ATOM 5779 C CA . MET C 1 207 ? 106.342 10.240 32.772 1.00 12.12 207 MET C CA 1
ATOM 5780 C C . MET C 1 207 ? 105.200 9.280 32.456 1.00 12.12 207 MET C C 1
ATOM 5781 O O . MET C 1 207 ? 104.382 9.537 31.578 1.00 12.47 207 MET C O 1
ATOM 5786 N N . THR C 1 208 ? 105.151 8.178 33.183 1.00 11.92 208 THR C N 1
ATOM 5787 C CA . THR C 1 208 ? 104.067 7.233 33.042 1.00 12.66 208 THR C CA 1
ATOM 5788 C C . THR C 1 208 ? 102.802 7.810 33.650 1.00 12.41 208 THR C C 1
ATOM 5789 O O . THR C 1 208 ? 102.854 8.523 34.664 1.00 13.09 208 THR C O 1
ATOM 5793 N N . VAL C 1 209 ? 101.664 7.553 32.997 1.00 12.65 209 VAL C N 1
ATOM 5794 C CA . VAL C 1 209 ? 100.382 8.051 33.498 1.00 14.08 209 VAL C CA 1
ATOM 5795 C C . VAL C 1 209 ? 99.365 6.923 33.433 1.00 15.09 209 VAL C C 1
ATOM 5796 O O . VAL C 1 209 ? 98.979 6.482 32.353 1.00 16.15 209 VAL C O 1
ATOM 5800 N N . GLU C 1 210 ? 98.898 6.469 34.586 1.00 14.62 210 GLU C N 1
ATOM 5801 C CA . GLU C 1 210 ? 97.963 5.352 34.600 1.00 15.29 210 GLU C CA 1
ATOM 5802 C C . GLU C 1 210 ? 96.516 5.855 34.662 1.00 14.78 210 GLU C C 1
ATOM 5803 O O . GLU C 1 210 ? 95.766 5.543 35.596 1.00 14.76 210 GLU C O 1
ATOM 5809 N N . ALA C 1 211 ? 96.134 6.644 33.660 1.00 13.83 211 ALA C N 1
ATOM 5810 C CA . ALA C 1 211 ? 94.797 7.234 33.617 1.00 13.38 211 ALA C CA 1
ATOM 5811 C C . ALA C 1 211 ? 93.711 6.175 33.475 1.00 12.53 211 ALA C C 1
ATOM 5812 O O . ALA C 1 211 ? 92.664 6.267 34.106 1.00 12.28 211 ALA C O 1
ATOM 5814 N N . ALA C 1 212 ? 93.944 5.161 32.656 1.00 12.65 212 ALA C N 1
ATOM 5815 C CA . ALA C 1 212 ? 92.902 4.161 32.432 1.00 13.93 212 ALA C CA 1
ATOM 5816 C C . ALA C 1 212 ? 92.538 3.477 33.759 1.00 14.37 212 ALA C C 1
ATOM 5817 O O . ALA C 1 212 ? 91.354 3.363 34.091 1.00 15.59 212 ALA C O 1
ATOM 5819 N N . LYS C 1 213 ? 93.544 3.069 34.531 1.00 15.17 213 LYS C N 1
ATOM 5820 C CA . LYS C 1 213 ? 93.296 2.416 35.804 1.00 15.92 213 LYS C CA 1
ATOM 5821 C C . LYS C 1 213 ? 92.693 3.395 36.798 1.00 15.70 213 LYS C C 1
ATOM 5822 O O . LYS C 1 213 ? 91.649 3.128 37.374 1.00 16.93 213 LYS C O 1
ATOM 5828 N N . GLY C 1 214 ? 93.343 4.543 36.992 1.00 14.77 214 GLY C N 1
ATOM 5829 C CA . GLY C 1 214 ? 92.875 5.484 38.001 1.00 14.86 214 GLY C CA 1
ATOM 5830 C C . GLY C 1 214 ? 91.460 5.975 37.764 1.00 14.45 214 GLY C C 1
ATOM 5831 O O . GLY C 1 214 ? 90.631 5.979 38.678 1.00 15.38 214 GLY C O 1
ATOM 5832 N N . LEU C 1 215 ? 91.175 6.405 36.541 1.00 13.39 215 LEU C N 1
ATOM 5833 C CA . LEU C 1 215 ? 89.856 6.952 36.254 1.00 13.20 215 LEU C CA 1
ATOM 5834 C C . LEU C 1 215 ? 88.784 5.879 36.198 1.00 14.19 215 LEU C C 1
ATOM 5835 O O . LEU C 1 215 ? 87.673 6.092 36.678 1.00 15.08 215 LEU C O 1
ATOM 5840 N N . SER C 1 216 ? 89.078 4.732 35.596 1.00 14.50 216 SER C N 1
ATOM 5841 C CA . SER C 1 216 ? 88.009 3.752 35.439 1.00 15.31 216 SER C CA 1
ATOM 5842 C C . SER C 1 216 ? 87.569 3.162 36.777 1.00 16.54 216 SER C C 1
ATOM 5843 O O . SER C 1 216 ? 86.403 2.767 36.913 1.00 17.27 216 SER C O 1
ATOM 5846 N N . LYS C 1 217 ? 88.467 3.105 37.761 1.00 16.84 217 LYS C N 1
ATOM 5847 C CA . LYS C 1 217 ? 88.121 2.511 39.052 1.00 19.19 217 LYS C CA 1
ATOM 5848 C C . LYS C 1 217 ? 87.610 3.521 40.081 1.00 17.92 217 LYS C C 1
ATOM 5849 O O . LYS C 1 217 ? 87.143 3.123 41.156 1.00 19.68 217 LYS C O 1
ATOM 5855 N N . ALA C 1 218 ? 87.670 4.815 39.759 1.00 16.68 218 ALA C N 1
ATOM 5856 C CA . ALA C 1 218 ? 87.282 5.841 40.737 1.00 16.50 218 ALA C CA 1
ATOM 5857 C C . ALA C 1 218 ? 85.794 5.787 41.061 1.00 17.08 218 ALA C C 1
ATOM 5858 O O . ALA C 1 218 ? 84.963 5.646 40.168 1.00 17.40 218 ALA C O 1
ATOM 5860 N N . GLU C 1 219 ? 85.464 5.944 42.344 1.00 17.71 219 GLU C N 1
ATOM 5861 C CA . GLU C 1 219 ? 84.069 6.028 42.773 1.00 18.60 219 GLU C CA 1
ATOM 5862 C C . GLU C 1 219 ? 83.673 7.417 43.286 1.00 17.22 219 GLU C C 1
ATOM 5863 O O . GLU C 1 219 ? 82.489 7.757 43.327 1.00 18.43 219 GLU C O 1
ATOM 5869 N N . VAL C 1 220 ? 84.656 8.205 43.709 1.00 15.81 220 VAL C N 1
ATOM 5870 C CA . VAL C 1 220 ? 84.379 9.555 44.181 1.00 15.24 220 VAL C CA 1
ATOM 5871 C C . VAL C 1 220 ? 83.954 10.422 42.987 1.00 15.00 220 VAL C C 1
ATOM 5872 O O . VAL C 1 220 ? 84.277 10.106 41.830 1.00 15.14 220 VAL C O 1
ATOM 5876 N N . PRO C 1 221 ? 83.240 11.523 43.261 1.00 15.50 221 PRO C N 1
ATOM 5877 C CA . PRO C 1 221 ? 82.941 12.464 42.178 1.00 15.34 221 PRO C CA 1
ATOM 5878 C C . PRO C 1 221 ? 84.189 13.012 41.486 1.00 13.47 221 PRO C C 1
ATOM 5879 O O . PRO C 1 221 ? 85.214 13.296 42.130 1.00 13.67 221 PRO C O 1
ATOM 5883 N N . LEU C 1 222 ? 84.103 13.108 40.163 1.00 13.08 222 LEU C N 1
ATOM 5884 C CA . LEU C 1 222 ? 85.150 13.651 39.308 1.00 13.32 222 LEU C CA 1
ATOM 5885 C C . LEU C 1 222 ? 84.544 14.723 38.436 1.00 13.42 222 LEU C C 1
ATOM 5886 O O . LEU C 1 222 ? 83.482 14.517 37.822 1.00 13.74 222 LEU C O 1
ATOM 5891 N N . LEU C 1 223 ? 85.211 15.867 38.396 1.00 13.31 223 LEU C N 1
ATOM 5892 C CA . LEU C 1 223 ? 84.759 16.994 37.597 1.00 13.15 223 LEU C CA 1
ATOM 5893 C C . LEU C 1 223 ? 85.902 17.438 36.710 1.00 12.03 223 LEU C C 1
ATOM 5894 O O . LEU C 1 223 ? 87.018 17.669 37.201 1.00 12.48 223 LEU C O 1
ATOM 5899 N N . LEU C 1 224 ? 85.658 17.525 35.411 1.00 12.48 224 LEU C N 1
ATOM 5900 C CA . LEU C 1 224 ? 86.663 17.996 34.467 1.00 12.18 224 LEU C CA 1
ATOM 5901 C C . LEU C 1 224 ? 86.266 19.366 33.962 1.00 12.41 224 LEU C C 1
ATOM 5902 O O . LEU C 1 224 ? 85.229 19.495 33.317 1.00 13.14 224 LEU C O 1
ATOM 5907 N N . LEU C 1 225 ? 87.061 20.386 34.285 1.00 12.07 225 LEU C N 1
ATOM 5908 C CA . LEU C 1 225 ? 86.798 21.757 33.872 1.00 11.39 225 LEU C CA 1
ATOM 5909 C C . LEU C 1 225 ? 87.874 22.158 32.893 1.00 10.89 225 LEU C C 1
ATOM 5910 O O . LEU C 1 225 ? 89.063 22.134 33.253 1.00 11.38 225 LEU C O 1
ATOM 5915 N N . TYR C 1 226 ? 87.505 22.493 31.667 1.00 10.09 226 TYR C N 1
ATOM 5916 C CA . TYR C 1 226 ? 88.478 22.845 30.632 1.00 10.58 226 TYR C CA 1
ATOM 5917 C C . TYR C 1 226 ? 88.114 24.127 29.929 1.00 9.80 226 TYR C C 1
ATOM 5918 O O . TYR C 1 226 ? 86.944 24.369 29.633 1.00 10.46 226 TYR C O 1
ATOM 5927 N N . GLY C 1 227 ? 89.118 24.928 29.600 1.00 10.15 227 GLY C N 1
ATOM 5928 C CA . GLY C 1 227 ? 88.933 26.001 28.650 1.00 10.71 227 GLY C CA 1
ATOM 5929 C C . GLY C 1 227 ? 88.775 25.429 27.249 1.00 11.29 227 GLY C C 1
ATOM 5930 O O . GLY C 1 227 ? 89.597 24.630 26.798 1.00 11.17 227 GLY C O 1
ATOM 5931 N N . ALA C 1 228 ? 87.714 25.826 26.539 1.00 12.19 228 ALA C N 1
ATOM 5932 C CA . ALA C 1 228 ? 87.499 25.299 25.195 1.00 13.00 228 ALA C CA 1
ATOM 5933 C C . ALA C 1 228 ? 88.608 25.694 24.230 1.00 13.89 228 ALA C C 1
ATOM 5934 O O . ALA C 1 228 ? 88.807 25.040 23.213 1.00 16.31 228 ALA C O 1
ATOM 5936 N N . GLN C 1 229 ? 89.322 26.767 24.541 1.00 12.93 229 GLN C N 1
ATOM 5937 C CA A GLN C 1 229 ? 90.397 27.292 23.694 0.39 13.10 229 GLN C CA 1
ATOM 5938 C CA B GLN C 1 229 ? 90.378 27.192 23.620 0.61 13.27 229 GLN C CA 1
ATOM 5939 C C . GLN C 1 229 ? 91.772 26.806 24.109 1.00 12.65 229 GLN C C 1
ATOM 5940 O O . GLN C 1 229 ? 92.769 27.337 23.636 1.00 13.43 229 GLN C O 1
ATOM 5951 N N . ASP C 1 230 ? 91.826 25.834 25.028 1.00 11.48 230 ASP C N 1
ATOM 5952 C CA . ASP C 1 230 ? 93.111 25.356 25.564 1.00 11.11 230 ASP C CA 1
ATOM 5953 C C . ASP C 1 230 ? 94.071 25.035 24.416 1.00 11.00 230 ASP C C 1
ATOM 5954 O O . ASP C 1 230 ? 93.783 24.202 23.550 1.00 11.52 230 ASP C O 1
ATOM 5959 N N . ALA C 1 231 ? 95.201 25.736 24.395 1.00 9.95 231 ALA C N 1
ATOM 5960 C CA . ALA C 1 231 ? 96.176 25.608 23.305 1.00 10.62 231 ALA C CA 1
ATOM 5961 C C . ALA C 1 231 ? 97.242 24.560 23.582 1.00 11.04 231 ALA C C 1
ATOM 5962 O O . ALA C 1 231 ? 98.165 24.410 22.773 1.00 12.69 231 ALA C O 1
ATOM 5964 N N . LEU C 1 232 ? 97.142 23.873 24.722 1.00 9.63 232 LEU C N 1
ATOM 5965 C CA . LEU C 1 232 ? 98.175 22.892 25.116 1.00 10.10 232 LEU C CA 1
ATOM 5966 C C . LEU C 1 232 ? 97.611 21.480 25.268 1.00 10.22 232 LEU C C 1
ATOM 5967 O O . LEU C 1 232 ? 98.217 20.518 24.773 1.00 11.16 232 LEU C O 1
ATOM 5972 N N . VAL C 1 233 ? 96.466 21.374 25.944 1.00 10.15 233 VAL C N 1
ATOM 5973 C CA . VAL C 1 233 ? 95.748 20.112 26.067 1.00 10.34 233 VAL C CA 1
ATOM 5974 C C . VAL C 1 233 ? 94.504 20.201 25.206 1.00 10.31 233 VAL C C 1
ATOM 5975 O O . VAL C 1 233 ? 93.796 21.207 25.286 1.00 11.04 233 VAL C O 1
ATOM 5979 N N . LYS C 1 234 ? 94.253 19.184 24.375 1.00 10.11 234 LYS C N 1
ATOM 5980 C CA . LYS C 1 234 ? 93.040 19.187 23.554 1.00 10.47 234 LYS C CA 1
ATOM 5981 C C . LYS C 1 234 ? 91.838 18.893 24.447 1.00 10.69 234 LYS C C 1
ATOM 5982 O O . LYS C 1 234 ? 91.685 17.773 24.926 1.00 11.53 234 LYS C O 1
ATOM 5988 N N . ALA C 1 235 ? 90.978 19.890 24.661 1.00 9.96 235 ALA C N 1
ATOM 5989 C CA . ALA C 1 235 ? 89.939 19.780 25.682 1.00 10.53 235 ALA C CA 1
ATOM 5990 C C . ALA C 1 235 ? 88.888 18.711 25.352 1.00 11.42 235 ALA C C 1
ATOM 5991 O O . ALA C 1 235 ? 88.683 17.782 26.135 1.00 11.23 235 ALA C O 1
ATOM 5993 N N . LYS C 1 236 ? 88.243 18.818 24.200 1.00 11.68 236 LYS C N 1
ATOM 5994 C CA . LYS C 1 236 ? 87.182 17.849 23.933 1.00 12.47 236 LYS C CA 1
ATOM 5995 C C . LYS C 1 236 ? 87.693 16.401 23.804 1.00 12.27 236 LYS C C 1
ATOM 5996 O O . LYS C 1 236 ? 87.085 15.501 24.366 1.00 12.46 236 LYS C O 1
ATOM 6002 N N . PRO C 1 237 ? 88.830 16.169 23.127 1.00 11.69 237 PRO C N 1
ATOM 6003 C CA . PRO C 1 237 ? 89.302 14.774 23.078 1.00 11.74 237 PRO C CA 1
ATOM 6004 C C . PRO C 1 237 ? 89.730 14.220 24.429 1.00 11.07 237 PRO C C 1
ATOM 6005 O O . PRO C 1 237 ? 89.538 13.037 24.712 1.00 11.96 237 PRO C O 1
ATOM 6009 N N . SER C 1 238 ? 90.309 15.070 25.262 1.00 11.55 238 SER C N 1
ATOM 6010 C CA . SER C 1 238 ? 90.703 14.636 26.596 1.00 10.70 238 SER C CA 1
ATOM 6011 C C . SER C 1 238 ? 89.461 14.285 27.428 1.00 10.61 238 SER C C 1
ATOM 6012 O O . SER C 1 238 ? 89.428 13.265 28.110 1.00 10.90 238 SER C O 1
ATOM 6015 N N . ILE C 1 239 ? 88.447 15.136 27.382 1.00 10.73 239 ILE C N 1
ATOM 6016 C CA . ILE C 1 239 ? 87.205 14.854 28.094 1.00 11.06 239 ILE C CA 1
ATOM 6017 C C . ILE C 1 239 ? 86.556 13.589 27.563 1.00 11.39 239 ILE C C 1
ATOM 6018 O O . ILE C 1 239 ? 86.076 12.780 28.349 1.00 11.92 239 ILE C O 1
ATOM 6023 N N . ALA C 1 240 ? 86.578 13.400 26.245 1.00 10.89 240 ALA C N 1
ATOM 6024 C CA . ALA C 1 240 ? 85.908 12.232 25.648 1.00 11.03 240 ALA C CA 1
ATOM 6025 C C . ALA C 1 240 ? 86.614 10.959 26.075 1.00 11.43 240 ALA C C 1
ATOM 6026 O O . ALA C 1 240 ? 85.956 9.937 26.314 1.00 12.35 240 ALA C O 1
ATOM 6028 N N . ARG C 1 241 ? 87.954 10.987 26.119 1.00 11.11 241 ARG C N 1
ATOM 6029 C CA . ARG C 1 241 ? 88.700 9.833 26.598 1.00 11.56 241 ARG C CA 1
ATOM 6030 C C . ARG C 1 241 ? 88.392 9.548 28.064 1.00 11.87 241 ARG C C 1
ATOM 6031 O O . ARG C 1 241 ? 88.135 8.397 28.423 1.00 12.28 241 ARG C O 1
ATOM 6039 N N . ALA C 1 242 ? 88.386 10.589 28.898 1.00 11.18 242 ALA C N 1
ATOM 6040 C CA . ALA C 1 242 ? 88.091 10.395 30.308 1.00 10.53 242 ALA C CA 1
ATOM 6041 C C . ALA C 1 242 ? 86.694 9.797 30.484 1.00 10.76 242 ALA C C 1
ATOM 6042 O O . ALA C 1 242 ? 86.519 8.838 31.246 1.00 11.55 242 ALA C O 1
ATOM 6044 N N . LYS C 1 243 ? 85.713 10.336 29.763 1.00 10.58 243 LYS C N 1
ATOM 6045 C CA . LYS C 1 243 ? 84.338 9.811 29.862 1.00 10.92 243 LYS C CA 1
ATOM 6046 C C . LYS C 1 243 ? 84.202 8.400 29.322 1.00 12.31 243 LYS C C 1
ATOM 6047 O O . LYS C 1 243 ? 83.343 7.662 29.789 1.00 12.79 243 LYS C O 1
ATOM 6053 N N . SER C 1 244 ? 85.036 8.009 28.360 1.00 12.14 244 SER C N 1
ATOM 6054 C CA . SER C 1 244 ? 85.041 6.611 27.943 1.00 12.96 244 SER C CA 1
ATOM 6055 C C . SER C 1 244 ? 85.521 5.696 29.072 1.00 13.58 244 SER C C 1
ATOM 6056 O O . SER C 1 244 ? 85.041 4.573 29.228 1.00 14.64 244 SER C O 1
ATOM 6059 N N . LEU C 1 245 ? 86.517 6.165 29.814 1.00 13.16 245 LEU C N 1
ATOM 6060 C CA . LEU C 1 245 ? 87.046 5.394 30.931 1.00 13.85 245 LEU C CA 1
ATOM 6061 C C . LEU C 1 245 ? 86.070 5.352 32.094 1.00 14.56 245 LEU C C 1
ATOM 6062 O O . LEU C 1 245 ? 85.983 4.345 32.805 1.00 15.57 245 LEU C O 1
ATOM 6067 N N . ASN C 1 246 ? 85.320 6.436 32.269 1.00 14.22 246 ASN C N 1
ATOM 6068 C CA . ASN C 1 246 ? 84.422 6.569 33.398 1.00 13.91 246 ASN C CA 1
ATOM 6069 C C . ASN C 1 246 ? 83.299 7.505 33.002 1.00 14.09 246 ASN C C 1
ATOM 6070 O O . ASN C 1 246 ? 83.441 8.715 33.088 1.00 14.14 246 ASN C O 1
ATOM 6075 N N . PRO C 1 247 ? 82.145 6.940 32.595 1.00 15.07 247 PRO C N 1
ATOM 6076 C CA . PRO C 1 247 ? 81.077 7.808 32.084 1.00 15.53 247 PRO C CA 1
ATOM 6077 C C . PRO C 1 247 ? 80.337 8.569 33.179 1.00 15.13 247 PRO C C 1
ATOM 6078 O O . PRO C 1 247 ? 79.436 9.358 32.858 1.00 15.94 247 PRO C O 1
ATOM 6082 N N . ARG C 1 248 ? 80.693 8.348 34.443 1.00 14.94 248 ARG C N 1
ATOM 6083 C CA . ARG C 1 248 ? 80.129 9.146 35.534 1.00 15.49 248 ARG C CA 1
ATOM 6084 C C . ARG C 1 248 ? 80.857 10.466 35.762 1.00 15.32 248 ARG C C 1
ATOM 6085 O O . ARG C 1 248 ? 80.441 11.297 36.578 1.00 15.92 248 ARG C O 1
ATOM 6093 N N . ILE C 1 249 ? 81.965 10.659 35.057 1.00 14.22 249 ILE C N 1
ATOM 6094 C CA . ILE C 1 249 ? 82.651 11.949 35.067 1.00 14.34 249 ILE C CA 1
ATOM 6095 C C . ILE C 1 249 ? 81.717 13.060 34.572 1.00 14.45 249 ILE C C 1
ATOM 6096 O O . ILE C 1 249 ? 81.008 12.887 33.572 1.00 15.97 249 ILE C O 1
ATOM 6101 N N . ARG C 1 250 ? 81.704 14.187 35.284 1.00 14.14 250 ARG C N 1
ATOM 6102 C CA . ARG C 1 250 ? 81.043 15.383 34.795 1.00 14.33 250 ARG C CA 1
ATOM 6103 C C . ARG C 1 250 ? 82.073 16.319 34.191 1.00 13.78 250 ARG C C 1
ATOM 6104 O O . ARG C 1 250 ? 83.208 16.399 34.675 1.00 14.34 250 ARG C O 1
ATOM 6106 N N . SER C 1 251 ? 81.692 17.058 33.162 1.00 12.81 251 SER C N 1
ATOM 6107 C CA . SER C 1 251 ? 82.606 18.027 32.566 1.00 13.10 251 SER C CA 1
ATOM 6108 C C . SER C 1 251 ? 81.914 19.343 32.295 1.00 13.34 251 SER C C 1
ATOM 6109 O O . SER C 1 251 ? 80.683 19.403 32.169 1.00 14.36 251 SER C O 1
ATOM 6112 N N . GLU C 1 252 ? 82.730 20.398 32.234 1.00 13.53 252 GLU C N 1
ATOM 6113 C CA . GLU C 1 252 ? 82.270 21.720 31.837 1.00 15.47 252 GLU C CA 1
ATOM 6114 C C . GLU C 1 252 ? 83.325 22.352 30.965 1.00 13.23 252 GLU C C 1
ATOM 6115 O O . GLU C 1 252 ? 84.504 22.252 31.274 1.00 13.65 252 GLU C O 1
ATOM 6121 N N . LEU C 1 253 ? 82.901 23.000 29.890 1.00 14.23 253 LEU C N 1
ATOM 6122 C CA . LEU C 1 253 ? 83.784 23.762 29.019 1.00 15.73 253 LEU C CA 1
ATOM 6123 C C . LEU C 1 253 ? 83.589 25.233 29.241 1.00 16.15 253 LEU C C 1
ATOM 6124 O O . LEU C 1 253 ? 82.469 25.737 29.160 1.00 18.00 253 LEU C O 1
ATOM 6129 N N . 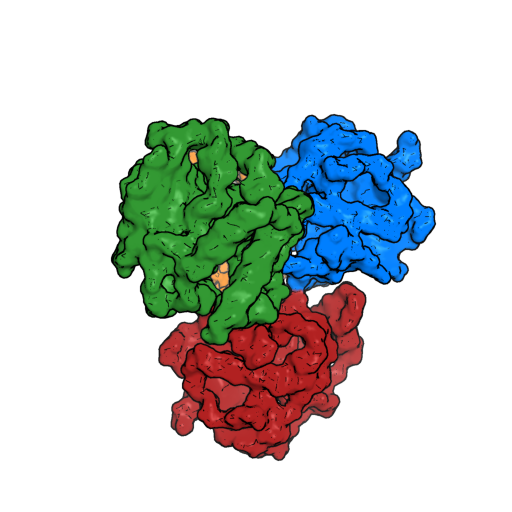TYR C 1 254 ? 84.671 25.936 29.521 1.00 14.54 254 TYR C N 1
ATOM 6130 C CA . TYR C 1 254 ? 84.630 27.399 29.549 1.00 14.33 254 TYR C CA 1
ATOM 6131 C C . TYR C 1 254 ? 84.903 27.920 28.128 1.00 15.29 254 TYR C C 1
ATOM 6132 O O . TYR C 1 254 ? 86.038 27.859 27.661 1.00 15.35 254 TYR C O 1
ATOM 6141 N N . ALA C 1 255 ? 83.875 28.424 27.445 1.00 16.01 255 ALA C N 1
ATOM 6142 C CA . ALA C 1 255 ? 83.968 28.698 26.015 1.00 16.97 255 ALA C CA 1
ATOM 6143 C C . ALA C 1 255 ? 85.109 29.640 25.661 1.00 18.03 255 ALA C C 1
ATOM 6144 O O . ALA C 1 255 ? 85.749 29.471 24.626 1.00 18.61 255 ALA C O 1
ATOM 6146 N N . ASP C 1 256 ? 85.362 30.623 26.520 1.00 18.41 256 ASP C N 1
ATOM 6147 C CA . ASP C 1 256 ? 86.287 31.693 26.184 1.00 20.59 256 ASP C CA 1
ATOM 6148 C C . ASP C 1 256 ? 87.605 31.618 26.948 1.00 18.53 256 ASP C C 1
ATOM 6149 O O . ASP C 1 256 ? 88.383 32.555 26.883 1.00 20.03 256 ASP C O 1
ATOM 6154 N N . SER C 1 257 ? 87.858 30.531 27.678 1.00 15.52 257 SER C N 1
ATOM 6155 C CA . SER C 1 257 ? 89.125 30.351 28.373 1.00 14.80 257 SER C CA 1
ATOM 6156 C C . SER C 1 257 ? 90.018 29.389 27.610 1.00 13.11 257 SER C C 1
ATOM 6157 O O . SER C 1 257 ? 89.556 28.522 26.865 1.00 13.45 257 SER C O 1
ATOM 6160 N N . GLY C 1 258 ? 91.324 29.552 27.830 1.00 12.81 258 GLY C N 1
ATOM 6161 C CA . GLY C 1 258 ? 92.340 28.608 27.406 1.00 12.19 258 GLY C CA 1
ATOM 6162 C C . GLY C 1 258 ? 92.703 27.662 28.516 1.00 11.17 258 GLY C C 1
ATOM 6163 O O . GLY C 1 258 ? 91.856 27.180 29.261 1.00 12.66 258 GLY C O 1
ATOM 6164 N N . HIS C 1 259 ? 94.005 27.401 28.621 1.00 10.00 259 HIS C N 1
ATOM 6165 C CA . HIS C 1 259 ? 94.549 26.333 29.475 1.00 9.94 259 HIS C CA 1
ATOM 6166 C C . HIS C 1 259 ? 94.460 26.623 30.982 1.00 10.38 259 HIS C C 1
ATOM 6167 O O . HIS C 1 259 ? 94.580 25.696 31.793 1.00 10.51 259 HIS C O 1
ATOM 6174 N N . ALA C 1 260 ? 94.247 27.890 31.358 1.00 11.35 260 ALA C N 1
ATOM 6175 C CA . ALA C 1 260 ? 94.238 28.266 32.768 1.00 11.32 260 ALA C CA 1
ATOM 6176 C C . ALA C 1 260 ? 92.968 28.996 33.191 1.00 12.48 260 ALA C C 1
ATOM 6177 O O . ALA C 1 260 ? 93.027 30.152 33.588 1.00 12.99 260 ALA C O 1
ATOM 6179 N N . PRO C 1 261 ? 91.817 28.305 33.157 1.00 12.17 261 PRO C N 1
ATOM 6180 C CA . PRO C 1 261 ? 90.539 28.965 33.475 1.00 12.19 261 PRO C CA 1
ATOM 6181 C C . PRO C 1 261 ? 90.462 29.480 34.913 1.00 12.82 261 PRO C C 1
ATOM 6182 O O . PRO C 1 261 ? 89.703 30.415 35.193 1.00 13.30 261 PRO C O 1
ATOM 6186 N N . PHE C 1 262 ? 91.256 28.913 35.814 1.00 12.60 262 PHE C N 1
ATOM 6187 C CA . PHE C 1 262 ? 91.285 29.366 37.208 1.00 12.62 262 PHE C CA 1
ATOM 6188 C C . PHE C 1 262 ? 91.907 30.775 37.350 1.00 12.08 262 PHE C C 1
ATOM 6189 O O . PHE C 1 262 ? 91.624 31.482 38.325 1.00 12.42 262 PHE C O 1
ATOM 6197 N N . LEU C 1 263 ? 92.713 31.170 36.359 1.00 12.24 263 LEU C N 1
ATOM 6198 C CA . LEU C 1 263 ? 93.237 32.531 36.265 1.00 13.58 263 LEU C CA 1
ATOM 6199 C C . LEU C 1 263 ? 92.404 33.402 35.319 1.00 13.90 263 LEU C C 1
ATOM 6200 O O . LEU C 1 263 ? 92.219 34.582 35.572 1.00 15.12 263 LEU C O 1
ATOM 6205 N N . GLU C 1 264 ? 91.885 32.813 34.239 1.00 13.36 264 GLU C N 1
ATOM 6206 C CA . GLU C 1 264 ? 91.157 33.578 33.218 1.00 13.56 264 GLU C CA 1
ATOM 6207 C C . GLU C 1 264 ? 89.733 33.942 33.620 1.00 14.46 264 GLU C C 1
ATOM 6208 O O . GLU C 1 264 ? 89.249 35.018 33.253 1.00 15.98 264 GLU C O 1
ATOM 6214 N N . GLU C 1 265 ? 89.079 33.028 34.341 1.00 14.15 265 GLU C N 1
ATOM 6215 C CA . GLU C 1 265 ? 87.691 33.199 34.797 1.00 14.63 265 GLU C CA 1
ATOM 6216 C C . GLU C 1 265 ? 87.621 32.809 36.269 1.00 15.12 265 GLU C C 1
ATOM 6217 O O . GLU C 1 265 ? 87.021 31.800 36.623 1.00 15.10 265 GLU C O 1
ATOM 6223 N N . PRO C 1 266 ? 88.278 33.592 37.137 1.00 15.08 266 PRO C N 1
ATOM 6224 C CA . PRO C 1 266 ? 88.466 33.123 38.514 1.00 15.35 266 PRO C CA 1
ATOM 6225 C C . PRO C 1 266 ? 87.174 33.094 39.326 1.00 16.13 266 PRO C C 1
ATOM 6226 O O . PRO C 1 266 ? 87.046 32.213 40.168 1.00 16.13 266 PRO C O 1
ATOM 6230 N N . GLU C 1 267 ? 86.245 34.027 39.095 1.00 16.24 267 GLU C N 1
ATOM 6231 C CA . GLU C 1 267 ? 85.009 34.038 39.868 1.00 17.02 267 GLU C CA 1
ATOM 6232 C C . GLU C 1 267 ? 84.181 32.808 39.524 1.00 16.10 267 GLU C C 1
ATOM 6233 O O . GLU C 1 267 ? 83.663 32.130 40.405 1.00 17.05 267 GLU C O 1
ATOM 6239 N N . ARG C 1 268 ? 84.116 32.487 38.238 1.00 15.19 268 ARG C N 1
ATOM 6240 C CA . ARG C 1 268 ? 83.377 31.315 37.775 1.00 14.74 268 ARG C CA 1
ATOM 6241 C C . ARG C 1 268 ? 84.056 30.045 38.286 1.00 14.80 268 ARG C C 1
ATOM 6242 O O . ARG C 1 268 ? 83.400 29.151 38.807 1.00 15.50 268 ARG C O 1
ATOM 6250 N N . PHE C 1 269 ? 85.386 29.985 38.179 1.00 14.15 269 PHE C N 1
ATOM 6251 C CA . PHE C 1 269 ? 86.109 28.810 38.669 1.00 13.58 269 PHE C CA 1
ATOM 6252 C C . PHE C 1 269 ? 85.928 28.609 40.170 1.00 14.18 269 PHE C C 1
ATOM 6253 O O . PHE C 1 269 ? 85.699 27.491 40.643 1.00 14.16 269 PHE C O 1
ATOM 6261 N N . ASN C 1 270 ? 86.037 29.693 40.934 1.00 14.70 270 ASN C N 1
ATOM 6262 C CA . ASN C 1 270 ? 85.919 29.567 42.380 1.00 15.33 270 ASN C CA 1
ATOM 6263 C C . ASN C 1 270 ? 84.515 29.126 42.800 1.00 15.69 270 ASN C C 1
ATOM 6264 O O . ASN C 1 270 ? 84.367 28.394 43.769 1.00 16.42 270 ASN C O 1
ATOM 6269 N N . ARG C 1 271 ? 83.504 29.591 42.075 1.00 15.14 271 ARG C N 1
ATOM 6270 C CA . ARG C 1 271 ? 82.133 29.135 42.292 1.00 15.09 271 ARG C CA 1
ATOM 6271 C C . ARG C 1 271 ? 82.016 27.638 42.006 1.00 15.19 271 ARG C C 1
ATOM 6272 O O . ARG C 1 271 ? 81.495 26.881 42.841 1.00 15.55 271 ARG C O 1
ATOM 6280 N N . ASP C 1 272 ? 82.497 27.215 40.839 1.00 14.40 272 ASP C N 1
ATOM 6281 C CA . ASP C 1 272 ? 82.432 25.785 40.489 1.00 14.29 272 ASP C CA 1
ATOM 6282 C C . ASP C 1 272 ? 83.177 24.939 41.532 1.00 14.27 272 ASP C C 1
ATOM 6283 O O . ASP C 1 272 ? 82.704 23.880 41.925 1.00 15.36 272 ASP C O 1
ATOM 6288 N N . LEU C 1 273 ? 84.357 25.383 41.963 1.00 14.24 273 LEU C N 1
ATOM 6289 C CA . LEU C 1 273 ? 85.125 24.604 42.923 1.00 14.40 273 LEU C CA 1
ATOM 6290 C C . LEU C 1 273 ? 84.400 24.514 44.267 1.00 15.78 273 LEU C C 1
ATOM 6291 O O . LEU C 1 273 ? 84.251 23.420 44.828 1.00 16.07 273 LEU C O 1
ATOM 6296 N N . SER C 1 274 ? 83.914 25.648 44.767 1.00 17.36 274 SER C N 1
ATOM 6297 C CA A SER C 1 274 ? 83.180 25.654 46.026 0.65 18.44 274 SER C CA 1
ATOM 6298 C CA B SER C 1 274 ? 83.177 25.667 46.019 0.35 18.57 274 SER C CA 1
ATOM 6299 C C . SER C 1 274 ? 81.978 24.739 45.949 1.00 18.85 274 SER C C 1
ATOM 6300 O O . SER C 1 274 ? 81.719 23.980 46.873 1.00 19.67 274 SER C O 1
ATOM 6305 N N . ASP C 1 275 ? 81.255 24.808 44.846 1.00 18.47 275 ASP C N 1
ATOM 6306 C CA . ASP C 1 275 ? 80.044 23.986 44.731 1.00 19.65 275 ASP C CA 1
ATOM 6307 C C . ASP C 1 275 ? 80.434 22.509 44.708 1.00 18.81 275 ASP C C 1
ATOM 6308 O O . ASP C 1 275 ? 79.764 21.660 45.314 1.00 19.93 275 ASP C O 1
ATOM 6313 N N . PHE C 1 276 ? 81.534 22.208 44.022 1.00 16.85 276 PHE C N 1
ATOM 6314 C CA . PHE C 1 276 ? 81.988 20.825 43.918 1.00 16.94 276 PHE C CA 1
ATOM 6315 C C . PHE C 1 276 ? 82.366 20.270 45.289 1.00 17.73 276 PHE C C 1
ATOM 6316 O O . PHE C 1 276 ? 82.001 19.150 45.631 1.00 17.42 276 PHE C O 1
ATOM 6324 N N . VAL C 1 277 ? 83.121 21.054 46.052 1.00 18.32 277 VAL C N 1
ATOM 6325 C CA . VAL C 1 277 ? 83.559 20.632 47.376 1.00 19.10 277 VAL C CA 1
ATOM 6326 C C . VAL C 1 277 ? 82.347 20.390 48.274 1.00 20.33 277 VAL C C 1
ATOM 6327 O O . VAL C 1 277 ? 82.257 19.355 48.940 1.00 21.54 277 VAL C O 1
ATOM 6331 N N . ARG C 1 278 ? 81.412 21.335 48.282 1.00 21.27 278 ARG C N 1
ATOM 6332 C CA . ARG C 1 278 ? 80.183 21.141 49.060 1.00 23.05 278 ARG C CA 1
ATOM 6333 C C . ARG C 1 278 ? 79.469 19.848 48.672 1.00 24.11 278 ARG C C 1
ATOM 6334 O O . ARG C 1 278 ? 79.068 19.063 49.533 1.00 25.15 278 ARG C O 1
ATOM 6336 N N . MET C 1 279 ? 79.329 19.625 47.374 1.00 23.63 279 MET C N 1
ATOM 6337 C CA . MET C 1 279 ? 78.680 18.415 46.886 1.00 23.78 279 MET C CA 1
ATOM 6338 C C . MET C 1 279 ? 79.445 17.170 47.333 1.00 24.39 279 MET C C 1
ATOM 6339 O O . MET C 1 279 ? 78.857 16.225 47.852 1.00 24.61 279 MET C O 1
ATOM 6344 N N . ALA C 1 280 ? 80.761 17.183 47.141 1.00 24.05 280 ALA C N 1
ATOM 6345 C CA . ALA C 1 280 ? 81.581 16.021 47.461 1.00 24.37 280 ALA C CA 1
ATOM 6346 C C . ALA C 1 280 ? 81.529 15.664 48.943 1.00 26.15 280 ALA C C 1
ATOM 6347 O O . ALA C 1 280 ? 81.525 14.482 49.300 1.00 27.28 280 ALA C O 1
ATOM 6349 N N . LEU C 1 281 ? 81.482 16.670 49.808 1.00 27.49 281 LEU C N 1
ATOM 6350 C CA . LEU C 1 281 ? 81.474 16.409 51.248 1.00 30.08 281 LEU C CA 1
ATOM 6351 C C . LEU C 1 281 ? 80.114 15.929 51.753 1.00 33.57 281 LEU C C 1
ATOM 6352 O O . LEU C 1 281 ? 80.003 15.493 52.883 1.00 33.44 281 LEU C O 1
ATOM 6357 N N . SER C 1 282 ? 79.097 15.998 50.907 1.00 37.75 282 SER C N 1
ATOM 6358 C CA . SER C 1 282 ? 77.750 15.614 51.319 1.00 43.12 282 SER C CA 1
ATOM 6359 C C . SER C 1 282 ? 77.289 14.312 50.682 1.00 47.22 282 SER C C 1
ATOM 6360 O O . SER C 1 282 ? 76.117 14.184 50.322 1.00 48.03 282 SER C O 1
ATOM 6363 N N . ARG C 1 283 ? 78.190 13.345 50.543 1.00 50.13 283 ARG C N 1
ATOM 6364 C CA . ARG C 1 283 ? 77.799 12.059 49.976 1.00 53.38 283 ARG C CA 1
ATOM 6365 C C . ARG C 1 283 ? 77.671 10.967 51.043 1.00 55.92 283 ARG C C 1
ATOM 6366 O O . ARG C 1 283 ? 77.603 9.775 50.730 1.00 55.34 283 ARG C O 1
ATOM 6375 N N . ARG D 1 12 ? 96.935 -18.225 26.558 1.00 29.37 12 ARG D N 1
ATOM 6376 C CA . ARG D 1 12 ? 97.152 -16.787 26.641 1.00 28.03 12 ARG D CA 1
ATOM 6377 C C . ARG D 1 12 ? 96.735 -16.082 25.352 1.00 25.38 12 ARG D C 1
ATOM 6378 O O . ARG D 1 12 ? 96.681 -16.722 24.275 1.00 24.98 12 ARG D O 1
ATOM 6380 N N . ASP D 1 13 ? 96.415 -14.783 25.503 1.00 23.14 13 ASP D N 1
ATOM 6381 C CA A ASP D 1 13 ? 96.084 -13.877 24.401 0.51 21.66 13 ASP D CA 1
ATOM 6382 C CA B ASP D 1 13 ? 96.094 -13.877 24.397 0.49 21.68 13 ASP D CA 1
ATOM 6383 C C . ASP D 1 13 ? 96.847 -12.573 24.584 1.00 19.61 13 ASP D C 1
ATOM 6384 O O . ASP D 1 13 ? 96.880 -12.006 25.691 1.00 19.99 13 ASP D O 1
ATOM 6393 N N . TYR D 1 14 ? 97.453 -12.086 23.517 1.00 15.23 14 TYR D N 1
ATOM 6394 C CA . TYR D 1 14 ? 98.224 -10.845 23.621 1.00 13.47 14 TYR D CA 1
ATOM 6395 C C . TYR D 1 14 ? 98.375 -10.270 22.223 1.00 13.17 14 TYR D C 1
ATOM 6396 O O . TYR D 1 14 ? 97.824 -10.825 21.253 1.00 14.59 14 TYR D O 1
ATOM 6405 N N . THR D 1 15 ? 99.084 -9.161 22.084 1.00 12.98 15 THR D N 1
ATOM 6406 C CA . THR D 1 15 ? 99.262 -8.603 20.762 1.00 13.16 15 THR D CA 1
ATOM 6407 C C . THR D 1 15 ? 100.730 -8.456 20.436 1.00 13.15 15 THR D C 1
ATOM 6408 O O . THR D 1 15 ? 101.571 -8.382 21.339 1.00 14.48 15 THR D O 1
ATOM 6412 N N . VAL D 1 16 ? 101.011 -8.401 19.138 1.00 12.31 16 VAL D N 1
ATOM 6413 C CA . VAL D 1 16 ? 102.355 -8.173 18.599 1.00 12.12 16 VAL D CA 1
ATOM 6414 C C . VAL D 1 16 ? 102.244 -7.111 17.521 1.00 11.65 16 VAL D C 1
ATOM 6415 O O . VAL D 1 16 ? 101.400 -7.234 16.645 1.00 12.18 16 VAL D O 1
ATOM 6419 N N . THR D 1 17 ? 103.064 -6.070 17.569 1.00 11.60 17 THR D N 1
ATOM 6420 C CA . THR D 1 17 ? 102.960 -5.017 16.575 1.00 12.38 17 THR D CA 1
ATOM 6421 C C . THR D 1 17 ? 103.956 -5.298 15.452 1.00 12.94 17 THR D C 1
ATOM 6422 O O . THR D 1 17 ? 105.160 -5.470 15.698 1.00 14.59 17 THR D O 1
ATOM 6426 N N . ALA D 1 18 ? 103.462 -5.381 14.227 1.00 12.10 18 ALA D N 1
ATOM 6427 C CA . ALA D 1 18 ? 104.286 -5.642 13.048 1.00 11.58 18 ALA D CA 1
ATOM 6428 C C . ALA D 1 18 ? 105.081 -4.407 12.631 1.00 12.20 18 ALA D C 1
ATOM 6429 O O . ALA D 1 18 ? 104.817 -3.313 13.112 1.00 12.06 18 ALA D O 1
ATOM 6431 N N . PRO D 1 19 ? 106.082 -4.577 11.752 1.00 12.07 19 PRO D N 1
ATOM 6432 C CA . PRO D 1 19 ? 106.941 -3.440 11.381 1.00 13.40 19 PRO D CA 1
ATOM 6433 C C . PRO D 1 19 ? 106.201 -2.227 10.786 1.00 13.92 19 PRO D C 1
ATOM 6434 O O . PRO D 1 19 ? 106.695 -1.105 10.912 1.00 15.30 19 PRO D O 1
ATOM 6438 N N . ASP D 1 20 ? 105.051 -2.434 10.153 1.00 12.64 20 ASP D N 1
ATOM 6439 C CA . ASP D 1 20 ? 104.297 -1.317 9.576 1.00 12.39 20 ASP D CA 1
ATOM 6440 C C . ASP D 1 20 ? 103.232 -0.778 10.536 1.00 13.77 20 ASP D C 1
ATOM 6441 O O . ASP D 1 20 ? 102.384 0.064 10.154 1.00 14.75 20 ASP D O 1
ATOM 6446 N N . GLY D 1 21 ? 103.273 -1.260 11.777 1.00 13.31 21 GLY D N 1
ATOM 6447 C CA . GLY D 1 21 ? 102.404 -0.733 12.819 1.00 12.68 21 GLY D CA 1
ATOM 6448 C C . GLY D 1 21 ? 101.102 -1.528 13.004 1.00 12.68 21 GLY D C 1
ATOM 6449 O O . GLY D 1 21 ? 100.331 -1.232 13.929 1.00 14.56 21 GLY D O 1
ATOM 6450 N N . VAL D 1 22 ? 100.835 -2.538 12.161 1.00 11.08 22 VAL D N 1
ATOM 6451 C CA . VAL D 1 22 ? 99.616 -3.336 12.341 1.00 10.54 22 VAL D CA 1
ATOM 6452 C C . VAL D 1 22 ? 99.702 -4.178 13.608 1.00 10.34 22 VAL D C 1
ATOM 6453 O O . VAL D 1 22 ? 100.702 -4.872 13.850 1.00 10.73 22 VAL D O 1
ATOM 6457 N N . VAL D 1 23 ? 98.677 -4.084 14.449 1.00 10.51 23 VAL D N 1
ATOM 6458 C CA . VAL D 1 23 ? 98.659 -4.810 15.709 1.00 10.79 23 VAL D CA 1
ATOM 6459 C C . VAL D 1 23 ? 97.998 -6.170 15.503 1.00 10.42 23 VAL D C 1
ATOM 6460 O O . VAL D 1 23 ? 96.827 -6.261 15.171 1.00 10.90 23 VAL D O 1
ATOM 6464 N N . LEU D 1 24 ? 98.763 -7.231 15.682 1.00 9.22 24 LEU D N 1
ATOM 6465 C CA . LEU D 1 24 ? 98.314 -8.608 15.456 1.00 8.61 24 LEU D CA 1
ATOM 6466 C C . LEU D 1 24 ? 97.806 -9.220 16.735 1.00 8.68 24 LEU D C 1
ATOM 6467 O O . LEU D 1 24 ? 98.427 -9.093 17.793 1.00 9.80 24 LEU D O 1
ATOM 6472 N N . ALA D 1 25 ? 96.669 -9.908 16.640 1.00 8.83 25 ALA D N 1
ATOM 6473 C CA . ALA D 1 25 ? 96.125 -10.652 17.769 1.00 9.33 25 ALA D CA 1
ATOM 6474 C C . ALA D 1 25 ? 96.719 -12.049 17.806 1.00 9.31 25 ALA D C 1
ATOM 6475 O O . ALA D 1 25 ? 96.572 -12.794 16.832 1.00 9.31 25 ALA D O 1
ATOM 6477 N N . VAL D 1 26 ? 97.385 -12.403 18.909 1.00 9.09 26 VAL D N 1
ATOM 6478 C CA . VAL D 1 26 ? 98.164 -13.637 19.006 1.00 9.33 26 VAL D CA 1
ATOM 6479 C C . VAL D 1 26 ? 97.622 -14.455 20.171 1.00 10.01 26 VAL D C 1
ATOM 6480 O O . VAL D 1 26 ? 97.171 -13.896 21.179 1.00 10.49 26 VAL D O 1
ATOM 6484 N N . GLN D 1 27 ? 97.621 -15.770 20.003 1.00 10.17 27 GLN D N 1
ATOM 6485 C CA . GLN D 1 27 ? 97.191 -16.701 21.043 1.00 9.79 27 GLN D CA 1
ATOM 6486 C C . GLN D 1 27 ? 98.193 -17.827 21.197 1.00 11.09 27 GLN D C 1
ATOM 6487 O O . GLN D 1 27 ? 98.895 -18.173 20.254 1.00 11.33 27 GLN D O 1
ATOM 6493 N N . GLU D 1 28 ? 98.252 -18.432 22.378 1.00 12.94 28 GLU D N 1
ATOM 6494 C CA A GLU D 1 28 ? 99.085 -19.615 22.615 0.50 14.89 28 GLU D CA 1
ATOM 6495 C CA B GLU D 1 28 ? 98.997 -19.685 22.440 0.50 14.89 28 GLU D CA 1
ATOM 6496 C C . GLU D 1 28 ? 98.344 -20.677 23.380 1.00 15.79 28 GLU D C 1
ATOM 6497 O O . GLU D 1 28 ? 97.560 -20.338 24.266 1.00 17.80 28 GLU D O 1
ATOM 6508 N N . ALA D 1 29 ? 98.638 -21.933 23.089 1.00 14.43 29 ALA D N 1
ATOM 6509 C CA . ALA D 1 29 ? 98.127 -23.054 23.867 1.00 14.60 29 ALA D CA 1
ATOM 6510 C C . ALA D 1 29 ? 99.202 -24.127 23.932 1.00 14.68 29 ALA D C 1
ATOM 6511 O O . ALA D 1 29 ? 100.356 -23.875 23.584 1.00 14.61 29 ALA D O 1
ATOM 6513 N N . GLY D 1 30 ? 98.839 -25.324 24.379 1.00 15.00 30 GLY D N 1
ATOM 6514 C CA . GLY D 1 30 ? 99.824 -26.371 24.566 1.00 16.01 30 GLY D CA 1
ATOM 6515 C C . GLY D 1 30 ? 100.823 -26.036 25.671 1.00 16.93 30 GLY D C 1
ATOM 6516 O O . GLY D 1 30 ? 100.513 -25.325 26.639 1.00 19.32 30 GLY D O 1
ATOM 6517 N N . ASP D 1 31 ? 102.028 -26.578 25.538 1.00 16.75 31 ASP D N 1
ATOM 6518 C CA . ASP D 1 31 ? 103.059 -26.398 26.550 1.00 18.16 31 ASP D CA 1
ATOM 6519 C C . ASP D 1 31 ? 103.929 -25.194 26.217 1.00 18.59 31 ASP D C 1
ATOM 6520 O O . ASP D 1 31 ? 104.605 -25.196 25.192 1.00 18.72 31 ASP D O 1
ATOM 6525 N N . PRO D 1 32 ? 103.936 -24.168 27.085 1.00 18.77 32 PRO D N 1
ATOM 6526 C CA . PRO D 1 32 ? 104.741 -22.986 26.747 1.00 20.16 32 PRO D CA 1
ATOM 6527 C C . PRO D 1 32 ? 106.233 -23.290 26.673 1.00 21.20 32 PRO D C 1
ATOM 6528 O O . PRO D 1 32 ? 106.936 -22.489 26.062 1.00 21.33 32 PRO D O 1
ATOM 6532 N N . GLU D 1 33 ? 106.677 -24.416 27.235 1.00 21.89 33 GLU D N 1
ATOM 6533 C CA . GLU D 1 33 ? 108.090 -24.811 27.198 1.00 23.25 33 GLU D CA 1
ATOM 6534 C C . GLU D 1 33 ? 108.358 -25.849 26.100 1.00 21.49 33 GLU D C 1
ATOM 6535 O O . GLU D 1 33 ? 109.474 -26.334 25.950 1.00 22.43 33 GLU D O 1
ATOM 6541 N N . GLY D 1 34 ? 107.338 -26.197 25.326 1.00 19.47 34 GLY D N 1
ATOM 6542 C CA . GLY D 1 34 ? 107.503 -27.181 24.274 1.00 18.34 34 GLY D CA 1
ATOM 6543 C C . GLY D 1 34 ? 108.023 -26.533 23.004 1.00 17.24 34 GLY D C 1
ATOM 6544 O O . GLY D 1 34 ? 108.088 -25.296 22.876 1.00 17.71 34 GLY D O 1
ATOM 6545 N N . SER D 1 35 ? 108.459 -27.367 22.074 1.00 16.27 35 SER D N 1
ATOM 6546 C CA A SER D 1 35 ? 108.908 -26.891 20.774 0.55 15.15 35 SER D CA 1
ATOM 6547 C CA B SER D 1 35 ? 108.921 -26.851 20.796 0.45 15.11 35 SER D CA 1
ATOM 6548 C C . SER D 1 35 ? 107.742 -26.179 20.076 1.00 13.82 35 SER D C 1
ATOM 6549 O O . SER D 1 35 ? 106.595 -26.680 20.105 1.00 14.04 35 SER D O 1
ATOM 6554 N N . PRO D 1 36 ? 108.002 -25.023 19.437 1.00 12.77 36 PRO D N 1
ATOM 6555 C CA . PRO D 1 36 ? 106.876 -24.244 18.907 1.00 12.01 36 PRO D CA 1
ATOM 6556 C C . PRO D 1 36 ? 106.380 -24.674 17.532 1.00 11.62 36 PRO D C 1
ATOM 6557 O O . PRO D 1 36 ? 107.155 -25.046 16.645 1.00 12.58 36 PRO D O 1
ATOM 6561 N N . ILE D 1 37 ? 105.064 -24.601 17.367 1.00 10.94 37 ILE D N 1
ATOM 6562 C CA . ILE D 1 37 ? 104.408 -24.692 16.069 1.00 10.90 37 ILE D CA 1
ATOM 6563 C C . ILE D 1 37 ? 103.617 -23.402 15.869 1.00 10.94 37 ILE D C 1
ATOM 6564 O O . ILE D 1 37 ? 102.916 -22.997 16.785 1.00 12.13 37 ILE D O 1
ATOM 6569 N N . ILE D 1 38 ? 103.778 -22.732 14.731 1.00 9.82 38 ILE D N 1
ATOM 6570 C CA . ILE D 1 38 ? 103.000 -21.535 14.450 1.00 9.33 38 ILE D CA 1
ATOM 6571 C C . ILE D 1 38 ? 102.038 -21.825 13.312 1.00 9.10 38 ILE D C 1
ATOM 6572 O O . ILE D 1 38 ? 102.440 -22.238 12.221 1.00 9.23 38 ILE D O 1
ATOM 6577 N N . PHE D 1 39 ? 100.755 -21.628 13.594 1.00 8.44 39 PHE D N 1
ATOM 6578 C CA . PHE D 1 39 ? 99.662 -21.876 12.641 1.00 8.39 39 PHE D CA 1
ATOM 6579 C C . PHE D 1 39 ? 99.218 -20.576 11.983 1.00 8.41 39 PHE D C 1
ATOM 6580 O O . PHE D 1 39 ? 98.961 -19.606 12.686 1.00 9.07 39 PHE D O 1
ATOM 6588 N N . ILE D 1 40 ? 99.106 -20.587 10.655 1.00 7.88 40 ILE D N 1
ATOM 6589 C CA . ILE D 1 40 ? 98.776 -19.405 9.866 1.00 7.88 40 ILE D CA 1
ATOM 6590 C C . ILE D 1 40 ? 97.527 -19.744 9.071 1.00 7.48 40 ILE D C 1
ATOM 6591 O O . ILE D 1 40 ? 97.543 -20.669 8.240 1.00 7.96 40 ILE D O 1
ATOM 6596 N N . HIS D 1 41 ? 96.439 -19.032 9.347 1.00 7.48 41 HIS D N 1
ATOM 6597 C CA . HIS D 1 41 ? 95.174 -19.416 8.724 1.00 7.99 41 HIS D CA 1
ATOM 6598 C C . HIS D 1 41 ? 95.042 -18.850 7.311 1.00 8.56 41 HIS D C 1
ATOM 6599 O O . HIS D 1 41 ? 95.962 -18.235 6.774 1.00 8.62 41 HIS D O 1
ATOM 6606 N N . GLY D 1 42 ? 93.874 -19.044 6.712 1.00 8.41 42 GLY D N 1
ATOM 6607 C CA . GLY D 1 42 ? 93.652 -18.676 5.329 1.00 8.98 42 GLY D CA 1
ATOM 6608 C C . GLY D 1 42 ? 92.607 -17.572 5.191 1.00 7.29 42 GLY D C 1
ATOM 6609 O O . GLY D 1 42 ? 92.119 -17.011 6.177 1.00 7.32 42 GLY D O 1
ATOM 6610 N N . LEU D 1 43 ? 92.274 -17.259 3.949 1.00 7.33 43 LEU D N 1
ATOM 6611 C CA . LEU D 1 43 ? 91.358 -16.155 3.664 1.00 6.95 43 LEU D CA 1
ATOM 6612 C C . LEU D 1 43 ? 90.018 -16.342 4.352 1.00 7.15 43 LEU D C 1
ATOM 6613 O O . LEU D 1 43 ? 89.421 -17.434 4.262 1.00 7.77 43 LEU D O 1
ATOM 6618 N N . LEU D 1 44 ? 89.551 -15.261 5.002 1.00 7.51 44 LEU D N 1
ATOM 6619 C CA . LEU D 1 44 ? 88.263 -15.203 5.738 1.00 8.41 44 LEU D CA 1
ATOM 6620 C C . LEU D 1 44 ? 88.270 -16.105 6.967 1.00 7.81 44 LEU D C 1
ATOM 6621 O O . LEU D 1 44 ? 87.226 -16.301 7.594 1.00 8.89 44 LEU D O 1
ATOM 6626 N N . GLY D 1 45 ? 89.442 -16.592 7.368 1.00 7.73 45 GLY D N 1
ATOM 6627 C CA . GLY D 1 45 ? 89.562 -17.338 8.603 1.00 7.83 45 GLY D CA 1
ATOM 6628 C C . GLY D 1 45 ? 90.011 -16.510 9.797 1.00 7.66 45 GLY D C 1
ATOM 6629 O O . GLY D 1 45 ? 89.976 -15.289 9.773 1.00 7.71 45 GLY D O 1
ATOM 6630 N N . SER D 1 46 ? 90.415 -17.206 10.849 1.00 7.70 46 SER D N 1
ATOM 6631 C CA . SER D 1 46 ? 91.060 -16.611 12.028 1.00 7.48 46 SER D CA 1
ATOM 6632 C C . SER D 1 46 ? 91.722 -17.747 12.777 1.00 7.30 46 SER D C 1
ATOM 6633 O O . SER D 1 46 ? 91.714 -18.897 12.301 1.00 7.78 46 SER D O 1
ATOM 6636 N N . ARG D 1 47 ? 92.257 -17.476 13.964 1.00 7.05 47 ARG D N 1
ATOM 6637 C CA . ARG D 1 47 ? 92.795 -18.555 14.780 1.00 7.46 47 ARG D CA 1
ATOM 6638 C C . ARG D 1 47 ? 91.801 -19.671 15.060 1.00 7.49 47 ARG D C 1
ATOM 6639 O O . ARG D 1 47 ? 92.209 -20.809 15.335 1.00 7.79 47 ARG D O 1
ATOM 6647 N N . LEU D 1 48 ? 90.504 -19.381 14.982 1.00 7.46 48 LEU D N 1
ATOM 6648 C CA . LEU D 1 48 ? 89.472 -20.388 15.271 1.00 7.76 48 LEU D CA 1
ATOM 6649 C C . LEU D 1 48 ? 89.505 -21.543 14.273 1.00 8.15 48 LEU D C 1
ATOM 6650 O O . LEU D 1 48 ? 88.990 -22.622 14.563 1.00 9.38 48 LEU D O 1
ATOM 6655 N N . ASN D 1 49 ? 90.113 -21.347 13.100 1.00 8.82 49 ASN D N 1
ATOM 6656 C CA . ASN D 1 49 ? 90.226 -22.472 12.172 1.00 8.94 49 ASN D CA 1
ATOM 6657 C C . ASN D 1 49 ? 90.959 -23.674 12.747 1.00 8.82 49 ASN D C 1
ATOM 6658 O O . ASN D 1 49 ? 90.757 -24.781 12.292 1.00 9.46 49 ASN D O 1
ATOM 6663 N N . TRP D 1 50 ? 91.855 -23.429 13.698 1.00 8.18 50 TRP D N 1
ATOM 6664 C CA . TRP D 1 50 ? 92.757 -24.452 14.185 1.00 8.55 50 TRP D CA 1
ATOM 6665 C C . TRP D 1 50 ? 92.291 -25.160 15.450 1.00 9.70 50 TRP D C 1
ATOM 6666 O O . TRP D 1 50 ? 93.069 -25.903 16.080 1.00 9.64 50 TRP D O 1
ATOM 6677 N N . SER D 1 51 ? 91.028 -25.017 15.811 1.00 10.69 51 SER D N 1
ATOM 6678 C CA A SER D 1 51 ? 90.518 -25.549 17.077 0.50 11.64 51 SER D CA 1
ATOM 6679 C CA B SER D 1 51 ? 90.626 -25.514 17.119 0.50 11.99 51 SER D CA 1
ATOM 6680 C C . SER D 1 51 ? 90.794 -27.043 17.265 1.00 12.03 51 SER D C 1
ATOM 6681 O O . SER D 1 51 ? 91.110 -27.515 18.372 1.00 13.31 51 SER D O 1
ATOM 6686 N N . LYS D 1 52 ? 90.647 -27.827 16.186 1.00 11.87 52 LYS D N 1
ATOM 6687 C CA . LYS D 1 52 ? 90.787 -29.286 16.346 1.00 13.29 52 LYS D CA 1
ATOM 6688 C C . LYS D 1 52 ? 92.249 -29.709 16.518 1.00 12.58 52 LYS D C 1
ATOM 6689 O O . LYS D 1 52 ? 92.545 -30.807 16.996 1.00 13.41 52 LYS D O 1
ATOM 6695 N N . GLN D 1 53 ? 93.163 -28.834 16.113 1.00 10.68 53 GLN D N 1
ATOM 6696 C CA . GLN D 1 53 ? 94.587 -29.071 16.370 1.00 10.47 53 GLN D CA 1
ATOM 6697 C C . GLN D 1 53 ? 94.907 -28.680 17.804 1.00 11.26 53 GLN D C 1
ATOM 6698 O O . GLN D 1 53 ? 95.588 -29.409 18.514 1.00 12.57 53 GLN D O 1
ATOM 6704 N N . LEU D 1 54 ? 94.411 -27.524 18.234 1.00 12.36 54 LEU D N 1
ATOM 6705 C CA . LEU D 1 54 ? 94.727 -27.035 19.564 1.00 13.72 54 LEU D CA 1
ATOM 6706 C C . LEU D 1 54 ? 94.163 -27.939 20.640 1.00 16.01 54 LEU D C 1
ATOM 6707 O O . LEU D 1 54 ? 94.663 -27.957 21.756 1.00 17.38 54 LEU D O 1
ATOM 6712 N N . GLN D 1 55 ? 93.130 -28.706 20.300 1.00 17.14 55 GLN D N 1
ATOM 6713 C CA . GLN D 1 55 ? 92.479 -29.576 21.277 1.00 20.14 55 GLN D CA 1
ATOM 6714 C C . GLN D 1 55 ? 93.066 -30.982 21.324 1.00 21.23 55 GLN D C 1
ATOM 6715 O O . GLN D 1 55 ? 92.590 -31.825 22.086 1.00 22.59 55 GLN D O 1
ATOM 6721 N N . ASP D 1 56 ? 94.101 -31.225 20.526 1.00 21.00 56 ASP D N 1
ATOM 6722 C CA . ASP D 1 56 ? 94.675 -32.556 20.386 1.00 22.00 56 ASP D CA 1
ATOM 6723 C C . ASP D 1 56 ? 95.737 -32.828 21.445 1.00 21.88 56 ASP D C 1
ATOM 6724 O O . ASP D 1 56 ? 96.715 -32.101 21.526 1.00 21.52 56 ASP D O 1
ATOM 6729 N N . PRO D 1 57 ? 95.543 -33.868 22.262 1.00 22.86 57 PRO D N 1
ATOM 6730 C CA . PRO D 1 57 ? 96.553 -34.188 23.284 1.00 23.10 57 PRO D CA 1
ATOM 6731 C C . PRO D 1 57 ? 97.989 -34.338 22.762 1.00 23.68 57 PRO D C 1
ATOM 6732 O O . PRO D 1 57 ? 98.913 -33.834 23.419 1.00 24.61 57 PRO D O 1
ATOM 6736 N N . ARG D 1 58 ? 98.190 -34.994 21.621 1.00 22.96 58 ARG D N 1
ATOM 6737 C CA . ARG D 1 58 ? 99.554 -35.171 21.128 1.00 23.42 58 ARG D CA 1
ATOM 6738 C C . ARG D 1 58 ? 100.153 -33.811 20.787 1.00 21.71 58 ARG D C 1
ATOM 6739 O O . ARG D 1 58 ? 101.285 -33.484 21.180 1.00 22.29 58 ARG D O 1
ATOM 6741 N N . LEU D 1 59 ? 99.391 -32.984 20.086 1.00 19.23 59 LEU D N 1
ATOM 6742 C CA . LEU D 1 59 ? 99.949 -31.692 19.696 1.00 17.57 59 LEU D CA 1
ATOM 6743 C C . LEU D 1 59 ? 100.169 -30.773 20.912 1.00 17.64 59 LEU D C 1
ATOM 6744 O O . LEU D 1 59 ? 100.979 -29.854 20.852 1.00 16.00 59 LEU D O 1
ATOM 6749 N N . GLN D 1 60 ? 99.461 -31.023 22.012 1.00 18.48 60 GLN D N 1
ATOM 6750 C CA . GLN D 1 60 ? 99.599 -30.144 23.184 1.00 20.09 60 GLN D CA 1
ATOM 6751 C C . GLN D 1 60 ? 100.946 -30.299 23.905 1.00 19.65 60 GLN D C 1
ATOM 6752 O O . GLN D 1 60 ? 101.223 -29.564 24.846 1.00 20.18 60 GLN D O 1
ATOM 6758 N N . HIS D 1 61 ? 101.799 -31.215 23.450 1.00 18.89 61 HIS D N 1
ATOM 6759 C CA . HIS D 1 61 ? 103.182 -31.244 23.931 1.00 19.68 61 HIS D CA 1
ATOM 6760 C C . HIS D 1 61 ? 104.009 -30.111 23.358 1.00 17.63 61 HIS D C 1
ATOM 6761 O O . HIS D 1 61 ? 105.113 -29.812 23.849 1.00 18.29 61 HIS D O 1
ATOM 6768 N N . TYR D 1 62 ? 103.492 -29.496 22.300 1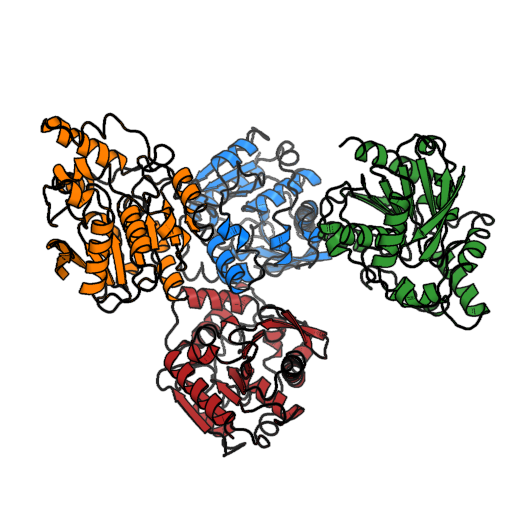.00 15.77 62 TYR D N 1
ATOM 6769 C CA . TYR D 1 62 ? 104.189 -28.418 21.630 1.00 15.49 62 TYR D CA 1
ATOM 6770 C C . TYR D 1 62 ? 103.653 -27.101 22.120 1.00 13.92 62 TYR D C 1
ATOM 6771 O O . TYR D 1 62 ? 102.564 -27.056 22.707 1.00 14.31 62 TYR D O 1
ATOM 6780 N N . ARG D 1 63 ? 104.413 -26.032 21.883 1.00 12.52 63 ARG D N 1
ATOM 6781 C CA . ARG D 1 63 ? 103.933 -24.682 22.143 1.00 12.41 63 ARG D CA 1
ATOM 6782 C C . ARG D 1 63 ? 103.120 -24.257 20.921 1.00 11.81 63 ARG D C 1
ATOM 6783 O O . ARG D 1 63 ? 103.681 -24.061 19.841 1.00 12.29 63 ARG D O 1
ATOM 6791 N N . LEU D 1 64 ? 101.797 -24.154 21.074 1.00 10.82 64 LEU D N 1
ATOM 6792 C CA . LEU D 1 64 ? 100.917 -24.008 19.906 1.00 10.80 64 LEU D CA 1
ATOM 6793 C C . LEU D 1 64 ? 100.525 -22.545 19.748 1.00 10.46 64 LEU D C 1
ATOM 6794 O O . LEU D 1 64 ? 99.693 -22.030 20.501 1.00 11.92 64 LEU D O 1
ATOM 6799 N N . ILE D 1 65 ? 101.145 -21.873 18.782 1.00 9.11 65 ILE D N 1
ATOM 6800 C CA . ILE D 1 65 ? 100.984 -20.432 18.588 1.00 9.35 65 ILE D CA 1
ATOM 6801 C C . ILE D 1 65 ? 100.086 -20.184 17.393 1.00 8.57 65 ILE D C 1
ATOM 6802 O O . ILE D 1 65 ? 100.309 -20.757 16.318 1.00 9.83 65 ILE D O 1
ATOM 6807 N N . THR D 1 66 ? 99.047 -19.376 17.602 1.00 8.71 66 THR D N 1
ATOM 6808 C CA . THR D 1 66 ? 98.159 -18.968 16.512 1.00 8.86 66 THR D CA 1
ATOM 6809 C C . THR D 1 66 ? 98.110 -17.452 16.462 1.00 8.97 66 THR D C 1
ATOM 6810 O O . THR D 1 66 ? 98.481 -16.767 17.433 1.00 9.53 66 THR D O 1
ATOM 6814 N N . TYR D 1 67 ? 97.648 -16.914 15.340 1.00 8.76 67 TYR D N 1
ATOM 6815 C CA . TYR D 1 67 ? 97.376 -15.475 15.286 1.00 7.53 67 TYR D CA 1
ATOM 6816 C C . TYR D 1 67 ? 96.379 -15.206 14.186 1.00 7.88 67 TYR D C 1
ATOM 6817 O O . TYR D 1 67 ? 96.132 -16.063 13.320 1.00 8.71 67 TYR D O 1
ATOM 6826 N N . ASP D 1 68 ? 95.774 -14.026 14.230 1.00 7.68 68 ASP D N 1
ATOM 6827 C CA . ASP D 1 68 ? 94.899 -13.591 13.153 1.00 7.26 68 ASP D CA 1
ATOM 6828 C C . ASP D 1 68 ? 95.697 -12.802 12.109 1.00 7.52 68 ASP D C 1
ATOM 6829 O O . ASP D 1 68 ? 96.478 -11.893 12.446 1.00 7.09 68 ASP D O 1
ATOM 6834 N N . LEU D 1 69 ? 95.564 -13.180 10.847 1.00 7.05 69 LEU D N 1
ATOM 6835 C CA . LEU D 1 69 ? 96.188 -12.412 9.771 1.00 7.14 69 LEU D CA 1
ATOM 6836 C C . LEU D 1 69 ? 95.744 -10.964 9.785 1.00 6.72 69 LEU D C 1
ATOM 6837 O O . LEU D 1 69 ? 94.624 -10.654 10.204 1.00 7.72 69 LEU D O 1
ATOM 6842 N N . ARG D 1 70 ? 96.572 -10.076 9.270 1.00 6.99 70 ARG D N 1
ATOM 6843 C CA . ARG D 1 70 ? 96.101 -8.723 9.020 1.00 7.16 70 ARG D CA 1
ATOM 6844 C C . ARG D 1 70 ? 94.783 -8.770 8.231 1.00 7.85 70 ARG D C 1
ATOM 6845 O O . ARG D 1 70 ? 94.585 -9.624 7.346 1.00 7.63 70 ARG D O 1
ATOM 6853 N N . GLY D 1 71 ? 93.886 -7.819 8.542 1.00 7.18 71 GLY D N 1
ATOM 6854 C CA . GLY D 1 71 ? 92.606 -7.790 7.866 1.00 7.24 71 GLY D CA 1
ATOM 6855 C C . GLY D 1 71 ? 91.600 -8.800 8.368 1.00 7.11 71 GLY D C 1
ATOM 6856 O O . GLY D 1 71 ? 90.492 -8.845 7.841 1.00 8.44 71 GLY D O 1
ATOM 6857 N N . HIS D 1 72 ? 91.961 -9.622 9.361 1.00 6.93 72 HIS D N 1
ATOM 6858 C CA . HIS D 1 72 ? 91.127 -10.746 9.805 1.00 6.41 72 HIS D CA 1
ATOM 6859 C C . HIS D 1 72 ? 90.932 -10.741 11.323 1.00 7.34 72 HIS D C 1
ATOM 6860 O O . HIS D 1 72 ? 91.755 -10.186 12.066 1.00 7.91 72 HIS D O 1
ATOM 6867 N N . GLY D 1 73 ? 89.857 -11.375 11.784 1.00 7.57 73 GLY D N 1
ATOM 6868 C CA . GLY D 1 73 ? 89.689 -11.613 13.201 1.00 7.66 73 GLY D CA 1
ATOM 6869 C C . GLY D 1 73 ? 89.782 -10.375 14.055 1.00 8.59 73 GLY D C 1
ATOM 6870 O O . GLY D 1 73 ? 89.079 -9.380 13.799 1.00 9.00 73 GLY D O 1
ATOM 6871 N N . LEU D 1 74 ? 90.673 -10.415 15.044 1.00 8.28 74 LEU D N 1
ATOM 6872 C CA . LEU D 1 74 ? 90.896 -9.268 15.934 1.00 8.54 74 LEU D CA 1
ATOM 6873 C C . LEU D 1 74 ? 92.198 -8.548 15.651 1.00 8.94 74 LEU D C 1
ATOM 6874 O O . LEU D 1 74 ? 92.617 -7.707 16.438 1.00 9.60 74 LEU D O 1
ATOM 6879 N N . SER D 1 75 ? 92.821 -8.876 14.525 1.00 8.05 75 SER D N 1
ATOM 6880 C CA . SER D 1 75 ? 94.034 -8.133 14.156 1.00 8.15 75 SER D CA 1
ATOM 6881 C C . SER D 1 75 ? 93.700 -6.805 13.486 1.00 7.71 75 SER D C 1
ATOM 6882 O O . SER D 1 75 ? 92.565 -6.549 13.072 1.00 8.81 75 SER D O 1
ATOM 6885 N N . GLY D 1 76 ? 94.700 -5.930 13.375 1.00 7.99 76 GLY D N 1
ATOM 6886 C CA . GLY D 1 76 ? 94.484 -4.675 12.690 1.00 9.03 76 GLY D CA 1
ATOM 6887 C C . GLY D 1 76 ? 94.025 -4.832 11.257 1.00 9.10 76 GLY D C 1
ATOM 6888 O O . GLY D 1 76 ? 94.371 -5.792 10.558 1.00 8.95 76 GLY D O 1
ATOM 6889 N N . LYS D 1 77 ? 93.266 -3.843 10.809 1.00 8.84 77 LYS D N 1
ATOM 6890 C CA A LYS D 1 77 ? 92.639 -3.880 9.490 0.54 8.76 77 LYS D CA 1
ATOM 6891 C CA B LYS D 1 77 ? 92.634 -3.868 9.492 0.46 8.80 77 LYS D CA 1
ATOM 6892 C C . LYS D 1 77 ? 92.861 -2.541 8.775 1.00 8.73 77 LYS D C 1
ATOM 6893 O O . LYS D 1 77 ? 91.933 -1.760 8.573 1.00 9.54 77 LYS D O 1
ATOM 6904 N N . PRO D 1 78 ? 94.108 -2.265 8.392 1.00 8.58 78 PRO D N 1
ATOM 6905 C CA . PRO D 1 78 ? 94.371 -1.004 7.690 1.00 8.79 78 PRO D CA 1
ATOM 6906 C C . PRO D 1 78 ? 93.578 -0.941 6.396 1.00 8.42 78 PRO D C 1
ATOM 6907 O O . PRO D 1 78 ? 93.227 -1.966 5.787 1.00 8.73 78 PRO D O 1
ATOM 6911 N N . ALA D 1 79 ? 93.320 0.284 5.948 1.00 9.09 79 ALA D N 1
ATOM 6912 C CA . ALA D 1 79 ? 92.453 0.480 4.808 1.00 9.51 79 ALA D CA 1
ATOM 6913 C C . ALA D 1 79 ? 93.187 0.535 3.481 1.00 10.50 79 ALA D C 1
ATOM 6914 O O . ALA D 1 79 ? 92.560 0.313 2.443 1.00 12.30 79 ALA D O 1
ATOM 6916 N N . GLU D 1 80 ? 94.489 0.852 3.488 1.00 9.46 80 GLU D N 1
ATOM 6917 C CA . GLU D 1 80 ? 95.208 1.024 2.236 1.00 9.15 80 GLU D CA 1
ATOM 6918 C C . GLU D 1 80 ? 95.419 -0.316 1.529 1.00 9.13 80 GLU D C 1
ATOM 6919 O O . GLU D 1 80 ? 95.821 -1.310 2.170 1.00 9.35 80 GLU D O 1
ATOM 6925 N N . ALA D 1 81 ? 95.234 -0.330 0.206 1.00 9.07 81 ALA D N 1
ATOM 6926 C CA . ALA D 1 81 ? 95.391 -1.570 -0.543 1.00 9.16 81 ALA D CA 1
ATOM 6927 C C . ALA D 1 81 ? 96.805 -2.127 -0.402 1.00 8.45 81 ALA D C 1
ATOM 6928 O O . ALA D 1 81 ? 96.962 -3.347 -0.318 1.00 8.67 81 ALA D O 1
ATOM 6930 N N . SER D 1 82 ? 97.826 -1.267 -0.346 1.00 8.74 82 SER D N 1
ATOM 6931 C CA . SER D 1 82 ? 99.195 -1.775 -0.303 1.00 8.71 82 SER D CA 1
ATOM 6932 C C . SER D 1 82 ? 99.508 -2.480 1.001 1.00 8.81 82 SER D C 1
ATOM 6933 O O . SER D 1 82 ? 100.514 -3.199 1.071 1.00 10.00 82 SER D O 1
ATOM 6936 N N . SER D 1 83 ? 98.689 -2.305 2.037 1.00 8.87 83 SER D N 1
ATOM 6937 C CA . SER D 1 83 ? 98.858 -3.091 3.252 1.00 9.08 83 SER D CA 1
ATOM 6938 C C . SER D 1 83 ? 98.709 -4.569 2.967 1.00 8.18 83 SER D C 1
ATOM 6939 O O . SER D 1 83 ? 99.155 -5.416 3.759 1.00 8.55 83 SER D O 1
ATOM 6942 N N . TYR D 1 84 ? 98.035 -4.896 1.854 1.00 8.07 84 TYR D N 1
ATOM 6943 C CA . TYR D 1 84 ? 97.723 -6.281 1.534 1.00 8.27 84 TYR D CA 1
ATOM 6944 C C . TYR D 1 84 ? 98.299 -6.719 0.200 1.00 8.64 84 TYR D C 1
ATOM 6945 O O . TYR D 1 84 ? 98.585 -7.906 0.016 1.00 8.57 84 TYR D O 1
ATOM 6954 N N . THR D 1 85 ? 98.458 -5.783 -0.739 1.00 8.49 85 THR D N 1
ATOM 6955 C CA . THR D 1 85 ? 98.992 -6.195 -2.033 1.00 8.77 85 THR D CA 1
ATOM 6956 C C . THR D 1 85 ? 100.464 -6.533 -1.982 1.00 9.19 85 THR D C 1
ATOM 6957 O O . THR D 1 85 ? 100.922 -7.351 -2.788 1.00 10.49 85 THR D O 1
ATOM 6961 N N . ASP D 1 86 ? 101.218 -5.913 -1.079 1.00 8.83 86 ASP D N 1
ATOM 6962 C CA . ASP D 1 86 ? 102.620 -6.229 -0.962 1.00 10.05 86 ASP D CA 1
ATOM 6963 C C . ASP D 1 86 ? 102.785 -7.452 -0.046 1.00 9.24 86 ASP D C 1
ATOM 6964 O O . ASP D 1 86 ? 102.601 -7.361 1.164 1.00 10.15 86 ASP D O 1
ATOM 6969 N N . GLY D 1 87 ? 103.175 -8.579 -0.631 1.00 8.90 87 GLY D N 1
ATOM 6970 C CA . GLY D 1 87 ? 103.340 -9.823 0.114 1.00 9.31 87 GLY D CA 1
ATOM 6971 C C . GLY D 1 87 ? 104.342 -9.686 1.255 1.00 8.84 87 GLY D C 1
ATOM 6972 O O . GLY D 1 87 ? 104.216 -10.391 2.261 1.00 10.00 87 GLY D O 1
ATOM 6973 N N . ARG D 1 88 ? 105.293 -8.752 1.149 1.00 9.06 88 ARG D N 1
ATOM 6974 C CA . ARG D 1 88 ? 106.246 -8.548 2.228 1.00 9.49 88 ARG D CA 1
ATOM 6975 C C . ARG D 1 88 ? 105.542 -8.113 3.542 1.00 9.12 88 ARG D C 1
ATOM 6976 O O . ARG D 1 88 ? 106.035 -8.427 4.646 1.00 10.45 88 ARG D O 1
ATOM 6984 N N . ARG D 1 89 ? 104.407 -7.395 3.461 1.00 8.48 89 ARG D N 1
ATOM 6985 C CA . ARG D 1 89 ? 103.751 -6.998 4.715 1.00 9.12 89 ARG D CA 1
ATOM 6986 C C . ARG D 1 89 ? 103.310 -8.223 5.506 1.00 8.73 89 ARG D C 1
ATOM 6987 O O . ARG D 1 89 ? 103.402 -8.232 6.728 1.00 9.18 89 ARG D O 1
ATOM 6995 N N . TRP D 1 90 ? 102.792 -9.238 4.804 1.00 9.36 90 TRP D N 1
ATOM 6996 C CA . TRP D 1 90 ? 102.324 -10.437 5.485 1.00 9.60 90 TRP D CA 1
ATOM 6997 C C . TRP D 1 90 ? 103.502 -11.269 5.981 1.00 9.66 90 TRP D C 1
ATOM 6998 O O . TRP D 1 90 ? 103.441 -11.884 7.045 1.00 10.31 90 TRP D O 1
ATOM 7009 N N . ALA D 1 91 ? 104.551 -11.331 5.170 1.00 9.83 91 ALA D N 1
ATOM 7010 C CA . ALA D 1 91 ? 105.777 -12.002 5.607 1.00 10.58 91 ALA D CA 1
ATOM 7011 C C . ALA D 1 91 ? 106.327 -11.371 6.892 1.00 9.88 91 ALA D C 1
ATOM 7012 O O . ALA D 1 91 ? 106.749 -12.078 7.820 1.00 10.08 91 ALA D O 1
ATOM 7014 N N . ASP D 1 92 ? 106.271 -10.045 6.953 1.00 9.49 92 ASP D N 1
ATOM 7015 C CA . ASP D 1 92 ? 106.785 -9.339 8.109 1.00 10.14 92 ASP D CA 1
ATOM 7016 C C . ASP D 1 92 ? 105.896 -9.551 9.343 1.00 10.09 92 ASP D C 1
ATOM 7017 O O . ASP D 1 92 ? 106.383 -9.503 10.479 1.00 10.33 92 ASP D O 1
ATOM 7022 N N . ASP D 1 93 ? 104.592 -9.758 9.134 1.00 10.04 93 ASP D N 1
ATOM 7023 C CA . ASP D 1 93 ? 103.724 -10.102 10.254 1.00 9.97 93 ASP D CA 1
ATOM 7024 C C . ASP D 1 93 ? 104.199 -11.404 10.874 1.00 9.84 93 ASP D C 1
ATOM 7025 O O . ASP D 1 93 ? 104.273 -11.507 12.089 1.00 10.07 93 ASP D O 1
ATOM 7030 N N . LEU D 1 94 ? 104.424 -12.427 10.035 1.00 8.91 94 LEU D N 1
ATOM 7031 C CA . LEU D 1 94 ? 104.885 -13.717 10.532 1.00 9.20 94 LEU D CA 1
ATOM 7032 C C . LEU D 1 94 ? 106.253 -13.556 11.220 1.00 10.13 94 LEU D C 1
ATOM 7033 O O . LEU D 1 94 ? 106.471 -14.088 12.313 1.00 10.26 94 LEU D O 1
ATOM 7038 N N . ALA D 1 95 ? 107.159 -12.806 10.597 1.00 9.58 95 ALA D N 1
ATOM 7039 C CA . ALA D 1 95 ? 108.467 -12.543 11.227 1.00 9.42 95 ALA D CA 1
ATOM 7040 C C . ALA D 1 95 ? 108.289 -11.901 12.601 1.00 10.11 95 ALA D C 1
ATOM 7041 O O . ALA D 1 95 ? 108.952 -12.285 13.580 1.00 10.21 95 ALA D O 1
ATOM 7043 N N . ALA D 1 96 ? 107.365 -10.948 12.697 1.00 9.68 96 ALA D N 1
ATOM 7044 C CA . ALA D 1 96 ? 107.143 -10.266 13.984 1.00 10.20 96 ALA D CA 1
ATOM 7045 C C . ALA D 1 96 ? 106.655 -11.233 15.044 1.00 10.68 96 ALA D C 1
ATOM 7046 O O . ALA D 1 96 ? 107.032 -11.119 16.217 1.00 12.37 96 ALA D O 1
ATOM 7048 N N . ILE D 1 97 ? 105.777 -12.163 14.649 1.00 10.97 97 ILE D N 1
ATOM 7049 C CA . ILE D 1 97 ? 105.320 -13.199 15.547 1.00 11.87 97 ILE D CA 1
ATOM 7050 C C . ILE D 1 97 ? 106.490 -14.057 16.038 1.00 11.62 97 ILE D C 1
ATOM 7051 O O . ILE D 1 97 ? 106.644 -14.284 17.234 1.00 12.63 97 ILE D O 1
ATOM 7056 N N . ILE D 1 98 ? 107.302 -14.547 15.125 1.00 11.70 98 ILE D N 1
ATOM 7057 C CA . ILE D 1 98 ? 108.463 -15.356 15.531 1.00 11.54 98 ILE D CA 1
ATOM 7058 C C . ILE D 1 98 ? 109.396 -14.575 16.464 1.00 12.35 98 ILE D C 1
ATOM 7059 O O . ILE D 1 98 ? 109.859 -15.089 17.492 1.00 12.95 98 ILE D O 1
ATOM 7064 N N . GLU D 1 99 ? 109.652 -13.319 16.109 1.00 11.62 99 GLU D N 1
ATOM 7065 C CA . GLU D 1 99 ? 110.561 -12.472 16.883 1.00 12.53 99 GLU D CA 1
ATOM 7066 C C . GLU D 1 99 ? 110.031 -12.177 18.281 1.00 13.42 99 GLU D C 1
ATOM 7067 O O . GLU D 1 99 ? 110.736 -12.234 19.274 1.00 14.73 99 GLU D O 1
ATOM 7073 N N . SER D 1 100 ? 108.754 -11.833 18.381 1.00 14.45 100 SER D N 1
ATOM 7074 C CA A SER D 1 100 ? 108.200 -11.405 19.658 0.49 15.68 100 SER D CA 1
ATOM 7075 C CA B SER D 1 100 ? 108.230 -11.396 19.660 0.51 16.03 100 SER D CA 1
ATOM 7076 C C . SER D 1 100 ? 107.967 -12.569 20.608 1.00 16.51 100 SER D C 1
ATOM 7077 O O . SER D 1 100 ? 108.136 -12.435 21.832 1.00 18.32 100 SER D O 1
ATOM 7082 N N . THR D 1 101 ? 107.572 -13.717 20.049 1.00 16.17 101 THR D N 1
ATOM 7083 C CA . THR D 1 101 ? 107.330 -14.896 20.870 1.00 15.55 101 THR D CA 1
ATOM 7084 C C . THR D 1 101 ? 108.629 -15.578 21.274 1.00 16.61 101 THR D C 1
ATOM 7085 O O . THR D 1 101 ? 108.606 -16.491 22.097 1.00 17.87 101 THR D O 1
ATOM 7089 N N . HIS D 1 102 ? 109.751 -15.171 20.673 1.00 16.24 102 HIS D N 1
ATOM 7090 C CA . HIS D 1 102 ? 111.036 -15.834 20.919 1.00 17.04 102 HIS D CA 1
ATOM 7091 C C . HIS D 1 102 ? 110.973 -17.290 20.473 1.00 17.76 102 HIS D C 1
ATOM 7092 O O . HIS D 1 102 ? 111.650 -18.140 21.046 1.00 19.36 102 HIS D O 1
ATOM 7099 N N . ALA D 1 103 ? 110.178 -17.595 19.451 1.00 17.01 103 ALA D N 1
ATOM 7100 C CA . ALA D 1 103 ? 110.093 -18.982 19.012 1.00 16.23 103 ALA D CA 1
ATOM 7101 C C . ALA D 1 103 ? 111.366 -19.401 18.289 1.00 17.00 103 ALA D C 1
ATOM 7102 O O . ALA D 1 103 ? 111.700 -18.825 17.254 1.00 18.16 103 ALA D O 1
ATOM 7104 N N . ARG D 1 104 ? 112.046 -20.422 18.813 1.00 17.88 104 ARG D N 1
ATOM 7105 C CA . ARG D 1 104 ? 113.272 -20.935 18.192 1.00 19.10 104 ARG D CA 1
ATOM 7106 C C . ARG D 1 104 ? 112.916 -22.144 17.333 1.00 19.52 104 ARG D C 1
ATOM 7107 O O . ARG D 1 104 ? 112.325 -23.109 17.813 1.00 19.09 104 ARG D O 1
ATOM 7109 N N . LYS D 1 105 ? 113.276 -22.053 16.056 1.00 20.05 105 LYS D N 1
ATOM 7110 C CA . LYS D 1 105 ? 113.015 -23.075 15.052 1.00 20.72 105 LYS D CA 1
ATOM 7111 C C . LYS D 1 105 ? 111.590 -23.614 15.103 1.00 16.92 105 LYS D C 1
ATOM 7112 O O . LYS D 1 105 ? 111.381 -24.823 15.207 1.00 16.66 105 LYS D O 1
ATOM 7118 N N . PRO D 1 106 ? 110.597 -22.717 15.029 1.00 13.98 106 PRO D N 1
ATOM 7119 C CA . PRO D 1 106 ? 109.242 -23.262 14.952 1.00 12.48 106 PRO D CA 1
ATOM 7120 C C . PRO D 1 106 ? 109.011 -24.025 13.666 1.00 11.48 106 PRO D C 1
AT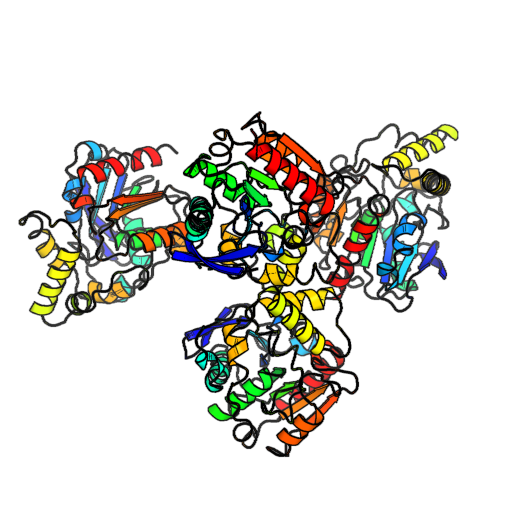OM 7121 O O . PRO D 1 106 ? 109.663 -23.784 12.641 1.00 11.94 106 PRO D O 1
ATOM 7125 N N . VAL D 1 107 ? 108.027 -24.914 13.698 1.00 10.57 107 VAL D N 1
ATOM 7126 C CA . VAL D 1 107 ? 107.455 -25.436 12.469 1.00 10.29 107 VAL D CA 1
ATOM 7127 C C . VAL D 1 107 ? 106.274 -24.545 12.091 1.00 9.35 107 VAL D C 1
ATOM 7128 O O . VAL D 1 107 ? 105.470 -24.194 12.939 1.00 10.78 107 VAL D O 1
ATOM 7132 N N . LEU D 1 108 ? 106.234 -24.137 10.835 1.00 8.58 108 LEU D N 1
ATOM 7133 C CA . LEU D 1 108 ? 105.138 -23.312 10.327 1.00 9.38 108 LEU D CA 1
ATOM 7134 C C . LEU D 1 108 ? 104.080 -24.199 9.694 1.00 9.30 108 LEU D C 1
ATOM 7135 O O . LEU D 1 108 ? 104.411 -25.121 8.954 1.00 9.97 108 LEU D O 1
ATOM 7140 N N . VAL D 1 109 ? 102.811 -23.880 9.920 1.00 7.88 109 VAL D N 1
ATOM 7141 C CA . VAL D 1 109 ? 101.710 -24.632 9.319 1.00 8.23 109 VAL D CA 1
ATOM 7142 C C . VAL D 1 109 ? 100.787 -23.598 8.696 1.00 8.15 109 VAL D C 1
ATOM 7143 O O . VAL D 1 109 ? 100.190 -22.807 9.433 1.00 9.36 109 VAL D O 1
ATOM 7147 N N . GLY D 1 110 ? 100.713 -23.539 7.362 1.00 7.75 110 GLY D N 1
ATOM 7148 C CA . GLY D 1 110 ? 99.975 -22.456 6.712 1.00 8.29 110 GLY D CA 1
ATOM 7149 C C . GLY D 1 110 ? 98.858 -23.025 5.849 1.00 7.84 110 GLY D C 1
ATOM 7150 O O . GLY D 1 110 ? 99.115 -23.824 4.954 1.00 8.76 110 GLY D O 1
ATOM 7151 N N . TRP D 1 111 ? 97.624 -22.562 6.077 1.00 7.38 111 TRP D N 1
ATOM 7152 C CA . TRP D 1 111 ? 96.449 -22.976 5.315 1.00 8.00 111 TRP D CA 1
ATOM 7153 C C . TRP D 1 111 ? 96.149 -21.997 4.204 1.00 7.85 111 TRP D C 1
ATOM 7154 O O . TRP D 1 111 ? 95.925 -20.824 4.475 1.00 7.95 111 TRP D O 1
ATOM 7165 N N . SER D 1 112 ? 96.174 -22.464 2.955 1.00 7.03 112 SER D N 1
ATOM 7166 C CA . SER D 1 112 ? 95.648 -21.692 1.815 1.00 7.47 112 SER D CA 1
ATOM 7167 C C . SER D 1 112 ? 96.427 -20.350 1.683 1.00 7.10 112 SER D C 1
ATOM 7168 O O . SER D 1 112 ? 97.623 -20.401 1.378 1.00 7.80 112 SER D O 1
ATOM 7171 N N . LEU D 1 113 ? 95.807 -19.189 1.896 1.00 6.74 113 LEU D N 1
ATOM 7172 C CA . LEU D 1 113 ? 96.555 -17.935 1.859 1.00 7.47 113 LEU D CA 1
ATOM 7173 C C . LEU D 1 113 ? 97.791 -18.000 2.784 1.00 7.82 113 LEU D C 1
ATOM 7174 O O . LEU D 1 113 ? 98.829 -17.391 2.497 1.00 8.45 113 LEU D O 1
ATOM 7179 N N . GLY D 1 114 ? 97.676 -18.704 3.905 1.00 7.68 114 GLY D N 1
ATOM 7180 C CA . GLY D 1 114 ? 98.804 -18.851 4.823 1.00 7.89 114 GLY D CA 1
ATOM 7181 C C . GLY D 1 114 ? 100.006 -19.505 4.191 1.00 8.13 114 GLY D C 1
ATOM 7182 O O . GLY D 1 114 ? 101.135 -19.241 4.623 1.00 7.75 114 GLY D O 1
ATOM 7183 N N . GLY D 1 115 ? 99.804 -20.373 3.192 1.00 7.81 115 GLY D N 1
ATOM 7184 C CA . GLY D 1 115 ? 100.929 -20.921 2.427 1.00 8.09 115 GLY D CA 1
ATOM 7185 C C . GLY D 1 115 ? 101.687 -19.839 1.677 1.00 8.66 115 GLY D C 1
ATOM 7186 O O . GLY D 1 115 ? 102.918 -19.845 1.622 1.00 8.70 115 GLY D O 1
ATOM 7187 N N . ALA D 1 116 ? 100.960 -18.894 1.093 1.00 8.01 116 ALA D N 1
ATOM 7188 C CA . ALA D 1 116 ? 101.595 -17.780 0.384 1.00 8.79 116 ALA D CA 1
ATOM 7189 C C . ALA D 1 116 ? 102.352 -16.882 1.361 1.00 8.56 116 ALA D C 1
ATOM 7190 O O . ALA D 1 116 ? 103.436 -16.375 1.043 1.00 9.38 116 ALA D O 1
ATOM 7192 N N . VAL D 1 117 ? 101.820 -16.711 2.566 1.00 8.20 117 VAL D N 1
ATOM 7193 C CA . VAL D 1 117 ? 102.538 -16.010 3.620 1.00 8.58 117 VAL D CA 1
ATOM 7194 C C . VAL D 1 117 ? 103.866 -16.717 3.902 1.00 7.52 117 VAL D C 1
ATOM 7195 O O . VAL D 1 117 ? 104.915 -16.054 3.972 1.00 8.06 117 VAL D O 1
ATOM 7199 N N . ILE D 1 118 ? 103.852 -18.046 4.020 1.00 7.45 118 ILE D N 1
ATOM 7200 C CA . ILE D 1 118 ? 105.103 -18.761 4.269 1.00 8.05 118 ILE D CA 1
ATOM 7201 C C . ILE D 1 118 ? 106.068 -18.567 3.115 1.00 8.23 118 ILE D C 1
ATOM 7202 O O . ILE D 1 118 ? 107.260 -18.326 3.352 1.00 8.60 118 ILE D O 1
ATOM 7207 N N . SER D 1 119 ? 105.583 -18.612 1.877 1.00 7.86 119 SER D N 1
ATOM 7208 C CA . SER D 1 119 ? 106.487 -18.428 0.731 1.00 8.13 119 SER D CA 1
ATOM 7209 C C . SER D 1 119 ? 107.135 -17.054 0.753 1.00 7.77 119 SER D C 1
ATOM 7210 O O . SER D 1 119 ? 108.338 -16.905 0.517 1.00 8.31 119 SER D O 1
ATOM 7213 N N . ASN D 1 120 ? 106.339 -16.042 1.051 1.00 8.21 120 ASN D N 1
ATOM 7214 C CA . ASN D 1 120 ? 106.879 -14.689 1.111 1.00 7.82 120 ASN D CA 1
ATOM 7215 C C . ASN D 1 120 ? 107.848 -14.514 2.277 1.00 8.70 120 ASN D C 1
ATOM 7216 O O . ASN D 1 120 ? 108.856 -13.790 2.164 1.00 9.20 120 ASN D O 1
ATOM 7221 N N . TYR D 1 121 ? 107.555 -15.170 3.395 1.00 9.12 121 TYR D N 1
ATOM 7222 C CA . TYR D 1 121 ? 108.478 -15.188 4.541 1.00 8.78 121 TYR D CA 1
ATOM 7223 C C . TYR D 1 121 ? 109.795 -15.830 4.132 1.00 9.38 121 TYR D C 1
ATOM 7224 O O . TYR D 1 121 ? 110.869 -15.308 4.447 1.00 9.97 121 TYR D O 1
ATOM 7233 N N . LEU D 1 122 ? 109.729 -16.975 3.464 1.00 8.90 122 LEU D N 1
ATOM 7234 C CA . LEU D 1 122 ? 110.964 -17.640 3.037 1.00 9.37 122 LEU D CA 1
ATOM 7235 C C . LEU D 1 122 ? 111.741 -16.758 2.069 1.00 9.55 122 LEU D C 1
ATOM 7236 O O . LEU D 1 122 ? 112.966 -16.707 2.129 1.00 10.36 122 LEU D O 1
ATOM 7241 N N . ALA D 1 123 ? 111.058 -16.041 1.189 1.00 9.46 123 ALA D N 1
ATOM 7242 C CA . ALA D 1 123 ? 111.739 -15.189 0.233 1.00 10.03 123 ALA D CA 1
ATOM 7243 C C . ALA D 1 123 ? 112.481 -14.057 0.931 1.00 10.91 123 ALA D C 1
ATOM 7244 O O . ALA D 1 123 ? 113.604 -13.719 0.521 1.00 12.15 123 ALA D O 1
ATOM 7246 N N . ALA D 1 124 ? 111.871 -13.488 1.971 1.00 10.76 124 ALA D N 1
ATOM 7247 C CA . ALA D 1 124 ? 112.434 -12.322 2.661 1.00 11.44 124 ALA D CA 1
ATOM 7248 C C . ALA D 1 124 ? 113.460 -12.692 3.718 1.00 11.76 124 ALA D C 1
ATOM 7249 O O . ALA D 1 124 ? 114.423 -11.944 3.931 1.00 12.94 124 ALA D O 1
ATOM 7251 N N . TYR D 1 125 ? 113.257 -13.810 4.406 1.00 10.65 125 TYR D N 1
ATOM 7252 C CA . TYR D 1 125 ? 114.057 -14.153 5.594 1.00 11.24 125 TYR D CA 1
ATOM 7253 C C . TYR D 1 125 ? 114.843 -15.436 5.455 1.00 11.52 125 TYR D C 1
ATOM 7254 O O . TYR D 1 125 ? 115.703 -15.704 6.282 1.00 13.45 125 TYR D O 1
ATOM 7263 N N . GLY D 1 126 ? 114.551 -16.236 4.432 1.00 11.63 126 GLY D N 1
ATOM 7264 C CA . GLY D 1 126 ? 115.099 -17.577 4.365 1.00 11.66 126 GLY D CA 1
ATOM 7265 C C . GLY D 1 126 ? 114.576 -18.462 5.476 1.00 12.01 126 GLY D C 1
ATOM 7266 O O . GLY D 1 126 ? 113.616 -18.097 6.169 1.00 12.10 126 GLY D O 1
ATOM 7267 N N . ASP D 1 127 ? 115.211 -19.623 5.671 1.00 12.16 127 ASP D N 1
ATOM 7268 C CA . ASP D 1 127 ? 114.637 -20.595 6.589 1.00 13.31 127 ASP D CA 1
ATOM 7269 C C . ASP D 1 127 ? 115.518 -20.863 7.800 1.00 13.38 127 ASP D C 1
ATOM 7270 O O . ASP D 1 127 ? 115.249 -21.789 8.540 1.00 13.12 127 ASP D O 1
ATOM 7275 N N . LYS D 1 128 ? 116.552 -20.049 8.031 1.00 13.48 128 LYS D N 1
ATOM 7276 C CA . LYS D 1 128 ? 117.436 -20.322 9.165 1.00 14.21 128 LYS D CA 1
ATOM 7277 C C . LYS D 1 128 ? 116.699 -20.244 10.510 1.00 15.04 128 LYS D C 1
ATOM 7278 O O . LYS D 1 128 ? 117.153 -20.828 11.510 1.00 17.31 128 LYS D O 1
ATOM 7280 N N . GLY D 1 129 ? 115.551 -19.554 10.537 1.00 14.03 129 GLY D N 1
ATOM 7281 C CA . GLY D 1 129 ? 114.824 -19.362 11.775 1.00 14.20 129 GLY D CA 1
ATOM 7282 C C . GLY D 1 129 ? 113.704 -20.371 12.007 1.00 14.39 129 GLY D C 1
ATOM 7283 O O . GLY D 1 129 ? 112.966 -20.231 12.991 1.00 15.45 129 GLY D O 1
ATOM 7284 N N . ILE D 1 130 ? 113.539 -21.360 11.124 1.00 12.26 130 ILE D N 1
ATOM 7285 C CA . ILE D 1 130 ? 112.448 -22.331 11.288 1.00 11.96 130 ILE D CA 1
ATOM 7286 C C . ILE D 1 130 ? 112.972 -23.735 11.133 1.00 12.35 130 ILE D C 1
ATOM 7287 O O . ILE D 1 130 ? 114.086 -23.945 10.642 1.00 13.71 130 ILE D O 1
ATOM 7292 N N . ALA D 1 131 ? 112.147 -24.705 11.518 1.00 11.80 131 ALA D N 1
ATOM 7293 C CA . ALA D 1 131 ? 112.529 -26.111 11.433 1.00 12.13 131 ALA D CA 1
ATOM 7294 C C . ALA D 1 131 ? 111.920 -26.800 10.217 1.00 12.09 131 ALA D C 1
ATOM 7295 O O . ALA D 1 131 ? 112.376 -27.874 9.802 1.00 13.22 131 ALA D O 1
ATOM 7297 N N . GLY D 1 132 ? 110.880 -26.200 9.634 1.00 11.30 132 GLY D N 1
ATOM 7298 C CA . GLY D 1 132 ? 110.161 -26.831 8.547 1.00 10.16 132 GLY D CA 1
ATOM 7299 C C . GLY D 1 132 ? 108.830 -26.143 8.369 1.00 9.40 132 GLY D C 1
ATOM 7300 O O . GLY D 1 132 ? 108.441 -25.285 9.184 1.00 10.24 132 GLY D O 1
ATOM 7301 N N . ALA D 1 133 ? 108.166 -26.499 7.278 1.00 8.98 133 ALA D N 1
ATOM 7302 C CA . ALA D 1 133 ? 106.839 -25.933 7.026 1.00 9.14 133 ALA D CA 1
ATOM 7303 C C . ALA D 1 133 ? 105.900 -26.931 6.378 1.00 9.28 133 ALA D C 1
ATOM 7304 O O . ALA D 1 133 ? 106.309 -27.738 5.512 1.00 9.70 133 ALA D O 1
ATOM 7306 N N . VAL D 1 134 ? 104.633 -26.848 6.793 1.00 8.86 134 VAL D N 1
ATOM 7307 C CA . VAL D 1 134 ? 103.541 -27.602 6.193 1.00 8.94 134 VAL D CA 1
ATOM 7308 C C . VAL D 1 134 ? 102.606 -26.612 5.498 1.00 8.62 134 VAL D C 1
ATOM 7309 O O . VAL D 1 134 ? 102.080 -25.692 6.139 1.00 9.12 134 VAL D O 1
ATOM 7313 N N . TYR D 1 135 ? 102.437 -26.775 4.191 1.00 8.21 135 TYR D N 1
ATOM 7314 C CA . TYR D 1 135 ? 101.456 -26.018 3.421 1.00 8.22 135 TYR D CA 1
ATOM 7315 C C . TYR D 1 135 ? 100.220 -26.879 3.376 1.00 8.69 135 TYR D C 1
ATOM 7316 O O . TYR D 1 135 ? 100.264 -27.972 2.773 1.00 9.44 135 TYR D O 1
ATOM 7325 N N . VAL D 1 136 ? 99.136 -26.408 3.993 1.00 7.77 136 VAL D N 1
ATOM 7326 C CA . VAL D 1 136 ? 97.878 -27.159 4.012 1.00 8.22 136 VAL D CA 1
ATOM 7327 C C . VAL D 1 136 ? 96.960 -26.542 2.967 1.00 7.78 136 VAL D C 1
ATOM 7328 O O . VAL D 1 136 ? 96.490 -25.410 3.130 1.00 7.72 136 VAL D O 1
ATOM 7332 N N . ASP D 1 137 ? 96.748 -27.229 1.857 1.00 7.73 137 ASP D N 1
ATOM 7333 C CA . ASP D 1 137 ? 95.957 -26.675 0.736 1.00 7.85 137 ASP D CA 1
ATOM 7334 C C . ASP D 1 137 ? 96.480 -25.272 0.419 1.00 7.81 137 ASP D C 1
ATOM 7335 O O . ASP D 1 137 ? 95.722 -24.328 0.187 1.00 8.51 137 ASP D O 1
ATOM 7340 N N . GLY D 1 138 ? 97.797 -25.157 0.395 1.00 8.01 138 GLY D N 1
ATOM 7341 C CA . GLY D 1 138 ? 98.426 -23.857 0.304 1.00 8.09 138 GLY D CA 1
ATOM 7342 C C . GLY D 1 138 ? 98.258 -23.224 -1.058 1.00 7.82 138 GLY D C 1
ATOM 7343 O O . GLY D 1 138 ? 98.320 -23.873 -2.104 1.00 9.59 138 GLY D O 1
ATOM 7344 N N . VAL D 1 139 ? 98.088 -21.907 -1.049 1.00 7.18 139 VAL D N 1
ATOM 7345 C CA . VAL D 1 139 ? 98.292 -21.150 -2.266 1.00 7.73 139 VAL D CA 1
ATOM 7346 C C . VAL D 1 139 ? 99.776 -21.176 -2.575 1.00 8.56 139 VAL D C 1
ATOM 7347 O O . VAL D 1 139 ? 100.613 -20.793 -1.736 1.00 10.60 139 VAL D O 1
ATOM 7351 N N . ILE D 1 140 ? 100.114 -21.644 -3.766 1.00 8.65 140 ILE D N 1
ATOM 7352 C CA . ILE D 1 140 ? 101.504 -21.634 -4.194 1.00 8.87 140 ILE D CA 1
ATOM 7353 C C . ILE D 1 140 ? 101.715 -20.311 -4.958 1.00 9.02 140 ILE D C 1
ATOM 7354 O O . ILE D 1 140 ? 102.529 -19.491 -4.571 1.00 9.54 140 ILE D O 1
ATOM 7359 N N . GLU D 1 141 ? 100.963 -20.107 -6.031 1.00 10.33 141 GLU D N 1
ATOM 7360 C CA . GLU D 1 141 ? 100.860 -18.812 -6.699 1.00 10.51 141 GLU D CA 1
ATOM 7361 C C . GLU D 1 141 ? 99.398 -18.461 -6.891 1.00 11.13 141 GLU D C 1
ATOM 7362 O O . GLU D 1 141 ? 98.549 -19.347 -7.010 1.00 12.09 141 GLU D O 1
ATOM 7368 N N . LEU D 1 142 ? 99.116 -17.158 -6.904 1.00 11.98 142 LEU D N 1
ATOM 7369 C CA . LEU D 1 142 ? 97.765 -16.681 -7.192 1.00 13.76 142 LEU D CA 1
ATOM 7370 C C . LEU D 1 142 ? 97.643 -16.563 -8.718 1.00 14.86 142 LEU D C 1
ATOM 7371 O O . LEU D 1 142 ? 97.654 -15.476 -9.296 1.00 17.02 142 LEU D O 1
ATOM 7376 N N . LYS D 1 143 ? 97.572 -17.717 -9.359 1.00 13.55 143 LYS D N 1
ATOM 7377 C CA . LYS D 1 143 ? 97.530 -17.827 -10.815 1.00 14.92 143 LYS D CA 1
ATOM 7378 C C . LYS D 1 143 ? 96.384 -18.731 -11.204 1.00 14.37 143 LYS D C 1
ATOM 7379 O O . LYS D 1 143 ? 96.046 -19.668 -10.467 1.00 14.37 143 LYS D O 1
ATOM 7385 N N . PRO D 1 144 ? 95.781 -18.468 -12.373 1.00 14.70 144 PRO D N 1
ATOM 7386 C CA . PRO D 1 144 ? 94.537 -19.177 -12.674 1.00 16.36 144 PRO D CA 1
ATOM 7387 C C . PRO D 1 144 ? 94.700 -20.670 -12.951 1.00 17.44 144 PRO D C 1
ATOM 7388 O O . PRO D 1 144 ? 93.712 -21.410 -12.803 1.00 19.04 144 PRO D O 1
ATOM 7392 N N . ASP D 1 145 ? 95.904 -21.143 -13.279 1.00 16.76 145 ASP D N 1
ATOM 7393 C CA . ASP D 1 145 ? 96.051 -22.591 -13.420 1.00 16.45 145 ASP D CA 1
ATOM 7394 C C . ASP D 1 145 ? 96.005 -23.318 -12.060 1.00 15.29 145 ASP D C 1
ATOM 7395 O O . ASP D 1 145 ? 95.938 -24.549 -12.012 1.00 16.74 145 ASP D O 1
ATOM 7400 N N . GLN D 1 146 ? 96.035 -22.563 -10.969 1.00 12.67 146 GLN D N 1
ATOM 7401 C CA . GLN D 1 146 ? 96.067 -23.177 -9.645 1.00 12.79 146 GLN D CA 1
ATOM 7402 C C . GLN D 1 146 ? 94.851 -22.850 -8.792 1.00 14.18 146 GLN D C 1
ATOM 7403 O O . GLN D 1 146 ? 94.710 -23.347 -7.677 1.00 15.08 146 GLN D O 1
ATOM 7409 N N . ILE D 1 147 ? 94.011 -21.962 -9.287 1.00 14.98 147 ILE D N 1
ATOM 7410 C CA . ILE D 1 147 ? 92.910 -21.498 -8.481 1.00 16.97 147 ILE D CA 1
ATOM 7411 C C . ILE D 1 147 ? 91.608 -21.848 -9.212 1.00 17.31 147 ILE D C 1
ATOM 7412 O O . ILE D 1 147 ? 91.478 -21.645 -10.431 1.00 20.08 147 ILE D O 1
ATOM 7417 N N . VAL D 1 148 ? 90.658 -22.434 -8.487 1.00 14.84 148 VAL D N 1
ATOM 7418 C CA . VAL D 1 148 ? 89.387 -22.810 -9.113 1.00 14.60 148 VAL D CA 1
ATOM 7419 C C . VAL D 1 148 ? 88.553 -21.573 -9.451 1.00 16.55 148 VAL D C 1
ATOM 7420 O O . VAL D 1 148 ? 88.479 -20.634 -8.656 1.00 17.49 148 VAL D O 1
ATOM 7424 N N . ALA D 1 149 ? 87.961 -21.558 -10.640 1.00 17.53 149 ALA D N 1
ATOM 7425 C CA . ALA D 1 149 ? 87.099 -20.443 -11.039 1.00 18.36 149 ALA D CA 1
ATOM 7426 C C . ALA D 1 149 ? 85.750 -20.463 -10.335 1.00 16.94 149 ALA D C 1
ATOM 7427 O O . ALA D 1 149 ? 85.056 -21.475 -10.325 1.00 17.50 149 ALA D O 1
ATOM 7429 N N . HIS D 1 150 ? 85.375 -19.317 -9.775 1.00 14.78 150 HIS D N 1
ATOM 7430 C CA . HIS D 1 150 ? 84.054 -19.115 -9.162 1.00 12.75 150 HIS D CA 1
ATOM 7431 C C . HIS D 1 150 ? 83.653 -17.674 -9.417 1.00 12.85 150 HIS D C 1
ATOM 7432 O O . HIS D 1 150 ? 83.680 -16.866 -8.491 1.00 12.35 150 HIS D O 1
ATOM 7439 N N . PRO D 1 151 ? 83.346 -17.329 -10.677 1.00 13.48 151 PRO D N 1
ATOM 7440 C CA . PRO D 1 151 ? 83.214 -15.902 -10.975 1.00 14.31 151 PRO D CA 1
ATOM 7441 C C . PRO D 1 151 ? 82.138 -15.209 -10.128 1.00 13.85 151 PRO D C 1
ATOM 7442 O O . PRO D 1 151 ? 82.348 -14.089 -9.655 1.00 13.77 151 PRO D O 1
ATOM 7446 N N . GLU D 1 152 ? 80.988 -15.848 -9.951 1.00 14.12 152 GLU D N 1
ATOM 7447 C CA . GLU D 1 152 ? 79.904 -15.210 -9.194 1.00 15.30 152 GLU D CA 1
ATOM 7448 C C . GLU D 1 152 ? 80.257 -15.080 -7.721 1.00 13.28 152 GLU D C 1
ATOM 7449 O O . GLU D 1 152 ? 80.047 -14.020 -7.116 1.00 13.42 152 GLU D O 1
ATOM 7455 N N . VAL D 1 153 ? 80.802 -16.140 -7.126 1.00 11.93 153 VAL D N 1
ATOM 7456 C CA . VAL D 1 153 ? 81.132 -16.056 -5.712 1.00 11.52 153 VAL D CA 1
ATOM 7457 C C . VAL D 1 153 ? 82.241 -15.009 -5.443 1.00 11.05 153 VAL D C 1
ATOM 7458 O O . VAL D 1 153 ? 82.130 -14.207 -4.505 1.00 10.59 153 VAL D O 1
ATOM 7462 N N . TYR D 1 154 ? 83.302 -15.018 -6.252 1.00 11.19 154 TYR D N 1
ATOM 7463 C CA A TYR D 1 154 ? 84.415 -14.108 -6.057 0.55 11.09 154 TYR D CA 1
ATOM 7464 C CA B TYR D 1 154 ? 84.395 -14.072 -6.013 0.45 11.25 154 TYR D CA 1
ATOM 7465 C C . TYR D 1 154 ? 83.946 -12.644 -6.250 1.00 11.49 154 TYR D C 1
ATOM 7466 O O . TYR D 1 154 ? 84.366 -11.745 -5.537 1.00 12.39 154 TYR D O 1
ATOM 7483 N N . ARG D 1 155 ? 83.041 -12.434 -7.209 1.00 10.96 155 ARG D N 1
ATOM 7484 C CA . ARG D 1 155 ? 82.452 -11.105 -7.440 1.00 11.86 155 ARG D CA 1
ATOM 7485 C C . ARG D 1 155 ? 81.589 -10.692 -6.245 1.00 11.27 155 ARG D C 1
ATOM 7486 O O . ARG D 1 155 ? 81.728 -9.588 -5.677 1.00 11.76 155 ARG D O 1
ATOM 7494 N N . ASP D 1 156 ? 80.689 -11.584 -5.843 1.00 10.85 156 ASP D N 1
ATOM 7495 C CA . ASP D 1 156 ? 79.720 -11.201 -4.820 1.00 10.46 156 ASP D CA 1
ATOM 7496 C C . ASP D 1 156 ? 80.387 -10.968 -3.469 1.00 9.87 156 ASP D C 1
ATOM 7497 O O . ASP D 1 156 ? 79.977 -10.066 -2.711 1.00 11.24 156 ASP D O 1
ATOM 7502 N N . MET D 1 157 ? 81.418 -11.756 -3.150 1.00 10.51 157 MET D N 1
ATOM 7503 C CA . MET D 1 157 ? 81.942 -11.696 -1.801 1.00 10.65 157 MET D CA 1
ATOM 7504 C C . MET D 1 157 ? 82.764 -10.418 -1.585 1.00 10.45 157 MET D C 1
ATOM 7505 O O . MET D 1 157 ? 83.077 -10.110 -0.451 1.00 11.02 157 MET D O 1
ATOM 7510 N N . ILE D 1 158 ? 83.051 -9.640 -2.642 1.00 10.74 158 ILE D N 1
ATOM 7511 C CA . ILE D 1 158 ? 83.653 -8.316 -2.487 1.00 12.21 158 ILE D CA 1
ATOM 7512 C C . ILE D 1 158 ? 82.717 -7.160 -2.906 1.00 12.77 158 ILE D C 1
ATOM 7513 O O . ILE D 1 158 ? 83.139 -6.015 -3.006 1.00 14.07 158 ILE D O 1
ATOM 7518 N N . ALA D 1 159 ? 81.441 -7.453 -3.132 1.00 11.37 159 ALA D N 1
ATOM 7519 C CA . ALA D 1 159 ? 80.505 -6.427 -3.597 1.00 11.76 159 ALA D CA 1
ATOM 7520 C C . ALA D 1 159 ? 80.291 -5.306 -2.568 1.00 10.96 159 ALA D C 1
ATOM 7521 O O . ALA D 1 159 ? 80.436 -5.503 -1.362 1.00 11.09 159 ALA D O 1
ATOM 7523 N N . SER D 1 160 ? 79.880 -4.136 -3.040 1.00 10.98 160 SER D N 1
ATOM 7524 C CA A SER D 1 160 ? 79.562 -3.056 -2.120 0.70 12.26 160 SER D CA 1
ATOM 7525 C CA B SER D 1 160 ? 79.544 -3.035 -2.143 0.30 11.90 160 SER D CA 1
ATOM 7526 C C . SER D 1 160 ? 78.190 -3.233 -1.449 1.00 11.80 160 SER D C 1
ATOM 7527 O O . SER D 1 160 ? 77.981 -2.778 -0.319 1.00 12.36 160 SER D O 1
ATOM 7532 N N . ASP D 1 161 ? 77.259 -3.896 -2.132 1.00 11.14 161 ASP D N 1
ATOM 7533 C CA . ASP D 1 161 ? 75.948 -4.125 -1.536 1.00 11.26 161 ASP D CA 1
ATOM 7534 C C . ASP D 1 161 ? 76.066 -5.081 -0.343 1.00 10.23 161 ASP D C 1
ATOM 7535 O O . ASP D 1 161 ? 76.651 -6.178 -0.451 1.00 9.99 161 ASP D O 1
ATOM 7540 N N . LEU D 1 162 ? 75.471 -4.714 0.791 1.00 8.93 162 LEU D N 1
ATOM 7541 C CA . LEU D 1 162 ? 75.697 -5.461 2.021 1.00 8.81 162 LEU D CA 1
ATOM 7542 C C . LEU D 1 162 ? 75.212 -6.915 1.929 1.00 7.91 162 LEU D C 1
ATOM 7543 O O . LEU D 1 162 ? 75.944 -7.855 2.236 1.00 8.82 162 LEU D O 1
ATOM 7548 N N . GLN D 1 163 ? 73.967 -7.144 1.534 1.00 8.95 163 GLN D N 1
ATOM 7549 C CA . GLN D 1 163 ? 73.470 -8.508 1.493 1.00 9.18 163 GLN D CA 1
ATOM 7550 C C . GLN D 1 163 ? 74.255 -9.352 0.468 1.00 9.03 163 GLN D C 1
ATOM 7551 O O . GLN D 1 163 ? 74.572 -10.519 0.726 1.00 9.57 163 GLN D O 1
ATOM 7557 N N . THR D 1 164 ? 74.569 -8.767 -0.692 1.00 9.35 164 THR D N 1
ATOM 7558 C CA . THR D 1 164 ? 75.340 -9.494 -1.693 1.00 9.39 164 THR D CA 1
ATOM 7559 C C . THR D 1 164 ? 76.684 -9.916 -1.106 1.00 8.22 164 THR D C 1
ATOM 7560 O O . THR D 1 164 ? 77.135 -11.050 -1.342 1.00 8.80 164 THR D O 1
ATOM 7564 N N . HIS D 1 165 ? 77.340 -8.999 -0.377 1.00 8.40 165 HIS D N 1
ATOM 7565 C CA . HIS D 1 165 ? 78.656 -9.264 0.166 1.00 7.92 165 HIS D CA 1
ATOM 7566 C C . HIS D 1 165 ? 78.565 -10.428 1.156 1.00 7.77 165 HIS D C 1
ATOM 7567 O O . HIS D 1 165 ? 79.393 -11.352 1.139 1.00 8.19 165 HIS D O 1
ATOM 7574 N N . LEU D 1 166 ? 77.586 -10.384 2.054 1.00 7.87 166 LEU D N 1
ATOM 7575 C CA . LEU D 1 166 ? 77.448 -11.452 3.035 1.00 7.79 166 LEU D CA 1
ATOM 7576 C C . LEU D 1 166 ? 77.076 -12.781 2.382 1.00 8.03 166 LEU D C 1
ATOM 7577 O O . LEU D 1 166 ? 77.611 -13.828 2.754 1.00 8.19 166 LEU D O 1
ATOM 7582 N N . ASP D 1 167 ? 76.170 -12.748 1.414 1.00 8.82 167 ASP D N 1
ATOM 7583 C CA . ASP D 1 167 ? 75.816 -13.977 0.696 1.00 9.00 167 ASP D CA 1
ATOM 7584 C C . ASP D 1 167 ? 77.036 -14.572 0.001 1.00 9.94 167 ASP D C 1
ATOM 7585 O O . ASP D 1 167 ? 77.202 -15.799 -0.033 1.00 9.96 167 ASP D O 1
ATOM 7590 N N . GLY D 1 168 ? 77.902 -13.712 -0.537 1.00 9.42 168 GLY D N 1
ATOM 7591 C CA . GLY D 1 168 ? 79.091 -14.192 -1.233 1.00 9.71 168 GLY D CA 1
ATOM 7592 C C . GLY D 1 168 ? 80.058 -14.836 -0.254 1.00 9.04 168 GLY D C 1
ATOM 7593 O O . GLY D 1 168 ? 80.658 -15.871 -0.574 1.00 10.23 168 GLY D O 1
ATOM 7594 N N . GLU D 1 169 ? 80.226 -14.235 0.931 1.00 8.17 169 GLU D N 1
ATOM 7595 C CA . GLU D 1 169 ? 81.096 -14.853 1.939 1.00 8.01 169 GLU D CA 1
ATOM 7596 C C . GLU D 1 169 ? 80.574 -16.190 2.368 1.00 8.25 169 GLU D C 1
ATOM 7597 O O . GLU D 1 169 ? 81.358 -17.120 2.589 1.00 8.64 169 GLU D O 1
ATOM 7603 N N . ARG D 1 170 ? 79.253 -16.315 2.497 1.00 7.88 170 ARG D N 1
ATOM 7604 C CA . ARG D 1 170 ? 78.684 -17.574 2.945 1.00 8.33 170 ARG D CA 1
ATOM 7605 C C . ARG D 1 170 ? 78.936 -18.678 1.892 1.00 8.99 170 ARG D C 1
ATOM 7606 O O . ARG D 1 170 ? 79.292 -19.826 2.230 1.00 9.00 170 ARG D O 1
ATOM 7614 N N . ALA D 1 171 ? 78.793 -18.322 0.614 1.00 9.40 171 ALA D N 1
ATOM 7615 C CA . ALA D 1 171 ? 79.057 -19.286 -0.479 1.00 9.48 171 ALA D CA 1
ATOM 7616 C C . ALA D 1 171 ? 80.545 -19.670 -0.497 1.00 8.98 171 ALA D C 1
ATOM 7617 O O . ALA D 1 171 ? 80.885 -20.827 -0.743 1.00 9.43 171 ALA D O 1
ATOM 7619 N N . PHE D 1 172 ? 81.428 -18.694 -0.290 1.00 9.28 172 PHE D N 1
ATOM 7620 C CA . PHE D 1 172 ? 82.850 -18.985 -0.213 1.00 8.86 172 PHE D CA 1
ATOM 7621 C C . PHE D 1 172 ? 83.157 -19.963 0.913 1.00 8.59 172 PHE D C 1
ATOM 7622 O O . PHE D 1 172 ? 83.937 -20.912 0.715 1.00 8.89 172 PHE D O 1
ATOM 7630 N N . LEU D 1 173 ? 82.557 -19.746 2.088 1.00 8.20 173 LEU D N 1
ATOM 7631 C CA . LEU D 1 173 ? 82.841 -20.644 3.207 1.00 8.75 173 LEU D CA 1
ATOM 7632 C C . LEU D 1 173 ? 82.329 -22.071 2.879 1.00 8.56 173 LEU D C 1
ATOM 7633 O O . LEU D 1 173 ? 82.991 -23.050 3.198 1.00 8.65 173 LEU D O 1
ATOM 7638 N N . ARG D 1 174 ? 81.179 -22.199 2.214 1.00 8.71 174 ARG D N 1
ATOM 7639 C CA . ARG D 1 174 ? 80.747 -23.533 1.792 1.00 8.07 174 ARG D CA 1
ATOM 7640 C C . ARG D 1 174 ? 81.762 -24.209 0.869 1.00 8.59 174 ARG D C 1
ATOM 7641 O O . ARG D 1 174 ? 81.936 -25.432 0.952 1.00 10.70 174 ARG D O 1
ATOM 7649 N N . LEU D 1 175 ? 82.455 -23.426 0.044 1.00 8.20 175 LEU D N 1
ATOM 7650 C CA . LEU D 1 175 ? 83.447 -23.993 -0.878 1.00 8.43 175 LEU D CA 1
ATOM 7651 C C . LEU D 1 175 ? 84.717 -24.444 -0.155 1.00 8.84 175 LEU D C 1
ATOM 7652 O O . LEU D 1 175 ? 85.555 -25.110 -0.766 1.00 9.50 175 LEU D O 1
ATOM 7657 N N . CYS D 1 176 ? 84.857 -24.100 1.131 1.00 8.79 176 CYS D N 1
ATOM 7658 C CA . CYS D 1 176 ? 86.038 -24.533 1.897 1.00 8.90 176 CYS D CA 1
ATOM 7659 C C . CYS D 1 176 ? 86.009 -26.005 2.302 1.00 9.43 176 CYS D C 1
ATOM 7660 O O . CYS D 1 176 ? 86.987 -26.497 2.840 1.00 10.08 176 CYS D O 1
ATOM 7663 N N . PHE D 1 177 ? 84.897 -26.693 2.043 1.00 9.40 177 PHE D N 1
ATOM 7664 C CA . PHE D 1 177 ? 84.710 -28.076 2.495 1.00 10.40 177 PHE D CA 1
ATOM 7665 C C . PHE D 1 177 ? 84.172 -28.958 1.396 1.00 11.13 177 PHE D C 1
ATOM 7666 O O . PHE D 1 177 ? 83.313 -28.517 0.615 1.00 11.85 177 PHE D O 1
ATOM 7674 N N . HIS D 1 178 ? 84.594 -30.219 1.392 1.00 11.39 178 HIS D N 1
ATOM 7675 C CA . HIS D 1 178 ? 83.903 -31.266 0.634 1.00 12.77 178 HIS D CA 1
ATOM 7676 C C . HIS D 1 178 ? 82.836 -31.915 1.498 1.00 15.38 178 HIS D C 1
ATOM 7677 O O . HIS D 1 178 ? 81.710 -32.126 1.046 1.00 18.45 178 HIS D O 1
ATOM 7684 N N . ARG D 1 179 ? 83.175 -32.289 2.717 1.00 14.46 179 ARG D N 1
ATOM 7685 C CA . ARG D 1 179 ? 82.128 -32.715 3.647 1.00 16.77 179 ARG D CA 1
ATOM 7686 C C . ARG D 1 179 ? 81.869 -31.534 4.596 1.00 13.31 179 ARG D C 1
ATOM 7687 O O . ARG D 1 179 ? 82.747 -31.069 5.332 1.00 13.02 179 ARG D O 1
ATOM 7695 N N . GLN D 1 180 ? 80.656 -31.009 4.524 1.00 11.68 180 GLN D N 1
ATOM 7696 C CA . GLN D 1 180 ? 80.320 -29.845 5.308 1.00 10.92 180 GLN D CA 1
ATOM 7697 C C . GLN D 1 180 ? 80.421 -30.144 6.801 1.00 11.35 180 GLN D C 1
ATOM 7698 O O . GLN D 1 180 ? 80.074 -31.244 7.257 1.00 12.14 180 GLN D O 1
ATOM 7704 N N . PRO D 1 181 ? 80.891 -29.155 7.575 1.00 11.69 181 PRO D N 1
ATOM 7705 C CA . PRO D 1 181 ? 80.992 -29.346 9.024 1.00 12.71 181 PRO D CA 1
ATOM 7706 C C . PRO D 1 181 ? 79.608 -29.291 9.681 1.00 12.99 181 PRO D C 1
ATOM 7707 O O . PRO D 1 181 ? 78.619 -28.972 9.001 1.00 13.11 181 PRO D O 1
ATOM 7711 N N . ASP D 1 182 ? 79.513 -29.595 10.974 1.00 14.15 182 ASP D N 1
ATOM 7712 C CA . ASP D 1 182 ? 78.234 -29.428 11.635 1.00 15.16 182 ASP D CA 1
ATOM 7713 C C . ASP D 1 182 ? 77.795 -27.970 11.603 1.00 13.39 182 ASP D C 1
ATOM 7714 O O . ASP D 1 182 ? 78.619 -27.043 11.428 1.00 13.16 182 ASP D O 1
ATOM 7719 N N . ALA D 1 183 ? 76.499 -27.767 11.812 1.00 13.81 183 ALA D N 1
ATOM 7720 C CA . ALA D 1 183 ? 75.885 -26.475 11.581 1.00 13.75 183 ALA D CA 1
ATOM 7721 C C . ALA D 1 183 ? 76.405 -25.430 12.554 1.00 13.70 183 ALA D C 1
ATOM 7722 O O . ALA D 1 183 ? 76.497 -24.255 12.197 1.00 13.05 183 ALA D O 1
ATOM 7724 N N . THR D 1 184 ? 76.712 -25.829 13.789 1.00 14.97 184 THR D N 1
ATOM 7725 C CA . THR D 1 184 ? 77.175 -24.837 14.755 1.00 15.40 184 THR D CA 1
ATOM 7726 C C . THR D 1 184 ? 78.588 -24.403 14.390 1.00 13.43 184 THR D C 1
ATOM 7727 O O . THR D 1 184 ? 78.907 -23.219 14.387 1.00 12.30 184 THR D O 1
ATOM 7731 N N . THR D 1 185 ? 79.432 -25.360 14.035 1.00 12.80 185 THR D N 1
ATOM 7732 C CA . THR D 1 185 ? 80.760 -25.027 13.540 1.00 12.09 185 THR D CA 1
ATOM 7733 C C . THR D 1 185 ? 80.712 -24.096 12.313 1.00 10.54 185 THR D C 1
ATOM 7734 O O . THR D 1 185 ? 81.461 -23.101 12.213 1.00 10.50 185 THR D O 1
ATOM 7738 N N . PHE D 1 186 ? 79.815 -24.382 11.381 1.00 9.99 186 PHE D N 1
ATOM 7739 C CA . PHE D 1 186 ? 79.719 -23.549 10.199 1.00 8.88 186 PHE D CA 1
ATOM 7740 C C . PHE D 1 186 ? 79.278 -22.140 10.618 1.00 8.35 186 PHE D C 1
ATOM 7741 O O . PHE D 1 186 ? 79.831 -21.158 10.147 1.00 8.08 186 PHE D O 1
ATOM 7749 N N . SER D 1 187 ? 78.291 -22.042 11.516 1.00 8.93 187 SER D N 1
ATOM 7750 C CA . SER D 1 187 ? 77.818 -20.740 11.972 1.00 8.88 187 SER D CA 1
ATOM 7751 C C . SER D 1 187 ? 78.913 -19.939 12.663 1.00 8.54 187 SER D C 1
ATOM 7752 O O . SER D 1 187 ? 78.998 -18.714 12.473 1.00 8.92 187 SER D O 1
ATOM 7755 N N . LEU D 1 188 ? 79.739 -20.619 13.461 1.00 8.36 188 LEU D N 1
ATOM 7756 C CA . LEU D 1 188 ? 80.862 -19.947 14.105 1.00 8.07 188 LEU D CA 1
ATOM 7757 C C . LEU D 1 188 ? 81.831 -19.400 13.061 1.00 7.88 188 LEU D C 1
ATOM 7758 O O . LEU D 1 188 ? 82.236 -18.237 13.101 1.00 7.82 188 LEU D O 1
ATOM 7763 N N . LEU D 1 189 ? 82.206 -20.233 12.100 1.00 8.06 189 LEU D N 1
ATOM 7764 C CA . LEU D 1 189 ? 83.119 -19.778 11.071 1.00 7.73 189 LEU D CA 1
ATOM 7765 C C . LEU D 1 189 ? 82.511 -18.711 10.144 1.00 6.79 189 LEU D C 1
ATOM 7766 O O . LEU D 1 189 ? 83.240 -17.880 9.609 1.00 7.07 189 LEU D O 1
ATOM 7771 N N . LEU D 1 190 ? 81.188 -18.706 9.964 1.00 6.98 190 LEU D N 1
ATOM 7772 C CA . LEU D 1 190 ? 80.513 -17.725 9.146 1.00 7.35 190 LEU D CA 1
ATOM 7773 C C . LEU D 1 190 ? 80.596 -16.333 9.796 1.00 7.02 190 LEU D C 1
ATOM 7774 O O . LEU D 1 190 ? 80.939 -15.343 9.138 1.00 7.50 190 LEU D O 1
ATOM 7779 N N . ALA D 1 191 ? 80.310 -16.262 11.092 1.00 6.89 191 ALA D N 1
ATOM 7780 C CA . ALA D 1 191 ? 80.416 -15.004 11.826 1.00 6.61 191 ALA D CA 1
ATOM 7781 C C . ALA D 1 191 ? 81.882 -14.572 11.858 1.00 6.88 191 ALA D C 1
ATOM 7782 O O . ALA D 1 191 ? 82.192 -13.388 11.691 1.00 7.47 191 ALA D O 1
ATOM 7784 N N . ASN D 1 192 ? 82.794 -15.532 12.048 1.00 6.87 192 ASN D N 1
ATOM 7785 C CA . ASN D 1 192 ? 84.233 -15.286 12.030 1.00 6.61 192 ASN D CA 1
ATOM 7786 C C . ASN D 1 192 ? 84.671 -14.651 10.705 1.00 7.11 192 ASN D C 1
ATOM 7787 O O . ASN D 1 192 ? 85.449 -13.666 10.674 1.00 7.59 192 ASN D O 1
ATOM 7792 N N . ALA D 1 193 ? 84.135 -15.174 9.594 1.00 7.02 193 ALA D N 1
ATOM 7793 C CA . ALA D 1 193 ? 84.478 -14.641 8.265 1.00 6.69 193 ALA D CA 1
ATOM 7794 C C . ALA D 1 193 ? 83.988 -13.205 8.104 1.00 6.99 193 ALA D C 1
ATOM 7795 O O . ALA D 1 193 ? 84.629 -12.395 7.417 1.00 7.85 193 ALA D O 1
ATOM 7797 N N . ALA D 1 194 ? 82.849 -12.883 8.729 1.00 6.89 194 ALA D N 1
ATOM 7798 C CA . ALA D 1 194 ? 82.266 -11.563 8.581 1.00 7.12 194 ALA D CA 1
ATOM 7799 C C . ALA D 1 194 ? 83.116 -10.470 9.241 1.00 7.14 194 ALA D C 1
ATOM 7800 O O . ALA D 1 194 ? 82.926 -9.281 8.967 1.00 9.14 194 ALA D O 1
ATOM 7802 N N . LEU D 1 195 ? 84.061 -10.883 10.085 1.00 7.09 195 LEU D N 1
ATOM 7803 C CA . LEU D 1 195 ? 85.016 -9.945 10.694 1.00 7.63 195 LEU D CA 1
ATOM 7804 C C . LEU D 1 195 ? 86.047 -9.452 9.693 1.00 8.03 195 LEU D C 1
ATOM 7805 O O . LEU D 1 195 ? 86.702 -8.432 9.935 1.00 10.01 195 LEU D O 1
ATOM 7810 N N . ALA D 1 196 ? 86.209 -10.150 8.563 1.00 8.10 196 ALA D N 1
ATOM 7811 C CA . ALA D 1 196 ? 87.285 -9.813 7.627 1.00 9.84 196 ALA D CA 1
ATOM 7812 C C . ALA D 1 196 ? 87.052 -8.434 6.991 1.00 8.86 196 ALA D C 1
ATOM 7813 O O . ALA D 1 196 ? 85.931 -8.075 6.588 1.00 8.90 196 ALA D O 1
ATOM 7815 N N . SER D 1 197 ? 88.120 -7.664 6.865 1.00 8.18 197 SER D N 1
ATOM 7816 C CA . SER D 1 197 ? 88.096 -6.342 6.251 1.00 8.10 197 SER D CA 1
ATOM 7817 C C . SER D 1 197 ? 87.748 -6.393 4.773 1.00 7.99 197 SER D C 1
ATOM 7818 O O . SER D 1 197 ? 88.346 -7.164 4.010 1.00 8.08 197 SER D O 1
ATOM 7821 N N . TRP D 1 198 ? 86.794 -5.556 4.368 1.00 8.47 198 TRP D N 1
ATOM 7822 C CA . TRP D 1 198 ? 86.425 -5.475 2.970 1.00 8.63 198 TRP D CA 1
ATOM 7823 C C . TRP D 1 198 ? 87.564 -4.853 2.124 1.00 8.66 198 TRP D C 1
ATOM 7824 O O . TRP D 1 198 ? 87.699 -5.153 0.923 1.00 10.36 198 TRP D O 1
ATOM 7835 N N . ASP D 1 199 ? 88.375 -3.989 2.745 1.00 9.10 199 ASP D N 1
ATOM 7836 C CA . ASP D 1 199 ? 89.550 -3.435 2.066 1.00 9.87 199 ASP D CA 1
ATOM 7837 C C . ASP D 1 199 ? 90.554 -4.560 1.782 1.00 9.27 199 ASP D C 1
ATOM 7838 O O . ASP D 1 199 ? 91.092 -4.686 0.674 1.00 10.04 199 ASP D O 1
ATOM 7843 N N . MET D 1 200 ? 90.777 -5.415 2.781 1.00 8.33 200 MET D N 1
ATOM 7844 C CA . MET D 1 200 ? 91.649 -6.567 2.591 1.00 8.75 200 MET D CA 1
ATOM 7845 C C . MET D 1 200 ? 91.106 -7.450 1.467 1.00 8.41 200 MET D C 1
ATOM 7846 O O . MET D 1 200 ? 91.854 -7.890 0.584 1.00 8.83 200 MET D O 1
ATOM 7851 N N . GLN D 1 201 ? 89.795 -7.698 1.461 1.00 8.15 201 GLN D N 1
ATOM 7852 C CA . GLN D 1 201 ? 89.267 -8.655 0.482 1.00 9.14 201 GLN D CA 1
ATOM 7853 C C . GLN D 1 201 ? 89.482 -8.205 -0.948 1.00 10.77 201 GLN D C 1
ATOM 7854 O O . GLN D 1 201 ? 89.754 -8.997 -1.832 1.00 12.67 201 GLN D O 1
ATOM 7860 N N . ARG D 1 202 ? 89.358 -6.902 -1.180 1.00 11.31 202 ARG D N 1
ATOM 7861 C CA . ARG D 1 202 ? 89.564 -6.397 -2.532 1.00 13.34 202 ARG D CA 1
ATOM 7862 C C . ARG D 1 202 ? 91.045 -6.428 -2.928 1.00 13.27 202 ARG D C 1
ATOM 7863 O O . ARG D 1 202 ? 91.395 -6.738 -4.064 1.00 15.56 202 ARG D O 1
ATOM 7871 N N . ALA D 1 203 ? 91.914 -6.105 -1.988 1.00 10.00 203 ALA D N 1
ATOM 7872 C CA . ALA D 1 203 ? 93.338 -5.968 -2.275 1.00 9.74 203 ALA D CA 1
ATOM 7873 C C . ALA D 1 203 ? 94.080 -7.323 -2.369 1.00 10.05 203 ALA D C 1
ATOM 7874 O O . ALA D 1 203 ? 95.046 -7.445 -3.121 1.00 10.50 203 ALA D O 1
ATOM 7876 N N . VAL D 1 204 ? 93.647 -8.319 -1.595 1.00 11.21 204 VAL D N 1
ATOM 7877 C CA . VAL D 1 204 ? 94.457 -9.535 -1.421 1.00 11.47 204 VAL D CA 1
ATOM 7878 C C . VAL D 1 204 ? 94.538 -10.324 -2.737 1.00 12.28 204 VAL D C 1
ATOM 7879 O O . VAL D 1 204 ? 95.469 -11.089 -2.963 1.00 11.82 204 VAL D O 1
ATOM 7883 N N . ARG D 1 205 ? 93.567 -10.107 -3.612 1.00 13.14 205 ARG D N 1
ATOM 7884 C CA . ARG D 1 205 ? 93.560 -10.700 -4.950 1.00 15.02 205 ARG D CA 1
ATOM 7885 C C . ARG D 1 205 ? 94.844 -10.425 -5.719 1.00 13.77 205 ARG D C 1
ATOM 7886 O O . ARG D 1 205 ? 95.236 -11.203 -6.597 1.00 15.27 205 ARG D O 1
ATOM 7894 N N . SER D 1 206 ? 95.484 -9.306 -5.411 1.00 12.36 206 SER D N 1
ATOM 7895 C CA A SER D 1 206 ? 96.679 -8.829 -6.100 0.52 12.17 206 SER D CA 1
ATOM 7896 C CA B SER D 1 206 ? 96.711 -8.989 -6.156 0.48 12.47 206 SER D CA 1
ATOM 7897 C C . SER D 1 206 ? 97.942 -8.999 -5.252 1.00 11.62 206 SER D C 1
ATOM 7898 O O . SER D 1 206 ? 98.986 -8.439 -5.588 1.00 12.39 206 SER D O 1
ATOM 7903 N N . MET D 1 207 ? 97.849 -9.722 -4.143 1.00 10.15 207 MET D N 1
ATOM 7904 C CA . MET D 1 207 ? 99.022 -9.919 -3.281 1.00 9.66 207 MET D CA 1
ATOM 7905 C C . MET D 1 207 ? 100.148 -10.585 -4.057 1.00 9.42 207 MET D C 1
ATOM 7906 O O . MET D 1 207 ? 99.946 -11.638 -4.706 1.00 10.79 207 MET D O 1
ATOM 7911 N N . THR D 1 208 ? 101.349 -10.002 -3.981 1.00 9.14 208 THR D N 1
ATOM 7912 C CA . THR D 1 208 ? 102.529 -10.626 -4.606 1.00 8.95 208 THR D CA 1
ATOM 7913 C C . THR D 1 208 ? 102.932 -11.874 -3.835 1.00 9.73 208 THR D C 1
ATOM 7914 O O . THR D 1 208 ? 102.773 -11.943 -2.594 1.00 10.10 208 THR D O 1
ATOM 7918 N N . VAL D 1 209 ? 103.393 -12.881 -4.584 1.00 9.84 209 VAL D N 1
ATOM 7919 C CA . VAL D 1 209 ? 103.834 -14.124 -3.961 1.00 10.57 209 VAL D CA 1
ATOM 7920 C C . VAL D 1 209 ? 105.131 -14.552 -4.605 1.00 11.65 209 VAL D C 1
ATOM 7921 O O . VAL D 1 209 ? 105.155 -14.924 -5.778 1.00 13.71 209 VAL D O 1
ATOM 7925 N N . GLU D 1 210 ? 106.204 -14.503 -3.831 1.00 11.10 210 GLU D N 1
ATOM 7926 C CA . GLU D 1 210 ? 107.512 -14.906 -4.346 1.00 12.28 210 GLU D CA 1
ATOM 7927 C C . GLU D 1 210 ? 107.744 -16.397 -4.085 1.00 12.01 210 GLU D C 1
ATOM 7928 O O . GLU D 1 210 ? 108.667 -16.793 -3.364 1.00 11.64 210 GLU D O 1
ATOM 7934 N N . ALA D 1 211 ? 106.905 -17.232 -4.691 1.00 11.54 211 ALA D N 1
ATOM 7935 C CA . ALA D 1 211 ? 107.013 -18.672 -4.503 1.00 11.50 211 ALA D CA 1
ATOM 7936 C C . ALA D 1 211 ? 108.295 -19.258 -5.068 1.00 11.36 211 ALA D C 1
ATOM 7937 O O . ALA D 1 211 ? 108.940 -20.079 -4.413 1.00 10.72 211 ALA D O 1
ATOM 7939 N N . ALA D 1 212 ? 108.692 -18.831 -6.264 1.00 12.13 212 ALA D N 1
ATOM 7940 C CA . ALA D 1 212 ? 109.895 -19.382 -6.855 1.00 13.49 212 ALA D CA 1
ATOM 7941 C C . ALA D 1 212 ? 111.095 -19.107 -5.962 1.00 12.99 212 ALA D C 1
ATOM 7942 O O . ALA D 1 212 ? 111.881 -20.014 -5.636 1.00 13.54 212 ALA D O 1
ATOM 7944 N N . LYS D 1 213 ? 111.243 -17.864 -5.531 1.00 12.35 213 LYS D N 1
ATOM 7945 C CA . LYS D 1 213 ? 112.380 -17.523 -4.673 1.00 13.66 213 LYS D CA 1
ATOM 7946 C C . LYS D 1 213 ? 112.305 -18.223 -3.327 1.00 13.42 213 LYS D C 1
ATOM 7947 O O . LYS D 1 213 ? 113.263 -18.861 -2.874 1.00 15.11 213 LYS D O 1
ATOM 7953 N N . GLY D 1 214 ? 111.163 -18.110 -2.667 1.00 11.87 214 GLY D N 1
ATOM 7954 C CA . GLY D 1 214 ? 111.026 -18.679 -1.338 1.00 12.31 214 GLY D CA 1
ATOM 7955 C C . GLY D 1 214 ? 111.183 -20.191 -1.292 1.00 12.03 214 GLY D C 1
ATOM 7956 O O . GLY D 1 214 ? 111.917 -20.735 -0.459 1.00 13.37 214 GLY D O 1
ATOM 7957 N N . LEU D 1 215 ? 110.497 -20.893 -2.184 1.00 11.42 215 LEU D N 1
ATOM 7958 C CA . LEU D 1 215 ? 110.605 -22.344 -2.196 1.00 12.24 215 LEU D CA 1
ATOM 7959 C C . LEU D 1 215 ? 111.919 -22.881 -2.729 1.00 14.46 215 LEU D C 1
ATOM 7960 O O . LEU D 1 215 ? 112.437 -23.871 -2.193 1.00 14.90 215 LEU D O 1
ATOM 7965 N N . SER D 1 216 ? 112.438 -22.297 -3.814 1.00 17.10 216 SER D N 1
ATOM 7966 C CA A SER D 1 216 ? 113.539 -22.952 -4.516 0.62 18.49 216 SER D CA 1
ATOM 7967 C CA B SER D 1 216 ? 113.520 -22.958 -4.528 0.38 18.09 216 SER D CA 1
ATOM 7968 C C . SER D 1 216 ? 114.755 -22.947 -3.649 1.00 19.08 216 SER D C 1
ATOM 7969 O O . SER D 1 216 ? 115.650 -23.761 -3.835 1.00 19.80 216 SER D O 1
ATOM 7974 N N . LYS D 1 217 ? 114.790 -22.029 -2.690 1.00 18.99 217 LYS D N 1
ATOM 7975 C CA . LYS D 1 217 ? 115.976 -21.916 -1.849 1.00 21.15 217 LYS D CA 1
ATOM 7976 C C . LYS D 1 217 ? 115.820 -22.554 -0.447 1.00 22.38 217 LYS D C 1
A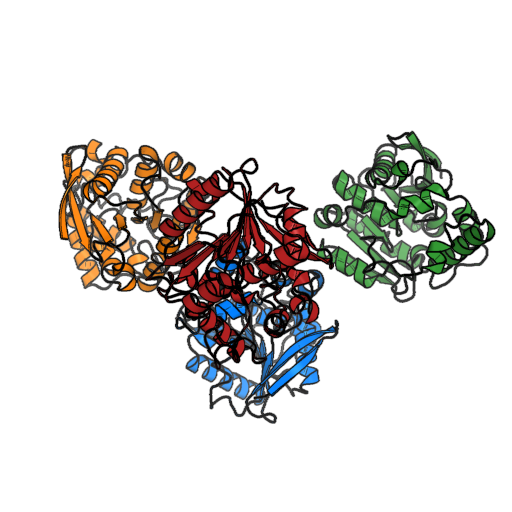TOM 7977 O O . LYS D 1 217 ? 116.801 -22.611 0.296 1.00 24.77 217 LYS D O 1
ATOM 7979 N N . ALA D 1 218 ? 114.604 -22.990 -0.076 1.00 20.92 218 ALA D N 1
ATOM 7980 C CA . ALA D 1 218 ? 114.355 -23.638 1.224 1.00 19.75 218 ALA D CA 1
ATOM 7981 C C . ALA D 1 218 ? 115.108 -24.959 1.362 1.00 18.55 218 ALA D C 1
ATOM 7982 O O . ALA D 1 218 ? 115.082 -25.795 0.450 1.00 20.67 218 ALA D O 1
ATOM 7984 N N . GLU D 1 219 ? 115.761 -25.146 2.506 1.00 16.40 219 GLU D N 1
ATOM 7985 C CA . GLU D 1 219 ? 116.474 -26.387 2.801 1.00 17.79 219 GLU D CA 1
ATOM 7986 C C . GLU D 1 219 ? 115.806 -27.219 3.897 1.00 16.50 219 GLU D C 1
ATOM 7987 O O . GLU D 1 219 ? 115.965 -28.444 3.970 1.00 17.36 219 GLU D O 1
ATOM 7993 N N . VAL D 1 220 ? 115.006 -26.571 4.732 1.00 14.34 220 VAL D N 1
ATOM 7994 C CA . VAL D 1 220 ? 114.276 -27.317 5.745 1.00 12.86 220 VAL D CA 1
ATOM 7995 C C . VAL D 1 220 ? 113.201 -28.157 5.066 1.00 12.77 220 VAL D C 1
ATOM 7996 O O . VAL D 1 220 ? 112.811 -27.875 3.934 1.00 13.48 220 VAL D O 1
ATOM 8000 N N . PRO D 1 221 ? 112.728 -29.207 5.747 1.00 12.51 221 PRO D N 1
ATOM 8001 C CA . PRO D 1 221 ? 111.678 -30.034 5.131 1.00 12.31 221 PRO D CA 1
ATOM 8002 C C . PRO D 1 221 ? 110.390 -29.251 4.883 1.00 11.39 221 PRO D C 1
ATOM 8003 O O . PRO D 1 221 ? 109.975 -28.406 5.702 1.00 11.91 221 PRO D O 1
ATOM 8007 N N . LEU D 1 222 ? 109.768 -29.544 3.744 1.00 11.24 222 LEU D N 1
ATOM 8008 C C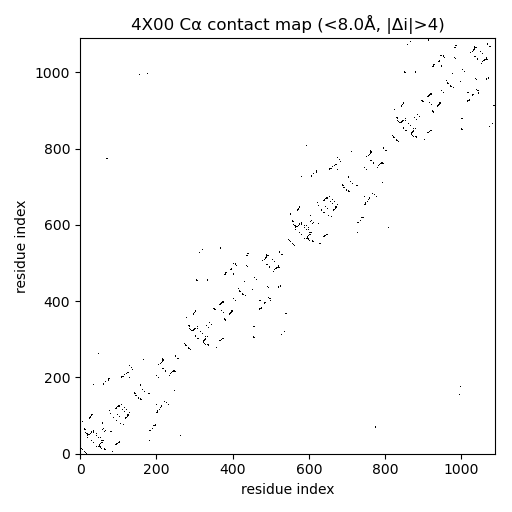A . LEU D 1 222 ? 108.483 -28.960 3.348 1.00 10.55 222 LEU D CA 1
ATOM 8009 C C . LEU D 1 222 ? 107.519 -30.085 3.032 1.00 10.76 222 LEU D C 1
ATOM 8010 O O . LEU D 1 222 ? 107.868 -31.044 2.318 1.00 11.81 222 LEU D O 1
ATOM 8015 N N . LEU D 1 223 ? 106.315 -29.985 3.580 1.00 9.71 223 LEU D N 1
ATOM 8016 C CA . LEU D 1 223 ? 105.247 -30.930 3.280 1.00 9.72 223 LEU D CA 1
ATOM 8017 C C . LEU D 1 223 ? 104.038 -30.167 2.756 1.00 9.73 223 LEU D C 1
ATOM 8018 O O . LEU D 1 223 ? 103.582 -29.232 3.397 1.00 10.57 223 LEU D O 1
ATOM 8023 N N . LEU D 1 224 ? 103.552 -30.577 1.597 1.00 9.06 224 LEU D N 1
ATOM 8024 C CA . LEU D 1 224 ? 102.342 -30.001 1.004 1.00 9.22 224 LEU D CA 1
ATOM 8025 C C . LEU D 1 224 ? 101.227 -31.010 1.178 1.00 9.91 224 LEU D C 1
ATOM 8026 O O . LEU D 1 224 ? 101.318 -32.105 0.616 1.00 11.76 224 LEU D O 1
ATOM 8031 N N . LEU D 1 225 ? 100.218 -30.692 1.975 1.00 8.95 225 LEU D N 1
ATOM 8032 C CA . LEU D 1 225 ? 99.156 -31.642 2.293 1.00 8.55 225 LEU D CA 1
ATOM 8033 C C . LEU D 1 225 ? 97.849 -31.027 1.793 1.00 7.92 225 LEU D C 1
ATOM 8034 O O . LEU D 1 225 ? 97.475 -29.939 2.264 1.00 8.33 225 LEU D O 1
ATOM 8039 N N . TYR D 1 226 ? 97.194 -31.685 0.832 1.00 8.17 226 TYR D N 1
ATOM 8040 C CA . TYR D 1 226 ? 95.977 -31.149 0.206 1.00 7.63 226 TYR D CA 1
ATOM 8041 C C . TYR D 1 226 ? 94.841 -32.136 0.310 1.00 7.24 226 TYR D C 1
ATOM 8042 O O . TYR D 1 226 ? 95.041 -33.340 0.139 1.00 8.01 226 TYR D O 1
ATOM 8051 N N . GLY D 1 227 ? 93.628 -31.612 0.447 1.00 7.40 227 GLY D N 1
ATOM 8052 C CA . GLY D 1 227 ? 92.441 -32.401 0.147 1.00 8.25 227 GLY D CA 1
ATOM 8053 C C . GLY D 1 227 ? 92.315 -32.495 -1.360 1.00 8.17 227 GLY D C 1
ATOM 8054 O O . GLY D 1 227 ? 92.324 -31.479 -2.063 1.00 9.12 227 GLY D O 1
ATOM 8055 N N . ALA D 1 228 ? 92.189 -33.713 -1.881 1.00 8.91 228 ALA D N 1
ATOM 8056 C CA . ALA D 1 228 ? 92.181 -33.880 -3.324 1.00 9.74 228 ALA D CA 1
ATOM 8057 C C . ALA D 1 228 ? 90.997 -33.195 -3.987 1.00 10.28 228 ALA D C 1
ATOM 8058 O O . ALA D 1 228 ? 91.063 -32.824 -5.168 1.00 12.02 228 ALA D O 1
ATOM 8060 N N . GLN D 1 229 ? 89.910 -33.021 -3.237 1.00 9.40 229 GLN D N 1
ATOM 8061 C CA . GLN D 1 229 ? 88.690 -32.437 -3.797 1.00 10.07 229 GLN D CA 1
ATOM 8062 C C . GLN D 1 229 ? 88.551 -30.950 -3.543 1.00 9.72 229 GLN D C 1
ATOM 8063 O O . GLN D 1 229 ? 87.495 -30.387 -3.808 1.00 10.46 229 GLN D O 1
ATOM 8069 N N . ASP D 1 230 ? 89.632 -30.309 -3.089 1.00 9.58 230 ASP D N 1
ATOM 8070 C CA . ASP D 1 230 ? 89.676 -28.866 -2.859 1.00 9.40 230 ASP D CA 1
ATOM 8071 C C . ASP D 1 230 ? 89.018 -28.101 -4.003 1.00 8.94 230 ASP D C 1
ATOM 8072 O O . ASP D 1 230 ? 89.449 -28.183 -5.153 1.00 9.96 230 ASP D O 1
ATOM 8077 N N . ALA D 1 231 ? 87.948 -27.362 -3.672 1.00 8.88 231 ALA D N 1
ATOM 8078 C CA . ALA D 1 231 ? 87.150 -26.631 -4.650 1.00 9.34 231 ALA D CA 1
ATOM 8079 C C . ALA D 1 231 ? 87.577 -25.176 -4.778 1.00 8.23 231 ALA D C 1
ATOM 8080 O O . ALA D 1 231 ? 86.938 -24.431 -5.518 1.00 10.23 231 ALA D O 1
ATOM 8082 N N . LEU D 1 232 ? 88.665 -24.793 -4.110 1.00 7.63 232 LEU D N 1
ATOM 8083 C CA . LEU D 1 232 ? 89.180 -23.427 -4.182 1.00 8.48 232 LEU D CA 1
ATOM 8084 C C . LEU D 1 232 ? 90.591 -23.357 -4.760 1.00 8.38 232 LEU D C 1
ATOM 8085 O O . LEU D 1 232 ? 90.875 -22.526 -5.615 1.00 9.42 232 LEU D O 1
ATOM 8090 N N . VAL D 1 233 ? 91.474 -24.213 -4.266 1.00 8.86 233 VAL D N 1
ATOM 8091 C CA . VAL D 1 233 ? 92.849 -24.324 -4.744 1.00 9.23 233 VAL D CA 1
ATOM 8092 C C . VAL D 1 233 ? 92.984 -25.674 -5.439 1.00 8.67 233 VAL D C 1
ATOM 8093 O O . VAL D 1 233 ? 92.613 -26.685 -4.867 1.00 9.15 233 VAL D O 1
ATOM 8097 N N . LYS D 1 234 ? 93.452 -25.679 -6.690 1.00 8.48 234 LYS D N 1
ATOM 8098 C CA . LYS D 1 234 ? 93.565 -26.932 -7.448 1.00 9.45 234 LYS D CA 1
ATOM 8099 C C . LYS D 1 234 ? 94.729 -27.756 -6.886 1.00 8.58 234 LYS D C 1
ATOM 8100 O O . LYS D 1 234 ? 95.901 -27.333 -6.979 1.00 9.26 234 LYS D O 1
ATOM 8106 N N . ALA D 1 235 ? 94.432 -28.917 -6.305 1.00 8.01 235 ALA D N 1
ATOM 8107 C CA . ALA D 1 235 ? 95.420 -29.635 -5.515 1.00 8.43 235 ALA D CA 1
ATOM 8108 C C . ALA D 1 235 ? 96.570 -30.144 -6.355 1.00 8.77 235 ALA D C 1
ATOM 8109 O O . ALA D 1 235 ? 97.718 -29.835 -6.049 1.00 9.76 235 ALA D O 1
ATOM 8111 N N . LYS D 1 236 ? 96.298 -30.959 -7.370 1.00 9.00 236 LYS D N 1
ATOM 8112 C CA . LYS D 1 236 ? 97.437 -31.544 -8.097 1.00 10.14 236 LYS D CA 1
ATOM 8113 C C . LYS D 1 236 ? 98.240 -30.487 -8.870 1.00 10.00 236 LYS D C 1
ATOM 8114 O O . LYS D 1 236 ? 99.480 -30.532 -8.837 1.00 9.87 236 LYS D O 1
ATOM 8120 N N . PRO D 1 237 ? 97.575 -29.490 -9.495 1.00 9.72 237 PRO D N 1
ATOM 8121 C CA . PRO D 1 237 ? 98.393 -28.450 -10.146 1.00 9.75 237 PRO D CA 1
ATOM 8122 C C . PRO D 1 237 ? 99.253 -27.660 -9.159 1.00 9.26 237 PRO D C 1
ATOM 8123 O O . PRO D 1 237 ? 100.389 -27.286 -9.508 1.00 9.38 237 PRO D O 1
ATOM 8127 N N . SER D 1 238 ? 98.743 -27.415 -7.951 1.00 8.33 238 SER D N 1
ATOM 8128 C CA . SER D 1 238 ? 99.527 -26.666 -6.976 1.00 8.29 238 SER D CA 1
ATOM 8129 C C . SER D 1 238 ? 100.740 -27.485 -6.520 1.00 8.29 238 SER D C 1
ATOM 8130 O O . SER D 1 238 ? 101.853 -26.970 -6.407 1.00 9.02 238 SER D O 1
ATOM 8133 N N . ILE D 1 239 ? 100.513 -28.759 -6.211 1.00 8.19 239 ILE D N 1
ATOM 8134 C CA . ILE D 1 239 ? 101.596 -29.636 -5.771 1.00 8.33 239 ILE D CA 1
ATOM 8135 C C . ILE D 1 239 ? 102.638 -29.733 -6.891 1.00 9.07 239 ILE D C 1
ATOM 8136 O O . ILE D 1 239 ? 103.851 -29.662 -6.627 1.00 9.26 239 ILE D O 1
ATOM 8141 N N . ALA D 1 240 ? 102.196 -29.872 -8.143 1.00 9.10 240 ALA D N 1
ATOM 8142 C CA . ALA D 1 240 ? 103.151 -30.009 -9.258 1.00 9.15 240 ALA D CA 1
ATOM 8143 C C . ALA D 1 240 ? 103.953 -28.714 -9.419 1.00 9.44 240 ALA D C 1
ATOM 8144 O O . ALA D 1 240 ? 105.153 -28.741 -9.667 1.00 10.16 240 ALA D O 1
ATOM 8146 N N . ARG D 1 241 ? 103.285 -27.567 -9.300 1.00 9.30 241 ARG D N 1
ATOM 8147 C CA . ARG D 1 241 ? 104.000 -26.296 -9.439 1.00 9.70 241 ARG D CA 1
ATOM 8148 C C . ARG D 1 241 ? 105.047 -26.155 -8.352 1.00 9.64 241 ARG D C 1
ATOM 8149 O O . ARG D 1 241 ? 106.209 -25.805 -8.636 1.00 10.07 241 ARG D O 1
ATOM 8157 N N . ALA D 1 242 ? 104.670 -26.450 -7.111 1.00 8.81 242 ALA D N 1
ATOM 8158 C CA . ALA D 1 242 ? 105.633 -26.360 -6.003 1.00 8.22 242 ALA D CA 1
ATOM 8159 C C . ALA D 1 242 ? 106.800 -27.309 -6.213 1.00 8.62 242 ALA D C 1
ATOM 8160 O O . ALA D 1 242 ? 107.941 -26.909 -6.019 1.00 9.29 242 ALA D O 1
ATOM 8162 N N . LYS D 1 243 ? 106.544 -28.552 -6.648 1.00 8.85 243 LYS D N 1
ATOM 8163 C CA . LYS D 1 243 ? 107.648 -29.496 -6.857 1.00 9.65 243 LYS D CA 1
ATOM 8164 C C . LYS D 1 243 ? 108.523 -29.104 -8.049 1.00 10.96 243 LYS D C 1
ATOM 8165 O O . LYS D 1 243 ? 109.712 -29.436 -8.081 1.00 12.69 243 LYS D O 1
ATOM 8171 N N . SER D 1 244 ? 107.978 -28.405 -9.035 1.00 11.39 244 SER D N 1
ATOM 8172 C CA A SER D 1 244 ? 108.809 -27.871 -10.119 0.74 12.36 244 SER D CA 1
ATOM 8173 C CA B SER D 1 244 ? 108.811 -27.874 -10.116 0.26 12.41 244 SER D CA 1
ATOM 8174 C C . SER D 1 244 ? 109.767 -26.796 -9.574 1.00 12.60 244 SER D C 1
ATOM 8175 O O . SER D 1 244 ? 110.938 -26.713 -9.965 1.00 14.26 244 SER D O 1
ATOM 8180 N N . LEU D 1 245 ? 109.282 -25.989 -8.636 1.00 11.43 245 LEU D N 1
ATOM 8181 C CA . LEU D 1 245 ? 110.122 -24.979 -8.024 1.00 11.91 245 LEU D CA 1
ATOM 8182 C C . LEU D 1 245 ? 111.127 -25.543 -7.020 1.00 11.97 245 LEU D C 1
ATOM 8183 O O . LEU D 1 245 ? 112.188 -24.977 -6.837 1.00 13.93 245 LEU D O 1
ATOM 8188 N N . ASN D 1 246 ? 110.777 -26.630 -6.347 1.00 11.71 246 ASN D N 1
ATOM 8189 C CA . ASN D 1 246 ? 111.704 -27.334 -5.467 1.00 11.67 246 ASN D CA 1
ATOM 8190 C C . ASN D 1 246 ? 111.331 -28.816 -5.398 1.00 11.52 246 ASN D C 1
ATOM 8191 O O . ASN D 1 246 ? 110.426 -29.199 -4.645 1.00 11.14 246 ASN D O 1
ATOM 8196 N N . PRO D 1 247 ? 112.034 -29.660 -6.173 1.00 12.71 247 PRO D N 1
ATOM 8197 C CA . PRO D 1 247 ? 111.682 -31.085 -6.257 1.00 13.06 247 PRO D CA 1
ATOM 8198 C C . PRO D 1 247 ? 111.865 -31.850 -4.939 1.00 13.73 247 PRO D C 1
ATOM 8199 O O . PRO D 1 247 ? 111.471 -33.000 -4.842 1.00 14.37 247 PRO D O 1
ATOM 8203 N N . ARG D 1 248 ? 112.462 -31.224 -3.937 1.00 13.22 248 ARG D N 1
ATOM 8204 C CA . ARG D 1 248 ? 112.669 -31.864 -2.635 1.00 13.81 248 ARG D CA 1
ATOM 8205 C C . ARG D 1 248 ? 111.406 -31.812 -1.764 1.00 13.27 248 ARG D C 1
ATOM 8206 O O . ARG D 1 248 ? 111.325 -32.490 -0.729 1.00 14.05 248 ARG D O 1
ATOM 8214 N N . ILE D 1 249 ? 110.428 -30.996 -2.167 1.00 12.50 249 ILE D N 1
ATOM 8215 C CA . ILE D 1 249 ? 109.157 -30.908 -1.451 1.00 12.85 249 ILE D CA 1
ATOM 8216 C C . ILE D 1 249 ? 108.457 -32.268 -1.439 1.00 12.21 249 ILE D C 1
ATOM 8217 O O . ILE D 1 249 ? 108.481 -32.989 -2.448 1.00 13.28 249 ILE D O 1
ATOM 8222 N N . ARG D 1 250 ? 107.915 -32.649 -0.279 1.00 12.36 250 ARG D N 1
ATOM 8223 C CA . ARG D 1 250 ? 107.039 -33.825 -0.186 1.00 12.52 250 ARG D CA 1
ATOM 8224 C C . ARG D 1 250 ? 105.594 -33.391 -0.201 1.00 11.67 250 ARG D C 1
ATOM 8225 O O . ARG D 1 250 ? 105.278 -32.261 0.211 1.00 12.77 250 ARG D O 1
ATOM 8227 N N . SER D 1 251 ? 104.722 -34.299 -0.634 1.00 11.10 251 SER D N 1
ATOM 8228 C CA . SER D 1 251 ? 103.311 -34.017 -0.695 1.00 10.02 251 SER D CA 1
ATOM 8229 C C . SER D 1 251 ? 102.491 -35.203 -0.247 1.00 9.41 251 SER D C 1
ATOM 8230 O O . SER D 1 251 ? 102.920 -36.360 -0.286 1.00 10.18 251 SER D O 1
ATOM 8233 N N . GLU D 1 252 ? 101.272 -34.872 0.166 1.00 9.58 252 GLU D N 1
ATOM 8234 C CA . GLU D 1 252 ? 100.297 -35.858 0.589 1.00 9.55 252 GLU D CA 1
ATOM 8235 C C . GLU D 1 252 ? 98.932 -35.377 0.136 1.00 9.13 252 GLU D C 1
ATOM 8236 O O . GLU D 1 252 ? 98.657 -34.163 0.120 1.00 9.79 252 GLU D O 1
ATOM 8242 N N . LEU D 1 253 ? 98.086 -36.331 -0.254 1.00 9.04 253 LEU D N 1
ATOM 8243 C CA . LEU D 1 253 ? 96.686 -36.056 -0.653 1.00 8.97 253 LEU D CA 1
ATOM 8244 C C . LEU D 1 253 ? 95.708 -36.770 0.256 1.00 9.45 253 LEU D C 1
ATOM 8245 O O . LEU D 1 253 ? 95.885 -37.947 0.536 1.00 10.37 253 LEU D O 1
ATOM 8250 N N . TYR D 1 254 ? 94.671 -36.064 0.697 1.00 8.66 254 TYR D N 1
ATOM 8251 C CA . TYR D 1 254 ? 93.522 -36.731 1.327 1.00 9.01 254 TYR D CA 1
ATOM 8252 C C . TYR D 1 254 ? 92.423 -36.891 0.296 1.00 8.81 254 TYR D C 1
ATOM 8253 O O . TYR D 1 254 ? 91.795 -35.895 -0.123 1.00 9.14 254 TYR D O 1
ATOM 8262 N N . ALA D 1 255 ? 92.192 -38.124 -0.152 1.00 10.12 255 ALA D N 1
ATOM 8263 C CA . ALA D 1 255 ? 91.288 -38.378 -1.268 1.00 11.17 255 ALA D CA 1
ATOM 8264 C C . ALA D 1 255 ? 89.904 -37.808 -1.077 1.00 11.20 255 ALA D C 1
ATOM 8265 O O . ALA D 1 255 ? 89.272 -37.349 -2.055 1.00 12.99 255 ALA D O 1
ATOM 8267 N N . ASP D 1 256 ? 89.425 -37.842 0.168 1.00 11.50 256 ASP D N 1
ATOM 8268 C CA . ASP D 1 256 ? 88.012 -37.528 0.440 1.00 12.17 256 ASP D CA 1
ATOM 8269 C C . ASP D 1 256 ? 87.810 -36.202 1.167 1.00 11.67 256 ASP D C 1
ATOM 8270 O O . ASP D 1 256 ? 86.706 -35.932 1.684 1.00 13.24 256 ASP D O 1
ATOM 8275 N N . SER D 1 257 ? 88.862 -35.384 1.217 1.00 9.92 257 SER D N 1
ATOM 8276 C CA . SER D 1 257 ? 88.736 -34.041 1.791 1.00 9.52 257 SER D CA 1
ATOM 8277 C C . SER D 1 257 ? 88.766 -32.964 0.737 1.00 8.22 257 SER D C 1
ATOM 8278 O O . SER D 1 257 ? 89.355 -33.137 -0.348 1.00 8.67 257 SER D O 1
ATOM 8281 N N . GLY D 1 258 ? 88.125 -31.841 1.060 1.00 8.44 258 GLY D N 1
ATOM 8282 C CA . GLY D 1 258 ? 88.234 -30.627 0.263 1.00 8.49 258 GLY D CA 1
ATOM 8283 C C . GLY D 1 258 ? 89.315 -29.690 0.809 1.00 7.99 258 GLY D C 1
ATOM 8284 O O . GLY D 1 258 ? 90.389 -30.135 1.241 1.00 8.98 258 GLY D O 1
ATOM 8285 N N . HIS D 1 259 ? 89.032 -28.389 0.805 1.00 8.16 259 HIS D N 1
ATOM 8286 C CA . HIS D 1 259 ? 90.019 -27.363 1.093 1.00 7.85 259 HIS D CA 1
ATOM 8287 C C . HIS D 1 259 ? 90.483 -27.294 2.538 1.00 8.09 259 HIS D C 1
ATOM 8288 O O . HIS D 1 259 ? 91.508 -26.646 2.801 1.00 8.14 259 HIS D O 1
ATOM 8295 N N . ALA D 1 260 ? 89.798 -27.950 3.468 1.00 8.45 260 ALA D N 1
ATOM 8296 C CA . ALA D 1 260 ? 90.086 -27.822 4.894 1.00 8.12 260 ALA D CA 1
ATOM 8297 C C . ALA D 1 260 ? 90.251 -29.200 5.551 1.00 7.91 260 ALA D C 1
ATOM 8298 O O . ALA D 1 260 ? 89.491 -29.579 6.452 1.00 8.70 260 ALA D O 1
ATOM 8300 N N . PRO D 1 261 ? 91.302 -29.943 5.152 1.00 7.72 261 PRO D N 1
ATOM 8301 C CA . PRO D 1 261 ? 91.475 -31.304 5.675 1.00 9.24 261 PRO D CA 1
ATOM 8302 C C . PRO D 1 261 ? 91.733 -31.341 7.184 1.00 9.61 261 PRO D C 1
ATOM 8303 O O . PRO D 1 261 ? 91.434 -32.357 7.809 1.00 9.77 261 PRO D O 1
ATOM 8307 N N . PHE D 1 262 ? 92.263 -30.255 7.752 1.00 9.02 262 PHE D N 1
ATOM 8308 C CA . PHE D 1 262 ? 92.507 -30.191 9.199 1.00 9.11 262 PHE D CA 1
ATOM 8309 C C . PHE D 1 262 ? 91.185 -30.165 9.972 1.00 8.90 262 PHE D C 1
ATOM 8310 O O . PHE D 1 262 ? 91.173 -30.489 11.160 1.00 9.68 262 PHE D O 1
ATOM 8318 N N . LEU D 1 263 ? 90.092 -29.756 9.307 1.00 8.84 263 LEU D N 1
ATOM 8319 C CA . LEU D 1 263 ? 88.746 -29.846 9.892 1.00 9.51 263 LEU D CA 1
ATOM 8320 C C . LEU D 1 263 ? 87.956 -31.050 9.412 1.00 9.52 263 LEU D C 1
ATOM 8321 O O . LEU D 1 263 ? 87.158 -31.628 10.181 1.00 10.83 263 LEU D O 1
ATOM 8326 N N . GLU D 1 264 ? 88.203 -31.482 8.170 1.00 8.60 264 GLU D N 1
ATOM 8327 C CA . GLU D 1 264 ? 87.416 -32.581 7.617 1.00 9.89 264 GLU D CA 1
ATOM 8328 C C . GLU D 1 264 ? 87.912 -33.950 8.090 1.00 9.00 264 GLU D C 1
ATOM 8329 O O . GLU D 1 264 ? 87.103 -34.873 8.225 1.00 11.06 264 GLU D O 1
ATOM 8335 N N . GLU D 1 265 ? 89.227 -34.081 8.282 1.00 9.36 265 GLU D N 1
ATOM 8336 C CA . GLU D 1 265 ? 89.855 -35.326 8.733 1.00 10.25 265 GLU D CA 1
ATOM 8337 C C . GLU D 1 265 ? 90.855 -34.979 9.843 1.00 10.52 265 GLU D C 1
ATOM 8338 O O . GLU D 1 265 ? 92.072 -35.131 9.675 1.00 10.69 265 GLU D O 1
ATOM 8344 N N . PRO D 1 266 ? 90.353 -34.492 10.985 1.00 10.97 266 PRO D N 1
ATOM 8345 C CA . PRO D 1 266 ? 91.256 -33.893 11.982 1.00 11.04 266 PRO D CA 1
ATOM 8346 C C . PRO D 1 266 ? 92.187 -34.909 12.647 1.00 10.55 266 PRO D C 1
ATOM 8347 O O . PRO D 1 266 ? 93.335 -34.581 12.971 1.00 11.17 266 PRO D O 1
ATOM 8351 N N . GLU D 1 267 ? 91.700 -36.120 12.887 1.00 11.21 267 GLU D N 1
ATOM 8352 C CA . GLU D 1 267 ? 92.556 -37.119 13.523 1.00 11.56 267 GLU D CA 1
ATOM 8353 C C . GLU D 1 267 ? 93.734 -37.469 12.632 1.00 10.93 267 GLU D C 1
ATOM 8354 O O . GLU D 1 267 ? 94.899 -37.527 13.093 1.00 11.67 267 GLU D O 1
ATOM 8356 N N . ARG D 1 268 ? 93.435 -37.695 11.361 1.00 11.43 268 ARG D N 1
ATOM 8357 C CA . ARG D 1 268 ? 94.470 -38.000 10.380 1.00 11.03 268 ARG D CA 1
ATOM 8358 C C . ARG D 1 268 ? 95.439 -36.823 10.216 1.00 10.60 268 ARG D C 1
ATOM 8359 O O . ARG D 1 268 ? 96.671 -36.998 10.169 1.00 10.51 268 ARG D O 1
ATOM 8367 N N . PHE D 1 269 ? 94.892 -35.618 10.140 1.00 9.57 269 PHE D N 1
ATOM 8368 C CA . PHE D 1 269 ? 95.722 -34.445 9.987 1.00 9.82 269 PHE D CA 1
ATOM 8369 C C . PHE D 1 269 ? 96.639 -34.279 11.186 1.00 10.62 269 PHE D C 1
ATOM 8370 O O . PHE D 1 269 ? 97.843 -34.011 11.043 1.00 11.09 269 PHE D O 1
ATOM 8378 N N . ASN D 1 270 ? 96.084 -34.444 12.383 1.00 11.44 270 ASN D N 1
ATOM 8379 C CA . ASN D 1 270 ? 96.883 -34.260 13.590 1.00 11.93 270 ASN D CA 1
ATOM 8380 C C . ASN D 1 270 ? 98.012 -35.278 13.685 1.00 12.22 270 ASN D C 1
ATOM 8381 O O . ASN D 1 270 ? 99.104 -34.926 14.148 1.00 11.75 270 ASN D O 1
ATOM 8386 N N . ARG D 1 271 ? 97.763 -36.523 13.272 1.00 12.86 271 ARG D N 1
ATOM 8387 C CA . ARG D 1 271 ? 98.784 -37.552 13.228 1.00 13.27 271 ARG D CA 1
ATOM 8388 C C . ARG D 1 271 ? 99.870 -37.162 12.209 1.00 12.23 271 ARG D C 1
ATOM 8389 O O . ARG D 1 271 ? 101.076 -37.227 12.500 1.00 12.69 271 ARG D O 1
ATOM 8391 N N . ASP D 1 272 ? 99.450 -36.735 11.021 1.00 11.87 272 ASP D N 1
ATOM 8392 C CA . ASP D 1 272 ? 100.425 -36.363 9.991 1.00 12.47 272 ASP D CA 1
ATOM 8393 C C . ASP D 1 272 ? 101.252 -35.156 10.429 1.00 11.83 272 ASP D C 1
ATOM 8394 O O . ASP D 1 272 ? 102.460 -35.115 10.197 1.00 11.81 272 ASP D O 1
ATOM 8399 N N . LEU D 1 273 ? 100.628 -34.194 11.094 1.00 11.41 273 LEU D N 1
ATOM 8400 C CA . LEU D 1 273 ? 101.361 -33.013 11.560 1.00 11.57 273 LEU D CA 1
ATOM 8401 C C . LEU D 1 273 ? 102.361 -33.413 12.656 1.00 11.67 273 LEU D C 1
ATOM 8402 O O . LEU D 1 273 ? 103.534 -32.997 12.626 1.00 12.21 273 LEU D O 1
ATOM 8407 N N . SER D 1 274 ? 101.908 -34.210 13.622 1.00 12.17 274 SER D N 1
ATOM 8408 C CA . SER D 1 274 ? 102.788 -34.700 14.680 1.00 13.97 274 SER D CA 1
ATOM 8409 C C . SER D 1 274 ? 103.992 -35.436 14.084 1.00 13.92 274 SER D C 1
ATOM 8410 O O . SER D 1 274 ? 105.138 -35.212 14.487 1.00 13.75 274 SER D O 1
ATOM 8413 N N . ASP D 1 275 ? 103.737 -36.333 13.137 1.00 13.25 275 ASP D N 1
ATOM 8414 C CA . ASP D 1 275 ? 104.828 -37.047 12.490 1.00 12.96 275 ASP D CA 1
ATOM 8415 C C . ASP D 1 275 ? 105.797 -36.076 11.824 1.00 12.99 275 ASP D C 1
ATOM 8416 O O . ASP D 1 275 ? 107.016 -36.234 11.940 1.00 13.67 275 ASP D O 1
ATOM 8421 N N . PHE D 1 276 ? 105.262 -35.075 11.141 1.00 12.65 276 PHE D N 1
ATOM 8422 C CA . PHE D 1 276 ? 106.115 -34.147 10.439 1.00 12.06 276 PHE D CA 1
ATOM 8423 C C . PHE D 1 276 ? 106.986 -33.354 11.421 1.00 12.71 276 PHE D C 1
ATOM 8424 O O . PHE D 1 276 ? 108.183 -33.176 11.216 1.00 13.12 276 PHE D O 1
ATOM 8432 N N . VAL D 1 277 ? 106.393 -32.889 12.504 1.00 12.16 277 VAL D N 1
ATOM 8433 C CA . VAL D 1 277 ? 107.146 -32.104 13.469 1.00 12.75 277 VAL D CA 1
ATOM 8434 C C . VAL D 1 277 ? 108.251 -32.935 14.102 1.00 13.56 277 VAL D C 1
ATOM 8435 O O . VAL D 1 277 ? 109.366 -32.440 14.252 1.00 14.08 277 VAL D O 1
ATOM 8439 N N . ARG D 1 278 ? 107.965 -34.188 14.435 1.00 13.55 278 ARG D N 1
ATOM 8440 C CA . ARG D 1 278 ? 108.961 -35.051 15.057 1.00 14.89 278 ARG D CA 1
ATOM 8441 C C . ARG D 1 278 ? 110.110 -35.270 14.085 1.00 15.63 278 ARG D C 1
ATOM 8442 O O . ARG D 1 278 ? 111.286 -35.252 14.485 1.00 17.14 278 ARG D O 1
ATOM 8444 N N . MET D 1 279 ? 109.782 -35.456 12.808 1.00 15.72 279 MET D N 1
ATOM 8445 C CA . MET D 1 279 ? 110.814 -35.637 11.786 1.00 15.94 279 MET D CA 1
ATOM 8446 C C . MET D 1 279 ? 111.655 -34.365 11.622 1.00 15.36 279 MET D C 1
ATOM 8447 O O . MET D 1 279 ? 112.890 -34.422 11.597 1.00 16.09 279 MET D O 1
ATOM 8452 N N . ALA D 1 280 ? 111.002 -33.211 11.561 1.00 15.29 280 ALA D N 1
ATOM 8453 C CA . ALA D 1 280 ? 111.721 -31.961 11.363 1.00 15.23 280 ALA D CA 1
ATOM 8454 C C . ALA D 1 280 ? 112.665 -31.671 12.505 1.00 16.36 280 ALA D C 1
ATOM 8455 O O . ALA D 1 280 ? 113.780 -31.194 12.289 1.00 17.12 280 ALA D O 1
ATOM 8457 N N . LEU D 1 281 ? 112.229 -31.942 13.732 1.00 16.87 281 LEU D N 1
ATOM 8458 C CA . LEU D 1 281 ? 113.058 -31.678 14.900 1.00 19.15 281 LEU D CA 1
ATOM 8459 C C . LEU D 1 281 ? 114.152 -32.702 15.121 1.00 22.26 281 LEU D C 1
ATOM 8460 O O . LEU D 1 281 ? 115.034 -32.485 15.942 1.00 23.72 281 LEU D O 1
ATOM 8465 N N . SER D 1 282 ? 114.126 -33.800 14.381 1.00 23.88 282 SER D N 1
ATOM 8466 C CA A SER D 1 282 ? 115.149 -34.838 14.511 0.57 25.77 282 SER D CA 1
ATOM 8467 C CA B SER D 1 282 ? 115.166 -34.810 14.541 0.43 25.89 282 SER D CA 1
ATOM 8468 C C . SER D 1 282 ? 116.275 -34.647 13.504 1.00 28.26 282 SER D C 1
ATOM 8469 O O . SER D 1 282 ? 117.282 -35.347 13.564 1.00 29.86 282 SER D O 1
ATOM 8474 N N . ARG D 1 283 ? 116.097 -33.714 12.569 1.00 31.59 283 ARG D N 1
ATOM 8475 C CA . ARG D 1 283 ? 117.107 -33.461 11.540 1.00 36.70 283 ARG D CA 1
ATOM 8476 C C . ARG D 1 283 ? 118.342 -32.758 12.099 1.00 40.41 283 ARG D C 1
ATOM 8477 O O . ARG D 1 283 ? 118.235 -31.849 12.925 1.00 40.81 283 ARG D O 1
#

InterPro domains:
  IPR000073 Alpha/beta hydrolase fold-1 [PF00561] (55-285)
  IPR000073 Alpha/beta hydrolase fold-1 [PR00111] (80-95)
  IPR000073 Alpha/beta hydrolase fold-1 [PR00111] (127-140)
  IPR000073 Alpha/beta hydrolase fold-1 [PR00111] (241-255)
  IPR029058 Alpha/Beta hydrolase fold [G3DSA:3.40.50.1820] (24-302)
  IPR029058 Alpha/Beta hydrolase fold [SSF53474] (32-296)
  IPR050266 AB hydrolase superfamily [PTHR43798] (48-297)

CATH classification: 3.40.50.1820

Nearest PDB structures (foldseek):
  4x00-assembly4_D  TM=1.001E+00  e=3.689E-56  Burkholderia cenocepacia J2315
  4lyd-assembly1_A-2  TM=8.292E-01  e=3.291E-18  Rhizorhabdus wittichii RW1
  4g8c-assembly1_A  TM=8.245E-01  e=8.032E-17  Ochrobactrum sp. T63
  4g8b-assembly2_B  TM=8.050E-01  e=5.975E-17  Ochrobactrum sp. T63
  4lxh-assembly1_A  TM=8.076E-01  e=3.968E-16  Rhizorhabdus wittichii RW1

B-factor: mean 16.62, std 8.14, range [6.41, 58.26]

Radius of gyration: 34.64 Å; Cα contacts (8 Å, |Δi|>4): 2549; chains: 4; bounding box: 80×99×74 Å

Foldseek 3Di:
DDWDWFAFPVGWIKIKDKAADLPAQEEEEAEDALFFQVLQVLLRPDPVNRNHIYMYIGFAQFDPIHDDQDLVCAQALLNRLRVVVRVCVVSVRAQYEYEAAACRLLNQLSVLLVPNRPRHLEYEYQLYDLDPDPLWWADDPQLLDQCLDPDVVSVLVSLLVVLVLQKLQDDPPVSSVVSSVRSVSGHSSNSVNNSNHDGNNLRRLLRHDHAYEYEAECAANTTNRPSSVVVSCVSPVRYHYDYNDRIYRSCCVVVVVVVSVVVVVSVVVSVVD/DWDWFQFPVGKIKIKDKAADLPFAEAEEAEDALFFQLLQVLLRPDPLNSSHIYMYIGFEQFFPIHDDQDLVCAQALLRLLRVVVRVCVVSVRAAYEYEAAACGLLSLQSVCLVPNRNRHLEYEYQLYPLDLDPLWWADDPLLLDQCLDPDVVSVLVSLLVVLVLLKLDDDDPVSSVVSSVRSVSGHSSNSVNNSNHDGNNLNRLLRHDHAYEYEYECAANTTNRPSSVVVSCVSPVRHHYDYRDRIYRSCCRVVVVVVSVVVSVSVVVSVVD/DDWDWFAFPVGWIKTKDKAADLPAAAAEEAEDALFFQLLQVLLRPDPLNSNHIYMYIGFEQFFPIDDDQDLVCAQELLSLLRRVVRVCVVSVRAQYEYEAAACGLLNLQSVCLVPNRPRHLEYEYQLYPLDLDPLWWADDPQLLDQCLDPDDVSVLVSLLVVLVLLKLDDDPPVSSVVSSVRSVSGHSSNSVSNSNHDGNNLRRLLRHDHAYEYEAECAANTTNRPSSVVVSCVSPVNHHYDYDDRIYRSCCRVVVVVVSVVVSVSVVVSVPD/DWDWFAFPVGKIKIKDKAADLPFAEAEEAEAALFFQVLQVLLRPDPLNSNHTYMYIGFEQFFPIHDDQDLCCAQELLNLLRVVVRVCVVSVRAAYEYEYAACGLLSLLSVCLVPNRNRHLEYEYELYDLDLDVVWWADDPQLLDQCLDPDVVSVLVSLLVVLVLQKLDDDDPVVSVVSSVRSVSGHSSNSVNNSNHDGNNLNRQLRHDHAYEYEYACAANTTHRPVSVVVSCVSPVRHHYYYDPRIYRSCCRVVVVVVSVVVSVSVVVSVVD

Organism: Burkholderia cenocepacia (strain ATCC BAA-245 / DSM 16553 / LMG 16656 / NCTC 13227 / J2315 / CF5610) (NCBI:txid216591)

Solvent-accessible surface area: 40797 Å² total; per-residue (Å²): 139,52,108,72,89,7,88,4,100,59,46,16,67,0,12,1,19,24,21,28,58,92,162,16,42,11,0,0,0,0,0,0,37,6,5,0,22,25,4,0,36,80,0,38,134,32,113,67,0,63,86,8,36,1,0,1,1,0,2,0,0,0,2,68,3,25,80,32,78,53,27,10,15,0,15,58,0,110,68,2,0,20,1,0,8,14,0,19,123,60,9,154,11,74,116,0,0,0,0,0,5,9,11,0,0,1,0,0,0,5,10,7,11,42,91,31,24,81,35,2,11,0,0,0,0,0,0,0,10,0,42,86,28,120,88,3,37,36,82,23,83,17,13,64,142,14,10,32,23,96,74,0,77,42,0,2,41,2,2,40,31,15,10,82,26,2,12,64,117,48,28,92,81,79,40,4,18,22,7,3,4,1,0,4,25,4,13,38,43,0,5,105,5,12,159,59,7,76,33,86,1,44,99,1,0,52,131,7,129,27,38,8,18,0,0,0,0,44,52,12,23,8,4,71,8,141,56,0,15,61,78,0,78,88,30,8,115,187,9,54,29,90,62,0,63,79,0,0,4,0,0,0,11,13,19,22,136,76,0,9,135,23,0,11,72,11,0,142,89,11,81,92,133,187,96,54,87,10,86,4,93,62,43,14,69,0,9,0,17,27,38,32,58,108,97,17,37,13,0,0,0,0,0,0,34,4,3,1,40,66,3,0,38,65,0,39,127,27,100,52,0,73,136,25,36,1,0,1,1,0,2,0,0,0,3,129,3,23,82,31,62,110,58,60,8,0,39,60,0,109,71,1,0,22,1,0,4,7,0,18,110,59,9,155,9,78,44,0,1,0,0,0,6,11,11,0,0,0,0,0,0,4,10,9,10,38,84,32,18,205,36,8,12,0,0,1,0,0,0,0,9,0,18,74,85,120,89,4,31,36,82,40,105,108,19,68,145,26,4,36,23,110,80,113,127,42,0,73,50,3,3,103,38,7,9,104,41,2,11,95,61,80,23,90,81,109,32,9,67,98,6,52,64,9,0,49,85,4,11,82,42,0,5,105,7,11,148,74,7,78,31,83,1,44,122,2,0,54,76,8,160,29,36,8,18,0,1,0,0,44,89,12,31,5,4,69,8,138,58,0,15,60,77,0,48,82,30,3,93,165,3,83,24,57,67,1,66,82,0,1,4,0,0,0,10,34,31,40,76,63,0,7,81,27,2,12,52,12,0,58,78,8,74,44,104,135,47,111,70,84,8,82,2,103,59,48,10,68,0,11,0,17,21,22,30,60,104,96,18,32,12,0,0,0,0,0,0,36,4,4,1,40,68,3,0,37,71,0,39,127,30,100,125,0,72,139,31,37,0,0,1,0,0,2,1,0,0,4,132,3,24,79,31,66,108,58,56,8,0,37,59,0,118,66,1,0,23,2,0,8,18,0,18,124,59,10,156,9,79,47,0,0,0,0,0,5,10,12,0,0,0,0,0,0,5,12,8,9,41,97,34,19,107,37,8,12,0,0,0,0,0,0,0,9,0,18,77,88,119,76,1,37,34,81,41,88,114,23,58,144,36,18,29,21,111,81,112,124,42,1,73,49,2,3,103,38,12,8,104,39,2,12,102,57,79,26,84,82,107,29,10,67,94,6,51,62,8,0,52,90,4,12,93,69,0,7,134,11,10,141,76,8,77,32,88,1,44,94,2,0,50,149,8,151,27,22,8,19,0,0,0,0,36,88,12,30,9,4,70,8,127,55,0,14,29,52,0,63,23,30,4,58,171,9,52,29,91,58,0,63,106,0,1,4,0,0,0,13,31,41,23,137,77,0,5,109,23,0,11,82,11,0,56,78,7,78,88,218,93,92,74,88,8,83,4,98,69,45,12,67,0,10,1,15,32,41,31,59,90,155,16,46,15,0,0,0,0,0,0,43,4,3,0,14,23,4,0,34,68,0,36,80,28,100,54,0,74,135,33,37,0,0,1,1,0,2,0,0,0,2,66,3,24,76,33,66,113,57,72,12,0,37,55,0,102,67,1,0,12,1,0,4,7,0,17,111,62,8,156,9,79,113,0,1,0,0,0,6,9,8,0,0,0,0,0,0,6,10,8,10,40,85,32,24,87,34,2,12,0,0,1,0,0,0,0,7,0,26,60,118,115,93,3,41,34,80,34,93,104,28,64,147,33,9,34,23,100,72,1,77,42,1,2,45,2,3,43,37,14,9,105,39,2,13,110,114,82,32,62,65,25,25,7,20,22,6,3,4,1,0,3,23,4,12,45,42,0,6,107,7,8,155,76,8,77,30,89,1,46,120,2,0,59,73,8,148,27,14,10,23,0,2,0,0,32,83,11,35,9,4,79,6,140,60,0,15,62,82,0,72,82,28,3,104,186,7,52,39,68,58,0,61,87,0,1,4,0,0,0,23,15,25,40,82,100,1,12,55,36,2,27,97,12,0,55,72,7,75,92,202

Sequence (1090 aa):
ARDYTVTAPDGVVLAVQEAGDPEGSPIIFIHGLLGSRLNWSSKKQLQDPRLQQHYRLITYDLRGHGLSGKKPAEASSYTDGRRWADDLAAIIESTHARKPVLVGWSLGGAVISNYLAAYGDKGIAGAVYVDGVIELKPDQIVAHPEVYRDMMIASSDLQTHLDGERAFLRRLCFHRQPDATTFSSLLLANAALASWDMQRAVRSMTVEAAKGLSSKAEVPLLLLYGAQQDALVKAKPSIARAKSSLNPRIRSELYADDSGHAPFLEEPERFNRDLSDFVRMALSRRDYTVTAPDGVVLAVQEAGDPEGSSPIIFIHGLLLGSRLNWSKQLQDDPRLQHYRLITYDLRGHGLSGKKPAEASSYTDGRRWADDLAAIIESTHARKPVLVGWSLGGAVISNYLAAYGDKGIAGAVYVDGVIELKPDQIVAHPEVYYRDMMIASSDLQTHLDGERAFLRLCFHRQPDATTFSLLLANAALASWDMQRAVRSMTVEAAKGLSKAEVPLLLLYGAQQDALVKAKPSIARAKSSLNPRIRSELLYADSGHAPFLEEPERFNRDLSSDFVRMALSRARDYTVTAPDGVVLAVQEAGDPEGSSPIIFIHGLLGSRLNWSKQLQQDDPRLQHHYRLITYDLRGHGLSGKKPAEASSYTDGRRWADDLAAIIESSTHARKPVLVGWSLGGAVISNYLAAYGDKGIAGAVYVDGVIELKPDQIVAHPEVYRDMMIASDLQTHLDGERAFLRLCFHRQPDATTFSSLLLANAALASWDMQRAVRSMTVEAAKGLSKAEVPLLLLYGAQQDALVKAKPSIARAKSLNPRIRSELYADSGHAPFLEEPERFNRDLSSDFVRMALSRRDDYTVTAPDGVVLAVQEEAGDPEGSSPIIFIHGLLGSRLNWSSKQLQDPRLQHYRLITYDLRGHGLSGKKPAEASSYTDGRRWADDLAAIIESSTHARKPVLVGWSLGGAVISNYLAAYGDKGIAGAVYVDGVIELKPDQIVAHPEVYYRDMIASSDLQTHLDGERAFLRLCFHRQPDATTFSLLLANAALASWDMQRAVRSSMTVEAAKGLSSKAEVPLLLLYGAQDALVKAKPSIARAKSSLNPRIRSELYADSGHAPFLEEPERFNRDLSDFVRMALSSR

Secondary structure (DSSP, 8-state):
-EEEEEE-TTSPEEEEEEEE-TTSPEEEEE--TT--GGGGHHHHT-GGGTTSEEEEEPPTTSTTS---S-THHHHSHHHHHHHHHHHHHHTT-SSPEEEEETHHHHHHHHHHHHH-STT-SEEEEES--S--STTTB---HHHHHHTT-SSHHHHHHHHHHHHHTT-SSPPPHHHHHHHHHHHHTS-HHHHHHHTT----HHHHHHT--S-EEEEEETT-SSB-HHHHHHHHHHH-TT-EEEEETT--S-HHHHSHHHHHHHHHHHHHHHTT-/-EEEEE-TTSPEEEEEEEE-TTSPEEEEE--TT--GGGGHHHHT-TTGGGSEEEEEPPTTSTTS-----THHHH-HHHHHHHHHHHHHHHT-SSPEEEEETHHHHHHHHHHHHH-STT-SEEEEES--S--STTTB---HHHHHHTT-SSHHHHHHHHHHHHHHT-SS---HHHHHHHHHHHHTS-HHHHHHGGG----HHHHHHH--S-EEEEEETT-SSB-HHHHHHHHHHH-TT-EEEEETT--S-HHHHSHHHHHHHHHHHHHHHHH-/-EEEEEE-TTSPEEEEEEEE-TTSPEEEEE--TT--GGGGHHHHT-TTGGGSEEEEEPPTTSTTS-----THHHH-HHHHHHHHHHHHHHHT-SSPEEEEETHHHHHHHHHHHHH-STT-SEEEEES--S--STTTB---HHHHHHTT-SSHHHHHHHHHHHHHTT-SSPPPHHHHHHHHHHHHTS-HHHHHHGGG----HHHHHHH--S-EEEEEETT-SSB-HHHHHHHHHHH-TT-EEEEETT--S-HHHHSHHHHHHHHHHHHHHHHT-/-EEEEE-TTS-EEEEEEEE-TTSPEEEEE--TT--GGGGHHHHT-TTGGGSEEEEEPPTTSTTS-----THHHHSHHHHHHHHHHHHHHHT-SSPEEEEETHHHHHHHHHHHHH-STT-SEEEEES--S---TTTB---HHHHHHTT-SSHHHHHHHHHHHHHTT-SSPPPHHHHHHHHHHHHTS-HHHHHHHTT----HHHHHHH--S-EEEEEETT-SSB-HHHHHHHHHHH-TT-EEEEETT--S-HHHHSHHHHHHHHHHHHHHHHH-